Protein AF-0000000085932421 (afdb_homodimer)

Structure (mmCIF, N/CA/C/O backbone):
data_AF-0000000085932421-model_v1
#
loop_
_entity.id
_entity.type
_entity.pdbx_description
1 polymer 'Urocanate reductase'
#
loop_
_atom_site.group_PDB
_atom_site.id
_atom_site.type_symbol
_atom_site.label_atom_id
_atom_site.label_alt_id
_atom_site.label_comp_id
_atom_site.label_asym_id
_atom_site.label_entity_id
_atom_site.label_seq_id
_atom_site.pdbx_PDB_ins_code
_atom_site.Cartn_x
_atom_site.Cartn_y
_atom_site.Cartn_z
_atom_site.occupancy
_atom_site.B_iso_or_equiv
_atom_site.auth_seq_id
_atom_site.auth_comp_id
_atom_site.auth_asym_id
_atom_site.auth_atom_id
_atom_site.pdbx_PDB_model_num
ATOM 1 N N . MET A 1 1 ? -10.914 11.008 -45.312 1 15.03 1 MET A N 1
ATOM 2 C CA . MET A 1 1 ? -10.398 9.641 -45.219 1 15.03 1 MET A CA 1
ATOM 3 C C . MET A 1 1 ? -9.117 9.578 -44.406 1 15.03 1 MET A C 1
ATOM 5 O O . MET A 1 1 ? -8.117 10.203 -44.75 1 15.03 1 MET A O 1
ATOM 9 N N . ARG A 1 2 ? -9.375 9.273 -42.438 1 16.66 2 ARG A N 1
ATOM 10 C CA . ARG A 1 2 ? -9.945 9.078 -41.094 1 16.66 2 ARG A CA 1
ATOM 11 C C . ARG A 1 2 ? -9.453 7.781 -40.469 1 16.66 2 ARG A C 1
ATOM 13 O O . ARG A 1 2 ? -8.938 7.789 -39.344 1 16.66 2 ARG A O 1
ATOM 20 N N . LYS A 1 3 ? -10.477 6.547 -40.406 1 19.14 3 LYS A N 1
ATOM 21 C CA . LYS A 1 3 ? -11.508 5.602 -39.969 1 19.14 3 LYS A CA 1
ATOM 22 C C . LYS A 1 3 ? -11.305 4.238 -40.625 1 19.14 3 LYS A C 1
ATOM 24 O O . LYS A 1 3 ? -10.812 4.152 -41.75 1 19.14 3 LYS A O 1
ATOM 29 N N . THR A 1 4 ? -12.031 3.195 -40.312 1 17.3 4 THR A N 1
ATOM 30 C CA . THR A 1 4 ? -11.422 1.888 -40.531 1 17.3 4 THR A CA 1
ATOM 31 C C . THR A 1 4 ? -10.945 1.743 -41.969 1 17.3 4 THR A C 1
ATOM 33 O O . THR A 1 4 ? -9.797 1.368 -42.219 1 17.3 4 THR A O 1
ATOM 36 N N . TYR A 1 5 ? -11.852 1.299 -42.812 1 16.69 5 TYR A N 1
ATOM 37 C CA . TYR A 1 5 ? -12.148 -0.069 -43.219 1 16.69 5 TYR A CA 1
ATOM 38 C C . TYR A 1 5 ? -11.688 -0.315 -44.656 1 16.69 5 TYR A C 1
ATOM 40 O O . TYR A 1 5 ? -12.18 0.325 -45.594 1 16.69 5 TYR A O 1
ATOM 48 N N . ILE A 1 6 ? -10.68 -0.571 -44.969 1 15.25 6 ILE A N 1
ATOM 49 C CA . ILE A 1 6 ? -10.219 -1.053 -46.281 1 15.25 6 ILE A CA 1
ATOM 50 C C . ILE A 1 6 ? -10.961 -2.332 -46.656 1 15.25 6 ILE A C 1
ATOM 52 O O . ILE A 1 6 ? -10.859 -3.344 -45.938 1 15.25 6 ILE A O 1
ATOM 56 N N . ALA A 1 7 ? -12.266 -2.379 -47.188 1 17.53 7 ALA A N 1
ATOM 57 C CA . ALA A 1 7 ? -12.945 -3.582 -47.656 1 17.53 7 ALA A CA 1
ATOM 58 C C . ALA A 1 7 ? -12.188 -4.211 -48.844 1 17.53 7 ALA A C 1
ATOM 60 O O . ALA A 1 7 ? -12.406 -3.854 -50 1 17.53 7 ALA A O 1
ATOM 61 N N . ARG A 1 8 ? -11.062 -4.555 -48.812 1 14.12 8 ARG A N 1
ATOM 62 C CA . ARG A 1 8 ? -10.352 -5.129 -49.938 1 14.12 8 ARG A CA 1
ATOM 63 C C . ARG A 1 8 ? -10.977 -6.453 -50.375 1 14.12 8 ARG A C 1
ATOM 65 O O . ARG A 1 8 ? -11.633 -7.125 -49.562 1 14.12 8 ARG A O 1
ATOM 72 N N . ARG A 1 9 ? -10.648 -7.234 -51.406 1 16.39 9 ARG A N 1
ATOM 73 C CA . ARG A 1 9 ? -10.75 -8.016 -52.656 1 16.39 9 ARG A CA 1
ATOM 74 C C . ARG A 1 9 ? -10.742 -9.508 -52.344 1 16.39 9 ARG A C 1
ATOM 76 O O . ARG A 1 9 ? -11.578 -10.258 -52.844 1 16.39 9 ARG A O 1
ATOM 83 N N . ASP A 1 10 ? -9.648 -10.281 -52.031 1 14.18 10 ASP A N 1
ATOM 84 C CA . ASP A 1 10 ? -9.164 -11.227 -53.031 1 14.18 10 ASP A CA 1
ATOM 85 C C . ASP A 1 10 ? -9.719 -12.625 -52.781 1 14.18 10 ASP A C 1
ATOM 87 O O . ASP A 1 10 ? -9.984 -13.367 -53.719 1 14.18 10 ASP A O 1
ATOM 91 N N . PHE A 1 11 ? -9.547 -13.219 -51.531 1 14.83 11 PHE A N 1
ATOM 92 C CA . PHE A 1 11 ? -8.938 -14.539 -51.656 1 14.83 11 PHE A CA 1
ATOM 93 C C . PHE A 1 11 ? -9.914 -15.516 -52.312 1 14.83 11 PHE A C 1
ATOM 95 O O . PHE A 1 11 ? -11.086 -15.578 -51.906 1 14.83 11 PHE A O 1
ATOM 102 N N . LEU A 1 12 ? -9.383 -16.719 -53 1 14.55 12 LEU A N 1
ATOM 103 C CA . LEU A 1 12 ? -9.531 -17.594 -54.125 1 14.55 12 LEU A CA 1
ATOM 104 C C . LEU A 1 12 ? -10.453 -18.766 -53.812 1 14.55 12 LEU A C 1
ATOM 106 O O . LEU A 1 12 ? -10.609 -19.125 -52.625 1 14.55 12 LEU A O 1
ATOM 110 N N . ARG A 1 13 ? -11.008 -19.375 -54.875 1 16.42 13 ARG A N 1
ATOM 111 C CA . ARG A 1 13 ? -11.945 -20.25 -55.562 1 16.42 13 ARG A CA 1
ATOM 112 C C . ARG A 1 13 ? -11.609 -21.719 -55.312 1 16.42 13 ARG A C 1
ATOM 114 O O . ARG A 1 13 ? -12.5 -22.578 -55.312 1 16.42 13 ARG A O 1
ATOM 121 N N . GLY A 1 14 ? -10.266 -22.406 -55.188 1 14.51 14 GLY A N 1
ATOM 122 C CA . GLY A 1 14 ? -10.109 -23.5 -56.125 1 14.51 14 GLY A CA 1
ATOM 123 C C . GLY A 1 14 ? -10.797 -24.781 -55.656 1 14.51 14 GLY A C 1
ATOM 124 O O . GLY A 1 14 ? -11.219 -24.875 -54.5 1 14.51 14 GLY A O 1
ATOM 125 N N . ALA A 1 15 ? -10.188 -26.125 -56.156 1 15.27 15 ALA A N 1
ATOM 126 C CA . ALA A 1 15 ? -10.438 -27.266 -57.031 1 15.27 15 ALA A CA 1
ATOM 127 C C . ALA A 1 15 ? -10.797 -28.5 -56.219 1 15.27 15 ALA A C 1
ATOM 129 O O . ALA A 1 15 ? -11.828 -29.125 -56.438 1 15.27 15 ALA A O 1
ATOM 130 N N . ALA A 1 16 ? -9.742 -29.562 -56.062 1 15.18 16 ALA A N 1
ATOM 131 C CA . ALA A 1 16 ? -9.703 -30.828 -56.781 1 15.18 16 ALA A CA 1
ATOM 132 C C . ALA A 1 16 ? -10.367 -31.938 -55.938 1 15.18 16 ALA A C 1
ATOM 134 O O . ALA A 1 16 ? -10.523 -31.812 -54.719 1 15.18 16 ALA A O 1
ATOM 135 N N . VAL A 1 17 ? -9.844 -33.406 -56.219 1 15.81 17 VAL A N 1
ATOM 136 C CA . VAL A 1 17 ? -10.195 -34.625 -56.906 1 15.81 17 VAL A CA 1
ATOM 137 C C . VAL A 1 17 ? -10.391 -35.75 -55.906 1 15.81 17 VAL A C 1
ATOM 139 O O . VAL A 1 17 ? -11.43 -36.406 -55.906 1 15.81 17 VAL A O 1
ATOM 142 N N . GLY A 1 18 ? -9.242 -36.719 -55.719 1 14.66 18 GLY A N 1
ATOM 143 C CA . GLY A 1 18 ? -9.18 -38.062 -56.25 1 14.66 18 GLY A CA 1
ATOM 144 C C . GLY A 1 18 ? -9.602 -39.125 -55.25 1 14.66 18 GLY A C 1
ATOM 145 O O . GLY A 1 18 ? -9.734 -38.844 -54.062 1 14.66 18 GLY A O 1
ATOM 146 N N . ALA A 1 19 ? -8.789 -40.5 -55.188 1 15.5 19 ALA A N 1
ATOM 147 C CA . ALA A 1 19 ? -9.016 -41.906 -55.594 1 15.5 19 ALA A CA 1
ATOM 148 C C . ALA A 1 19 ? -9.258 -42.781 -54.344 1 15.5 19 ALA A C 1
ATOM 150 O O . ALA A 1 19 ? -9 -42.375 -53.219 1 15.5 19 ALA A O 1
ATOM 151 N N . LEU A 1 20 ? -8.359 -44.062 -54.219 1 15.69 20 LEU A N 1
ATOM 152 C CA . LEU A 1 20 ? -8.531 -45.469 -54.5 1 15.69 20 LEU A CA 1
ATOM 153 C C . LEU A 1 20 ? -8.578 -46.281 -53.219 1 15.69 20 LEU A C 1
ATOM 155 O O . LEU A 1 20 ? -8.211 -45.812 -52.156 1 15.69 20 LEU A O 1
ATOM 159 N N . GLY A 1 21 ? -7.656 -47.531 -53.031 1 15.27 21 GLY A N 1
ATOM 160 C CA . GLY A 1 21 ? -7.875 -48.969 -53.094 1 15.27 21 GLY A CA 1
ATOM 161 C C . GLY A 1 21 ? -7.82 -49.625 -51.75 1 15.27 21 GLY A C 1
ATOM 162 O O . GLY A 1 21 ? -8.742 -50.344 -51.375 1 15.27 21 GLY A O 1
ATOM 163 N N . LEU A 1 22 ? -6.547 -50.312 -51.188 1 15.56 22 LEU A N 1
ATOM 164 C CA . LEU A 1 22 ? -6.25 -51.719 -51.219 1 15.56 22 LEU A CA 1
ATOM 165 C C . LEU A 1 22 ? -6.477 -52.344 -49.844 1 15.56 22 LEU A C 1
ATOM 167 O O . LEU A 1 22 ? -6.508 -51.625 -48.844 1 15.56 22 LEU A O 1
ATOM 171 N N . ALA A 1 23 ? -5.477 -53.344 -49.281 1 16.64 23 ALA A N 1
ATOM 172 C CA . ALA A 1 23 ? -5.418 -54.781 -49.062 1 16.64 23 ALA A CA 1
ATOM 173 C C . ALA A 1 23 ? -5.5 -55.125 -47.562 1 16.64 23 ALA A C 1
ATOM 175 O O . ALA A 1 23 ? -5.238 -54.25 -46.719 1 16.64 23 ALA A O 1
ATOM 176 N N . ALA A 1 24 ? -4.84 -56.344 -47 1 17.27 24 ALA A N 1
ATOM 177 C CA . ALA A 1 24 ? -5.199 -57.688 -46.531 1 17.27 24 ALA A CA 1
ATOM 178 C C . ALA A 1 24 ? -4.875 -57.844 -45.062 1 17.27 24 ALA A C 1
ATOM 180 O O . ALA A 1 24 ? -5.73 -58.25 -44.281 1 17.27 24 ALA A O 1
ATOM 181 N N . THR A 1 25 ? -3.535 -58.062 -44.5 1 16.47 25 THR A N 1
ATOM 182 C CA . THR A 1 25 ? -3.107 -59.375 -44 1 16.47 25 THR A CA 1
ATOM 183 C C . THR A 1 25 ? -3.227 -59.469 -42.5 1 16.47 25 THR A C 1
ATOM 185 O O . THR A 1 25 ? -3.225 -58.438 -41.812 1 16.47 25 THR A O 1
ATOM 188 N N . SER A 1 26 ? -2.746 -60.688 -41.594 1 17.16 26 SER A N 1
ATOM 189 C CA . SER A 1 26 ? -3.168 -61.719 -40.656 1 17.16 26 SER A CA 1
ATOM 190 C C . SER A 1 26 ? -2.533 -61.531 -39.312 1 17.16 26 SER A C 1
ATOM 192 O O . SER A 1 26 ? -3.055 -62.031 -38.281 1 17.16 26 SER A O 1
ATOM 194 N N . LEU A 1 27 ? -1.357 -60.844 -38.938 1 16.5 27 LEU A N 1
ATOM 195 C CA . LEU A 1 27 ? -0.379 -61.625 -38.188 1 16.5 27 LEU A CA 1
ATOM 196 C C . LEU A 1 27 ? -0.791 -61.719 -36.719 1 16.5 27 LEU A C 1
ATOM 198 O O . LEU A 1 27 ? -1.463 -60.812 -36.188 1 16.5 27 LEU A O 1
ATOM 202 N N . ALA A 1 28 ? 0.022 -62.531 -35.781 1 19.64 28 ALA A N 1
ATOM 203 C CA . ALA A 1 28 ? 0.036 -63.531 -34.719 1 19.64 28 ALA A CA 1
ATOM 204 C C . ALA A 1 28 ? 0.081 -62.906 -33.344 1 19.64 28 ALA A C 1
ATOM 206 O O . ALA A 1 28 ? 0.581 -61.781 -33.188 1 19.64 28 ALA A O 1
ATOM 207 N N . ALA A 1 29 ? -0.118 -63.656 -32.031 1 19.05 29 ALA A N 1
ATOM 208 C CA . ALA A 1 29 ? -0.802 -63.844 -30.766 1 19.05 29 ALA A CA 1
ATOM 209 C C . ALA A 1 29 ? 0.118 -63.5 -29.594 1 19.05 29 ALA A C 1
ATOM 211 O O . ALA A 1 29 ? -0.326 -63.438 -28.438 1 19.05 29 ALA A O 1
ATOM 212 N N . CYS A 1 30 ? 1.479 -63.188 -29.609 1 18.89 30 CYS A N 1
ATOM 213 C CA . CYS A 1 30 ? 2.281 -63.75 -28.531 1 18.89 30 CYS A CA 1
ATOM 214 C C . CYS A 1 30 ? 2.078 -63 -27.234 1 18.89 30 CYS A C 1
ATOM 216 O O . CYS A 1 30 ? 2.23 -61.781 -27.188 1 18.89 30 CYS A O 1
ATOM 218 N N . GLY A 1 31 ? 1.562 -63.562 -26.031 1 18.77 31 GLY A N 1
ATOM 219 C CA . GLY A 1 31 ? 0.967 -63.312 -24.734 1 18.77 31 GLY A CA 1
ATOM 220 C C . GLY A 1 31 ? 1.983 -62.938 -23.672 1 18.77 31 GLY A C 1
ATOM 221 O O . GLY A 1 31 ? 1.734 -63.094 -22.469 1 18.77 31 GLY A O 1
ATOM 222 N N . SER A 1 32 ? 3.146 -62.219 -23.797 1 19.56 32 SER A N 1
ATOM 223 C CA . SER A 1 32 ? 4.125 -62.375 -22.719 1 19.56 32 SER A CA 1
ATOM 224 C C . SER A 1 32 ? 3.654 -61.688 -21.453 1 19.56 32 SER A C 1
ATOM 226 O O . SER A 1 32 ? 3.152 -60.562 -21.5 1 19.56 32 SER A O 1
ATOM 228 N N . ALA A 1 33 ? 3.484 -62.312 -20.219 1 21.97 33 ALA A N 1
ATOM 229 C CA . ALA A 1 33 ? 2.982 -62.188 -18.859 1 21.97 33 ALA A CA 1
ATOM 230 C C . ALA A 1 33 ? 3.914 -61.344 -18 1 21.97 33 ALA A C 1
ATOM 232 O O . ALA A 1 33 ? 4.992 -61.781 -17.609 1 21.97 33 ALA A O 1
ATOM 233 N N . SER A 1 34 ? 4.324 -60.125 -18.344 1 20.89 34 SER A N 1
ATOM 234 C CA . SER A 1 34 ? 5.309 -59.5 -17.484 1 20.89 34 SER A CA 1
ATOM 235 C C . SER A 1 34 ? 4.77 -59.312 -16.062 1 20.89 34 SER A C 1
ATOM 237 O O . SER A 1 34 ? 3.635 -58.875 -15.883 1 20.89 34 SER A O 1
ATOM 239 N N . SER A 1 35 ? 5.273 -59.969 -15.055 1 21.42 35 SER A N 1
ATOM 240 C CA . SER A 1 35 ? 5.012 -60.125 -13.625 1 21.42 35 SER A CA 1
ATOM 241 C C . SER A 1 35 ? 5.117 -58.781 -12.914 1 21.42 35 SER A C 1
ATOM 243 O O . SER A 1 35 ? 6.125 -58.062 -13.039 1 21.42 35 SER A O 1
ATOM 245 N N . SER A 1 36 ? 4.062 -57.969 -12.727 1 22.06 36 SER A N 1
ATOM 246 C CA . SER A 1 36 ? 3.871 -56.75 -11.961 1 22.06 36 SER A CA 1
ATOM 247 C C . SER A 1 36 ? 4.332 -56.938 -10.516 1 22.06 36 SER A C 1
ATOM 249 O O . SER A 1 36 ? 3.807 -57.75 -9.789 1 22.06 36 SER A O 1
ATOM 251 N N . THR A 1 37 ? 5.645 -56.812 -10.234 1 25.08 37 THR A N 1
ATOM 252 C CA . THR A 1 37 ? 6.109 -56.906 -8.852 1 25.08 37 THR A CA 1
ATOM 253 C C . THR A 1 37 ? 5.301 -55.969 -7.949 1 25.08 37 THR A C 1
ATOM 255 O O . THR A 1 37 ? 5.176 -54.781 -8.227 1 25.08 37 THR A O 1
ATOM 258 N N . ALA A 1 38 ? 4.262 -56.469 -7.25 1 26.19 38 ALA A N 1
ATOM 259 C CA . ALA A 1 38 ? 3.451 -55.906 -6.156 1 26.19 38 ALA A CA 1
ATOM 260 C C . ALA A 1 38 ? 4.324 -55.219 -5.121 1 26.19 38 ALA A C 1
ATOM 262 O O . ALA A 1 38 ? 5.223 -55.844 -4.535 1 26.19 38 ALA A O 1
ATOM 263 N N . ALA A 1 39 ? 4.562 -53.938 -5.289 1 27.47 39 ALA A N 1
ATOM 264 C CA . ALA A 1 39 ? 5.133 -53.125 -4.211 1 27.47 39 ALA A CA 1
ATOM 265 C C . ALA A 1 39 ? 4.508 -53.469 -2.867 1 27.47 39 ALA A C 1
ATOM 267 O O . ALA A 1 39 ? 3.287 -53.406 -2.705 1 27.47 39 ALA A O 1
ATOM 268 N N . SER A 1 40 ? 5.07 -54.594 -2.266 1 26.11 40 SER A N 1
ATOM 269 C CA . SER A 1 40 ? 4.707 -55.031 -0.921 1 26.11 40 SER A CA 1
ATOM 270 C C . SER A 1 40 ? 4.41 -53.812 -0.015 1 26.11 40 SER A C 1
ATOM 272 O O . SER A 1 40 ? 5.086 -52.812 -0.095 1 26.11 40 SER A O 1
ATOM 274 N N . SER A 1 41 ? 3.123 -53.625 0.28 1 29.98 41 SER A N 1
ATOM 275 C CA . SER A 1 41 ? 2.654 -52.781 1.377 1 29.98 41 SER A CA 1
ATOM 276 C C . SER A 1 41 ? 3.621 -52.812 2.557 1 29.98 41 SER A C 1
ATOM 278 O O . SER A 1 41 ? 3.91 -53.875 3.094 1 29.98 41 SER A O 1
ATOM 280 N N . SER A 1 42 ? 4.676 -52.125 2.447 1 30.73 42 SER A N 1
ATOM 281 C CA . SER A 1 42 ? 5.531 -52.062 3.627 1 30.73 42 SER A CA 1
ATOM 282 C C . SER A 1 42 ? 4.707 -52.062 4.91 1 30.73 42 SER A C 1
ATOM 284 O O . SER A 1 42 ? 3.986 -51.094 5.18 1 30.73 42 SER A O 1
ATOM 286 N N . ALA A 1 43 ? 4.133 -53.188 5.277 1 34.44 43 ALA A N 1
ATOM 287 C CA . ALA A 1 43 ? 3.689 -53.344 6.66 1 34.44 43 ALA A CA 1
ATOM 288 C C . ALA A 1 43 ? 4.559 -52.531 7.613 1 34.44 43 ALA A C 1
ATOM 290 O O . ALA A 1 43 ? 5.789 -52.594 7.543 1 34.44 43 ALA A O 1
ATOM 291 N N . ALA A 1 44 ? 4.121 -51.562 8.203 1 40.34 44 ALA A N 1
ATOM 292 C CA . ALA A 1 44 ? 4.816 -51.031 9.375 1 40.34 44 ALA A CA 1
ATOM 293 C C . ALA A 1 44 ? 5.531 -52.156 10.141 1 40.34 44 ALA A C 1
ATOM 295 O O . ALA A 1 44 ? 4.906 -53.125 10.555 1 40.34 44 ALA A O 1
ATOM 296 N N . ALA A 1 45 ? 6.727 -52.531 9.883 1 38.09 45 ALA A N 1
ATOM 297 C CA . ALA A 1 45 ? 7.473 -53.406 10.789 1 38.09 45 ALA A CA 1
ATOM 298 C C . ALA A 1 45 ? 6.961 -53.281 12.219 1 38.09 45 ALA A C 1
ATOM 300 O O . ALA A 1 45 ? 6.68 -52.156 12.688 1 38.09 45 ALA A O 1
ATOM 301 N N . ALA A 1 46 ? 6.285 -54.125 12.781 1 48.38 46 ALA A N 1
ATOM 302 C CA . ALA A 1 46 ? 6.07 -54.281 14.219 1 48.38 46 ALA A CA 1
ATOM 303 C C . ALA A 1 46 ? 7.203 -53.625 15.016 1 48.38 46 ALA A C 1
ATOM 305 O O . ALA A 1 46 ? 8.25 -54.25 15.234 1 48.38 46 ALA A O 1
ATOM 306 N N . GLY A 1 47 ? 7.656 -52.469 14.445 1 56.97 47 GLY A N 1
ATOM 307 C CA . GLY A 1 47 ? 8.797 -51.906 15.156 1 56.97 47 GLY A CA 1
ATOM 308 C C . GLY A 1 47 ? 8.5 -51.594 16.609 1 56.97 47 GLY A C 1
ATOM 309 O O . GLY A 1 47 ? 7.344 -51.625 17.031 1 56.97 47 GLY A O 1
ATOM 310 N N . SER A 1 48 ? 9.469 -51.625 17.328 1 79.88 48 SER A N 1
ATOM 311 C CA . SER A 1 48 ? 9.492 -51.281 18.734 1 79.88 48 SER A CA 1
ATOM 312 C C . SER A 1 48 ? 9.242 -49.781 18.938 1 79.88 48 SER A C 1
ATOM 314 O O . SER A 1 48 ? 9.898 -48.969 18.297 1 79.88 48 SER A O 1
ATOM 316 N N . TYR A 1 49 ? 8.062 -49.438 19.359 1 90.31 49 TYR A N 1
ATOM 317 C CA . TYR A 1 49 ? 7.719 -48.062 19.703 1 90.31 49 TYR A CA 1
ATOM 318 C C . TYR A 1 49 ? 8.047 -47.781 21.156 1 90.31 49 TYR A C 1
ATOM 320 O O . TYR A 1 49 ? 7.996 -48.688 22.016 1 90.31 49 TYR A O 1
ATOM 328 N N . THR A 1 50 ? 8.391 -46.625 21.375 1 92.19 50 THR A N 1
ATOM 329 C CA . THR A 1 50 ? 8.312 -46.125 22.75 1 92.19 50 THR A CA 1
ATOM 330 C C . THR A 1 50 ? 6.871 -45.812 23.125 1 92.19 50 THR A C 1
ATOM 332 O O . THR A 1 50 ? 6.25 -44.906 22.547 1 92.19 50 THR A O 1
ATOM 335 N N . PRO A 1 51 ? 6.367 -46.531 24.047 1 93.75 51 PRO A N 1
ATOM 336 C CA . PRO A 1 51 ? 4.961 -46.312 24.406 1 93.75 51 PRO A CA 1
ATOM 337 C C . PRO A 1 51 ? 4.672 -44.875 24.812 1 93.75 51 PRO A C 1
ATOM 339 O O . PRO A 1 51 ? 5.488 -44.25 25.484 1 93.75 51 PRO A O 1
ATOM 342 N N . GLY A 1 52 ? 3.604 -44.344 24.375 1 94.19 52 GLY A N 1
ATOM 343 C CA . GLY A 1 52 ? 3.199 -42.969 24.672 1 94.19 52 GLY A CA 1
ATOM 344 C C . GLY A 1 52 ? 2.271 -42.375 23.625 1 94.19 52 GLY A C 1
ATOM 345 O O . GLY A 1 52 ? 1.819 -43.094 22.719 1 94.19 52 GLY A O 1
ATOM 346 N N . THR A 1 53 ? 1.897 -41.219 23.922 1 94.88 53 THR A N 1
ATOM 347 C CA . THR A 1 53 ? 1.059 -40.469 23.016 1 94.88 53 THR A CA 1
ATOM 348 C C . THR A 1 53 ? 1.872 -39.375 22.312 1 94.88 53 THR A C 1
ATOM 350 O O . THR A 1 53 ? 2.619 -38.625 22.953 1 94.88 53 THR A O 1
ATOM 353 N N . TYR A 1 54 ? 1.715 -39.375 21.016 1 91.94 54 TYR A N 1
ATOM 354 C CA . TYR A 1 54 ? 2.443 -38.406 20.188 1 91.94 54 TYR A CA 1
ATOM 355 C C . TYR A 1 54 ? 1.486 -37.625 19.312 1 91.94 54 TYR A C 1
ATOM 357 O O . TYR A 1 54 ? 0.409 -38.094 18.953 1 91.94 54 TYR A O 1
ATOM 365 N N . THR A 1 55 ? 1.931 -36.344 19.094 1 89.75 55 THR A N 1
ATOM 366 C CA . THR A 1 55 ? 1.105 -35.469 18.297 1 89.75 55 THR A CA 1
ATOM 367 C C . THR A 1 55 ? 1.92 -34.844 17.156 1 89.75 55 THR A C 1
ATOM 369 O O . THR A 1 55 ? 3.115 -34.594 17.312 1 89.75 55 THR A O 1
ATOM 372 N N . ALA A 1 56 ? 1.257 -34.625 15.984 1 85.88 56 ALA A N 1
ATOM 373 C CA . ALA A 1 56 ? 1.849 -33.938 14.836 1 85.88 56 ALA A CA 1
ATOM 374 C C . ALA A 1 56 ? 0.799 -33.125 14.086 1 85.88 56 ALA A C 1
ATOM 376 O O . ALA A 1 56 ? -0.371 -33.531 14.031 1 85.88 56 ALA A O 1
ATOM 377 N N . THR A 1 57 ? 1.258 -32.031 13.602 1 83.75 57 THR A N 1
ATOM 378 C CA . THR A 1 57 ? 0.368 -31.141 12.859 1 83.75 57 THR A CA 1
ATOM 379 C C . THR A 1 57 ? 0.908 -30.875 11.453 1 83.75 57 THR A C 1
ATOM 381 O O . THR A 1 57 ? 2.08 -30.547 11.289 1 83.75 57 THR A O 1
ATOM 384 N N . VAL A 1 58 ? 0.05 -31.094 10.477 1 81.06 58 VAL A N 1
ATOM 385 C CA . VAL A 1 58 ? 0.396 -30.922 9.07 1 81.06 58 VAL A CA 1
ATOM 386 C C . VAL A 1 58 ? -0.662 -30.047 8.383 1 81.06 58 VAL A C 1
ATOM 388 O O . VAL A 1 58 ? -1.848 -30.141 8.711 1 81.06 58 VAL A O 1
ATOM 391 N N . LYS A 1 59 ? -0.241 -29.25 7.449 1 79.5 59 LYS A N 1
ATOM 392 C CA . LYS A 1 59 ? -1.172 -28.391 6.723 1 79.5 59 LYS A CA 1
ATOM 393 C C . LYS A 1 59 ? -2.041 -29.203 5.77 1 79.5 59 LYS A C 1
ATOM 395 O O . LYS A 1 59 ? -1.526 -29.969 4.949 1 79.5 59 LYS A O 1
ATOM 400 N N . GLY A 1 60 ? -3.344 -29.094 5.945 1 78.44 60 GLY A N 1
ATOM 401 C CA . GLY A 1 60 ? -4.309 -29.641 5 1 78.44 60 GLY A CA 1
ATOM 402 C C . GLY A 1 60 ? -4.711 -28.641 3.928 1 78.44 60 GLY A C 1
ATOM 403 O O . GLY A 1 60 ? -3.885 -27.859 3.465 1 78.44 60 GLY A O 1
ATOM 404 N N . TYR A 1 61 ? -5.906 -28.781 3.455 1 77 61 TYR A N 1
ATOM 405 C CA . TYR A 1 61 ? -6.383 -27.859 2.428 1 77 61 TYR A CA 1
ATOM 406 C C . TYR A 1 61 ? -6.812 -26.531 3.043 1 77 61 TYR A C 1
ATOM 408 O O . TYR A 1 61 ? -6.301 -25.484 2.674 1 77 61 TYR A O 1
ATOM 416 N N . SER A 1 62 ? -7.758 -26.609 3.938 1 75.75 62 SER A N 1
ATOM 417 C CA . SER A 1 62 ? -8.352 -25.375 4.473 1 75.75 62 SER A CA 1
ATOM 418 C C . SER A 1 62 ? -7.84 -25.094 5.883 1 75.75 62 SER A C 1
ATOM 420 O O . SER A 1 62 ? -8.07 -24 6.418 1 75.75 62 SER A O 1
ATOM 422 N N . SER A 1 63 ? -7.172 -26.156 6.516 1 77.12 63 SER A N 1
ATOM 423 C CA . SER A 1 63 ? -6.742 -25.984 7.898 1 77.12 63 SER A CA 1
ATOM 424 C C . SER A 1 63 ? -5.5 -26.812 8.195 1 77.12 63 SER A C 1
ATOM 426 O O . SER A 1 63 ? -5.043 -27.594 7.348 1 77.12 63 SER A O 1
ATOM 428 N N . TYR A 1 64 ? -4.949 -26.562 9.336 1 79.25 64 TYR A N 1
ATOM 429 C CA . TYR A 1 64 ? -3.939 -27.469 9.867 1 79.25 64 TYR A CA 1
ATOM 430 C C . TYR A 1 64 ? -4.59 -28.656 10.57 1 79.25 64 TYR A C 1
ATOM 432 O O . TYR A 1 64 ? -5.543 -28.484 11.336 1 79.25 64 TYR A O 1
ATOM 440 N N . ILE A 1 65 ? -4.109 -29.797 10.227 1 82.75 65 ILE A N 1
ATOM 441 C CA . ILE A 1 65 ? -4.645 -31.047 10.742 1 82.75 65 ILE A CA 1
ATOM 442 C C . ILE A 1 65 ? -3.715 -31.609 11.82 1 82.75 65 ILE A C 1
ATOM 444 O O . ILE A 1 65 ? -2.51 -31.75 11.594 1 82.75 65 ILE A O 1
ATOM 448 N N . THR A 1 66 ? -4.301 -31.891 12.977 1 86.75 66 THR A N 1
ATOM 449 C CA . THR A 1 66 ? -3.52 -32.469 14.062 1 86.75 66 THR A CA 1
ATOM 450 C C . THR A 1 66 ? -3.908 -33.938 14.281 1 86.75 66 THR A C 1
ATOM 452 O O . THR A 1 66 ? -5.09 -34.25 14.406 1 86.75 66 THR A O 1
ATOM 455 N N . VAL A 1 67 ? -2.912 -34.844 14.289 1 89.25 67 VAL A N 1
ATOM 456 C CA . VAL A 1 67 ? -3.102 -36.25 14.578 1 89.25 67 VAL A CA 1
ATOM 457 C C . VAL A 1 67 ? -2.461 -36.594 15.922 1 89.25 67 VAL A C 1
ATOM 459 O O . VAL A 1 67 ? -1.358 -36.125 16.219 1 89.25 67 VAL A O 1
ATOM 462 N N . GLU A 1 68 ? -3.234 -37.219 16.703 1 92.25 68 GLU A N 1
ATOM 463 C CA . GLU A 1 68 ? -2.742 -37.781 17.953 1 92.25 68 GLU A CA 1
ATOM 464 C C . GLU A 1 68 ? -2.812 -39.312 17.938 1 92.25 68 GLU A C 1
ATOM 466 O O . GLU A 1 68 ? -3.871 -39.875 17.688 1 92.25 68 GLU A O 1
ATOM 471 N N . MET A 1 69 ? -1.672 -39.938 18.188 1 93.69 69 MET A N 1
ATOM 472 C CA . MET A 1 69 ? -1.616 -41.406 18.188 1 93.69 69 MET A CA 1
ATOM 473 C C . MET A 1 69 ? -1.014 -41.938 19.484 1 93.69 69 MET A C 1
ATOM 475 O O . MET A 1 69 ? -0.087 -41.344 20.031 1 93.69 69 MET A O 1
ATOM 479 N N . THR A 1 70 ? -1.604 -42.938 19.906 1 95.06 70 THR A N 1
ATOM 480 C CA . THR A 1 70 ? -1.081 -43.656 21.078 1 95.06 70 THR A CA 1
ATOM 481 C C . THR A 1 70 ? -0.504 -45 20.672 1 95.06 70 THR A C 1
ATOM 483 O O . THR A 1 70 ? -1.085 -45.719 19.844 1 95.06 70 THR A O 1
ATOM 486 N N . PHE A 1 71 ? 0.668 -45.281 21.25 1 93.69 71 PHE A N 1
ATOM 487 C CA . PHE A 1 71 ? 1.396 -46.5 20.922 1 93.69 71 PHE A CA 1
ATOM 488 C C . PHE A 1 71 ? 1.667 -47.344 22.172 1 93.69 71 PHE A C 1
ATOM 490 O O . PHE A 1 71 ? 1.899 -46.781 23.25 1 93.69 71 PHE A O 1
ATOM 497 N N . ASP A 1 72 ? 1.584 -48.625 22.094 1 92.75 72 ASP A N 1
ATOM 498 C CA . ASP A 1 72 ? 2.305 -49.5 23 1 92.75 72 ASP A CA 1
ATOM 499 C C . ASP A 1 72 ? 3.613 -49.969 22.375 1 92.75 72 ASP A C 1
ATOM 501 O O . ASP A 1 72 ? 4.109 -49.375 21.422 1 92.75 72 ASP A O 1
ATOM 505 N N . GLU A 1 73 ? 4.207 -50.938 22.906 1 90.31 73 GLU A N 1
ATOM 506 C CA . GLU A 1 73 ? 5.543 -51.344 22.484 1 90.31 73 GLU A CA 1
ATOM 507 C C . GLU A 1 73 ? 5.535 -51.906 21.062 1 90.31 73 GLU A C 1
ATOM 509 O O . GLU A 1 73 ? 6.543 -51.812 20.359 1 90.31 73 GLU A O 1
ATOM 514 N N . SER A 1 74 ? 4.344 -52.344 20.656 1 91.44 74 SER A N 1
ATOM 515 C CA . SER A 1 74 ? 4.398 -53.062 19.391 1 91.44 74 SER A CA 1
ATOM 516 C C . SER A 1 74 ? 3.234 -52.656 18.484 1 91.44 74 SER A C 1
ATOM 518 O O . SER A 1 74 ? 3.119 -53.156 17.359 1 91.44 74 SER A O 1
ATOM 520 N N . SER A 1 75 ? 2.336 -51.781 18.984 1 93.19 75 SER A N 1
ATOM 521 C CA . SER A 1 75 ? 1.16 -51.5 18.172 1 93.19 75 SER A CA 1
ATOM 522 C C . SER A 1 75 ? 0.647 -50.094 18.375 1 93.19 75 SER A C 1
ATOM 524 O O . SER A 1 75 ? 0.967 -49.438 19.391 1 93.19 75 SER A O 1
ATOM 526 N N . ILE A 1 76 ? -0.176 -49.594 17.391 1 93.94 76 ILE A N 1
ATOM 527 C CA . ILE A 1 76 ? -0.961 -48.375 17.5 1 93.94 76 ILE A CA 1
ATOM 528 C C . ILE A 1 76 ? -2.254 -48.656 18.266 1 93.94 76 ILE A C 1
ATOM 530 O O . ILE A 1 76 ? -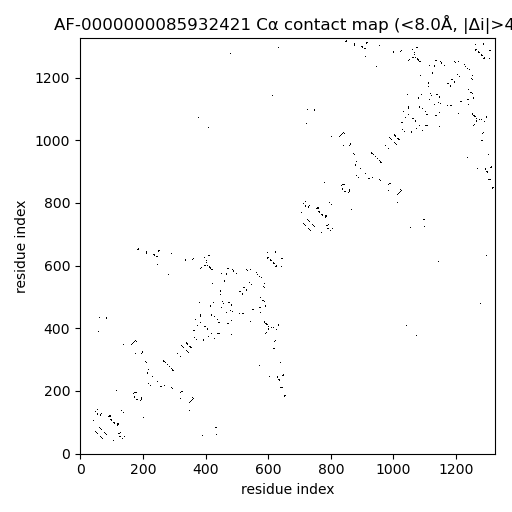3.088 -49.438 17.812 1 93.94 76 ILE A O 1
ATOM 534 N N . THR A 1 77 ? -2.457 -48 19.312 1 93.94 77 THR A N 1
ATOM 535 C CA . THR A 1 77 ? -3.605 -48.312 20.141 1 93.94 77 THR A CA 1
ATOM 536 C C . THR A 1 77 ? -4.73 -47.312 19.953 1 93.94 77 THR A C 1
ATOM 538 O O . THR A 1 77 ? -5.895 -47.594 20.234 1 93.94 77 THR A O 1
ATOM 541 N N . ALA A 1 78 ? -4.305 -46.188 19.547 1 94.75 78 ALA A N 1
ATOM 542 C CA . ALA A 1 78 ? -5.312 -45.156 19.281 1 94.75 78 ALA A CA 1
ATOM 543 C C . ALA A 1 78 ? -4.812 -44.156 18.25 1 94.75 78 ALA A C 1
ATOM 545 O O . ALA A 1 78 ? -3.611 -43.875 18.156 1 94.75 78 ALA A O 1
ATOM 546 N N . CYS A 1 79 ? -5.77 -43.656 17.516 1 93.94 79 CYS A N 1
ATOM 547 C CA . CYS A 1 79 ? -5.512 -42.594 16.547 1 93.94 79 CYS A CA 1
ATOM 548 C C . CYS A 1 79 ? -6.691 -41.625 16.438 1 93.94 79 CYS A C 1
ATOM 550 O O . CYS A 1 79 ? -7.816 -42.062 16.156 1 93.94 79 CYS A O 1
ATOM 552 N N . SER A 1 80 ? -6.438 -40.406 16.75 1 93.25 80 SER A N 1
ATOM 553 C CA . SER A 1 80 ? -7.453 -39.375 16.609 1 93.25 80 SER A CA 1
ATOM 554 C C . SER A 1 80 ? -6.969 -38.25 15.695 1 93.25 80 SER A C 1
ATOM 556 O O . SER A 1 80 ? -5.777 -37.938 15.672 1 93.25 80 SER A O 1
ATOM 558 N N . VAL A 1 81 ? -7.914 -37.75 14.883 1 91.62 81 VAL A N 1
ATOM 559 C CA . VAL A 1 81 ? -7.598 -36.688 13.93 1 91.62 81 VAL A CA 1
ATOM 560 C C . VAL A 1 81 ? -8.492 -35.5 14.195 1 91.62 81 VAL A C 1
ATOM 562 O O . VAL A 1 81 ? -9.711 -35.625 14.32 1 91.62 81 VAL A O 1
ATOM 565 N N . ASN A 1 82 ? -7.863 -34.375 14.43 1 86.62 82 ASN A N 1
ATOM 566 C CA . ASN A 1 82 ? -8.578 -33.094 14.414 1 86.62 82 ASN A CA 1
ATOM 567 C C . ASN A 1 82 ? -8.469 -32.406 13.055 1 86.62 82 ASN A C 1
ATOM 569 O O . ASN A 1 82 ? -7.5 -31.719 12.789 1 86.62 82 ASN A O 1
ATOM 573 N N . ALA A 1 83 ? -9.5 -32.594 12.242 1 82.94 83 ALA A N 1
ATOM 574 C CA . ALA A 1 83 ? -9.602 -32 10.906 1 82.94 83 ALA A CA 1
ATOM 575 C C . ALA A 1 83 ? -10.859 -31.156 10.781 1 82.94 83 ALA A C 1
ATOM 577 O O . ALA A 1 83 ? -11.461 -31.078 9.711 1 82.94 83 ALA A O 1
ATOM 578 N N . ALA A 1 84 ? -11.242 -30.562 11.867 1 76.56 84 ALA A N 1
ATOM 579 C CA . ALA A 1 84 ? -12.516 -29.844 11.922 1 76.56 84 ALA A CA 1
ATOM 580 C C . ALA A 1 84 ? -12.523 -28.656 10.969 1 76.56 84 ALA A C 1
ATOM 582 O O . ALA A 1 84 ? -13.578 -28.219 10.523 1 76.56 84 ALA A O 1
ATOM 583 N N . GLY A 1 85 ? -11.375 -28.156 10.617 1 74.62 85 GLY A N 1
ATOM 584 C CA . GLY A 1 85 ? -11.297 -27 9.734 1 74.62 85 GLY A CA 1
ATOM 585 C C . GLY A 1 85 ? -11.375 -27.359 8.266 1 74.62 85 GLY A C 1
ATOM 586 O O . GLY A 1 85 ? -11.492 -26.484 7.406 1 74.62 85 GLY A O 1
ATOM 587 N N . GLU A 1 86 ? -11.328 -28.609 7.965 1 78.81 86 GLU A N 1
ATOM 588 C CA . GLU A 1 86 ? -11.461 -29.062 6.586 1 78.81 86 GLU A CA 1
ATOM 589 C C . GLU A 1 86 ? -12.914 -29.062 6.141 1 78.81 86 GLU A C 1
ATOM 591 O O . GLU A 1 86 ? -13.82 -28.891 6.957 1 78.81 86 GLU A O 1
ATOM 596 N N . THR A 1 87 ? -13.07 -29.156 4.754 1 74.56 87 THR A N 1
ATOM 597 C CA . THR A 1 87 ? -14.438 -29.281 4.258 1 74.56 87 THR A CA 1
ATOM 598 C C . THR A 1 87 ? -15.141 -30.469 4.895 1 74.56 87 THR A C 1
ATOM 600 O O . THR A 1 87 ? -14.695 -31.609 4.75 1 74.56 87 THR A O 1
ATOM 603 N N . PRO A 1 88 ? -16.172 -30.281 5.633 1 72.19 88 PRO A N 1
ATOM 604 C CA . PRO A 1 88 ? -16.781 -31.328 6.465 1 72.19 88 PRO A CA 1
ATOM 605 C C . PRO A 1 88 ? -17.141 -32.594 5.672 1 72.19 88 PRO A C 1
ATOM 607 O O . PRO A 1 88 ? -16.75 -33.688 6.047 1 72.19 88 PRO A O 1
ATOM 610 N N . GLU A 1 89 ? -17.797 -32.375 4.531 1 72.12 89 GLU A N 1
ATOM 611 C CA . GLU A 1 89 ? -18.344 -33.531 3.807 1 72.12 89 GLU A CA 1
ATOM 612 C C . GLU A 1 89 ? -17.266 -34.25 2.994 1 72.12 89 GLU A C 1
ATOM 614 O O . GLU A 1 89 ? -17.5 -35.312 2.447 1 72.12 89 GLU A O 1
ATOM 619 N N . ILE A 1 90 ? -16.062 -33.656 3.039 1 76.31 90 ILE A N 1
ATOM 620 C CA . ILE A 1 90 ? -14.977 -34.219 2.234 1 76.31 90 ILE A CA 1
ATOM 621 C C . ILE A 1 90 ? -13.766 -34.5 3.121 1 76.31 90 ILE A C 1
ATOM 623 O O . ILE A 1 90 ? -13.508 -35.656 3.477 1 76.31 90 ILE A O 1
ATOM 627 N N . GLY A 1 91 ? -13.273 -33.5 3.596 1 76 91 GLY A N 1
ATOM 628 C CA . GLY A 1 91 ? -12 -33.625 4.297 1 76 91 GLY A CA 1
ATOM 629 C C . GLY A 1 91 ? -12.133 -34.188 5.699 1 76 91 GLY A C 1
ATOM 630 O O . GLY A 1 91 ? -11.414 -35.125 6.074 1 76 91 GLY A O 1
ATOM 631 N N . THR A 1 92 ? -13.062 -33.656 6.422 1 76.44 92 THR A N 1
ATOM 632 C CA . THR A 1 92 ? -13.203 -34.062 7.812 1 76.44 92 THR A CA 1
ATOM 633 C C . THR A 1 92 ? -13.617 -35.531 7.898 1 76.44 92 THR A C 1
ATOM 635 O O . THR A 1 92 ? -13.016 -36.312 8.648 1 76.44 92 THR A O 1
ATOM 638 N N . LYS A 1 93 ? -14.625 -35.875 7.125 1 80.5 93 LYS A N 1
ATOM 639 C CA . LYS A 1 93 ? -15.109 -37.25 7.121 1 80.5 93 LYS A CA 1
ATOM 640 C C . LYS A 1 93 ? -14.016 -38.219 6.684 1 80.5 93 LYS A C 1
ATOM 642 O O . LYS A 1 93 ? -13.836 -39.281 7.289 1 80.5 93 LYS A O 1
ATOM 647 N N . ALA A 1 94 ? -13.32 -37.844 5.633 1 84.62 94 ALA A N 1
ATOM 648 C CA . ALA A 1 94 ? -12.25 -38.688 5.117 1 84.62 94 ALA A CA 1
ATOM 649 C C . ALA A 1 94 ? -11.148 -38.875 6.16 1 84.62 94 ALA A C 1
ATOM 651 O O . ALA A 1 94 ? -10.609 -39.969 6.305 1 84.62 94 ALA A O 1
ATOM 652 N N . ALA A 1 95 ? -10.891 -37.906 6.859 1 86.31 95 ALA A N 1
ATOM 653 C CA . ALA A 1 95 ? -9.844 -37.938 7.875 1 86.31 95 ALA A CA 1
ATOM 654 C C . ALA A 1 95 ? -10.219 -38.875 9.023 1 86.31 95 ALA A C 1
ATOM 656 O O . ALA A 1 95 ? -9.391 -39.656 9.477 1 86.31 95 ALA A O 1
ATOM 657 N N . GLU A 1 96 ? -11.438 -38.75 9.461 1 86.31 96 GLU A N 1
ATOM 658 C CA . GLU A 1 96 ? -11.914 -39.594 10.555 1 86.31 96 GLU A CA 1
ATOM 659 C C . GLU A 1 96 ? -11.922 -41.062 10.156 1 86.31 96 GLU A C 1
ATOM 661 O O . GLU A 1 96 ? -11.547 -41.938 10.953 1 86.31 96 GLU A O 1
ATOM 666 N N . GLU A 1 97 ? -12.344 -41.25 8.961 1 88.12 97 GLU A N 1
ATOM 667 C CA . GLU A 1 97 ? -12.336 -42.625 8.461 1 88.12 97 GLU A CA 1
ATOM 668 C C . GLU A 1 97 ? -10.93 -43.188 8.422 1 88.12 97 GLU A C 1
ATOM 670 O O . GLU A 1 97 ? -10.695 -44.312 8.875 1 88.12 97 GLU A O 1
ATOM 675 N N . LEU A 1 98 ? -10.094 -42.438 7.969 1 89.56 98 LEU A N 1
ATOM 676 C CA . LEU A 1 98 ? -8.711 -42.906 7.863 1 89.56 98 LEU A CA 1
ATOM 677 C C . LEU A 1 98 ? -8.117 -43.156 9.242 1 89.56 98 LEU A C 1
ATOM 679 O O . LEU A 1 98 ? -7.375 -44.125 9.43 1 89.56 98 LEU A O 1
ATOM 683 N N . ALA A 1 99 ? -8.43 -42.344 10.148 1 90.31 99 ALA A N 1
ATOM 684 C CA . ALA A 1 99 ? -7.926 -42.531 11.508 1 90.31 99 ALA A CA 1
ATOM 685 C C . ALA A 1 99 ? -8.328 -43.875 12.07 1 90.31 99 ALA A C 1
ATOM 687 O O . ALA A 1 99 ? -7.512 -44.562 12.703 1 90.31 99 ALA A O 1
ATOM 688 N N . SER A 1 100 ? -9.523 -44.219 11.898 1 89.31 100 SER A N 1
ATOM 689 C CA . SER A 1 100 ? -10.031 -45.5 12.375 1 89.31 100 SER A CA 1
ATOM 690 C C . SER A 1 100 ? -9.344 -46.656 11.656 1 89.31 100 SER A C 1
ATOM 692 O O . SER A 1 100 ? -9.031 -47.688 12.273 1 89.31 100 SER A O 1
ATOM 694 N N . LEU A 1 101 ? -9.102 -46.438 10.406 1 89.81 101 LEU A N 1
ATOM 695 C CA . LEU A 1 101 ? -8.477 -47.5 9.602 1 89.81 101 LEU A CA 1
ATOM 696 C C . LEU A 1 101 ? -7.012 -47.688 10 1 89.81 101 LEU A C 1
ATOM 698 O O . LEU A 1 101 ? -6.496 -48.812 9.969 1 89.81 101 LEU A O 1
ATOM 702 N N . ILE A 1 102 ? -6.383 -46.656 10.328 1 91.44 102 ILE A N 1
ATOM 703 C CA . ILE A 1 102 ? -4.977 -46.719 10.727 1 91.44 102 ILE A CA 1
ATOM 704 C C . ILE A 1 102 ? -4.824 -47.625 11.945 1 91.44 102 ILE A C 1
ATOM 706 O O . ILE A 1 102 ? -3.891 -48.438 12.016 1 91.44 102 ILE A O 1
ATOM 710 N N . VAL A 1 103 ? -5.723 -47.531 12.891 1 90.69 103 VAL A N 1
ATOM 711 C CA . VAL A 1 103 ? -5.656 -48.344 14.102 1 90.69 103 VAL A CA 1
ATOM 712 C C . VAL A 1 103 ? -5.953 -49.781 13.766 1 90.69 103 VAL A C 1
ATOM 714 O O . VAL A 1 103 ? -5.215 -50.688 14.172 1 90.69 103 VAL A O 1
ATOM 717 N N . SER A 1 104 ? -7.035 -49.938 13.023 1 91.12 104 SER A N 1
ATOM 718 C CA . SER A 1 104 ? -7.477 -51.312 12.727 1 91.12 104 SER A CA 1
ATOM 719 C C . SER A 1 104 ? -6.449 -52.031 11.875 1 91.12 104 SER A C 1
ATOM 721 O O . SER A 1 104 ? -6.195 -53.219 12.086 1 91.12 104 SER A O 1
ATOM 723 N N . ASP A 1 105 ? -5.867 -51.312 10.984 1 90.88 105 ASP A N 1
ATOM 724 C CA . ASP A 1 105 ? -4.949 -51.938 10.039 1 90.88 105 ASP A CA 1
ATOM 725 C C . ASP A 1 105 ? -3.506 -51.844 10.523 1 90.88 105 ASP A C 1
ATOM 727 O O . ASP A 1 105 ? -2.604 -52.438 9.938 1 90.88 105 ASP A O 1
ATOM 731 N N . GLN A 1 106 ? -3.33 -51.062 11.586 1 90.44 106 GLN A N 1
ATOM 732 C CA . GLN A 1 106 ? -2.002 -50.844 12.141 1 90.44 106 GLN A CA 1
ATOM 733 C C . GLN A 1 106 ? -1.048 -50.312 11.07 1 90.44 106 GLN A C 1
ATOM 735 O O . GLN A 1 106 ? 0.117 -50.719 11.023 1 90.44 106 GLN A O 1
ATOM 740 N N . SER A 1 107 ? -1.641 -49.5 10.188 1 88.69 107 SER A N 1
ATOM 741 C CA . SER A 1 107 ? -0.871 -48.969 9.078 1 88.69 107 SER A CA 1
ATOM 742 C C . SER A 1 107 ? -1.418 -47.594 8.633 1 88.69 107 SER A C 1
ATOM 744 O O . SER A 1 107 ? -2.633 -47.406 8.578 1 88.69 107 SER A O 1
ATOM 746 N N . VAL A 1 108 ? -0.462 -46.719 8.297 1 89.81 108 VAL A N 1
ATOM 747 C CA . VAL A 1 108 ? -0.866 -45.406 7.793 1 89.81 108 VAL A CA 1
ATOM 748 C C . VAL A 1 108 ? -1.327 -45.531 6.344 1 89.81 108 VAL A C 1
ATOM 750 O O . VAL A 1 108 ? -2.012 -44.656 5.82 1 89.81 108 VAL A O 1
ATOM 753 N N . ASP A 1 109 ? -1.019 -46.625 5.688 1 85.06 109 ASP A N 1
ATOM 754 C CA . ASP A 1 109 ? -1.372 -46.875 4.293 1 85.06 109 ASP A CA 1
ATOM 755 C C . ASP A 1 109 ? -2.705 -47.594 4.18 1 85.06 109 ASP A C 1
ATOM 757 O O . ASP A 1 109 ? -2.971 -48.281 3.174 1 85.06 109 ASP A O 1
ATOM 761 N N . ALA A 1 110 ? -3.414 -47.5 5.25 1 86.06 110 ALA A N 1
ATOM 762 C CA . ALA A 1 110 ? -4.734 -48.125 5.234 1 86.06 110 ALA A CA 1
ATOM 763 C C . ALA A 1 110 ? -5.562 -47.625 4.051 1 86.06 110 ALA A C 1
ATOM 765 O O . ALA A 1 110 ? -5.523 -46.438 3.701 1 86.06 110 ALA A O 1
ATOM 766 N N . THR A 1 111 ? -6.203 -48.5 3.361 1 82.81 111 THR A N 1
ATOM 767 C CA . THR A 1 111 ? -6.953 -48.188 2.146 1 82.81 111 THR A CA 1
ATOM 768 C C . THR A 1 111 ? -8.32 -47.594 2.488 1 82.81 111 THR A C 1
ATOM 770 O O . THR A 1 111 ? -9.016 -48.094 3.377 1 82.81 111 THR A O 1
ATOM 773 N N . THR A 1 112 ? -8.562 -46.5 1.946 1 84.75 112 THR A N 1
ATOM 774 C CA . THR A 1 112 ? -9.875 -45.875 2.074 1 84.75 112 THR A CA 1
ATOM 775 C C . THR A 1 112 ? -10.438 -45.5 0.701 1 84.75 112 THR A C 1
ATOM 777 O O . THR A 1 112 ? -9.688 -45.375 -0.264 1 84.75 112 THR A O 1
ATOM 780 N N . THR A 1 113 ? -11.75 -45.5 0.541 1 80.88 113 THR A N 1
ATOM 781 C CA . THR A 1 113 ? -12.422 -45.125 -0.694 1 80.88 113 THR A CA 1
ATOM 782 C C . THR A 1 113 ? -12.68 -43.594 -0.716 1 80.88 113 THR A C 1
ATOM 784 O O . THR A 1 113 ? -13.133 -43.062 -1.727 1 80.88 113 THR A O 1
ATOM 787 N N . ALA A 1 114 ? -12.398 -43 0.449 1 81.44 114 ALA A N 1
ATOM 788 C CA . ALA A 1 114 ? -12.594 -41.562 0.516 1 81.44 114 ALA A CA 1
ATOM 789 C C . ALA A 1 114 ? -11.641 -40.844 -0.431 1 81.44 114 ALA A C 1
ATOM 791 O O . ALA A 1 114 ? -10.531 -41.312 -0.687 1 81.44 114 ALA A O 1
ATOM 792 N N . THR A 1 115 ? -12.297 -39.75 -1.143 1 79.12 115 THR A N 1
ATOM 793 C CA . THR A 1 115 ? -11.484 -38.938 -2.064 1 79.12 115 THR A CA 1
ATOM 794 C C . THR A 1 115 ? -11.258 -37.562 -1.518 1 79.12 115 THR A C 1
ATOM 796 O O . THR A 1 115 ? -12.195 -36.75 -1.404 1 79.12 115 THR A O 1
ATOM 799 N N . ALA A 1 116 ? -10.141 -37.219 -0.825 1 83.25 116 ALA A N 1
ATOM 800 C CA . ALA A 1 116 ? -9.633 -35.906 -0.38 1 83.25 116 ALA A CA 1
ATOM 801 C C . ALA A 1 116 ? -8.133 -35.812 -0.624 1 83.25 116 ALA A C 1
ATOM 803 O O . ALA A 1 116 ? -7.332 -36.031 0.286 1 83.25 116 ALA A O 1
ATOM 804 N N . ASP A 1 117 ? -7.891 -35.344 -1.872 1 81.94 117 ASP A N 1
ATOM 805 C CA . ASP A 1 117 ? -6.559 -35.5 -2.451 1 81.94 117 ASP A CA 1
ATOM 806 C C . ASP A 1 117 ? -5.52 -34.719 -1.671 1 81.94 117 ASP A C 1
ATOM 808 O O . ASP A 1 117 ? -4.316 -34.938 -1.817 1 81.94 117 ASP A O 1
ATOM 812 N N . ILE A 1 118 ? -5.957 -33.75 -0.852 1 84.81 118 ILE A N 1
ATOM 813 C CA . ILE A 1 118 ? -5.012 -32.969 -0.068 1 84.81 118 ILE A CA 1
ATOM 814 C C . ILE A 1 118 ? -5.102 -33.375 1.402 1 84.81 118 ILE A C 1
ATOM 816 O O . ILE A 1 118 ? -4.078 -33.625 2.049 1 84.81 118 ILE A O 1
ATOM 820 N N . THR A 1 119 ? -6.289 -33.531 1.909 1 85.25 119 THR A N 1
ATOM 821 C CA . THR A 1 119 ? -6.523 -33.781 3.326 1 85.25 119 THR A CA 1
ATOM 822 C C . THR A 1 119 ? -5.996 -35.156 3.725 1 85.25 119 THR A C 1
ATOM 824 O O . THR A 1 119 ? -5.332 -35.312 4.758 1 85.25 119 THR A O 1
ATOM 827 N N . LEU A 1 120 ? -6.211 -36.188 2.898 1 88.12 120 LEU A N 1
ATOM 828 C CA . LEU A 1 120 ? -5.848 -37.562 3.275 1 88.12 120 LEU A CA 1
ATOM 829 C C . LEU A 1 120 ? -4.332 -37.719 3.344 1 88.12 120 LEU A C 1
ATOM 831 O O . LEU A 1 120 ? -3.801 -38.219 4.336 1 88.12 120 LEU A O 1
ATOM 835 N N . PRO A 1 121 ? -3.666 -37.219 2.322 1 85.56 121 PRO A N 1
ATOM 836 C CA . PRO A 1 121 ? -2.209 -37.281 2.451 1 85.56 121 PRO A CA 1
ATOM 837 C C . PRO A 1 121 ? -1.686 -36.5 3.654 1 85.56 121 PRO A C 1
ATOM 839 O O . PRO A 1 121 ? -0.703 -36.906 4.277 1 85.56 121 PRO A O 1
ATOM 842 N N . ALA A 1 122 ? -2.324 -35.438 3.959 1 85.69 122 ALA A N 1
ATOM 843 C CA . ALA A 1 122 ? -1.909 -34.656 5.121 1 85.69 122 ALA A CA 1
ATOM 844 C C . ALA A 1 122 ? -2.086 -35.438 6.41 1 85.69 122 ALA A C 1
ATOM 846 O O . ALA A 1 122 ? -1.226 -35.406 7.293 1 85.69 122 ALA A O 1
ATOM 847 N N . VAL A 1 123 ? -3.162 -36.188 6.543 1 87.62 123 VAL A N 1
ATOM 848 C CA . VAL A 1 123 ? -3.416 -37.031 7.699 1 87.62 123 VAL A CA 1
ATOM 849 C C . VAL A 1 123 ? -2.357 -38.125 7.77 1 87.62 123 VAL A C 1
ATOM 851 O O . VAL A 1 123 ? -1.812 -38.406 8.836 1 87.62 123 VAL A O 1
ATOM 854 N N . ARG A 1 124 ? -2.082 -38.719 6.668 1 88.88 124 ARG A N 1
ATOM 855 C CA . ARG A 1 124 ? -1.087 -39.781 6.625 1 88.88 124 ARG A CA 1
ATOM 856 C C . ARG A 1 124 ? 0.283 -39.281 7.059 1 88.88 124 ARG A C 1
ATOM 858 O O . ARG A 1 124 ? 0.99 -39.938 7.812 1 88.88 124 ARG A O 1
ATOM 865 N N . LYS A 1 125 ? 0.558 -38.156 6.574 1 85.38 125 LYS A N 1
ATOM 866 C CA . LYS A 1 125 ? 1.853 -37.594 6.938 1 85.38 125 LYS A CA 1
ATOM 867 C C . LYS A 1 125 ? 1.917 -37.281 8.43 1 85.38 125 LYS A C 1
ATOM 869 O O . LYS A 1 125 ? 2.924 -37.562 9.086 1 85.38 125 LYS A O 1
ATOM 874 N N . ALA A 1 126 ? 0.887 -36.656 8.945 1 87.69 126 ALA A N 1
ATOM 875 C CA . ALA A 1 126 ? 0.836 -36.375 10.383 1 87.69 126 ALA A CA 1
ATOM 876 C C . ALA A 1 126 ? 0.945 -37.656 11.195 1 87.69 126 ALA A C 1
ATOM 878 O O . ALA A 1 126 ? 1.638 -37.688 12.219 1 87.69 126 ALA A O 1
ATOM 879 N N . ALA A 1 127 ? 0.279 -38.688 10.781 1 89.62 127 ALA A N 1
ATOM 880 C CA . ALA A 1 127 ? 0.341 -39.969 11.438 1 89.62 127 ALA A CA 1
ATOM 881 C C . ALA A 1 127 ? 1.752 -40.562 11.375 1 89.62 127 ALA A C 1
ATOM 883 O O . ALA A 1 127 ? 2.258 -41.094 12.375 1 89.62 127 ALA A O 1
ATOM 884 N N . ASN A 1 128 ? 2.299 -40.469 10.266 1 88.12 128 ASN A N 1
ATOM 885 C CA . ASN A 1 128 ? 3.674 -40.938 10.109 1 88.12 128 ASN A CA 1
ATOM 886 C C . ASN A 1 128 ? 4.629 -40.156 11.023 1 88.12 128 ASN A C 1
ATOM 888 O O . ASN A 1 128 ? 5.57 -40.75 11.57 1 88.12 128 ASN A O 1
ATOM 892 N N . ASN A 1 129 ? 4.402 -38.906 11.117 1 86.25 129 ASN A N 1
ATOM 893 C CA . ASN A 1 129 ? 5.195 -38.094 12.047 1 86.25 129 ASN A CA 1
ATOM 894 C C . ASN A 1 129 ? 5.086 -38.625 13.477 1 86.25 129 ASN A C 1
ATOM 896 O O . ASN A 1 129 ? 6.078 -38.688 14.203 1 86.25 129 ASN A O 1
ATOM 900 N N . CYS A 1 130 ? 3.902 -39.031 13.867 1 88.5 130 CYS A N 1
ATOM 901 C CA . CYS A 1 130 ? 3.697 -39.625 15.172 1 88.5 130 CYS A CA 1
ATOM 902 C C . CYS A 1 130 ? 4.453 -40.969 15.289 1 88.5 130 CYS A C 1
ATOM 904 O O . CYS A 1 130 ? 5.074 -41.25 16.312 1 88.5 130 CYS A O 1
ATOM 906 N N . ILE A 1 131 ? 4.434 -41.719 14.25 1 88.31 131 ILE A N 1
ATOM 907 C CA . ILE A 1 131 ? 5.117 -43 14.227 1 88.31 131 ILE A CA 1
ATOM 908 C C . ILE A 1 131 ? 6.625 -42.781 14.359 1 88.31 131 ILE A C 1
ATOM 910 O O . ILE A 1 131 ? 7.285 -43.469 15.164 1 88.31 131 ILE A O 1
ATOM 914 N N . GLN A 1 132 ? 7.07 -41.875 13.633 1 84.5 132 GLN A N 1
ATOM 915 C CA . GLN A 1 132 ? 8.5 -41.594 13.703 1 84.5 132 GLN A CA 1
ATOM 916 C C . GLN A 1 132 ? 8.898 -41.125 15.102 1 84.5 132 GLN A C 1
ATOM 918 O O . GLN A 1 132 ? 9.938 -41.531 15.617 1 84.5 132 GLN A O 1
ATOM 923 N N . GLN A 1 133 ? 8.078 -40.281 15.648 1 85.75 133 GLN A N 1
ATOM 924 C CA . GLN A 1 133 ? 8.32 -39.875 17.031 1 85.75 133 GLN A CA 1
ATOM 925 C C . GLN A 1 133 ? 8.367 -41.094 17.953 1 85.75 133 GLN A C 1
ATOM 927 O O . GLN A 1 133 ? 9.258 -41.188 18.797 1 85.75 133 GLN A O 1
ATOM 932 N N . ALA A 1 134 ? 7.477 -41.969 17.828 1 89.31 134 ALA A N 1
ATOM 933 C CA . ALA A 1 134 ? 7.367 -43.156 18.688 1 89.31 134 ALA A CA 1
ATOM 934 C C . ALA A 1 134 ? 8.562 -44.094 18.484 1 89.31 134 ALA A C 1
ATOM 936 O O . ALA A 1 134 ? 8.906 -44.875 19.375 1 89.31 134 ALA A O 1
ATOM 937 N N . GLN A 1 135 ? 9.125 -43.938 17.328 1 86.19 135 GLN A N 1
ATOM 938 C CA . GLN A 1 135 ? 10.281 -44.781 17.016 1 86.19 135 GLN A CA 1
ATOM 939 C C . GLN A 1 135 ? 11.578 -44.062 17.406 1 86.19 135 GLN A C 1
ATOM 941 O O . GLN A 1 135 ? 12.672 -44.594 17.156 1 86.19 135 GLN A O 1
ATOM 946 N N . GLY A 1 136 ? 11.492 -42.875 18 1 78.44 136 GLY A N 1
ATOM 947 C CA . GLY A 1 136 ? 12.648 -42.125 18.484 1 78.44 136 GLY A CA 1
ATOM 948 C C . GLY A 1 136 ? 13.398 -41.406 17.391 1 78.44 136 GLY A C 1
ATOM 949 O O . GLY A 1 136 ? 14.586 -41.094 17.547 1 78.44 136 GLY A O 1
ATOM 950 N N . LYS A 1 137 ? 12.773 -41.219 16.328 1 76.12 137 LYS A N 1
ATOM 951 C CA . LYS A 1 137 ? 13.391 -40.531 15.203 1 76.12 137 LYS A CA 1
ATOM 952 C C . LYS A 1 137 ? 13.023 -39.062 15.203 1 76.12 137 LYS A C 1
ATOM 954 O O . LYS A 1 137 ? 11.984 -38.656 15.734 1 76.12 137 LYS A O 1
ATOM 959 N N . ALA A 1 138 ? 13.93 -38.219 14.656 1 71.19 138 ALA A N 1
ATOM 960 C CA . ALA A 1 138 ? 13.672 -36.781 14.547 1 71.19 138 ALA A CA 1
ATOM 961 C C . ALA A 1 138 ? 12.695 -36.5 13.414 1 71.19 138 ALA A C 1
ATOM 963 O O . ALA A 1 138 ? 12.773 -37.094 12.344 1 71.19 138 ALA A O 1
ATOM 964 N N . VAL A 1 139 ? 11.609 -35.844 13.773 1 66 139 VAL A N 1
ATOM 965 C CA . VAL A 1 139 ? 10.625 -35.469 12.766 1 66 139 VAL A CA 1
ATOM 966 C C . VAL A 1 139 ? 10.406 -33.969 12.773 1 66 139 VAL A C 1
ATOM 968 O O . VAL A 1 139 ? 10.672 -33.312 13.773 1 66 139 VAL A O 1
ATOM 971 N N . ALA A 1 140 ? 10.164 -33.469 11.484 1 59.22 140 ALA A N 1
ATOM 972 C CA . ALA A 1 140 ? 9.766 -32.062 11.383 1 59.22 140 ALA A CA 1
ATOM 973 C C . ALA A 1 140 ? 8.375 -31.828 11.977 1 59.22 140 ALA A C 1
ATOM 975 O O . ALA A 1 140 ? 7.387 -32.375 11.484 1 59.22 140 ALA A O 1
ATOM 976 N N . LEU A 1 141 ? 8.281 -31.672 13.227 1 49.88 141 LEU A N 1
ATOM 977 C CA . LEU A 1 141 ? 6.984 -31.672 13.891 1 49.88 141 LEU A CA 1
ATOM 978 C C . LEU A 1 141 ? 6.055 -30.625 13.266 1 49.88 141 LEU A C 1
ATOM 980 O O . LEU A 1 141 ? 4.863 -30.891 13.078 1 49.88 141 LEU A O 1
ATOM 984 N N . ASN A 1 142 ? 6.258 -29.266 13.492 1 51.78 142 ASN A N 1
ATOM 985 C CA . ASN A 1 142 ? 5.215 -28.25 13.375 1 51.78 142 ASN A CA 1
ATOM 986 C C . ASN A 1 142 ? 5.367 -27.438 12.094 1 51.78 142 ASN A C 1
ATOM 988 O O . ASN A 1 142 ? 6.242 -26.578 12.008 1 51.78 142 ASN A O 1
ATOM 992 N N . GLU A 1 143 ? 4.758 -28.266 11.086 1 53.81 143 GLU A N 1
ATOM 993 C CA . GLU A 1 143 ? 4.586 -27.328 9.984 1 53.81 143 GLU A CA 1
ATOM 994 C C . GLU A 1 143 ? 3.818 -26.094 10.438 1 53.81 143 GLU A C 1
ATOM 996 O O . GLU A 1 143 ? 2.637 -26.172 10.773 1 53.81 143 GLU A O 1
ATOM 1001 N N . ASN A 1 144 ? 4.387 -24.984 10.844 1 50.84 144 ASN A N 1
ATOM 1002 C CA . ASN A 1 144 ? 4.062 -23.594 11.148 1 50.84 144 ASN A CA 1
ATOM 1003 C C . ASN A 1 144 ? 3.283 -23.484 12.461 1 50.84 144 ASN A C 1
ATOM 1005 O O . ASN A 1 144 ? 2.695 -22.438 12.75 1 50.84 144 ASN A O 1
ATOM 1009 N N . ALA A 1 145 ? 2.656 -24.641 13.023 1 44.75 145 ALA A N 1
ATOM 1010 C CA . ALA A 1 145 ? 1.665 -24.422 14.07 1 44.75 145 ALA A CA 1
ATOM 1011 C C . ALA A 1 145 ? 2.277 -23.688 15.258 1 44.75 145 ALA A C 1
ATOM 1013 O O . ALA A 1 145 ? 1.558 -23.188 16.125 1 44.75 145 ALA A O 1
ATOM 1014 N N . GLY A 1 146 ? 3.518 -24.047 15.641 1 42.22 146 GLY A N 1
ATOM 1015 C CA . GLY A 1 146 ? 3.941 -23.641 16.969 1 42.22 146 GLY A CA 1
ATOM 1016 C C . GLY A 1 146 ? 3.951 -22.141 17.156 1 42.22 146 GLY A C 1
ATOM 1017 O O . GLY A 1 146 ? 4.414 -21.641 18.188 1 42.22 146 GLY A O 1
ATOM 1018 N N . ASP A 1 147 ? 4.082 -21.453 16.141 1 46.25 147 ASP A N 1
ATOM 1019 C CA . ASP A 1 147 ? 4.562 -20.141 16.562 1 46.25 147 ASP A CA 1
ATOM 1020 C C . ASP A 1 147 ? 3.482 -19.391 17.344 1 46.25 147 ASP A C 1
ATOM 1022 O O . ASP A 1 147 ? 2.408 -19.094 16.812 1 46.25 147 ASP A O 1
ATOM 1026 N N . THR A 1 148 ? 3.562 -19.719 18.594 1 47.97 148 THR A N 1
ATOM 1027 C CA . THR A 1 148 ? 2.828 -18.906 19.547 1 47.97 148 THR A CA 1
ATOM 1028 C C . THR A 1 148 ? 3.002 -17.422 19.25 1 47.97 148 THR A C 1
ATOM 1030 O O . THR A 1 148 ? 4.094 -16.984 18.891 1 47.97 148 THR A O 1
ATOM 1033 N N . GLY A 1 149 ? 1.94 -16.734 19.125 1 56.25 149 GLY A N 1
ATOM 1034 C CA . GLY A 1 149 ? 1.857 -15.281 19.078 1 56.25 149 GLY A CA 1
ATOM 1035 C C . GLY A 1 149 ? 1.837 -14.734 17.672 1 56.25 149 GLY A C 1
ATOM 1036 O O . GLY A 1 149 ? 1.346 -15.391 16.75 1 56.25 149 GLY A O 1
ATOM 1037 N N . ASP A 1 150 ? 2.25 -13.633 17.438 1 65.56 150 ASP A N 1
ATOM 1038 C CA . ASP A 1 150 ? 2.197 -12.812 16.234 1 65.56 150 ASP A CA 1
ATOM 1039 C C . ASP A 1 150 ? 3.457 -13 15.391 1 65.56 150 ASP A C 1
ATOM 1041 O O . ASP A 1 150 ? 3.598 -12.383 14.328 1 65.56 150 ASP A O 1
ATOM 1045 N N . ASP A 1 151 ? 4.254 -14.133 15.711 1 84 151 ASP A N 1
ATOM 1046 C CA . ASP A 1 151 ? 5.496 -14.32 14.969 1 84 151 ASP A CA 1
ATOM 1047 C C . ASP A 1 151 ? 5.293 -15.242 13.766 1 84 151 ASP A C 1
ATOM 1049 O O . ASP A 1 151 ? 5.383 -16.469 13.898 1 84 151 ASP A O 1
ATOM 1053 N N . TRP A 1 152 ? 5.043 -14.859 12.617 1 89.5 152 TRP A N 1
ATOM 1054 C CA . TRP A 1 152 ? 4.742 -15.617 11.414 1 89.5 152 TRP A CA 1
ATOM 1055 C C . TRP A 1 152 ? 6.012 -16.203 10.805 1 89.5 152 TRP A C 1
ATOM 1057 O O . TRP A 1 152 ? 5.965 -17.203 10.086 1 89.5 152 TRP A O 1
ATOM 1067 N N . LEU A 1 153 ? 7.234 -15.664 11.023 1 92.88 153 LEU A N 1
ATOM 1068 C CA . LEU A 1 153 ? 8.477 -16.078 10.391 1 92.88 153 LEU A CA 1
ATOM 1069 C C . LEU A 1 153 ? 9.125 -17.234 11.148 1 92.88 153 LEU A C 1
ATOM 1071 O O . LEU A 1 153 ? 9.586 -18.203 10.539 1 92.88 153 LEU A O 1
ATOM 1075 N N . GLY A 1 154 ? 9.141 -17.141 12.492 1 87.69 154 GLY A N 1
ATOM 1076 C CA . GLY A 1 154 ? 9.844 -18.109 13.297 1 87.69 154 GLY A CA 1
ATOM 1077 C C . GLY A 1 154 ? 11.328 -18.172 12.992 1 87.69 154 GLY A C 1
ATOM 1078 O O . GLY A 1 154 ? 11.883 -17.266 12.375 1 87.69 154 GLY A O 1
ATOM 1079 N N . GLU A 1 155 ? 11.938 -19.219 13.562 1 88 155 GLU A N 1
ATOM 1080 C CA . GLU A 1 155 ? 13.359 -19.453 13.32 1 88 155 GLU A CA 1
ATOM 1081 C C . GLU A 1 155 ? 13.57 -20.656 12.422 1 88 155 GLU A C 1
ATOM 1083 O O . GLU A 1 155 ? 12.75 -21.578 12.406 1 88 155 GLU A O 1
ATOM 1088 N N . ALA A 1 156 ? 14.609 -20.625 11.633 1 90.44 156 ALA A N 1
ATOM 1089 C CA . ALA A 1 156 ? 14.945 -21.781 10.82 1 90.44 156 ALA A CA 1
ATOM 1090 C C . ALA A 1 156 ? 15.164 -23.016 11.695 1 90.44 156 ALA A C 1
ATOM 1092 O O . ALA A 1 156 ? 15.906 -22.969 12.672 1 90.44 156 ALA A O 1
ATOM 1093 N N . PRO A 1 157 ? 14.609 -24.109 11.305 1 86.5 157 PRO A N 1
ATOM 1094 C CA . PRO A 1 157 ? 14.844 -25.328 12.094 1 86.5 157 PRO A CA 1
ATOM 1095 C C . PRO A 1 157 ? 16.297 -25.797 12.023 1 86.5 157 PRO A C 1
ATOM 1097 O O . PRO A 1 157 ? 16.922 -25.734 10.961 1 86.5 157 PRO A O 1
ATOM 1100 N N . GLU A 1 158 ? 16.766 -26.281 13.156 1 88 158 GLU A N 1
ATOM 1101 C CA . GLU A 1 158 ? 18.094 -26.891 13.203 1 88 158 GLU A CA 1
ATOM 1102 C C . GLU A 1 158 ? 18 -28.406 13.031 1 88 158 GLU A C 1
ATOM 1104 O O . GLU A 1 158 ? 17.312 -29.094 13.805 1 88 158 GLU A O 1
ATOM 1109 N N . ILE A 1 159 ? 18.672 -28.859 11.953 1 90 159 ILE A N 1
ATOM 1110 C CA . ILE A 1 159 ? 18.672 -30.281 11.641 1 90 159 ILE A CA 1
ATOM 1111 C C . ILE A 1 159 ? 20.094 -30.797 11.594 1 90 159 ILE A C 1
ATOM 1113 O O . ILE A 1 159 ? 20.891 -30.375 10.75 1 90 159 ILE A O 1
ATOM 1117 N N . ASP A 1 160 ? 20.375 -31.797 12.445 1 88.69 160 ASP A N 1
ATOM 1118 C CA . ASP A 1 160 ? 21.719 -32.406 12.484 1 88.69 160 ASP A CA 1
ATOM 1119 C C . ASP A 1 160 ? 21.906 -33.375 11.32 1 88.69 160 ASP A C 1
ATOM 1121 O O . ASP A 1 160 ? 20.969 -34.031 10.898 1 88.69 160 ASP A O 1
ATOM 1125 N N . ALA A 1 161 ? 23.141 -33.531 10.93 1 89.62 161 ALA A N 1
ATOM 1126 C CA . ALA A 1 161 ? 23.453 -34.438 9.836 1 89.62 161 ALA A CA 1
ATOM 1127 C C . ALA A 1 161 ? 22.984 -35.875 10.164 1 89.62 161 ALA A C 1
ATOM 1129 O O . ALA A 1 161 ? 22.594 -36.594 9.266 1 89.62 161 ALA A O 1
ATOM 1130 N N . SER A 1 162 ? 23.016 -36.188 11.445 1 90.56 162 SER A N 1
ATOM 1131 C CA . SER A 1 162 ? 22.641 -37.531 11.875 1 90.56 162 SER A CA 1
ATOM 1132 C C . SER A 1 162 ? 21.141 -37.781 11.695 1 90.56 162 SER A C 1
ATOM 1134 O O . SER A 1 162 ? 20.688 -38.906 11.711 1 90.56 162 SER A O 1
ATOM 1136 N N . GLN A 1 163 ? 20.406 -36.688 11.523 1 88.81 163 GLN A N 1
ATOM 1137 C CA . GLN A 1 163 ? 18.953 -36.812 11.406 1 88.81 163 GLN A CA 1
ATOM 1138 C C . GLN A 1 163 ? 18.531 -37 9.953 1 88.81 163 GLN A C 1
ATOM 1140 O O . GLN A 1 163 ? 17.375 -37.312 9.672 1 88.81 163 GLN A O 1
ATOM 1145 N N . ILE A 1 164 ? 19.469 -36.844 9.031 1 93.19 164 ILE A N 1
ATOM 1146 C CA . ILE A 1 164 ? 19.188 -36.969 7.609 1 93.19 164 ILE A CA 1
ATOM 1147 C C . ILE A 1 164 ? 19.125 -38.438 7.219 1 93.19 164 ILE A C 1
ATOM 1149 O O . ILE A 1 164 ? 20.109 -39.156 7.379 1 93.19 164 ILE A O 1
ATOM 1153 N N . SER A 1 165 ? 18.016 -38.844 6.633 1 91.69 165 SER A N 1
ATOM 1154 C CA . SER A 1 165 ? 17.797 -40.25 6.312 1 91.69 165 SER A CA 1
ATOM 1155 C C . SER A 1 165 ? 18.312 -40.594 4.914 1 91.69 165 SER A C 1
ATOM 1157 O O . SER A 1 165 ? 18.672 -41.719 4.629 1 91.69 165 SER A O 1
ATOM 1159 N N . ALA A 1 166 ? 18.234 -39.656 4.043 1 95.19 166 ALA A N 1
ATOM 1160 C CA . ALA A 1 166 ? 18.703 -39.844 2.668 1 95.19 166 ALA A CA 1
ATOM 1161 C C . ALA A 1 166 ? 19.234 -38.531 2.074 1 95.19 166 ALA A C 1
ATOM 1163 O O . ALA A 1 166 ? 18.797 -37.438 2.473 1 95.19 166 ALA A O 1
ATOM 1164 N N . THR A 1 167 ? 20.156 -38.688 1.203 1 97.56 167 THR A N 1
ATOM 1165 C CA . THR A 1 167 ? 20.734 -37.531 0.502 1 97.56 167 THR A CA 1
ATOM 1166 C C . THR A 1 167 ? 20.703 -37.75 -1.007 1 97.56 167 THR A C 1
ATOM 1168 O O . THR A 1 167 ? 20.969 -38.844 -1.486 1 97.56 167 THR A O 1
ATOM 1171 N N . GLN A 1 168 ? 20.266 -36.75 -1.714 1 98.38 168 GLN A N 1
ATOM 1172 C CA . GLN A 1 168 ? 20.297 -36.75 -3.172 1 98.38 168 GLN A CA 1
ATOM 1173 C C . GLN A 1 168 ? 21.109 -35.594 -3.705 1 98.38 168 GLN A C 1
ATOM 1175 O O . GLN A 1 168 ? 21.281 -34.562 -3.021 1 98.38 168 GLN A O 1
ATOM 1180 N N . ASP A 1 169 ? 21.688 -35.812 -4.906 1 98.5 169 ASP A N 1
ATOM 1181 C CA . ASP A 1 169 ? 22.469 -34.781 -5.559 1 98.5 169 ASP A CA 1
ATOM 1182 C C . ASP A 1 169 ? 21.922 -34.469 -6.949 1 98.5 169 ASP A C 1
ATOM 1184 O O . ASP A 1 169 ? 21.5 -35.344 -7.676 1 98.5 169 ASP A O 1
ATOM 1188 N N . THR A 1 170 ? 21.922 -33.188 -7.301 1 98.62 170 THR A N 1
ATOM 1189 C CA . THR A 1 170 ? 21.453 -32.75 -8.609 1 98.62 170 THR A CA 1
ATOM 1190 C C . THR A 1 170 ? 22.094 -31.438 -9 1 98.62 170 THR A C 1
ATOM 1192 O O . THR A 1 170 ? 22.75 -30.797 -8.18 1 98.62 170 THR A O 1
ATOM 1195 N N . GLU A 1 171 ? 21.984 -31.062 -10.281 1 98.38 171 GLU A N 1
ATOM 1196 C CA . GLU A 1 171 ? 22.438 -29.75 -10.734 1 98.38 171 GLU A CA 1
ATOM 1197 C C . GLU A 1 171 ? 21.422 -28.656 -10.414 1 98.38 171 GLU A C 1
ATOM 1199 O O . GLU A 1 171 ? 21.797 -27.531 -10.086 1 98.38 171 GLU A O 1
ATOM 1204 N N . LEU A 1 172 ? 20.172 -29.016 -10.539 1 98.81 172 LEU A N 1
ATOM 1205 C CA . LEU A 1 172 ? 19.094 -28.047 -10.352 1 98.81 172 LEU A CA 1
ATOM 1206 C C . LEU A 1 172 ? 17.969 -28.656 -9.516 1 98.81 172 LEU A C 1
ATOM 1208 O O . LEU A 1 172 ? 17.438 -29.719 -9.852 1 98.81 172 LEU A O 1
ATOM 1212 N N . LEU A 1 173 ? 17.625 -28 -8.383 1 98.94 173 LEU A N 1
ATOM 1213 C CA . LEU A 1 173 ? 16.484 -28.359 -7.555 1 98.94 173 LEU A CA 1
ATOM 1214 C C . LEU A 1 173 ? 15.344 -27.375 -7.758 1 98.94 173 LEU A C 1
ATOM 1216 O O . LEU A 1 173 ? 15.531 -26.156 -7.609 1 98.94 173 LEU A O 1
ATOM 1220 N N . ILE A 1 174 ? 14.219 -27.844 -8.219 1 98.94 174 ILE A N 1
ATOM 1221 C CA . ILE A 1 174 ? 12.992 -27.062 -8.352 1 98.94 174 ILE A CA 1
ATOM 1222 C C . ILE A 1 174 ? 12.023 -27.422 -7.23 1 98.94 174 ILE A C 1
ATOM 1224 O O . ILE A 1 174 ? 11.648 -28.594 -7.074 1 98.94 174 ILE A O 1
ATOM 1228 N N . ILE A 1 175 ? 11.625 -26.469 -6.43 1 98.81 175 ILE A N 1
ATOM 1229 C CA . ILE A 1 175 ? 10.742 -26.734 -5.297 1 98.81 175 ILE A CA 1
ATOM 1230 C C . ILE A 1 175 ? 9.352 -26.172 -5.594 1 98.81 175 ILE A C 1
ATOM 1232 O O . ILE A 1 175 ? 9.141 -24.953 -5.531 1 98.81 175 ILE A O 1
ATOM 1236 N N . GLY A 1 176 ? 8.383 -27.031 -5.832 1 97.69 176 GLY A N 1
ATOM 1237 C CA . GLY A 1 176 ? 7.023 -26.703 -6.23 1 97.69 176 GLY A CA 1
ATOM 1238 C C . GLY A 1 176 ? 6.73 -27.047 -7.68 1 97.69 176 GLY A C 1
ATOM 1239 O O . GLY A 1 176 ? 7.461 -26.625 -8.578 1 97.69 176 GLY A O 1
ATOM 1240 N N . ALA A 1 177 ? 5.652 -27.766 -7.898 1 97.56 177 ALA A N 1
ATOM 1241 C CA . ALA A 1 177 ? 5.285 -28.219 -9.242 1 97.56 177 ALA A CA 1
ATOM 1242 C C . ALA A 1 177 ? 4.066 -27.453 -9.758 1 97.56 177 ALA A C 1
ATOM 1244 O O . ALA A 1 177 ? 3.178 -28.047 -10.375 1 97.56 177 ALA A O 1
ATOM 1245 N N . GLY A 1 178 ? 3.99 -26.141 -9.398 1 96.25 178 GLY A N 1
ATOM 1246 C CA . GLY A 1 178 ? 2.951 -25.266 -9.938 1 96.25 178 GLY A CA 1
ATOM 1247 C C . GLY A 1 178 ? 3.283 -24.719 -11.312 1 96.25 178 GLY A C 1
ATOM 1248 O O . GLY A 1 178 ? 4.109 -25.281 -12.031 1 96.25 178 GLY A O 1
ATOM 1249 N N . ASN A 1 179 ? 2.666 -23.625 -11.68 1 96.88 179 ASN A N 1
ATOM 1250 C CA . ASN A 1 179 ? 2.803 -23.047 -13.016 1 96.88 179 ASN A CA 1
ATOM 1251 C C . ASN A 1 179 ? 4.25 -22.672 -13.312 1 96.88 179 ASN A C 1
ATOM 1253 O O . ASN A 1 179 ? 4.758 -22.953 -14.398 1 96.88 179 ASN A O 1
ATOM 1257 N N . GLY A 1 180 ? 4.902 -22.047 -12.383 1 97.75 180 GLY A N 1
ATOM 1258 C CA . GLY A 1 180 ? 6.297 -21.672 -12.57 1 97.75 180 GLY A CA 1
ATOM 1259 C C . GLY A 1 180 ? 7.246 -22.859 -12.516 1 97.75 180 GLY A C 1
ATOM 1260 O O . GLY A 1 180 ? 8.125 -22.984 -13.367 1 97.75 180 GLY A O 1
ATOM 1261 N N . GLY A 1 181 ? 7.031 -23.781 -11.539 1 98.31 181 GLY A N 1
ATOM 1262 C CA . GLY A 1 181 ? 7.879 -24.953 -11.375 1 98.31 181 GLY A CA 1
ATOM 1263 C C . GLY A 1 181 ? 7.832 -25.891 -12.562 1 98.31 181 GLY A C 1
ATOM 1264 O O . GLY A 1 181 ? 8.867 -26.406 -13 1 98.31 181 GLY A O 1
ATOM 1265 N N . MET A 1 182 ? 6.668 -26.094 -13.094 1 98.06 182 MET A N 1
ATOM 1266 C CA . MET A 1 182 ? 6.539 -27.016 -14.227 1 98.06 182 MET A CA 1
ATOM 1267 C C . MET A 1 182 ? 7.176 -26.422 -15.484 1 98.06 182 MET A C 1
ATOM 1269 O O . MET A 1 182 ? 7.734 -27.141 -16.312 1 98.06 182 MET A O 1
ATOM 1273 N N . MET A 1 183 ? 7.066 -25.094 -15.664 1 98.31 183 MET A N 1
ATOM 1274 C CA . MET A 1 183 ? 7.754 -24.453 -16.781 1 98.31 183 MET A CA 1
ATOM 1275 C C . MET A 1 183 ? 9.266 -24.594 -16.641 1 98.31 183 MET A C 1
ATOM 1277 O O . MET A 1 183 ? 9.969 -24.812 -17.641 1 98.31 183 MET A O 1
ATOM 1281 N N . ALA A 1 184 ? 9.758 -24.406 -15.422 1 98.75 184 ALA A N 1
ATOM 1282 C CA . ALA A 1 184 ? 11.18 -24.625 -15.18 1 98.75 184 ALA A CA 1
ATOM 1283 C C . ALA A 1 184 ? 11.57 -26.078 -15.484 1 98.75 184 ALA A C 1
ATOM 1285 O O . ALA A 1 184 ? 12.586 -26.312 -16.141 1 98.75 184 ALA A O 1
ATOM 1286 N N . ALA A 1 185 ? 10.758 -27.047 -15.062 1 98.69 185 ALA A N 1
ATOM 1287 C CA . ALA A 1 185 ? 11.047 -28.484 -15.211 1 98.69 185 ALA A CA 1
ATOM 1288 C C . ALA A 1 185 ? 11.125 -28.875 -16.688 1 98.69 185 ALA A C 1
ATOM 1290 O O . ALA A 1 185 ? 12.062 -29.547 -17.109 1 98.69 185 ALA A O 1
ATOM 1291 N N . VAL A 1 186 ? 10.156 -28.438 -17.484 1 98.69 186 VAL A N 1
ATOM 1292 C CA . VAL A 1 186 ? 10.141 -28.828 -18.891 1 98.69 186 VAL A CA 1
ATOM 1293 C C . VAL A 1 186 ? 11.305 -28.172 -19.625 1 98.69 186 VAL A C 1
ATOM 1295 O O . VAL A 1 186 ? 11.875 -28.766 -20.547 1 98.69 186 VAL A O 1
ATOM 1298 N N . THR A 1 187 ? 11.609 -26.891 -19.25 1 98.44 187 THR A N 1
ATOM 1299 C CA . THR A 1 187 ? 12.758 -26.219 -19.844 1 98.44 187 THR A CA 1
ATOM 1300 C C . THR A 1 187 ? 14.055 -26.953 -19.516 1 98.44 187 THR A C 1
ATOM 1302 O O . THR A 1 187 ? 14.891 -27.156 -20.391 1 98.44 187 THR A O 1
ATOM 1305 N N . ALA A 1 188 ? 14.219 -27.359 -18.297 1 98.69 188 ALA A N 1
ATOM 1306 C CA . ALA A 1 188 ? 15.391 -28.109 -17.859 1 98.69 188 ALA A CA 1
ATOM 1307 C C . ALA A 1 188 ? 15.477 -29.469 -18.562 1 98.69 188 ALA A C 1
ATOM 1309 O O . ALA A 1 188 ? 16.562 -29.891 -18.969 1 98.69 188 ALA A O 1
ATOM 1310 N N . ALA A 1 189 ? 14.359 -30.141 -18.688 1 98.56 189 ALA A N 1
ATOM 1311 C CA . ALA A 1 189 ? 14.305 -31.438 -19.359 1 98.56 189 ALA A CA 1
ATOM 1312 C C . ALA A 1 189 ? 14.766 -31.312 -20.812 1 98.56 189 ALA A C 1
ATOM 1314 O O . ALA A 1 189 ? 15.539 -32.156 -21.297 1 98.56 189 ALA A O 1
ATOM 1315 N N . ASP A 1 190 ? 14.266 -30.328 -21.5 1 97.94 190 ASP A N 1
ATOM 1316 C CA . ASP A 1 190 ? 14.648 -30.109 -22.891 1 97.94 190 ASP A CA 1
ATOM 1317 C C . ASP A 1 190 ? 16.156 -29.859 -23.016 1 97.94 190 ASP A C 1
ATOM 1319 O O . ASP A 1 190 ? 16.766 -30.234 -24.016 1 97.94 190 ASP A O 1
ATOM 1323 N N . ALA A 1 191 ? 16.703 -29.234 -22.016 1 97.44 191 ALA A N 1
ATOM 1324 C CA . ALA A 1 191 ? 18.125 -28.922 -22.031 1 97.44 191 ALA A CA 1
ATOM 1325 C C . ALA A 1 191 ? 18.953 -30.109 -21.594 1 97.44 191 ALA A C 1
ATOM 1327 O O . ALA A 1 191 ? 20.188 -30.078 -21.656 1 97.44 191 ALA A O 1
ATOM 1328 N N . GLY A 1 192 ? 18.328 -31.172 -21.109 1 97.75 192 GLY A N 1
ATOM 1329 C CA . GLY A 1 192 ? 19.031 -32.344 -20.641 1 97.75 192 GLY A CA 1
ATOM 1330 C C . GLY A 1 192 ? 19.734 -32.156 -19.312 1 97.75 192 GLY A C 1
ATOM 1331 O O . GLY A 1 192 ? 20.734 -32.812 -19.031 1 97.75 192 GLY A O 1
ATOM 1332 N N . MET A 1 193 ? 19.266 -31.266 -18.5 1 97.75 193 MET A N 1
ATOM 1333 C CA . MET A 1 193 ? 19.859 -31 -17.203 1 97.75 193 MET A CA 1
ATOM 1334 C C . MET A 1 193 ? 19.547 -32.125 -16.219 1 97.75 193 MET A C 1
ATOM 1336 O O . MET A 1 193 ? 18.516 -32.781 -16.344 1 97.75 193 MET A O 1
ATOM 1340 N N . ASP A 1 194 ? 20.5 -32.344 -15.328 1 98.44 194 ASP A N 1
ATOM 1341 C CA . ASP A 1 194 ? 20.188 -33.156 -14.148 1 98.44 194 ASP A CA 1
ATOM 1342 C C . ASP A 1 194 ? 19.422 -32.344 -13.109 1 98.44 194 ASP A C 1
ATOM 1344 O O . ASP A 1 194 ? 20 -31.484 -12.422 1 98.44 194 ASP A O 1
ATOM 1348 N N . PHE A 1 195 ? 18.078 -32.625 -13.031 1 98.69 195 PHE A N 1
ATOM 1349 C CA . PHE A 1 195 ? 17.297 -31.812 -12.094 1 98.69 195 PHE A CA 1
ATOM 1350 C C . PHE A 1 195 ? 16.328 -32.688 -11.312 1 98.69 195 PHE A C 1
ATOM 1352 O O . PHE A 1 195 ? 16.047 -33.844 -11.703 1 98.69 195 PHE A O 1
ATOM 1359 N N . ILE A 1 196 ? 15.875 -32.188 -10.117 1 98.69 196 ILE A N 1
ATOM 1360 C CA . ILE A 1 196 ? 14.852 -32.812 -9.273 1 98.69 196 ILE A CA 1
ATOM 1361 C C . ILE A 1 196 ? 13.742 -31.781 -9.008 1 98.69 196 ILE A C 1
ATOM 1363 O O . ILE A 1 196 ? 14.016 -30.609 -8.734 1 98.69 196 ILE A O 1
ATOM 1367 N N . VAL A 1 197 ? 12.5 -32.219 -9.18 1 98.5 197 VAL A N 1
ATOM 1368 C CA . VAL A 1 197 ? 11.344 -31.422 -8.781 1 98.5 197 VAL A CA 1
ATOM 1369 C C . VAL A 1 197 ? 10.719 -32.031 -7.52 1 98.5 197 VAL A C 1
ATOM 1371 O O . VAL A 1 197 ? 10.375 -33.188 -7.492 1 98.5 197 VAL A O 1
ATOM 1374 N N . CYS A 1 198 ? 10.609 -31.203 -6.5 1 97.94 198 CYS A N 1
ATOM 1375 C CA . CYS A 1 198 ? 9.961 -31.625 -5.262 1 97.94 198 CYS A CA 1
ATOM 1376 C C . CYS A 1 198 ? 8.625 -30.906 -5.074 1 97.94 198 CYS A C 1
ATOM 1378 O O . CYS A 1 198 ? 8.555 -29.688 -5.184 1 97.94 198 CYS A O 1
ATOM 1380 N N . GLU A 1 199 ? 7.598 -31.625 -4.859 1 96.75 199 GLU A N 1
ATOM 1381 C CA . GLU A 1 199 ? 6.246 -31.125 -4.602 1 96.75 199 GLU A CA 1
ATOM 1382 C C . GLU A 1 199 ? 5.723 -31.641 -3.26 1 96.75 199 GLU A C 1
ATOM 1384 O O . GLU A 1 199 ? 5.75 -32.844 -2.992 1 96.75 199 GLU A O 1
ATOM 1389 N N . GLN A 1 200 ? 5.234 -30.688 -2.43 1 92.75 200 GLN A N 1
ATOM 1390 C CA . GLN A 1 200 ? 4.84 -31.047 -1.069 1 92.75 200 GLN A CA 1
ATOM 1391 C C . GLN A 1 200 ? 3.594 -31.922 -1.07 1 92.75 200 GLN A C 1
ATOM 1393 O O . GLN A 1 200 ? 3.445 -32.812 -0.215 1 92.75 200 GLN A O 1
ATOM 1398 N N . ASN A 1 201 ? 2.723 -31.734 -2.059 1 88.81 201 ASN A N 1
ATOM 1399 C CA . ASN A 1 201 ? 1.47 -32.469 -2.123 1 88.81 201 ASN A CA 1
ATOM 1400 C C . ASN A 1 201 ? 1.636 -33.781 -2.891 1 88.81 201 ASN A C 1
ATOM 1402 O O . ASN A 1 201 ? 2.695 -34.062 -3.461 1 88.81 201 ASN A O 1
ATOM 1406 N N . GLN A 1 202 ? 0.564 -34.594 -2.826 1 88.25 202 GLN A N 1
ATOM 1407 C CA . GLN A 1 202 ? 0.579 -35.844 -3.584 1 88.25 202 GLN A CA 1
ATOM 1408 C C . GLN A 1 202 ? 0.015 -35.625 -4.988 1 88.25 202 GLN A C 1
ATOM 1410 O O . GLN A 1 202 ? -0.014 -36.562 -5.793 1 88.25 202 GLN A O 1
ATOM 1415 N N . THR A 1 203 ? -0.401 -34.406 -5.215 1 86.56 203 THR A N 1
ATOM 1416 C CA . THR A 1 203 ? -0.886 -34 -6.52 1 86.56 203 THR A CA 1
ATOM 1417 C C . THR A 1 203 ? -0.431 -32.562 -6.828 1 86.56 203 THR A C 1
ATOM 1419 O O . THR A 1 203 ? -0.002 -31.828 -5.93 1 86.56 203 THR A O 1
ATOM 1422 N N . MET A 1 204 ? -0.474 -32.312 -8.109 1 87.06 204 MET A N 1
ATOM 1423 C CA . MET A 1 204 ? -0.143 -30.938 -8.508 1 87.06 204 MET A CA 1
ATOM 1424 C C . MET A 1 204 ? -1.321 -30 -8.266 1 87.06 204 MET A C 1
ATOM 1426 O O . MET A 1 204 ? -2.475 -30.438 -8.258 1 87.06 204 MET A O 1
ATOM 1430 N N . GLY A 1 205 ? -0.93 -28.734 -7.973 1 78.62 205 GLY A N 1
ATOM 1431 C CA . GLY A 1 205 ? -1.982 -27.734 -7.902 1 78.62 205 GLY A CA 1
ATOM 1432 C C . GLY A 1 205 ? -2.646 -27.469 -9.242 1 78.62 205 GLY A C 1
ATOM 1433 O O . GLY A 1 205 ? -2.213 -28 -10.266 1 78.62 205 GLY A O 1
ATOM 1434 N N . ASP A 1 206 ? -3.639 -26.641 -9.211 1 77.5 206 ASP A N 1
ATOM 1435 C CA . ASP A 1 206 ? -4.465 -26.375 -10.391 1 77.5 206 ASP A CA 1
ATOM 1436 C C . ASP A 1 206 ? -3.703 -25.531 -11.414 1 77.5 206 ASP A C 1
ATOM 1438 O O . ASP A 1 206 ? -2.936 -24.641 -11.055 1 77.5 206 ASP A O 1
ATOM 1442 N N . THR A 1 207 ? -4 -25.953 -12.625 1 80 207 THR A N 1
ATOM 1443 C CA . THR A 1 207 ? -3.555 -25.125 -13.75 1 80 207 THR A CA 1
ATOM 1444 C C . THR A 1 207 ? -4.363 -23.828 -13.82 1 80 207 THR A C 1
ATOM 1446 O O . THR A 1 207 ? -5.586 -23.844 -13.688 1 80 207 THR A O 1
ATOM 1449 N N . ARG A 1 208 ? -3.646 -22.719 -13.883 1 80.56 208 ARG A N 1
ATOM 1450 C CA . ARG A 1 208 ? -4.348 -21.469 -14.156 1 80.56 208 ARG A CA 1
ATOM 1451 C C . ARG A 1 208 ? -4.508 -21.25 -15.656 1 80.56 208 ARG A C 1
ATOM 1453 O O . ARG A 1 208 ? -3.539 -21.359 -16.406 1 80.56 208 ARG A O 1
ATOM 1460 N N . HIS A 1 209 ? -5.688 -20.922 -16.125 1 82.94 209 HIS A N 1
ATOM 1461 C CA . HIS A 1 209 ? -6.078 -21.047 -17.531 1 82.94 209 HIS A CA 1
ATOM 1462 C C . HIS A 1 209 ? -5.684 -19.812 -18.328 1 82.94 209 HIS A C 1
ATOM 1464 O O . HIS A 1 209 ? -5.266 -19.938 -19.484 1 82.94 209 HIS A O 1
ATOM 1470 N N . TRP A 1 210 ? -5.785 -18.656 -17.844 1 92.69 210 TRP A N 1
ATOM 1471 C CA . TRP A 1 210 ? -5.566 -17.438 -18.609 1 92.69 210 TRP A CA 1
ATOM 1472 C C . TRP A 1 210 ? -4.145 -16.906 -18.422 1 92.69 210 TRP A C 1
ATOM 1474 O O . TRP A 1 210 ? -3.699 -16.719 -17.281 1 92.69 210 TRP A O 1
ATOM 1484 N N . ILE A 1 211 ? -3.506 -16.734 -19.562 1 97 211 ILE A N 1
ATOM 1485 C CA . ILE A 1 211 ? -2.098 -16.344 -19.547 1 97 211 ILE A CA 1
ATOM 1486 C C . ILE A 1 211 ? -1.939 -14.969 -20.188 1 97 211 ILE A C 1
ATOM 1488 O O . ILE A 1 211 ? -2.342 -14.758 -21.328 1 97 211 ILE A O 1
ATOM 1492 N N . GLY A 1 212 ? -1.363 -14 -19.438 1 97.62 212 GLY A N 1
ATOM 1493 C CA . GLY A 1 212 ? -0.999 -12.711 -20.016 1 97.62 212 GLY A CA 1
ATOM 1494 C C . GLY A 1 212 ? 0.35 -12.734 -20.703 1 97.62 212 GLY A C 1
ATOM 1495 O O . GLY A 1 212 ? 1.343 -13.188 -20.125 1 97.62 212 GLY A O 1
ATOM 1496 N N . ALA A 1 213 ? 0.384 -12.273 -21.984 1 98.38 213 ALA A N 1
ATOM 1497 C CA . ALA A 1 213 ? 1.628 -12.227 -22.75 1 98.38 213 ALA A CA 1
ATOM 1498 C C . ALA A 1 213 ? 1.613 -11.078 -23.75 1 98.38 213 ALA A C 1
ATOM 1500 O O . ALA A 1 213 ? 0.554 -10.523 -24.047 1 98.38 213 ALA A O 1
ATOM 1501 N N . VAL A 1 214 ? 2.811 -10.75 -24.188 1 98.06 214 VAL A N 1
ATOM 1502 C CA . VAL A 1 214 ? 2.979 -9.555 -25 1 98.06 214 VAL A CA 1
ATOM 1503 C C . VAL A 1 214 ? 3.664 -9.922 -26.312 1 98.06 214 VAL A C 1
ATOM 1505 O O . VAL A 1 214 ? 4.684 -10.609 -26.328 1 98.06 214 VAL A O 1
ATOM 1508 N N . ASP A 1 215 ? 3.1 -9.516 -27.422 1 97.25 215 ASP A N 1
ATOM 1509 C CA . ASP A 1 215 ? 3.68 -9.602 -28.75 1 97.25 215 ASP A CA 1
ATOM 1510 C C . ASP A 1 215 ? 3.773 -11.055 -29.219 1 97.25 215 ASP A C 1
ATOM 1512 O O . ASP A 1 215 ? 4.766 -11.453 -29.844 1 97.25 215 ASP A O 1
ATOM 1516 N N . THR A 1 216 ? 2.83 -11.836 -28.875 1 97.81 216 THR A N 1
ATOM 1517 C CA . THR A 1 216 ? 2.807 -13.234 -29.281 1 97.81 216 THR A CA 1
ATOM 1518 C C . THR A 1 216 ? 2.412 -13.359 -30.75 1 97.81 216 THR A C 1
ATOM 1520 O O . THR A 1 216 ? 1.893 -12.414 -31.344 1 97.81 216 THR A O 1
ATOM 1523 N N . ASP A 1 217 ? 2.641 -14.516 -31.359 1 96.75 217 ASP A N 1
ATOM 1524 C CA . ASP A 1 217 ? 2.201 -14.781 -32.719 1 96.75 217 ASP A CA 1
ATOM 1525 C C . ASP A 1 217 ? 0.68 -14.719 -32.812 1 96.75 217 ASP A C 1
ATOM 1527 O O . ASP A 1 217 ? 0.142 -14.273 -33.844 1 96.75 217 ASP A O 1
ATOM 1531 N N . ALA A 1 218 ? 0.034 -15.219 -31.797 1 96.12 218 ALA A N 1
ATOM 1532 C CA . ALA A 1 218 ? -1.425 -15.141 -31.781 1 96.12 218 ALA A CA 1
ATOM 1533 C C . ALA A 1 218 ? -1.9 -13.695 -31.828 1 96.12 218 ALA A C 1
ATOM 1535 O O . ALA A 1 218 ? -2.877 -13.383 -32.531 1 96.12 218 ALA A O 1
ATOM 1536 N N . GLN A 1 219 ? -1.263 -12.82 -31.094 1 96.5 219 GLN A N 1
ATOM 1537 C CA . GLN A 1 219 ? -1.604 -11.398 -31.109 1 96.5 219 GLN A CA 1
ATOM 1538 C C . GLN A 1 219 ? -1.353 -10.789 -32.5 1 96.5 219 GLN A C 1
ATOM 1540 O O . GLN A 1 219 ? -2.197 -10.062 -33.031 1 96.5 219 GLN A O 1
ATOM 1545 N N . LYS A 1 220 ? -0.251 -11.117 -33.031 1 96.44 220 LYS A N 1
ATOM 1546 C CA . LYS A 1 220 ? 0.082 -10.617 -34.375 1 96.44 220 LYS A CA 1
ATOM 1547 C C . LYS A 1 220 ? -0.938 -11.086 -35.406 1 96.44 220 LYS A C 1
ATOM 1549 O O . LYS A 1 220 ? -1.396 -10.297 -36.219 1 96.44 220 LYS A O 1
ATOM 1554 N N . ALA A 1 221 ? -1.241 -12.344 -35.344 1 95.75 221 ALA A N 1
ATOM 1555 C CA . ALA A 1 221 ? -2.219 -12.914 -36.281 1 95.75 221 ALA A CA 1
ATOM 1556 C C . ALA A 1 221 ? -3.574 -12.227 -36.125 1 95.75 221 ALA A C 1
ATOM 1558 O O . ALA A 1 221 ? -4.309 -12.078 -37.094 1 95.75 221 ALA A O 1
ATOM 1559 N N . ALA A 1 222 ? -3.879 -11.773 -34.938 1 94.31 222 ALA A N 1
ATOM 1560 C CA . ALA A 1 222 ? -5.16 -11.133 -34.656 1 94.31 222 ALA A CA 1
ATOM 1561 C C . ALA A 1 222 ? -5.098 -9.633 -34.906 1 94.31 222 ALA A C 1
ATOM 1563 O O . ALA A 1 222 ? -6.102 -8.93 -34.781 1 94.31 222 ALA A O 1
ATOM 1564 N N . GLY A 1 223 ? -3.953 -9.078 -35.219 1 93.69 223 GLY A N 1
ATOM 1565 C CA . GLY A 1 223 ? -3.789 -7.664 -35.5 1 93.69 223 GLY A CA 1
ATOM 1566 C C . GLY A 1 223 ? -3.701 -6.812 -34.25 1 93.69 223 GLY A C 1
ATOM 1567 O O . GLY A 1 223 ? -4 -5.617 -34.281 1 93.69 223 GLY A O 1
ATOM 1568 N N . VAL A 1 224 ? -3.373 -7.391 -33.156 1 93 224 VAL A N 1
ATOM 1569 C CA . VAL A 1 224 ? -3.285 -6.691 -31.891 1 93 224 VAL A CA 1
ATOM 1570 C C . VAL A 1 224 ? -1.883 -6.113 -31.719 1 93 224 VAL A C 1
ATOM 1572 O O . VAL A 1 224 ? -0.886 -6.816 -31.906 1 93 224 VAL A O 1
ATOM 1575 N N . THR A 1 225 ? -1.809 -4.836 -31.438 1 91.88 225 THR A N 1
ATOM 1576 C CA . THR A 1 225 ? -0.552 -4.191 -31.078 1 91.88 225 THR A CA 1
ATOM 1577 C C . THR A 1 225 ? -0.6 -3.68 -29.641 1 91.88 225 THR A C 1
ATOM 1579 O O . THR A 1 225 ? -1.55 -2.998 -29.25 1 91.88 225 THR A O 1
ATOM 1582 N N . ILE A 1 226 ? 0.441 -4.02 -28.891 1 93.31 226 ILE A N 1
ATOM 1583 C CA . ILE A 1 226 ? 0.525 -3.584 -27.5 1 93.31 226 ILE A CA 1
ATOM 1584 C C . ILE A 1 226 ? 1.513 -2.426 -27.391 1 93.31 226 ILE A C 1
ATOM 1586 O O . ILE A 1 226 ? 2.635 -2.502 -27.891 1 93.31 226 ILE A O 1
ATOM 1590 N N . GLN A 1 227 ? 1.094 -1.353 -26.75 1 90.62 227 GLN A N 1
ATOM 1591 C CA . GLN A 1 227 ? 2.016 -0.274 -26.406 1 90.62 227 GLN A CA 1
ATOM 1592 C C . GLN A 1 227 ? 2.871 -0.639 -25.203 1 90.62 227 GLN A C 1
ATOM 1594 O O . GLN A 1 227 ? 2.494 -0.362 -24.062 1 90.62 227 GLN A O 1
ATOM 1599 N N . LYS A 1 228 ? 4.039 -1.116 -25.453 1 94.38 228 LYS A N 1
ATOM 1600 C CA . LYS A 1 228 ? 4.863 -1.73 -24.406 1 94.38 228 LYS A CA 1
ATOM 1601 C C . LYS A 1 228 ? 5.293 -0.701 -23.375 1 94.38 228 LYS A C 1
ATOM 1603 O O . LYS A 1 228 ? 5.32 -0.997 -22.172 1 94.38 228 LYS A O 1
ATOM 1608 N N . ASP A 1 229 ? 5.625 0.512 -23.844 1 92.31 229 ASP A N 1
ATOM 1609 C CA . ASP A 1 229 ? 6.043 1.553 -22.906 1 92.31 229 ASP A CA 1
ATOM 1610 C C . ASP A 1 229 ? 4.887 1.971 -22 1 92.31 229 ASP A C 1
ATOM 1612 O O . ASP A 1 229 ? 5.082 2.197 -20.797 1 92.31 229 ASP A O 1
ATOM 1616 N N . ARG A 1 230 ? 3.734 2.09 -22.562 1 91.69 230 ARG A N 1
ATOM 1617 C CA . ARG A 1 230 ? 2.543 2.396 -21.781 1 91.69 230 ARG A CA 1
ATOM 1618 C C . ARG A 1 230 ? 2.232 1.276 -20.797 1 91.69 230 ARG A C 1
ATOM 1620 O O . ARG A 1 230 ? 1.882 1.537 -19.641 1 91.69 230 ARG A O 1
ATOM 1627 N N . LEU A 1 231 ? 2.352 0.044 -21.281 1 94.75 231 LEU A N 1
ATOM 1628 C CA . LEU A 1 231 ? 2.117 -1.117 -20.438 1 94.75 231 LEU A CA 1
ATOM 1629 C C . LEU A 1 231 ? 3.076 -1.123 -19.25 1 94.75 231 LEU A C 1
ATOM 1631 O O . LEU A 1 231 ? 2.656 -1.32 -18.109 1 94.75 231 LEU A O 1
ATOM 1635 N N . LEU A 1 232 ? 4.367 -0.912 -19.5 1 96.38 232 LEU A N 1
ATOM 1636 C CA . LEU A 1 232 ? 5.398 -0.891 -18.469 1 96.38 232 LEU A CA 1
ATOM 1637 C C . LEU A 1 232 ? 5.082 0.154 -17.406 1 96.38 232 LEU A C 1
ATOM 1639 O O . LEU A 1 232 ? 5.098 -0.145 -16.219 1 96.38 232 LEU A O 1
ATOM 1643 N N . ASN A 1 233 ? 4.754 1.337 -17.828 1 94.5 233 ASN A N 1
ATOM 1644 C CA . ASN A 1 233 ? 4.52 2.43 -16.891 1 94.5 233 ASN A CA 1
ATOM 1645 C C . ASN A 1 233 ? 3.182 2.275 -16.172 1 94.5 233 ASN A C 1
ATOM 1647 O O . ASN A 1 233 ? 3.049 2.658 -15.008 1 94.5 233 ASN A O 1
ATOM 1651 N N . GLU A 1 234 ? 2.189 1.738 -16.844 1 93.62 234 GLU A N 1
ATOM 1652 C CA . GLU A 1 234 ? 0.907 1.511 -16.172 1 93.62 234 GLU A CA 1
ATOM 1653 C C . GLU A 1 234 ? 1.023 0.437 -15.102 1 93.62 234 GLU A C 1
ATOM 1655 O O . GLU A 1 234 ? 0.434 0.562 -14.023 1 93.62 234 GLU A O 1
ATOM 1660 N N . LEU A 1 235 ? 1.761 -0.614 -15.414 1 96.19 235 LEU A N 1
ATOM 1661 C CA . LEU A 1 235 ? 2.004 -1.634 -14.398 1 96.19 235 LEU A CA 1
ATOM 1662 C C . LEU A 1 235 ? 2.729 -1.042 -13.195 1 96.19 235 LEU A C 1
ATOM 1664 O O . LEU A 1 235 ? 2.371 -1.323 -12.055 1 96.19 235 LEU A O 1
ATOM 1668 N N . ALA A 1 236 ? 3.707 -0.28 -13.492 1 96.31 236 ALA A N 1
ATOM 1669 C CA . ALA A 1 236 ? 4.445 0.375 -12.422 1 96.31 236 ALA A CA 1
ATOM 1670 C C . ALA A 1 236 ? 3.543 1.323 -11.633 1 96.31 236 ALA A C 1
ATOM 1672 O O . ALA A 1 236 ? 3.674 1.448 -10.414 1 96.31 236 ALA A O 1
ATOM 1673 N N . ARG A 1 237 ? 2.629 1.983 -12.312 1 94 237 ARG A N 1
ATOM 1674 C CA . ARG A 1 237 ? 1.71 2.91 -11.656 1 94 237 ARG A CA 1
ATOM 1675 C C . ARG A 1 237 ? 0.796 2.178 -10.68 1 94 237 ARG A C 1
ATOM 1677 O O . ARG A 1 237 ? 0.55 2.658 -9.57 1 94 237 ARG A O 1
ATOM 1684 N N . TYR A 1 238 ? 0.278 1.016 -11.094 1 94.69 238 TYR A N 1
ATOM 1685 C CA . TYR A 1 238 ? -0.535 0.216 -10.188 1 94.69 238 TYR A CA 1
ATOM 1686 C C . TYR A 1 238 ? 0.202 -0.037 -8.875 1 94.69 238 TYR A C 1
ATOM 1688 O O . TYR A 1 238 ? -0.409 -0.043 -7.805 1 94.69 238 TYR A O 1
ATOM 1696 N N . ALA A 1 239 ? 1.541 -0.13 -8.992 1 97.06 239 ALA A N 1
ATOM 1697 C CA . ALA A 1 239 ? 2.367 -0.449 -7.828 1 97.06 239 ALA A CA 1
ATOM 1698 C C . ALA A 1 239 ? 2.91 0.82 -7.176 1 97.06 239 ALA A C 1
ATOM 1700 O O . ALA A 1 239 ? 3.672 0.751 -6.211 1 97.06 239 ALA A O 1
ATOM 1701 N N . SER A 1 240 ? 2.588 2 -7.637 1 96.38 240 SER A N 1
ATOM 1702 C CA . SER A 1 240 ? 3.209 3.258 -7.238 1 96.38 240 SER A CA 1
ATOM 1703 C C . SER A 1 240 ? 4.727 3.193 -7.375 1 96.38 240 SER A C 1
ATOM 1705 O O . SER A 1 240 ? 5.453 3.723 -6.531 1 96.38 240 SER A O 1
ATOM 1707 N N . TYR A 1 241 ? 5.176 2.375 -8.32 1 96.94 241 TYR A N 1
ATOM 1708 C CA . TYR A 1 241 ? 6.578 2.166 -8.672 1 96.94 241 TYR A CA 1
ATOM 1709 C C . TYR A 1 241 ? 7.316 1.444 -7.555 1 96.94 241 TYR A C 1
ATOM 1711 O O . TYR A 1 241 ? 8.547 1.402 -7.543 1 96.94 241 TYR A O 1
ATOM 1719 N N . LYS A 1 242 ? 6.629 0.888 -6.574 1 98.38 242 LYS A N 1
ATOM 1720 C CA . LYS A 1 242 ? 7.227 -0.038 -5.617 1 98.38 242 LYS A CA 1
ATOM 1721 C C . LYS A 1 242 ? 7.457 -1.408 -6.246 1 98.38 242 LYS A C 1
ATOM 1723 O O . LYS A 1 242 ? 7.035 -2.428 -5.699 1 98.38 242 LYS A O 1
ATOM 1728 N N . CYS A 1 243 ? 8.094 -1.399 -7.305 1 98.31 243 CYS A N 1
ATOM 1729 C CA . CYS A 1 243 ? 8.445 -2.553 -8.125 1 98.31 243 CYS A CA 1
ATOM 1730 C C . CYS A 1 243 ? 9.773 -2.328 -8.844 1 98.31 243 CYS A C 1
ATOM 1732 O O . CYS A 1 243 ? 10.328 -1.227 -8.805 1 98.31 243 CYS A O 1
ATOM 1734 N N . ASP A 1 244 ? 10.352 -3.389 -9.336 1 98.31 244 ASP A N 1
ATOM 1735 C CA . ASP A 1 244 ? 11.516 -3.311 -10.211 1 98.31 244 ASP A CA 1
ATOM 1736 C C . ASP A 1 244 ? 11.102 -3.365 -11.68 1 98.31 244 ASP A C 1
ATOM 1738 O O . ASP A 1 244 ? 10.711 -4.422 -12.18 1 98.31 244 ASP A O 1
ATOM 1742 N N . MET A 1 245 ? 11.258 -2.25 -12.406 1 97.94 245 MET A N 1
ATOM 1743 C CA . MET A 1 245 ? 10.797 -2.17 -13.789 1 97.94 245 MET A CA 1
ATOM 1744 C C . MET A 1 245 ? 11.578 -3.137 -14.672 1 97.94 245 MET A C 1
ATOM 1746 O O . MET A 1 245 ? 11.062 -3.607 -15.688 1 97.94 245 MET A O 1
ATOM 1750 N N . ASP A 1 246 ? 12.789 -3.48 -14.281 1 97.62 246 ASP A N 1
ATOM 1751 C CA . ASP A 1 246 ? 13.555 -4.453 -15.055 1 97.62 246 ASP A CA 1
ATOM 1752 C C . ASP A 1 246 ? 12.914 -5.84 -14.977 1 97.62 246 ASP A C 1
ATOM 1754 O O . ASP A 1 246 ? 12.977 -6.609 -15.938 1 97.62 246 ASP A O 1
ATOM 1758 N N . VAL A 1 247 ? 12.359 -6.168 -13.844 1 98.38 247 VAL A N 1
ATOM 1759 C CA . VAL A 1 247 ? 11.664 -7.445 -13.695 1 98.38 247 VAL A CA 1
ATOM 1760 C C . VAL A 1 247 ? 10.398 -7.445 -14.539 1 98.38 247 VAL A C 1
ATOM 1762 O O . VAL A 1 247 ? 10.062 -8.445 -15.18 1 98.38 247 VAL A O 1
ATOM 1765 N N . ILE A 1 248 ? 9.672 -6.336 -14.602 1 98.56 248 ILE A N 1
ATOM 1766 C CA . ILE A 1 248 ? 8.492 -6.211 -15.453 1 98.56 248 ILE A CA 1
ATOM 1767 C C . ILE A 1 248 ? 8.891 -6.344 -16.922 1 98.56 248 ILE A C 1
ATOM 1769 O O . ILE A 1 248 ? 8.242 -7.059 -17.688 1 98.56 248 ILE A O 1
ATOM 1773 N N . LYS A 1 249 ? 9.969 -5.703 -17.312 1 97.81 249 LYS A N 1
ATOM 1774 C CA . LYS A 1 249 ? 10.453 -5.758 -18.688 1 97.81 249 LYS A CA 1
ATOM 1775 C C . LYS A 1 249 ? 10.82 -7.188 -19.078 1 97.81 249 LYS A C 1
ATOM 1777 O O . LYS A 1 249 ? 10.648 -7.582 -20.234 1 97.81 249 LYS A O 1
ATOM 1782 N N . MET A 1 250 ? 11.375 -7.879 -18.141 1 97.56 250 MET A N 1
ATOM 1783 C CA . MET A 1 250 ? 11.688 -9.273 -18.422 1 97.56 250 MET A CA 1
ATOM 1784 C C . MET A 1 250 ? 10.453 -10.031 -18.891 1 97.56 250 MET A C 1
ATOM 1786 O O . MET A 1 250 ? 10.516 -10.781 -19.875 1 97.56 250 MET A O 1
ATOM 1790 N N . TRP A 1 251 ? 9.312 -9.852 -18.266 1 98.5 251 TRP A N 1
ATOM 1791 C CA . TRP A 1 251 ? 8.07 -10.477 -18.688 1 98.5 251 TRP A CA 1
ATOM 1792 C C . TRP A 1 251 ? 7.629 -9.938 -20.047 1 98.5 251 TRP A C 1
ATOM 1794 O O . TRP A 1 251 ? 7.305 -10.711 -20.953 1 98.5 251 TRP A O 1
ATOM 1804 N N . ILE A 1 252 ? 7.664 -8.594 -20.172 1 98.06 252 ILE A N 1
ATOM 1805 C CA . ILE A 1 252 ? 7.191 -7.957 -21.391 1 98.06 252 ILE A CA 1
ATOM 1806 C C . ILE A 1 252 ? 8 -8.461 -22.578 1 98.06 252 ILE A C 1
ATOM 1808 O O . ILE A 1 252 ? 7.441 -8.727 -23.656 1 98.06 252 ILE A O 1
ATOM 1812 N N . GLN A 1 253 ? 9.227 -8.688 -22.406 1 97.19 253 GLN A N 1
ATOM 1813 C CA . GLN A 1 253 ? 10.148 -8.969 -23.516 1 97.19 253 GLN A CA 1
ATOM 1814 C C . GLN A 1 253 ? 10.234 -10.461 -23.781 1 97.19 253 GLN A C 1
ATOM 1816 O O . GLN A 1 253 ? 10.688 -10.883 -24.859 1 97.19 253 GLN A O 1
ATOM 1821 N N . ASN A 1 254 ? 9.758 -11.289 -22.812 1 97.81 254 ASN A N 1
ATOM 1822 C CA . ASN A 1 254 ? 10.039 -12.711 -22.969 1 97.81 254 ASN A CA 1
ATOM 1823 C C . ASN A 1 254 ? 8.766 -13.547 -22.938 1 97.81 254 ASN A C 1
ATOM 1825 O O . ASN A 1 254 ? 8.797 -14.75 -23.203 1 97.81 254 ASN A O 1
ATOM 1829 N N . SER A 1 255 ? 7.676 -12.953 -22.672 1 98.25 255 SER A N 1
ATOM 1830 C CA . SER A 1 255 ? 6.438 -13.719 -22.547 1 98.25 255 SER A CA 1
ATOM 1831 C C . SER A 1 255 ? 6.02 -14.312 -23.891 1 98.25 255 SER A C 1
ATOM 1833 O O . SER A 1 255 ? 5.418 -15.391 -23.938 1 98.25 255 SER A O 1
ATOM 1835 N N . ALA A 1 256 ? 6.344 -13.633 -24.984 1 98.06 256 ALA A N 1
ATOM 1836 C CA . ALA A 1 256 ? 6.035 -14.18 -26.297 1 98.06 256 ALA A CA 1
ATOM 1837 C C . ALA A 1 256 ? 6.805 -15.477 -26.547 1 98.06 256 ALA A C 1
ATOM 1839 O O . ALA A 1 256 ? 6.262 -16.438 -27.125 1 98.06 256 ALA A O 1
ATOM 1840 N N . GLU A 1 257 ? 8.039 -15.43 -26.203 1 97.75 257 GLU A N 1
ATOM 1841 C CA . GLU A 1 257 ? 8.852 -16.625 -26.359 1 97.75 257 GLU A CA 1
ATOM 1842 C C . GLU A 1 257 ? 8.305 -17.781 -25.516 1 97.75 257 GLU A C 1
ATOM 1844 O O . GLU A 1 257 ? 8.297 -18.938 -25.969 1 97.75 257 GLU A O 1
ATOM 1849 N N . MET A 1 258 ? 7.887 -17.531 -24.328 1 98 258 MET A N 1
ATOM 1850 C CA . MET A 1 258 ? 7.277 -18.531 -23.453 1 98 258 MET A CA 1
ATOM 1851 C C . MET A 1 258 ? 6.047 -19.141 -24.125 1 98 258 MET A C 1
ATOM 1853 O O . MET A 1 258 ? 5.895 -20.375 -24.141 1 98 258 MET A O 1
ATOM 1857 N N . VAL A 1 259 ? 5.195 -18.328 -24.734 1 98.06 259 VAL A N 1
ATOM 1858 C CA . VAL A 1 259 ? 4.004 -18.812 -25.422 1 98.06 259 VAL A CA 1
ATOM 1859 C C . VAL A 1 259 ? 4.41 -19.641 -26.641 1 98.06 259 VAL A C 1
ATOM 1861 O O . VAL A 1 259 ? 3.824 -20.688 -26.922 1 98.06 259 VAL A O 1
ATOM 1864 N N . SER A 1 260 ? 5.379 -19.172 -27.359 1 97.69 260 SER A N 1
ATOM 1865 C CA . SER A 1 260 ? 5.891 -19.891 -28.516 1 97.69 260 SER A CA 1
ATOM 1866 C C . SER A 1 260 ? 6.438 -21.266 -28.109 1 97.69 260 SER A C 1
ATOM 1868 O O . SER A 1 260 ? 6.312 -22.234 -28.859 1 97.69 260 SER A O 1
ATOM 1870 N N . TYR A 1 261 ? 7.078 -21.328 -27.031 1 97.81 261 TYR A N 1
ATOM 1871 C CA . TYR A 1 261 ? 7.57 -22.609 -26.516 1 97.81 261 TYR A CA 1
ATOM 1872 C C . TYR A 1 261 ? 6.422 -23.578 -26.281 1 97.81 261 TYR A C 1
ATOM 1874 O O . TYR A 1 261 ? 6.5 -24.75 -26.672 1 97.81 261 TYR A O 1
ATOM 1882 N N . LEU A 1 262 ? 5.34 -23.094 -25.625 1 97.56 262 LEU A N 1
ATOM 1883 C CA . LEU A 1 262 ? 4.168 -23.953 -25.438 1 97.56 262 LEU A CA 1
ATOM 1884 C C . LEU A 1 262 ? 3.637 -24.438 -26.781 1 97.56 262 LEU A C 1
ATOM 1886 O O . LEU A 1 262 ? 3.23 -25.594 -26.891 1 97.56 262 LEU A O 1
ATOM 1890 N N . GLU A 1 263 ? 3.676 -23.594 -27.734 1 96.75 263 GLU A N 1
ATOM 1891 C CA . GLU A 1 263 ? 3.26 -23.984 -29.094 1 96.75 263 GLU A CA 1
ATOM 1892 C C . GLU A 1 263 ? 4.152 -25.078 -29.656 1 96.75 263 GLU A C 1
ATOM 1894 O O . GLU A 1 263 ? 3.676 -25.984 -30.344 1 96.75 263 GLU A O 1
ATOM 1899 N N . SER A 1 264 ? 5.375 -24.938 -29.391 1 97.38 264 SER A N 1
ATOM 1900 C CA . SER A 1 264 ? 6.324 -25.922 -29.891 1 97.38 264 SER A CA 1
ATOM 1901 C C . SER A 1 264 ? 6.07 -27.297 -29.266 1 97.38 264 SER A C 1
ATOM 1903 O O . SER A 1 264 ? 6.461 -28.328 -29.828 1 97.38 264 SER A O 1
ATOM 1905 N N . LEU A 1 265 ? 5.48 -27.359 -28.125 1 96.88 265 LEU A N 1
ATOM 1906 C CA . LEU A 1 265 ? 5.117 -28.609 -27.469 1 96.88 265 LEU A CA 1
ATOM 1907 C C . LEU A 1 265 ? 3.801 -29.141 -28.031 1 96.88 265 LEU A C 1
ATOM 1909 O O . LEU A 1 265 ? 3.297 -30.172 -27.562 1 96.88 265 LEU A O 1
ATOM 1913 N N . GLY A 1 266 ? 3.193 -28.406 -28.953 1 96.5 266 GLY A N 1
ATOM 1914 C CA . GLY A 1 266 ? 1.976 -28.844 -29.609 1 96.5 266 GLY A CA 1
ATOM 1915 C C . GLY A 1 266 ? 0.735 -28.125 -29.109 1 96.5 266 GLY A C 1
ATOM 1916 O O . GLY A 1 266 ? -0.365 -28.344 -29.625 1 96.5 266 GLY A O 1
ATOM 1917 N N . MET A 1 267 ? 0.864 -27.234 -28.156 1 96.81 267 MET A N 1
ATOM 1918 C CA . MET A 1 267 ? -0.29 -26.516 -27.641 1 96.81 267 MET A CA 1
ATOM 1919 C C . MET A 1 267 ? -0.701 -25.391 -28.578 1 96.81 267 MET A C 1
ATOM 1921 O O . MET A 1 267 ? 0.042 -25.047 -29.5 1 96.81 267 MET A O 1
ATOM 1925 N N . ARG A 1 268 ? -1.923 -24.875 -28.406 1 95.94 268 ARG A N 1
ATOM 1926 C CA . ARG A 1 268 ? -2.486 -23.906 -29.344 1 95.94 268 ARG A CA 1
ATOM 1927 C C . ARG A 1 268 ? -2.959 -22.656 -28.609 1 95.94 268 ARG A C 1
ATOM 1929 O O . ARG A 1 268 ? -4.078 -22.609 -28.094 1 95.94 268 ARG A O 1
ATOM 1936 N N . PRO A 1 269 ? -2.133 -21.594 -28.625 1 95.62 269 PRO A N 1
ATOM 1937 C CA . PRO A 1 269 ? -2.527 -20.328 -28 1 95.62 269 PRO A CA 1
ATOM 1938 C C . PRO A 1 269 ? -3.492 -19.516 -28.859 1 95.62 269 PRO A C 1
ATOM 1940 O O . PRO A 1 269 ? -3.369 -19.5 -30.078 1 95.62 269 PRO A O 1
ATOM 1943 N N . SER A 1 270 ? -4.469 -18.906 -28.234 1 94.94 270 SER A N 1
ATOM 1944 C CA . SER A 1 270 ? -5.359 -17.922 -28.812 1 94.94 270 SER A CA 1
ATOM 1945 C C . SER A 1 270 ? -5.469 -16.688 -27.922 1 94.94 270 SER A C 1
ATOM 1947 O O . SER A 1 270 ? -5.262 -16.766 -26.719 1 94.94 270 SER A O 1
ATOM 1949 N N . VAL A 1 271 ? -5.695 -15.531 -28.547 1 94.69 271 VAL A N 1
ATOM 1950 C CA . VAL A 1 271 ? -5.758 -14.289 -27.781 1 94.69 271 VAL A CA 1
ATOM 1951 C C . VAL A 1 271 ? -7.191 -13.758 -27.781 1 94.69 271 VAL A C 1
ATOM 1953 O O . VAL A 1 271 ? -7.902 -13.852 -28.781 1 94.69 271 VAL A O 1
ATOM 1956 N N . HIS A 1 272 ? -7.609 -13.281 -26.578 1 91.19 272 HIS A N 1
ATOM 1957 C CA . HIS A 1 272 ? -8.883 -12.586 -26.422 1 91.19 272 HIS A CA 1
ATOM 1958 C C . HIS A 1 272 ? -8.711 -11.086 -26.641 1 91.19 272 HIS A C 1
ATOM 1960 O O . HIS A 1 272 ? -7.844 -10.453 -26.047 1 91.19 272 HIS A O 1
ATOM 1966 N N . ILE A 1 273 ? -9.539 -10.57 -27.469 1 86.88 273 ILE A N 1
ATOM 1967 C CA . ILE A 1 273 ? -9.414 -9.164 -27.859 1 86.88 273 ILE A CA 1
ATOM 1968 C C . ILE A 1 273 ? -10.305 -8.305 -26.969 1 86.88 273 ILE A C 1
ATOM 1970 O O . ILE A 1 273 ? -11.508 -8.547 -26.859 1 86.88 273 ILE A O 1
ATOM 1974 N N . ALA A 1 274 ? -9.68 -7.309 -26.281 1 81.5 274 ALA A N 1
ATOM 1975 C CA . ALA A 1 274 ? -10.422 -6.344 -25.469 1 81.5 274 ALA A CA 1
ATOM 1976 C C . ALA A 1 274 ? -11.211 -5.383 -26.359 1 81.5 274 ALA A C 1
ATOM 1978 O O . ALA A 1 274 ? -10.719 -4.938 -27.406 1 81.5 274 ALA A O 1
ATOM 1979 N N . PRO A 1 275 ? -12.477 -5.172 -25.922 1 72.88 275 PRO A N 1
ATOM 1980 C CA . PRO A 1 275 ? -13.219 -4.18 -26.703 1 72.88 275 PRO A CA 1
ATOM 1981 C C . PRO A 1 275 ? -12.633 -2.775 -26.578 1 72.88 275 PRO A C 1
ATOM 1983 O O . PRO A 1 275 ? -12.133 -2.4 -25.516 1 72.88 275 PRO A O 1
ATOM 1986 N N . GLU A 1 276 ? -12.586 -2.1 -27.656 1 61.78 276 GLU A N 1
ATOM 1987 C CA . GLU A 1 276 ? -12.055 -0.742 -27.703 1 61.78 276 GLU A CA 1
ATOM 1988 C C . GLU A 1 276 ? -12.758 0.167 -26.703 1 61.78 276 GLU A C 1
ATOM 1990 O O . GLU A 1 276 ? -12.164 1.124 -26.203 1 61.78 276 GLU A O 1
ATOM 1995 N N . THR A 1 277 ? -14.016 -0.141 -26.469 1 58.66 277 THR A N 1
ATOM 1996 C CA . THR A 1 277 ? -14.828 0.714 -25.609 1 58.66 277 THR A CA 1
ATOM 1997 C C . THR A 1 277 ? -14.375 0.598 -24.156 1 58.66 277 THR A C 1
ATOM 1999 O O . THR A 1 277 ? -14.727 1.441 -23.312 1 58.66 277 THR A O 1
ATOM 2002 N N . HIS A 1 278 ? -13.734 -0.439 -23.844 1 59.38 278 HIS A N 1
ATOM 2003 C CA . HIS A 1 278 ? -13.336 -0.628 -22.453 1 59.38 278 HIS A CA 1
ATOM 2004 C C . HIS A 1 278 ? -12.188 0.305 -22.078 1 59.38 278 HIS A C 1
ATOM 2006 O O . HIS A 1 278 ? -11.883 0.47 -20.891 1 59.38 278 HIS A O 1
ATOM 2012 N N . VAL A 1 279 ? -11.586 0.893 -23.203 1 47.09 279 VAL A N 1
ATOM 2013 C CA . VAL A 1 279 ? -10.469 1.819 -23.062 1 47.09 279 VAL A CA 1
ATOM 2014 C C . VAL A 1 279 ? -10.984 3.207 -22.703 1 47.09 279 VAL A C 1
ATOM 2016 O O . VAL A 1 279 ? -11.867 3.748 -23.375 1 47.09 279 VAL A O 1
ATOM 2019 N N . GLY A 1 280 ? -10.82 3.803 -21.5 1 49.72 280 GLY A N 1
ATOM 2020 C CA . GLY A 1 280 ? -10.852 5.242 -21.281 1 49.72 280 GLY A CA 1
ATOM 2021 C C . GLY A 1 280 ? -12.148 5.715 -20.641 1 49.72 280 GLY A C 1
ATOM 2022 O O . GLY A 1 280 ? -12.258 6.879 -20.25 1 49.72 280 GLY A O 1
ATOM 2023 N N . GLY A 1 281 ? -13.156 4.93 -20.859 1 46.81 281 GLY A N 1
ATOM 2024 C CA . GLY A 1 281 ? -14.438 5.598 -20.672 1 46.81 281 GLY A CA 1
ATOM 2025 C C . GLY A 1 281 ? -14.664 6.051 -19.25 1 46.81 281 GLY A C 1
ATOM 2026 O O . GLY A 1 281 ? -15.586 6.824 -18.969 1 46.81 281 GLY A O 1
ATOM 2027 N N . ASN A 1 282 ? -14.133 5.375 -18.281 1 50.12 282 ASN A N 1
ATOM 2028 C CA . ASN A 1 282 ? -14.828 5.402 -17 1 50.12 282 ASN A CA 1
ATOM 2029 C C . ASN A 1 282 ? -14.203 6.418 -16.047 1 50.12 282 ASN A C 1
ATOM 2031 O O . ASN A 1 282 ? -14.023 6.137 -14.859 1 50.12 282 ASN A O 1
ATOM 2035 N N . ASN A 1 283 ? -14.078 7.773 -16.5 1 57.94 283 ASN A N 1
ATOM 2036 C CA . ASN A 1 283 ? -13.562 8.758 -15.562 1 57.94 283 ASN A CA 1
ATOM 2037 C C . ASN A 1 283 ? -12.297 8.258 -14.867 1 57.94 283 ASN A C 1
ATOM 2039 O O . ASN A 1 283 ? -11.797 8.906 -13.945 1 57.94 283 ASN A O 1
ATOM 2043 N N . MET A 1 284 ? -11.781 7.035 -15.242 1 62.06 284 MET A N 1
ATOM 2044 C CA . MET A 1 284 ? -10.531 6.57 -14.641 1 62.06 284 MET A CA 1
ATOM 2045 C C . MET A 1 284 ? -9.508 6.234 -15.719 1 62.06 284 MET A C 1
ATOM 2047 O O . MET A 1 284 ? -8.32 6.059 -15.414 1 62.06 284 MET A O 1
ATOM 2051 N N . GLU A 1 285 ? -9.461 6.586 -16.766 1 72.38 285 GLU A N 1
ATOM 2052 C CA . GLU A 1 285 ? -8.617 6.336 -17.922 1 72.38 285 GLU A CA 1
ATOM 2053 C C . GLU A 1 285 ? -7.664 5.172 -17.672 1 72.38 285 GLU A C 1
ATOM 2055 O O . GLU A 1 285 ? -6.445 5.344 -17.688 1 72.38 285 GLU A O 1
ATOM 2060 N N . TYR A 1 286 ? -8.125 3.953 -17.391 1 81.25 286 TYR A N 1
ATOM 2061 C CA . TYR A 1 286 ? -7.293 2.76 -17.266 1 81.25 286 TYR A CA 1
ATOM 2062 C C . TYR A 1 286 ? -6.855 2.258 -18.641 1 81.25 286 TYR A C 1
ATOM 2064 O O . TYR A 1 286 ? -7.582 2.416 -19.625 1 81.25 286 TYR A O 1
ATOM 2072 N N . TYR A 1 287 ? -5.613 1.681 -18.75 1 85.81 287 TYR A N 1
ATOM 2073 C CA . TYR A 1 287 ? -5.137 0.98 -19.938 1 85.81 287 TYR A CA 1
ATOM 2074 C C . TYR A 1 287 ? -5.602 -0.471 -19.938 1 85.81 287 TYR A C 1
ATOM 2076 O O . TYR A 1 287 ? -5.328 -1.218 -19 1 85.81 287 TYR A O 1
ATOM 2084 N N . VAL A 1 288 ? -6.414 -0.91 -20.969 1 87.81 288 VAL A N 1
ATOM 2085 C CA . VAL A 1 288 ? -6.938 -2.268 -21.062 1 87.81 288 VAL A CA 1
ATOM 2086 C C . VAL A 1 288 ? -6.414 -2.936 -22.328 1 87.81 288 VAL A C 1
ATOM 2088 O O . VAL A 1 288 ? -7.133 -3.039 -23.328 1 87.81 288 VAL A O 1
ATOM 2091 N N . PRO A 1 289 ? -5.203 -3.523 -22.266 1 90.12 289 PRO A N 1
ATOM 2092 C CA . PRO A 1 289 ? -4.613 -4.152 -23.438 1 90.12 289 PRO A CA 1
ATOM 2093 C C . PRO A 1 289 ? -5.078 -5.594 -23.641 1 90.12 289 PRO A C 1
ATOM 2095 O O . PRO A 1 289 ? -5.422 -6.273 -22.672 1 90.12 289 PRO A O 1
ATOM 2098 N N . SER A 1 290 ? -5.094 -6.07 -24.906 1 92.5 290 SER A N 1
ATOM 2099 C CA . SER A 1 290 ? -5.438 -7.445 -25.25 1 92.5 290 SER A CA 1
ATOM 2100 C C . SER A 1 290 ? -4.273 -8.391 -24.969 1 92.5 290 SER A C 1
ATOM 2102 O O . SER A 1 290 ? -3.643 -8.898 -25.891 1 92.5 290 SER A O 1
ATOM 2104 N N . LEU A 1 291 ? -4.055 -8.68 -23.641 1 94.5 291 LEU A N 1
ATOM 2105 C CA . LEU A 1 291 ? -2.951 -9.523 -23.203 1 94.5 291 LEU A CA 1
ATOM 2106 C C . LEU A 1 291 ? -3.436 -10.945 -22.922 1 94.5 291 LEU A C 1
ATOM 2108 O O . LEU A 1 291 ? -2.625 -11.859 -22.75 1 94.5 291 LEU A O 1
ATOM 2112 N N . TRP A 1 292 ? -4.688 -11.172 -22.953 1 93.81 292 TRP A N 1
ATOM 2113 C CA . TRP A 1 292 ? -5.367 -12.367 -22.453 1 93.81 292 TRP A CA 1
ATOM 2114 C C . TRP A 1 292 ? -5.266 -13.508 -23.453 1 93.81 292 TRP A C 1
ATOM 2116 O O . TRP A 1 292 ? -5.863 -13.453 -24.531 1 93.81 292 TRP A O 1
ATOM 2126 N N . HIS A 1 293 ? -4.543 -14.656 -23.062 1 96 293 HIS A N 1
ATOM 2127 C CA . HIS A 1 293 ? -4.418 -15.828 -23.922 1 96 293 HIS A CA 1
ATOM 2128 C C . HIS A 1 293 ? -5.074 -17.047 -23.281 1 96 293 HIS A C 1
ATOM 2130 O O . HIS A 1 293 ? -5.027 -17.219 -22.047 1 96 293 HIS A O 1
ATOM 2136 N N . THR A 1 294 ? -5.668 -17.812 -24.047 1 94.75 294 THR A N 1
ATOM 2137 C CA . THR A 1 294 ? -5.984 -19.203 -23.719 1 94.75 294 THR A CA 1
ATOM 2138 C C . THR A 1 294 ? -5.082 -20.156 -24.5 1 94.75 294 THR A C 1
ATOM 2140 O O . THR A 1 294 ? -4.773 -19.922 -25.672 1 94.75 294 THR A O 1
ATOM 2143 N N . VAL A 1 295 ? -4.648 -21.219 -23.812 1 95.06 295 VAL A N 1
ATOM 2144 C CA . VAL A 1 295 ? -3.766 -22.172 -24.453 1 95.06 295 VAL A CA 1
ATOM 2145 C C . VAL A 1 295 ? -4.375 -23.578 -24.359 1 95.06 295 VAL A C 1
ATOM 2147 O O . VAL A 1 295 ? -4.344 -24.203 -23.297 1 95.06 295 VAL A O 1
ATOM 2150 N N . ASP A 1 296 ? -4.777 -24.062 -25.516 1 95 296 ASP A N 1
ATOM 2151 C CA . ASP A 1 296 ? -5.371 -25.391 -25.578 1 95 296 ASP A CA 1
ATOM 2152 C C . ASP A 1 296 ? -4.293 -26.469 -25.656 1 95 296 ASP A C 1
ATOM 2154 O O . ASP A 1 296 ? -3.244 -26.266 -26.281 1 95 296 ASP A O 1
ATOM 2158 N N . LEU A 1 297 ? -4.605 -27.609 -25.047 1 95.12 297 LEU A N 1
ATOM 2159 C CA . LEU A 1 297 ? -3.719 -28.766 -25.156 1 95.12 297 LEU A CA 1
ATOM 2160 C C . LEU A 1 297 ? -3.619 -29.25 -26.594 1 95.12 297 LEU A C 1
ATOM 2162 O O . LEU A 1 297 ? -4.453 -28.891 -27.422 1 95.12 297 LEU A O 1
ATOM 2166 N N . PRO A 1 298 ? -2.541 -30 -26.891 1 94.62 298 PRO A N 1
ATOM 2167 C CA . PRO A 1 298 ? -2.443 -30.578 -28.234 1 94.62 298 PRO A CA 1
ATOM 2168 C C . PRO A 1 298 ? -3.656 -31.422 -28.609 1 94.62 298 PRO A C 1
ATOM 2170 O O . PRO A 1 298 ? -4.242 -32.094 -27.75 1 94.62 298 PRO A O 1
ATOM 2173 N N . GLU A 1 299 ? -3.914 -31.391 -29.938 1 92.25 299 GLU A N 1
ATOM 2174 C CA . GLU A 1 299 ? -5.004 -32.25 -30.406 1 92.25 299 GLU A CA 1
ATOM 2175 C C . GLU A 1 299 ? -4.754 -33.719 -30.062 1 92.25 299 GLU A C 1
ATOM 2177 O O . GLU A 1 299 ? -3.652 -34.219 -30.281 1 92.25 299 GLU A O 1
ATOM 2182 N N . GLY A 1 300 ? -5.703 -34.312 -29.5 1 91.19 300 GLY A N 1
ATOM 2183 C CA . GLY A 1 300 ? -5.602 -35.719 -29.203 1 91.19 300 GLY A CA 1
ATOM 2184 C C . GLY A 1 300 ? -5.004 -36 -27.828 1 91.19 300 GLY A C 1
ATOM 2185 O O . GLY A 1 300 ? -4.941 -37.156 -27.391 1 91.19 300 GLY A O 1
ATOM 2186 N N . SER A 1 301 ? -4.621 -34.906 -27.188 1 91.94 301 SER A N 1
ATOM 2187 C CA . SER A 1 301 ? -4.055 -35.094 -25.859 1 91.94 301 SER A CA 1
ATOM 2188 C C . SER A 1 301 ? -5.098 -35.656 -24.891 1 91.94 301 SER A C 1
ATOM 2190 O O . SER A 1 301 ? -6.262 -35.25 -24.922 1 91.94 301 SER A O 1
ATOM 2192 N N . GLU A 1 302 ? -4.711 -36.594 -24.031 1 90.88 302 GLU A N 1
ATOM 2193 C CA . GLU A 1 302 ? -5.59 -37.188 -23.016 1 90.88 302 GLU A CA 1
ATOM 2194 C C . GLU A 1 302 ? -5.344 -36.562 -21.656 1 90.88 302 GLU A C 1
ATOM 2196 O O . GLU A 1 302 ? -6.012 -36.906 -20.672 1 90.88 302 GLU A O 1
ATOM 2201 N N . ALA A 1 303 ? -4.391 -35.656 -21.625 1 90.81 303 ALA A N 1
ATOM 2202 C CA . ALA A 1 303 ? -4.102 -35 -20.359 1 90.81 303 ALA A CA 1
ATOM 2203 C C . ALA A 1 303 ? -5.285 -34.156 -19.906 1 90.81 303 ALA A C 1
ATOM 2205 O O . ALA A 1 303 ? -5.934 -33.5 -20.734 1 90.81 303 ALA A O 1
ATOM 2206 N N . LYS A 1 304 ? -5.555 -34.094 -18.641 1 88.69 304 LYS A N 1
ATOM 2207 C CA . LYS A 1 304 ? -6.719 -33.406 -18.109 1 88.69 304 LYS A CA 1
ATOM 2208 C C . LYS A 1 304 ? -6.5 -31.891 -18.125 1 88.69 304 LYS A C 1
ATOM 2210 O O . LYS A 1 304 ? -7.461 -31.125 -18.172 1 88.69 304 LYS A O 1
ATOM 2215 N N . ASP A 1 305 ? -5.277 -31.438 -17.984 1 92.5 305 ASP A N 1
ATOM 2216 C CA . ASP A 1 305 ? -4.922 -30.016 -18.016 1 92.5 305 ASP A CA 1
ATOM 2217 C C . ASP A 1 305 ? -3.447 -29.828 -18.359 1 92.5 305 ASP A C 1
ATOM 2219 O O . ASP A 1 305 ? -2.756 -30.797 -18.688 1 92.5 305 ASP A O 1
ATOM 2223 N N . ARG A 1 306 ? -3.027 -28.594 -18.391 1 94.19 306 ARG A N 1
ATOM 2224 C CA . ARG A 1 306 ? -1.677 -28.266 -18.828 1 94.19 306 ARG A CA 1
ATOM 2225 C C . ARG A 1 306 ? -0.631 -28.875 -17.906 1 94.19 306 ARG A C 1
ATOM 2227 O O . ARG A 1 306 ? 0.405 -29.359 -18.359 1 94.19 306 ARG A O 1
ATOM 2234 N N . HIS A 1 307 ? -0.842 -28.922 -16.609 1 94.31 307 HIS A N 1
ATOM 2235 C CA . HIS A 1 307 ? 0.114 -29.484 -15.656 1 94.31 307 HIS A CA 1
ATOM 2236 C C . HIS A 1 307 ? 0.311 -30.969 -15.891 1 94.31 307 HIS A C 1
ATOM 2238 O O . HIS A 1 307 ? 1.442 -31.469 -15.883 1 94.31 307 HIS A O 1
ATOM 2244 N N . ALA A 1 308 ? -0.784 -31.641 -16.094 1 93.62 308 ALA A N 1
ATOM 2245 C CA . ALA A 1 308 ? -0.709 -33.062 -16.391 1 93.62 308 ALA A CA 1
ATOM 2246 C C . ALA A 1 308 ? 0.048 -33.344 -17.688 1 93.62 308 ALA A C 1
ATOM 2248 O O . ALA A 1 308 ? 0.851 -34.25 -17.766 1 93.62 308 ALA A O 1
ATOM 2249 N N . PHE A 1 309 ? -0.281 -32.594 -18.734 1 95.94 309 PHE A N 1
ATOM 2250 C CA . PHE A 1 309 ? 0.411 -32.719 -20 1 95.94 309 PHE A CA 1
ATOM 2251 C C . PHE A 1 309 ? 1.909 -32.5 -19.828 1 95.94 309 PHE A C 1
ATOM 2253 O O . PHE A 1 309 ? 2.721 -33.25 -20.359 1 95.94 309 PHE A O 1
ATOM 2260 N N . LEU A 1 310 ? 2.301 -31.422 -19.031 1 97.25 310 LEU A N 1
ATOM 2261 C CA . LEU A 1 310 ? 3.709 -31.094 -18.828 1 97.25 310 LEU A CA 1
ATOM 2262 C C . LEU A 1 310 ? 4.402 -32.156 -18 1 97.25 310 LEU A C 1
ATOM 2264 O O . LEU A 1 310 ? 5.582 -32.469 -18.219 1 97.25 310 LEU A O 1
ATOM 2268 N N . GLU A 1 311 ? 3.701 -32.719 -17.016 1 96.44 311 GLU A N 1
ATOM 2269 C CA . GLU A 1 311 ? 4.266 -33.844 -16.266 1 96.44 311 GLU A CA 1
ATOM 2270 C C . GLU A 1 311 ? 4.547 -35.031 -17.172 1 96.44 311 GLU A C 1
ATOM 2272 O O . GLU A 1 311 ? 5.605 -35.656 -17.078 1 96.44 311 GLU A O 1
ATOM 2277 N N . GLN A 1 312 ? 3.574 -35.375 -18.062 1 96.12 312 GLN A N 1
ATOM 2278 C CA . GLN A 1 312 ? 3.775 -36.469 -19.016 1 96.12 312 GLN A CA 1
ATOM 2279 C C . GLN A 1 312 ? 4.988 -36.188 -19.906 1 96.12 312 GLN A C 1
ATOM 2281 O O . GLN A 1 312 ? 5.77 -37.094 -20.188 1 96.12 312 GLN A O 1
ATOM 2286 N N . TYR A 1 313 ? 5.098 -35 -20.281 1 96.94 313 TYR A N 1
ATOM 2287 C CA . TYR A 1 313 ? 6.195 -34.594 -21.141 1 96.94 313 TYR A CA 1
ATOM 2288 C C . TYR A 1 313 ? 7.543 -34.875 -20.484 1 96.94 313 TYR A C 1
ATOM 2290 O O . TYR A 1 313 ? 8.438 -35.438 -21.109 1 96.94 313 TYR A O 1
ATOM 2298 N N . ILE A 1 314 ? 7.719 -34.438 -19.219 1 97.62 314 ILE A N 1
ATOM 2299 C CA . ILE A 1 314 ? 9.016 -34.656 -18.578 1 97.62 314 ILE A CA 1
ATOM 2300 C C . ILE A 1 314 ? 9.211 -36.125 -18.281 1 97.62 314 ILE A C 1
ATOM 2302 O O . ILE A 1 314 ? 10.344 -36.625 -18.297 1 97.62 314 ILE A O 1
ATOM 2306 N N . ASN A 1 315 ? 8.133 -36.906 -18.031 1 97.38 315 ASN A N 1
ATOM 2307 C CA . ASN A 1 315 ? 8.219 -38.344 -17.844 1 97.38 315 ASN A CA 1
ATOM 2308 C C . ASN A 1 315 ? 8.766 -39.031 -19.078 1 97.38 315 ASN A C 1
ATOM 2310 O O . ASN A 1 315 ? 9.586 -39.938 -18.969 1 97.38 315 ASN A O 1
ATOM 2314 N N . GLU A 1 316 ? 8.273 -38.625 -20.156 1 96.81 316 GLU A N 1
ATOM 2315 C CA . GLU A 1 316 ? 8.719 -39.188 -21.422 1 96.81 316 GLU A CA 1
ATOM 2316 C C . GLU A 1 316 ? 10.211 -38.938 -21.641 1 96.81 316 GLU A C 1
ATOM 2318 O O . GLU A 1 316 ? 10.867 -39.688 -22.359 1 96.81 316 GLU A O 1
ATOM 2323 N N . LYS A 1 317 ? 10.703 -37.969 -21.016 1 97.12 317 LYS A N 1
ATOM 2324 C CA . LYS A 1 317 ? 12.117 -37.656 -21.141 1 97.12 317 LYS A CA 1
ATOM 2325 C C . LYS A 1 317 ? 12.93 -38.25 -20 1 97.12 317 LYS A C 1
ATOM 2327 O O . LYS A 1 317 ? 14.141 -38.031 -19.906 1 97.12 317 LYS A O 1
ATOM 2332 N N . GLY A 1 318 ? 12.297 -38.938 -19.094 1 96.81 318 GLY A N 1
ATOM 2333 C CA . GLY A 1 318 ? 12.992 -39.719 -18.078 1 96.81 318 GLY A CA 1
ATOM 2334 C C . GLY A 1 318 ? 13.031 -39.062 -16.719 1 96.81 318 GLY A C 1
ATOM 2335 O O . GLY A 1 318 ? 13.766 -39.469 -15.828 1 96.81 318 GLY A O 1
ATOM 2336 N N . TYR A 1 319 ? 12.297 -37.969 -16.578 1 97.62 319 TYR A N 1
ATOM 2337 C CA . TYR A 1 319 ? 12.266 -37.281 -15.312 1 97.62 319 TYR A CA 1
ATOM 2338 C C . TYR A 1 319 ? 10.938 -37.5 -14.594 1 97.62 319 TYR A C 1
ATOM 2340 O O . TYR A 1 319 ? 9.945 -37.875 -15.219 1 97.62 319 TYR A O 1
ATOM 2348 N N . GLU A 1 320 ? 10.961 -37.344 -13.242 1 95.06 320 GLU A N 1
ATOM 2349 C CA . GLU A 1 320 ? 9.734 -37.469 -12.461 1 95.06 320 GLU A CA 1
ATOM 2350 C C . GLU A 1 320 ? 9.664 -36.406 -11.367 1 95.06 320 GLU A C 1
ATOM 2352 O O . GLU A 1 320 ? 10.695 -35.875 -10.945 1 95.06 320 GLU A O 1
ATOM 2357 N N . ILE A 1 321 ? 8.438 -36.125 -10.977 1 97.31 321 ILE A N 1
ATOM 2358 C CA . ILE A 1 321 ? 8.195 -35.281 -9.828 1 97.31 321 ILE A CA 1
ATOM 2359 C C . ILE A 1 321 ? 8.273 -36.094 -8.547 1 97.31 321 ILE A C 1
ATOM 2361 O O . ILE A 1 321 ? 7.699 -37.188 -8.461 1 97.31 321 ILE A O 1
ATOM 2365 N N . GLN A 1 322 ? 9.031 -35.656 -7.578 1 97.38 322 GLN A N 1
ATOM 2366 C CA . GLN A 1 322 ? 9 -36.25 -6.25 1 97.38 322 GLN A CA 1
ATOM 2367 C C . GLN A 1 322 ? 7.914 -35.625 -5.387 1 97.38 322 GLN A C 1
ATOM 2369 O O . GLN A 1 322 ? 8.102 -34.531 -4.84 1 97.38 322 GLN A O 1
ATOM 2374 N N . TYR A 1 323 ? 6.84 -36.312 -5.254 1 94.5 323 TYR A N 1
ATOM 2375 C CA . TYR A 1 323 ? 5.699 -35.844 -4.477 1 94.5 323 TYR A CA 1
ATOM 2376 C C . TYR A 1 323 ? 5.918 -36.094 -2.986 1 94.5 323 TYR A C 1
ATOM 2378 O O . TYR A 1 323 ? 6.797 -36.875 -2.602 1 94.5 323 TYR A O 1
ATOM 2386 N N . GLY A 1 324 ? 5.203 -35.375 -2.119 1 90.56 324 GLY A N 1
ATOM 2387 C CA . GLY A 1 324 ? 5.246 -35.562 -0.676 1 90.56 324 GLY A CA 1
ATOM 2388 C C . GLY A 1 324 ? 6.508 -35 -0.043 1 90.56 324 GLY A C 1
ATOM 2389 O O . GLY A 1 324 ? 6.891 -35.406 1.055 1 90.56 324 GLY A O 1
ATOM 2390 N N . MET A 1 325 ? 7.164 -34.156 -0.736 1 93.88 325 MET A N 1
ATOM 2391 C CA . MET A 1 325 ? 8.398 -33.562 -0.254 1 93.88 325 MET A CA 1
ATOM 2392 C C . MET A 1 325 ? 8.141 -32.156 0.273 1 93.88 325 MET A C 1
ATOM 2394 O O . MET A 1 325 ? 8.148 -31.172 -0.493 1 93.88 325 MET A O 1
ATOM 2398 N N . THR A 1 326 ? 7.992 -31.969 1.583 1 92.38 326 THR A N 1
ATOM 2399 C CA . THR A 1 326 ? 7.703 -30.672 2.195 1 92.38 326 THR A CA 1
ATOM 2400 C C . THR A 1 326 ? 8.992 -29.953 2.564 1 92.38 326 THR A C 1
ATOM 2402 O O . THR A 1 326 ? 9.82 -30.484 3.312 1 92.38 326 THR A O 1
ATOM 2405 N N . LEU A 1 327 ? 9.156 -28.734 2.062 1 96.38 327 LEU A N 1
ATOM 2406 C CA . LEU A 1 327 ? 10.352 -27.938 2.34 1 96.38 327 LEU A CA 1
ATOM 2407 C C . LEU A 1 327 ? 10.445 -27.609 3.822 1 96.38 327 LEU A C 1
ATOM 2409 O O . LEU A 1 327 ? 9.469 -27.141 4.422 1 96.38 327 LEU A O 1
ATOM 2413 N N . VAL A 1 328 ? 11.609 -27.859 4.391 1 93.56 328 VAL A N 1
ATOM 2414 C CA . VAL A 1 328 ? 11.859 -27.531 5.789 1 93.56 328 VAL A CA 1
ATOM 2415 C C . VAL A 1 328 ? 12.742 -26.281 5.875 1 93.56 328 VAL A C 1
ATOM 2417 O O . VAL A 1 328 ? 12.43 -25.344 6.609 1 93.56 328 VAL A O 1
ATOM 2420 N N . ARG A 1 329 ? 13.836 -26.297 5.117 1 95.81 329 ARG A N 1
ATOM 2421 C CA . ARG A 1 329 ? 14.727 -25.141 5.039 1 95.81 329 ARG A CA 1
ATOM 2422 C C . ARG A 1 329 ? 15.711 -25.297 3.881 1 95.81 329 ARG A C 1
ATOM 2424 O O . ARG A 1 329 ? 15.883 -26.391 3.344 1 95.81 329 ARG A O 1
ATOM 2431 N N . LEU A 1 330 ? 16.312 -24.172 3.518 1 98.44 330 LEU A N 1
ATOM 2432 C CA . LEU A 1 330 ? 17.406 -24.188 2.561 1 98.44 330 LEU A CA 1
ATOM 2433 C C . LEU A 1 330 ? 18.734 -24.516 3.252 1 98.44 330 LEU A C 1
ATOM 2435 O O . LEU A 1 330 ? 18.859 -24.328 4.465 1 98.44 330 LEU A O 1
ATOM 2439 N N . VAL A 1 331 ? 19.625 -25.062 2.508 1 98.25 331 VAL A N 1
ATOM 2440 C CA . VAL A 1 331 ? 20.984 -25.344 2.977 1 98.25 331 VAL A CA 1
ATOM 2441 C C . VAL A 1 331 ? 21.969 -24.344 2.357 1 98.25 331 VAL A C 1
ATOM 2443 O O . VAL A 1 331 ? 21.906 -24.078 1.157 1 98.25 331 VAL A O 1
ATOM 2446 N N . GLN A 1 332 ? 22.828 -23.797 3.152 1 98.19 332 GLN A N 1
ATOM 2447 C CA . GLN A 1 332 ? 23.812 -22.828 2.697 1 98.19 332 GLN A CA 1
ATOM 2448 C C . GLN A 1 332 ? 25.234 -23.234 3.104 1 98.19 332 GLN A C 1
ATOM 2450 O O . GLN A 1 332 ? 25.422 -23.891 4.133 1 98.19 332 GLN A O 1
ATOM 2455 N N . ASP A 1 333 ? 26.203 -22.922 2.314 1 97.62 333 ASP A N 1
ATOM 2456 C CA . ASP A 1 333 ? 27.594 -23.109 2.723 1 97.62 333 ASP A CA 1
ATOM 2457 C C . ASP A 1 333 ? 28.109 -21.906 3.52 1 97.62 333 ASP A C 1
ATOM 2459 O O . ASP A 1 333 ? 27.328 -21.016 3.877 1 97.62 333 ASP A O 1
ATOM 2463 N N . ALA A 1 334 ? 29.328 -21.891 3.793 1 96 334 ALA A N 1
ATOM 2464 C CA . ALA A 1 334 ? 29.922 -20.891 4.688 1 96 334 ALA A CA 1
ATOM 2465 C C . ALA A 1 334 ? 29.906 -19.5 4.051 1 96 334 ALA A C 1
ATOM 2467 O O . ALA A 1 334 ? 29.922 -18.484 4.754 1 96 334 ALA A O 1
ATOM 2468 N N . SER A 1 335 ? 29.812 -19.422 2.742 1 96.38 335 SER A N 1
ATOM 2469 C CA . SER A 1 335 ? 29.812 -18.141 2.041 1 96.38 335 SER A CA 1
ATOM 2470 C C . SER A 1 335 ? 28.391 -17.578 1.944 1 96.38 335 SER A C 1
ATOM 2472 O O . SER A 1 335 ? 28.219 -16.422 1.576 1 96.38 335 SER A O 1
ATOM 2474 N N . GLY A 1 336 ? 27.406 -18.391 2.268 1 97.5 336 GLY A N 1
ATOM 2475 C CA . GLY A 1 336 ? 26.016 -17.969 2.16 1 97.5 336 GLY A CA 1
ATOM 2476 C C . GLY A 1 336 ? 25.344 -18.453 0.891 1 97.5 336 GLY A C 1
ATOM 2477 O O . GLY A 1 336 ? 24.141 -18.234 0.694 1 97.5 336 GLY A O 1
ATOM 2478 N N . LYS A 1 337 ? 26.141 -19.141 0.099 1 98.5 337 LYS A N 1
ATOM 2479 C CA . LYS A 1 337 ? 25.562 -19.703 -1.119 1 98.5 337 LYS A CA 1
ATOM 2480 C C . LYS A 1 337 ? 24.562 -20.797 -0.795 1 98.5 337 LYS A C 1
ATOM 2482 O O . LYS A 1 337 ? 24.797 -21.625 0.098 1 98.5 337 LYS A O 1
ATOM 2487 N N . VAL A 1 338 ? 23.469 -20.797 -1.439 1 98.88 338 VAL A N 1
ATOM 2488 C CA . VAL A 1 338 ? 22.484 -21.875 -1.297 1 98.88 338 VAL A CA 1
ATOM 2489 C C . VAL A 1 338 ? 22.953 -23.078 -2.102 1 98.88 338 VAL A C 1
ATOM 2491 O O . VAL A 1 338 ? 23.188 -22.984 -3.307 1 98.88 338 VAL A O 1
ATOM 2494 N N . THR A 1 339 ? 23.016 -24.234 -1.415 1 98.75 339 THR A N 1
ATOM 2495 C CA . THR A 1 339 ? 23.562 -25.438 -2.029 1 98.75 339 THR A CA 1
ATOM 2496 C C . THR A 1 339 ? 22.547 -26.578 -1.979 1 98.75 339 THR A C 1
ATOM 2498 O O . THR A 1 339 ? 22.906 -27.75 -2.143 1 98.75 339 THR A O 1
ATOM 2501 N N . GLY A 1 340 ? 21.344 -26.281 -1.688 1 98.75 340 GLY A N 1
ATOM 2502 C CA . GLY A 1 340 ? 20.312 -27.297 -1.647 1 98.75 340 GLY A CA 1
ATOM 2503 C C . GLY A 1 340 ? 19.219 -27 -0.631 1 98.75 340 GLY A C 1
ATOM 2504 O O . GLY A 1 340 ? 18.969 -25.844 -0.305 1 98.75 340 GLY A O 1
ATOM 2505 N N . ALA A 1 341 ? 18.5 -28.078 -0.196 1 98.62 341 ALA A N 1
ATOM 2506 C CA . ALA A 1 341 ? 17.406 -27.953 0.763 1 98.62 341 ALA A CA 1
ATOM 2507 C C . ALA A 1 341 ? 17.188 -29.25 1.521 1 98.62 341 ALA A C 1
ATOM 2509 O O . ALA A 1 341 ? 17.609 -30.328 1.072 1 98.62 341 ALA A O 1
ATOM 2510 N N . ILE A 1 342 ? 16.609 -29.109 2.678 1 97.12 342 ILE A N 1
ATOM 2511 C CA . ILE A 1 342 ? 16.141 -30.25 3.457 1 97.12 342 ILE A CA 1
ATOM 2512 C C . ILE A 1 342 ? 14.617 -30.312 3.396 1 97.12 342 ILE A C 1
ATOM 2514 O O . ILE A 1 342 ? 13.938 -29.297 3.512 1 97.12 342 ILE A O 1
ATOM 2518 N N . PHE A 1 343 ? 14.18 -31.531 3.146 1 96.25 343 PHE A N 1
ATOM 2519 C CA . PHE A 1 343 ? 12.75 -31.812 3.072 1 96.25 343 PHE A CA 1
ATOM 2520 C C . PHE A 1 343 ? 12.336 -32.812 4.148 1 96.25 343 PHE A C 1
ATOM 2522 O O . PHE A 1 343 ? 13.18 -33.5 4.703 1 96.25 343 PHE A O 1
ATOM 2529 N N . SER A 1 344 ? 11.023 -32.781 4.496 1 90.25 344 SER A N 1
ATOM 2530 C CA . SER A 1 344 ? 10.383 -33.938 5.113 1 90.25 344 SER A CA 1
ATOM 2531 C C . SER A 1 344 ? 9.562 -34.719 4.09 1 90.25 344 SER A C 1
ATOM 2533 O O . SER A 1 344 ? 8.734 -34.156 3.381 1 90.25 344 SER A O 1
ATOM 2535 N N . ASP A 1 345 ? 9.766 -35.938 3.969 1 88.56 345 ASP A N 1
ATOM 2536 C CA . ASP A 1 345 ? 9.023 -36.75 2.992 1 88.56 345 ASP A CA 1
ATOM 2537 C C . ASP A 1 345 ? 7.695 -37.219 3.568 1 88.56 345 ASP A C 1
ATOM 2539 O O . ASP A 1 345 ? 7.266 -36.75 4.621 1 88.56 345 ASP A O 1
ATOM 2543 N N . GLU A 1 346 ? 6.988 -38.062 2.838 1 82.25 346 GLU A N 1
ATOM 2544 C CA . GLU A 1 346 ? 5.645 -38.5 3.213 1 82.25 346 GLU A CA 1
ATOM 2545 C C . GLU A 1 346 ? 5.656 -39.25 4.539 1 82.25 346 GLU A C 1
ATOM 2547 O O . GLU A 1 346 ? 4.645 -39.281 5.238 1 82.25 346 GLU A O 1
ATOM 2552 N N . THR A 1 347 ? 6.84 -39.781 4.914 1 78.38 347 THR A N 1
ATOM 2553 C CA . THR A 1 347 ? 6.953 -40.562 6.152 1 78.38 347 THR A CA 1
ATOM 2554 C C . THR A 1 347 ? 7.367 -39.656 7.312 1 78.38 347 THR A C 1
ATOM 2556 O O . THR A 1 347 ? 7.355 -40.062 8.469 1 78.38 347 THR A O 1
ATOM 2559 N N . GLY A 1 348 ? 7.719 -38.438 6.965 1 79.31 348 GLY A N 1
ATOM 2560 C CA . GLY A 1 348 ? 8.188 -37.531 7.988 1 79.31 348 GLY A CA 1
ATOM 2561 C C . GLY A 1 348 ? 9.695 -37.5 8.117 1 79.31 348 GLY A C 1
ATOM 2562 O O . GLY A 1 348 ? 10.242 -36.656 8.844 1 79.31 348 GLY A O 1
ATOM 2563 N N . ALA A 1 349 ? 10.391 -38.344 7.402 1 84.62 349 ALA A N 1
ATOM 2564 C CA . ALA A 1 349 ? 11.852 -38.406 7.457 1 84.62 349 ALA A CA 1
ATOM 2565 C C . ALA A 1 349 ? 12.477 -37.219 6.738 1 84.62 349 ALA A C 1
ATOM 2567 O O . ALA A 1 349 ? 11.945 -36.719 5.734 1 84.62 349 ALA A O 1
ATOM 2568 N N . TYR A 1 350 ? 13.609 -36.812 7.258 1 90.75 350 TYR A N 1
ATOM 2569 C CA . TYR A 1 350 ? 14.336 -35.719 6.617 1 90.75 350 TYR A CA 1
ATOM 2570 C C . TYR A 1 350 ? 15.141 -36.219 5.426 1 90.75 350 TYR A C 1
ATOM 2572 O O . TYR A 1 350 ? 15.859 -37.219 5.535 1 90.75 350 TYR A O 1
ATOM 2580 N N . VAL A 1 351 ? 14.984 -35.625 4.332 1 95.12 351 VAL A N 1
ATOM 2581 C CA . VAL A 1 351 ? 15.734 -35.875 3.111 1 95.12 351 VAL A CA 1
ATOM 2582 C C . VAL A 1 351 ? 16.484 -34.625 2.67 1 95.12 351 VAL A C 1
ATOM 2584 O O . VAL A 1 351 ? 15.891 -33.562 2.576 1 95.12 351 VAL A O 1
ATOM 2587 N N . GLN A 1 352 ? 17.75 -34.75 2.438 1 97.44 352 GLN A N 1
ATOM 2588 C CA . GLN A 1 352 ? 18.531 -33.625 1.935 1 97.44 352 GLN A CA 1
ATOM 2589 C C . GLN A 1 352 ? 18.766 -33.75 0.433 1 97.44 352 GLN A C 1
ATOM 2591 O O . GLN A 1 352 ? 19.109 -34.844 -0.057 1 97.44 352 GLN A O 1
ATOM 2596 N N . VAL A 1 353 ? 18.531 -32.75 -0.297 1 98.75 353 VAL A N 1
ATOM 2597 C CA . VAL A 1 353 ? 18.859 -32.656 -1.715 1 98.75 353 VAL A CA 1
ATOM 2598 C C . VAL A 1 353 ? 19.922 -31.578 -1.934 1 98.75 353 VAL A C 1
ATOM 2600 O O . VAL A 1 353 ? 19.656 -30.391 -1.739 1 98.75 353 VAL A O 1
ATOM 2603 N N . ASN A 1 354 ? 21.094 -31.969 -2.295 1 98.69 354 ASN A N 1
ATOM 2604 C CA . ASN A 1 354 ? 22.156 -31.031 -2.68 1 98.69 354 ASN A CA 1
ATOM 2605 C C . ASN A 1 354 ? 22 -30.594 -4.133 1 98.69 354 ASN A C 1
ATOM 2607 O O . ASN A 1 354 ? 21.688 -31.406 -5.004 1 98.69 354 ASN A O 1
ATOM 2611 N N . ALA A 1 355 ? 22.172 -29.312 -4.379 1 98.81 355 ALA A N 1
ATOM 2612 C CA . ALA A 1 355 ? 22.031 -28.781 -5.734 1 98.81 355 ALA A CA 1
ATOM 2613 C C . ALA A 1 355 ? 22.906 -27.562 -5.949 1 98.81 355 ALA A C 1
ATOM 2615 O O . ALA A 1 355 ? 23.141 -26.781 -5.02 1 98.81 355 ALA A O 1
ATOM 2616 N N . GLU A 1 356 ? 23.375 -27.344 -7.18 1 98.12 356 GLU A N 1
ATOM 2617 C CA . GLU A 1 356 ? 24.141 -26.156 -7.539 1 98.12 356 GLU A CA 1
ATOM 2618 C C . GLU A 1 356 ? 23.25 -24.922 -7.574 1 98.12 356 GLU A C 1
ATOM 2620 O O . GLU A 1 356 ? 23.688 -23.828 -7.215 1 98.12 356 GLU A O 1
ATOM 2625 N N . ASN A 1 357 ? 22.078 -25.078 -8.086 1 98.69 357 ASN A N 1
ATOM 2626 C CA . ASN A 1 357 ? 21.062 -24.031 -8.164 1 98.69 357 ASN A CA 1
ATOM 2627 C C . ASN A 1 357 ? 19.719 -24.516 -7.625 1 98.69 357 ASN A C 1
ATOM 2629 O O . ASN A 1 357 ? 19.359 -25.672 -7.816 1 98.69 357 ASN A O 1
ATOM 2633 N N . VAL A 1 358 ? 19.016 -23.656 -6.902 1 98.94 358 VAL A N 1
ATOM 2634 C CA . VAL A 1 358 ? 17.688 -23.938 -6.352 1 98.94 358 VAL A CA 1
ATOM 2635 C C . VAL A 1 358 ? 16.688 -22.906 -6.863 1 98.94 358 VAL A C 1
ATOM 2637 O O . VAL A 1 358 ? 16.938 -21.688 -6.797 1 98.94 358 VAL A O 1
ATOM 2640 N N . ILE A 1 359 ? 15.578 -23.312 -7.441 1 98.94 359 ILE A N 1
ATOM 2641 C CA . ILE A 1 359 ? 14.461 -22.453 -7.801 1 98.94 359 ILE A CA 1
ATOM 2642 C C . ILE A 1 359 ? 13.312 -22.656 -6.82 1 98.94 359 ILE A C 1
ATOM 2644 O O . ILE A 1 359 ? 12.75 -23.75 -6.727 1 98.94 359 ILE A O 1
ATOM 2648 N N . LEU A 1 360 ? 12.984 -21.656 -6.07 1 98.94 360 LEU A N 1
ATOM 2649 C CA . LEU A 1 360 ? 11.758 -21.656 -5.27 1 98.94 360 LEU A CA 1
ATOM 2650 C C . LEU A 1 360 ? 10.547 -21.328 -6.133 1 98.94 360 LEU A C 1
ATOM 2652 O O . LEU A 1 360 ? 10.477 -20.25 -6.73 1 98.94 360 LEU A O 1
ATOM 2656 N N . ALA A 1 361 ? 9.602 -22.156 -6.266 1 98.5 361 ALA A N 1
ATOM 2657 C CA . ALA A 1 361 ? 8.328 -22.016 -6.977 1 98.5 361 ALA A CA 1
ATOM 2658 C C . ALA A 1 361 ? 7.164 -22.5 -6.117 1 98.5 361 ALA A C 1
ATOM 2660 O O . ALA A 1 361 ? 6.324 -23.266 -6.582 1 98.5 361 ALA A O 1
ATOM 2661 N N . THR A 1 362 ? 7.016 -22 -4.891 1 97.06 362 THR A N 1
ATOM 2662 C CA . THR A 1 362 ? 6.18 -22.609 -3.859 1 97.06 362 THR A CA 1
ATOM 2663 C C . THR A 1 362 ? 4.871 -21.844 -3.699 1 97.06 362 THR A C 1
ATOM 2665 O O . THR A 1 362 ? 4.055 -22.172 -2.836 1 97.06 362 THR A O 1
ATOM 2668 N N . GLY A 1 363 ? 4.652 -20.859 -4.48 1 96.69 363 GLY A N 1
ATOM 2669 C CA . GLY A 1 363 ? 3.432 -20.078 -4.363 1 96.69 363 GLY A CA 1
ATOM 2670 C C . GLY A 1 363 ? 3.469 -19.078 -3.227 1 96.69 363 GLY A C 1
ATOM 2671 O O . GLY A 1 363 ? 4.473 -18.969 -2.52 1 96.69 363 GLY A O 1
ATOM 2672 N N . GLY A 1 364 ? 2.396 -18.328 -3.062 1 96.94 364 GLY A N 1
ATOM 2673 C CA . GLY A 1 364 ? 2.312 -17.297 -2.027 1 96.94 364 GLY A CA 1
ATOM 2674 C C . GLY A 1 364 ? 1.954 -17.859 -0.665 1 96.94 364 GLY A C 1
ATOM 2675 O O . GLY A 1 364 ? 2.445 -18.922 -0.275 1 96.94 364 GLY A O 1
ATOM 2676 N N . TYR A 1 365 ? 1.16 -17.047 0.159 1 96.19 365 TYR A N 1
ATOM 2677 C CA . TYR A 1 365 ? 0.878 -17.469 1.523 1 96.19 365 TYR A CA 1
ATOM 2678 C C . TYR A 1 365 ? -0.598 -17.297 1.857 1 96.19 365 TYR A C 1
ATOM 2680 O O . TYR A 1 365 ? -0.956 -17.078 3.018 1 96.19 365 TYR A O 1
ATOM 2688 N N . PRO A 1 366 ? -1.485 -17.281 0.872 1 95.31 366 PRO A N 1
ATOM 2689 C CA . PRO A 1 366 ? -2.9 -17.047 1.178 1 95.31 366 PRO A CA 1
ATOM 2690 C C . PRO A 1 366 ? -3.465 -18.078 2.154 1 95.31 366 PRO A C 1
ATOM 2692 O O . PRO A 1 366 ? -4.43 -17.797 2.867 1 95.31 366 PRO A O 1
ATOM 2695 N N . GLY A 1 367 ? -2.836 -19.312 2.174 1 92.12 367 GLY A N 1
ATOM 2696 C CA . GLY A 1 367 ? -3.33 -20.375 3.021 1 92.12 367 GLY A CA 1
ATOM 2697 C C . GLY A 1 367 ? -2.766 -20.344 4.43 1 92.12 367 GLY A C 1
ATOM 2698 O O . GLY A 1 367 ? -2.943 -21.281 5.203 1 92.12 367 GLY A O 1
ATOM 2699 N N . ASN A 1 368 ? -2.08 -19.297 4.82 1 91.31 368 ASN A N 1
ATOM 2700 C CA . ASN A 1 368 ? -1.477 -19.094 6.133 1 91.31 368 ASN A CA 1
ATOM 2701 C C . ASN A 1 368 ? -2.039 -17.844 6.824 1 91.31 368 ASN A C 1
ATOM 2703 O O . ASN A 1 368 ? -1.491 -16.75 6.691 1 91.31 368 ASN A O 1
ATOM 2707 N N . PRO A 1 369 ? -3.127 -18.016 7.641 1 90.94 369 PRO A N 1
ATOM 2708 C CA . PRO A 1 369 ? -3.787 -16.859 8.258 1 90.94 369 PRO A CA 1
ATOM 2709 C C . PRO A 1 369 ? -2.832 -16.016 9.102 1 90.94 369 PRO A C 1
ATOM 2711 O O . PRO A 1 369 ? -2.99 -14.797 9.18 1 90.94 369 PRO A O 1
ATOM 2714 N N . LYS A 1 370 ? -1.854 -16.625 9.727 1 89.88 370 LYS A N 1
ATOM 2715 C CA . LYS A 1 370 ? -0.903 -15.867 10.539 1 89.88 370 LYS A CA 1
ATOM 2716 C C . LYS A 1 370 ? -0.075 -14.922 9.68 1 89.88 370 LYS A C 1
ATOM 2718 O O . LYS A 1 370 ? 0.109 -13.75 10.031 1 89.88 370 LYS A O 1
ATOM 2723 N N . MET A 1 371 ? 0.414 -15.469 8.562 1 94.25 371 MET A N 1
ATOM 2724 C CA . MET A 1 371 ? 1.157 -14.625 7.637 1 94.25 371 MET A CA 1
ATOM 2725 C C . MET A 1 371 ? 0.257 -13.547 7.043 1 94.25 371 MET A C 1
ATOM 2727 O O . MET A 1 371 ? 0.662 -12.391 6.922 1 94.25 371 MET A O 1
ATOM 2731 N N . VAL A 1 372 ? -0.981 -13.938 6.699 1 95.81 372 VAL A N 1
ATOM 2732 C CA . VAL A 1 372 ? -1.902 -12.992 6.07 1 95.81 372 VAL A CA 1
ATOM 2733 C C . VAL A 1 372 ? -2.195 -11.844 7.031 1 95.81 372 VAL A C 1
ATOM 2735 O O . VAL A 1 372 ? -2.09 -10.672 6.656 1 95.81 372 VAL A O 1
ATOM 2738 N N . LYS A 1 373 ? -2.455 -12.117 8.281 1 94.25 373 LYS A N 1
ATOM 2739 C CA . LYS A 1 373 ? -2.795 -11.094 9.258 1 94.25 373 LYS A CA 1
ATOM 2740 C C . LYS A 1 373 ? -1.616 -10.156 9.5 1 94.25 373 LYS A C 1
ATOM 2742 O O . LYS A 1 373 ? -1.801 -8.953 9.688 1 94.25 373 LYS A O 1
ATOM 2747 N N . ALA A 1 374 ? -0.451 -10.742 9.461 1 93.88 374 ALA A N 1
ATOM 2748 C CA . ALA A 1 374 ? 0.739 -9.953 9.773 1 93.88 374 ALA A CA 1
ATOM 2749 C C . ALA A 1 374 ? 1.193 -9.148 8.555 1 93.88 374 ALA A C 1
ATOM 2751 O O . ALA A 1 374 ? 1.594 -7.988 8.695 1 93.88 374 ALA A O 1
ATOM 2752 N N . LEU A 1 375 ? 1.138 -9.742 7.371 1 95.94 375 LEU A N 1
ATOM 2753 C CA . LEU A 1 375 ? 1.813 -9.172 6.211 1 95.94 375 LEU A CA 1
ATOM 2754 C C . LEU A 1 375 ? 0.822 -8.445 5.309 1 95.94 375 LEU A C 1
ATOM 2756 O O . LEU A 1 375 ? 1.209 -7.566 4.531 1 95.94 375 LEU A O 1
ATOM 2760 N N . ALA A 1 376 ? -0.434 -8.812 5.367 1 96.94 376 ALA A N 1
ATOM 2761 C CA . ALA A 1 376 ? -1.473 -8.234 4.52 1 96.94 376 ALA A CA 1
ATOM 2762 C C . ALA A 1 376 ? -2.775 -8.055 5.297 1 96.94 376 ALA A C 1
ATOM 2764 O O . ALA A 1 376 ? -3.809 -8.609 4.922 1 96.94 376 ALA A O 1
ATOM 2765 N N . PRO A 1 377 ? -2.752 -7.199 6.273 1 96.25 377 PRO A N 1
ATOM 2766 C CA . PRO A 1 377 ? -3.9 -7.086 7.176 1 96.25 377 PRO A CA 1
ATOM 2767 C C . PRO A 1 377 ? -5.16 -6.598 6.465 1 96.25 377 PRO A C 1
ATOM 2769 O O . PRO A 1 377 ? -6.273 -6.82 6.953 1 96.25 377 PRO A O 1
ATOM 2772 N N . ILE A 1 378 ? -5.074 -5.945 5.332 1 97.62 378 ILE A N 1
ATOM 2773 C CA . ILE A 1 378 ? -6.223 -5.426 4.598 1 97.62 378 ILE A CA 1
ATOM 2774 C C . ILE A 1 378 ? -7.125 -6.578 4.168 1 97.62 378 ILE A C 1
ATOM 2776 O O . ILE A 1 378 ? -8.336 -6.41 4.035 1 97.62 378 ILE A O 1
ATOM 2780 N N . ILE A 1 379 ? -6.508 -7.773 3.939 1 98.19 379 ILE A N 1
ATOM 2781 C CA . ILE A 1 379 ? -7.273 -8.953 3.549 1 98.19 379 ILE A CA 1
ATOM 2782 C C . ILE A 1 379 ? -8.328 -9.258 4.613 1 98.19 379 ILE A C 1
ATOM 2784 O O . ILE A 1 379 ? -9.492 -9.492 4.293 1 98.19 379 ILE A O 1
ATOM 2788 N N . ASN A 1 380 ? -7.926 -9.195 5.844 1 96.88 380 ASN A N 1
ATOM 2789 C CA . ASN A 1 380 ? -8.812 -9.516 6.961 1 96.88 380 ASN A CA 1
ATOM 2790 C C . ASN A 1 380 ? -9.93 -8.484 7.105 1 96.88 380 ASN A C 1
ATOM 2792 O O . ASN A 1 380 ? -10.922 -8.734 7.789 1 96.88 380 ASN A O 1
ATOM 2796 N N . GLU A 1 381 ? -9.844 -7.402 6.406 1 97.81 381 GLU A N 1
ATOM 2797 C CA . GLU A 1 381 ? -10.812 -6.32 6.57 1 97.81 381 GLU A CA 1
ATOM 2798 C C . GLU A 1 381 ? -11.836 -6.32 5.441 1 97.81 381 GLU A C 1
ATOM 2800 O O . GLU A 1 381 ? -12.844 -5.613 5.508 1 97.81 381 GLU A O 1
ATOM 2805 N N . CYS A 1 382 ? -11.625 -7.184 4.398 1 98.44 382 CYS A N 1
ATOM 2806 C CA . CYS A 1 382 ? -12.539 -7.023 3.273 1 98.44 382 CYS A CA 1
ATOM 2807 C C . CYS A 1 382 ? -12.812 -8.359 2.598 1 98.44 382 CYS A C 1
ATOM 2809 O O . CYS A 1 382 ? -13.617 -8.438 1.669 1 98.44 382 CYS A O 1
ATOM 2811 N N . VAL A 1 383 ? -12.203 -9.461 2.988 1 98.62 383 VAL A N 1
ATOM 2812 C CA . VAL A 1 383 ? -12.344 -10.758 2.338 1 98.62 383 VAL A CA 1
ATOM 2813 C C . VAL A 1 383 ? -13.328 -11.625 3.123 1 98.62 383 VAL A C 1
ATOM 2815 O O . VAL A 1 383 ? -13.289 -11.656 4.355 1 98.62 383 VAL A O 1
ATOM 2818 N N . THR A 1 384 ? -14.203 -12.336 2.371 1 98.12 384 THR A N 1
ATOM 2819 C CA . THR A 1 384 ? -15.188 -13.203 3.006 1 98.12 384 THR A CA 1
ATOM 2820 C C . THR A 1 384 ? -15.023 -14.641 2.529 1 98.12 384 THR A C 1
ATOM 2822 O O . THR A 1 384 ? -15.555 -15.57 3.143 1 98.12 384 THR A O 1
ATOM 2825 N N . ALA A 1 385 ? -14.312 -14.797 1.417 1 95.62 385 ALA A N 1
ATOM 2826 C CA . ALA A 1 385 ? -14.234 -16.141 0.829 1 95.62 385 ALA A CA 1
ATOM 2827 C C . ALA A 1 385 ? -12.82 -16.422 0.315 1 95.62 385 ALA A C 1
ATOM 2829 O O . ALA A 1 385 ? -12.016 -15.508 0.159 1 95.62 385 ALA A O 1
ATOM 2830 N N . ASN A 1 386 ? -12.562 -17.688 0.109 1 91.38 386 ASN A N 1
ATOM 2831 C CA . ASN A 1 386 ? -11.266 -18.109 -0.421 1 91.38 386 ASN A CA 1
ATOM 2832 C C . ASN A 1 386 ? -11.406 -18.797 -1.772 1 91.38 386 ASN A C 1
ATOM 2834 O O . ASN A 1 386 ? -12.375 -19.531 -2 1 91.38 386 ASN A O 1
ATOM 2838 N N . SER A 1 387 ? -10.523 -18.469 -2.648 1 89.69 387 SER A N 1
ATOM 2839 C CA . SER A 1 387 ? -10.367 -19.141 -3.932 1 89.69 387 SER A CA 1
ATOM 2840 C C . SER A 1 387 ? -8.906 -19.484 -4.199 1 89.69 387 SER A C 1
ATOM 2842 O O . SER A 1 387 ? -8.477 -19.547 -5.355 1 89.69 387 SER A O 1
ATOM 2844 N N . TYR A 1 388 ? -8.18 -19.656 -3.158 1 88.12 388 TYR A N 1
ATOM 2845 C CA . TYR A 1 388 ? -6.766 -19.984 -3.289 1 88.12 388 TYR A CA 1
ATOM 2846 C C . TYR A 1 388 ? -6.531 -21.469 -3.105 1 88.12 388 TYR A C 1
ATOM 2848 O O . TYR A 1 388 ? -7.449 -22.219 -2.742 1 88.12 388 TYR A O 1
ATOM 2856 N N . PHE A 1 389 ? -5.289 -21.891 -3.5 1 88.62 389 PHE A N 1
ATOM 2857 C CA . PHE A 1 389 ? -4.828 -23.234 -3.203 1 88.62 389 PHE A CA 1
ATOM 2858 C C . PHE A 1 389 ? -4.363 -23.344 -1.757 1 88.62 389 PHE A C 1
ATOM 2860 O O . PHE A 1 389 ? -3.385 -22.703 -1.363 1 88.62 389 PHE A O 1
ATOM 2867 N N . GLY A 1 390 ? -5.047 -24.094 -0.925 1 85.75 390 GLY A N 1
ATOM 2868 C CA . GLY A 1 390 ? -4.891 -24.141 0.52 1 85.75 390 GLY A CA 1
ATOM 2869 C C . GLY A 1 390 ? -3.457 -24.391 0.955 1 85.75 390 GLY A C 1
ATOM 2870 O O . GLY A 1 390 ? -2.963 -23.719 1.873 1 85.75 390 GLY A O 1
ATOM 2871 N N . PRO A 1 391 ? -2.785 -25.219 0.301 1 87.19 391 PRO A N 1
ATOM 2872 C CA . PRO A 1 391 ? -1.425 -25.578 0.71 1 87.19 391 PRO A CA 1
ATOM 2873 C C . PRO A 1 391 ? -0.416 -24.469 0.443 1 87.19 391 PRO A C 1
ATOM 2875 O O . PRO A 1 391 ? 0.729 -24.547 0.894 1 87.19 391 PRO A O 1
ATOM 2878 N N . ASP A 1 392 ? -0.756 -23.406 -0.281 1 92.56 392 ASP A N 1
ATOM 2879 C CA . ASP A 1 392 ? 0.119 -22.25 -0.438 1 92.56 392 ASP A CA 1
ATOM 2880 C C . ASP A 1 392 ? 0.25 -21.484 0.873 1 92.56 392 ASP A C 1
ATOM 2882 O O . ASP A 1 392 ? -0.462 -20.5 1.095 1 92.56 392 ASP A O 1
ATOM 2886 N N . ALA A 1 393 ? 1.23 -21.891 1.662 1 91.75 393 ALA A N 1
ATOM 2887 C CA . ALA A 1 393 ? 1.281 -21.391 3.035 1 91.75 393 ALA A CA 1
ATOM 2888 C C . ALA A 1 393 ? 2.557 -20.578 3.281 1 91.75 393 ALA A C 1
ATOM 2890 O O . ALA A 1 393 ? 2.906 -20.297 4.43 1 91.75 393 ALA A O 1
ATOM 2891 N N . GLY A 1 394 ? 3.287 -20.234 2.25 1 95.75 394 GLY A N 1
ATOM 2892 C CA . GLY A 1 394 ? 4.352 -19.25 2.359 1 95.75 394 GLY A CA 1
ATOM 2893 C C . GLY A 1 394 ? 5.688 -19.844 2.752 1 95.75 394 GLY A C 1
ATOM 2894 O O . GLY A 1 394 ? 6.625 -19.125 3.098 1 95.75 394 GLY A O 1
ATOM 2895 N N . MET A 1 395 ? 5.844 -21.156 2.613 1 94.19 395 MET A N 1
ATOM 2896 C CA . MET A 1 395 ? 7.043 -21.812 3.127 1 94.19 395 MET A CA 1
ATOM 2897 C C . MET A 1 395 ? 8.281 -21.375 2.348 1 94.19 395 MET A C 1
ATOM 2899 O O . MET A 1 395 ? 9.359 -21.234 2.92 1 94.19 395 MET A O 1
ATOM 2903 N N . GLY A 1 396 ? 8.141 -21.297 1.036 1 97.88 396 GLY A N 1
ATOM 2904 C CA . GLY A 1 396 ? 9.273 -20.828 0.261 1 97.88 396 GLY A CA 1
ATOM 2905 C C . GLY A 1 396 ? 9.734 -19.438 0.663 1 97.88 396 GLY A C 1
ATOM 2906 O O . GLY A 1 396 ? 10.93 -19.156 0.676 1 97.88 396 GLY A O 1
ATOM 2907 N N . ILE A 1 397 ? 8.852 -18.562 1.002 1 98.44 397 ILE A N 1
ATOM 2908 C CA . ILE A 1 397 ? 9.156 -17.203 1.446 1 98.44 397 ILE A CA 1
ATOM 2909 C C . ILE A 1 397 ? 9.891 -17.266 2.785 1 98.44 397 ILE A C 1
ATOM 2911 O O . ILE A 1 397 ? 10.938 -16.625 2.951 1 98.44 397 ILE A O 1
ATOM 2915 N N . ARG A 1 398 ? 9.422 -18.062 3.727 1 96.75 398 ARG A N 1
ATOM 2916 C CA . ARG A 1 398 ? 10.062 -18.188 5.031 1 96.75 398 ARG A CA 1
ATOM 2917 C C . ARG A 1 398 ? 11.469 -18.75 4.895 1 96.75 398 ARG A C 1
ATOM 2919 O O . ARG A 1 398 ? 12.422 -18.203 5.457 1 96.75 398 ARG A O 1
ATOM 2926 N N . ALA A 1 399 ? 11.562 -19.828 4.145 1 97.81 399 ALA A N 1
ATOM 2927 C CA . ALA A 1 399 ? 12.867 -20.453 3.932 1 97.81 399 ALA A CA 1
ATOM 2928 C C . ALA A 1 399 ? 13.852 -19.469 3.301 1 97.81 399 ALA A C 1
ATOM 2930 O O . ALA A 1 399 ? 15.031 -19.438 3.664 1 97.81 399 ALA A O 1
ATOM 2931 N N . GLY A 1 400 ? 13.375 -18.688 2.326 1 98.75 400 GLY A N 1
ATOM 2932 C CA . GLY A 1 400 ? 14.219 -17.672 1.706 1 98.75 400 GLY A CA 1
ATOM 2933 C C . GLY A 1 400 ? 14.688 -16.609 2.68 1 98.75 400 GLY A C 1
ATOM 2934 O O . GLY A 1 400 ? 15.867 -16.234 2.678 1 98.75 400 GLY A O 1
ATOM 2935 N N . ILE A 1 401 ? 13.773 -16.125 3.518 1 98.31 401 ILE A N 1
ATOM 2936 C CA . ILE A 1 401 ? 14.133 -15.109 4.5 1 98.31 401 ILE A CA 1
ATOM 2937 C C . ILE A 1 401 ? 15.156 -15.672 5.48 1 98.31 401 ILE A C 1
ATOM 2939 O O . ILE A 1 401 ? 16.141 -15.008 5.82 1 98.31 401 ILE A O 1
ATOM 2943 N N . TRP A 1 402 ? 14.969 -16.938 5.941 1 97.25 402 TRP A N 1
ATOM 2944 C CA . TRP A 1 402 ? 15.922 -17.578 6.828 1 97.25 402 TRP A CA 1
ATOM 2945 C C . TRP A 1 402 ? 17.297 -17.656 6.18 1 97.25 402 TRP A C 1
ATOM 2947 O O . TRP A 1 402 ? 18.328 -17.609 6.871 1 97.25 402 TRP A O 1
ATOM 2957 N N . ALA A 1 403 ? 17.297 -17.734 4.883 1 98.44 403 ALA A N 1
ATOM 2958 C CA . ALA A 1 403 ? 18.547 -17.844 4.145 1 98.44 403 ALA A CA 1
ATOM 2959 C C . ALA A 1 403 ? 19.125 -16.453 3.863 1 98.44 403 ALA A C 1
ATOM 2961 O O . ALA A 1 403 ? 20.141 -16.328 3.174 1 98.44 403 ALA A O 1
ATOM 2962 N N . GLY A 1 404 ? 18.469 -15.422 4.277 1 98.38 404 GLY A N 1
ATOM 2963 C CA . GLY A 1 404 ? 19 -14.07 4.191 1 98.38 404 GLY A CA 1
ATOM 2964 C C . GLY A 1 404 ? 18.328 -13.219 3.145 1 98.38 404 GLY A C 1
ATOM 2965 O O . GLY A 1 404 ? 18.719 -12.07 2.92 1 98.38 404 GLY A O 1
ATOM 2966 N N . ALA A 1 405 ? 17.266 -13.672 2.551 1 98.81 405 ALA A N 1
ATOM 2967 C CA . ALA A 1 405 ? 16.609 -12.969 1.45 1 98.81 405 ALA A CA 1
ATOM 2968 C C . ALA A 1 405 ? 15.797 -11.781 1.96 1 98.81 405 ALA A C 1
ATOM 2970 O O . ALA A 1 405 ? 15.297 -11.805 3.086 1 98.81 405 ALA A O 1
ATOM 2971 N N . LYS A 1 406 ? 15.695 -10.758 1.154 1 98.31 406 LYS A N 1
ATOM 2972 C CA . LYS A 1 406 ? 14.805 -9.625 1.384 1 98.31 406 LYS A CA 1
ATOM 2973 C C . LYS A 1 406 ? 13.438 -9.867 0.756 1 98.31 406 LYS A C 1
ATOM 2975 O O . LYS A 1 406 ? 13.344 -10.328 -0.385 1 98.31 406 LYS A O 1
ATOM 2980 N N . ARG A 1 407 ? 12.391 -9.656 1.477 1 98.25 407 ARG A N 1
ATOM 2981 C CA . ARG A 1 407 ? 11.031 -9.711 0.957 1 98.25 407 ARG A CA 1
ATOM 2982 C C . ARG A 1 407 ? 10.531 -8.328 0.563 1 98.25 407 ARG A C 1
ATOM 2984 O O . ARG A 1 407 ? 11.047 -7.316 1.049 1 98.25 407 ARG A O 1
ATOM 2991 N N . ASP A 1 408 ? 9.523 -8.281 -0.291 1 98.38 408 ASP A N 1
ATOM 2992 C CA . ASP A 1 408 ? 8.828 -7.027 -0.586 1 98.38 408 ASP A CA 1
ATOM 2993 C C . ASP A 1 408 ? 8.336 -6.363 0.693 1 98.38 408 ASP A C 1
ATOM 2995 O O . ASP A 1 408 ? 7.863 -7.039 1.61 1 98.38 408 ASP A O 1
ATOM 2999 N N . THR A 1 409 ? 8.422 -5.062 0.719 1 96.56 409 THR A N 1
ATOM 3000 C CA . THR A 1 409 ? 7.996 -4.316 1.897 1 96.56 409 THR A CA 1
ATOM 3001 C C . THR A 1 409 ? 6.477 -4.246 1.976 1 96.56 409 THR A C 1
ATOM 3003 O O . THR A 1 409 ? 5.898 -4.359 3.059 1 96.56 409 THR A O 1
ATOM 3006 N N . GLU A 1 410 ? 5.844 -4.082 0.854 1 96.31 410 GLU A N 1
ATOM 3007 C CA . GLU A 1 410 ? 4.391 -3.979 0.779 1 96.31 410 GLU A CA 1
ATOM 3008 C C . GLU A 1 410 ? 3.77 -5.285 0.292 1 96.31 410 GLU A C 1
ATOM 3010 O O . GLU A 1 410 ? 4.371 -6.004 -0.508 1 96.31 410 GLU A O 1
ATOM 3015 N N . CYS A 1 411 ? 2.551 -5.59 0.774 1 97.69 411 CYS A N 1
ATOM 3016 C CA . CYS A 1 411 ? 1.826 -6.77 0.311 1 97.69 411 CYS A CA 1
ATOM 3017 C C . CYS A 1 411 ? 1.19 -6.516 -1.051 1 97.69 411 CYS A C 1
ATOM 3019 O O . CYS A 1 411 ? 1.083 -5.367 -1.488 1 97.69 411 CYS A O 1
ATOM 3021 N N . ALA A 1 412 ? 0.847 -7.57 -1.729 1 98.25 412 ALA A N 1
ATOM 3022 C CA . ALA A 1 412 ? 0.131 -7.523 -3 1 98.25 412 ALA A CA 1
ATOM 3023 C C . ALA A 1 412 ? -0.896 -8.648 -3.094 1 98.25 412 ALA A C 1
ATOM 3025 O O . ALA A 1 412 ? -0.689 -9.625 -3.814 1 98.25 412 ALA A O 1
ATOM 3026 N N . PRO A 1 413 ? -2.037 -8.484 -2.438 1 98 413 PRO A N 1
ATOM 3027 C CA . PRO A 1 413 ? -3.072 -9.516 -2.518 1 98 413 PRO A CA 1
ATOM 3028 C C . PRO A 1 413 ? -3.869 -9.453 -3.818 1 98 413 PRO A C 1
ATOM 3030 O O . PRO A 1 413 ? -4.074 -8.367 -4.371 1 98 413 PRO A O 1
ATOM 3033 N N . MET A 1 414 ? -4.238 -10.547 -4.277 1 97.5 414 MET A N 1
ATOM 3034 C CA . MET A 1 414 ? -5.203 -10.648 -5.371 1 97.5 414 MET A CA 1
ATOM 3035 C C . MET A 1 414 ? -6.59 -10.992 -4.844 1 97.5 414 MET A C 1
ATOM 3037 O O . MET A 1 414 ? -6.828 -12.117 -4.406 1 97.5 414 MET A O 1
ATOM 3041 N N . ILE A 1 415 ? -7.484 -10.039 -4.859 1 98.06 415 ILE A N 1
ATOM 3042 C CA . ILE A 1 415 ? -8.828 -10.188 -4.297 1 98.06 415 ILE A CA 1
ATOM 3043 C C . ILE A 1 415 ? -9.867 -9.867 -5.367 1 98.06 415 ILE A C 1
ATOM 3045 O O . ILE A 1 415 ? -9.812 -8.812 -6.004 1 98.06 415 ILE A O 1
ATOM 3049 N N . PHE A 1 416 ? -10.805 -10.773 -5.602 1 97.06 416 PHE A N 1
ATOM 3050 C CA . PHE A 1 416 ? -11.922 -10.508 -6.5 1 97.06 416 PHE A CA 1
ATOM 3051 C C . PHE A 1 416 ? -13.188 -10.18 -5.707 1 97.06 416 PHE A C 1
ATOM 3053 O O . PHE A 1 416 ? -13.406 -10.734 -4.625 1 97.06 416 PHE A O 1
ATOM 3060 N N . ASP A 1 417 ? -13.977 -9.289 -6.18 1 97.12 417 ASP A N 1
ATOM 3061 C CA . ASP A 1 417 ? -15.234 -8.891 -5.551 1 97.12 417 ASP A CA 1
ATOM 3062 C C . ASP A 1 417 ? -16.312 -9.945 -5.773 1 97.12 417 ASP A C 1
ATOM 3064 O O . ASP A 1 417 ? -17.391 -9.641 -6.297 1 97.12 417 ASP A O 1
ATOM 3068 N N . ARG A 1 418 ? -16.109 -11.203 -5.156 1 97.56 418 ARG A N 1
ATOM 3069 C CA . ARG A 1 418 ? -16.938 -12.344 -5.508 1 97.56 418 ARG A CA 1
ATOM 3070 C C . ARG A 1 418 ? -17.234 -13.203 -4.281 1 97.56 418 ARG A C 1
ATOM 3072 O O . ARG A 1 418 ? -17.672 -14.352 -4.41 1 97.56 418 ARG A O 1
ATOM 3079 N N . GLY A 1 419 ? -16.969 -12.719 -3.074 1 98.19 419 GLY A N 1
ATOM 3080 C CA . GLY A 1 419 ? -17.203 -13.5 -1.866 1 98.19 419 GLY A CA 1
ATOM 3081 C C . GLY A 1 419 ? -18.594 -13.32 -1.299 1 98.19 419 GLY A C 1
ATOM 3082 O O . GLY A 1 419 ? -18.781 -12.594 -0.321 1 98.19 419 GLY A O 1
ATOM 3083 N N . ILE A 1 420 ? -19.594 -14.102 -1.79 1 98.25 420 ILE A N 1
ATOM 3084 C CA . ILE A 1 420 ? -20.984 -13.969 -1.374 1 98.25 420 ILE A CA 1
ATOM 3085 C C . ILE A 1 420 ? -21.156 -14.547 0.028 1 98.25 420 ILE A C 1
ATOM 3087 O O . ILE A 1 420 ? -20.562 -15.578 0.359 1 98.25 420 ILE A O 1
ATOM 3091 N N . VAL A 1 421 ? -21.875 -13.875 0.867 1 97.94 421 VAL A N 1
ATOM 3092 C CA . VAL A 1 421 ? -22.156 -14.344 2.221 1 97.94 421 VAL A CA 1
ATOM 3093 C C . VAL A 1 421 ? -23.594 -13.977 2.604 1 97.94 421 VAL A C 1
ATOM 3095 O O . VAL A 1 421 ? -24.219 -13.156 1.942 1 97.94 421 VAL A O 1
ATOM 3098 N N . ALA A 1 422 ? -24.078 -14.594 3.641 1 97.69 422 ALA A N 1
ATOM 3099 C CA . ALA A 1 422 ? -25.406 -14.281 4.172 1 97.69 422 ALA A CA 1
ATOM 3100 C C . ALA A 1 422 ? -25.422 -12.914 4.848 1 97.69 422 ALA A C 1
ATOM 3102 O O . ALA A 1 422 ? -24.375 -12.406 5.262 1 97.69 422 ALA A O 1
ATOM 3103 N N . PRO A 1 423 ? -26.656 -12.305 4.934 1 97.69 423 PRO A N 1
ATOM 3104 C CA . PRO A 1 423 ? -26.75 -11.07 5.707 1 97.69 423 PRO A CA 1
ATOM 3105 C C . PRO A 1 423 ? -26.25 -11.227 7.141 1 97.69 423 PRO A C 1
ATOM 3107 O O . PRO A 1 423 ? -26.484 -12.258 7.77 1 97.69 423 PRO A O 1
ATOM 3110 N N . GLY A 1 424 ? -25.562 -10.273 7.652 1 96.5 424 GLY A N 1
ATOM 3111 C CA . GLY A 1 424 ? -25.062 -10.289 9.023 1 96.5 424 GLY A CA 1
ATOM 3112 C C . GLY A 1 424 ? -23.641 -10.773 9.133 1 96.5 424 GLY A C 1
ATOM 3113 O O . GLY A 1 424 ? -22.984 -10.547 10.148 1 96.5 424 GLY A O 1
ATOM 3114 N N . VAL A 1 425 ? -23.156 -11.469 8.094 1 97.19 425 VAL A N 1
ATOM 3115 C CA . VAL A 1 425 ? -21.781 -11.953 8.109 1 97.19 425 VAL A CA 1
ATOM 3116 C C . VAL A 1 425 ? -20.828 -10.797 7.855 1 97.19 425 VAL A C 1
ATOM 3118 O O . VAL A 1 425 ? -21.109 -9.914 7.039 1 97.19 425 VAL A O 1
ATOM 3121 N N . LYS A 1 426 ? -19.719 -10.742 8.602 1 97.56 426 LYS A N 1
ATOM 3122 C CA . LYS A 1 426 ? -18.688 -9.727 8.453 1 97.56 426 LYS A CA 1
ATOM 3123 C C . LYS A 1 426 ? -17.484 -10.281 7.695 1 97.56 426 LYS A C 1
ATOM 3125 O O . LYS A 1 426 ? -17.266 -11.492 7.641 1 97.56 426 LYS A O 1
ATOM 3130 N N . ALA A 1 427 ? -16.719 -9.406 7.062 1 98.25 427 ALA A N 1
ATOM 3131 C CA . ALA A 1 427 ? -15.453 -9.82 6.469 1 98.25 427 ALA A CA 1
ATOM 3132 C C . ALA A 1 427 ? -14.445 -10.195 7.543 1 98.25 427 ALA A C 1
ATOM 3134 O O . ALA A 1 427 ? -14.57 -9.789 8.703 1 98.25 427 ALA A O 1
ATOM 3135 N N . GLY A 1 428 ? -13.461 -10.984 7.102 1 97.25 428 GLY A N 1
ATOM 3136 C CA . GLY A 1 428 ? -12.367 -11.367 7.98 1 97.25 428 GLY A CA 1
ATOM 3137 C C . GLY A 1 428 ? -12.453 -12.805 8.453 1 97.25 428 GLY A C 1
ATOM 3138 O O . GLY A 1 428 ? -13.484 -13.453 8.281 1 97.25 428 GLY A O 1
ATOM 3139 N N . TYR A 1 429 ? -11.406 -13.258 9.102 1 93.94 429 TYR A N 1
ATOM 3140 C CA . TYR A 1 429 ? -11.297 -14.633 9.602 1 93.94 429 TYR A CA 1
ATOM 3141 C C . TYR A 1 429 ? -12.273 -14.875 10.742 1 93.94 429 TYR A C 1
ATOM 3143 O O . TYR A 1 429 ? -12.492 -14 11.586 1 93.94 429 TYR A O 1
ATOM 3151 N N . VAL A 1 430 ? -12.836 -16.016 10.727 1 91.62 430 VAL A N 1
ATOM 3152 C CA . VAL A 1 430 ? -13.578 -16.531 11.867 1 91.62 430 VAL A CA 1
ATOM 3153 C C . VAL A 1 430 ? -12.828 -17.719 12.469 1 91.62 430 VAL A C 1
ATOM 3155 O O . VAL A 1 430 ? -12.211 -18.516 11.742 1 91.62 430 VAL A O 1
ATOM 3158 N N . GLU A 1 431 ? -12.844 -17.75 13.781 1 84.94 431 GLU A N 1
ATOM 3159 C CA . GLU A 1 431 ? -12.156 -18.812 14.508 1 84.94 431 GLU A CA 1
ATOM 3160 C C . GLU A 1 431 ? -13.133 -19.891 14.961 1 84.94 431 GLU A C 1
ATOM 3162 O O . GLU A 1 431 ? -14.203 -19.578 15.492 1 84.94 431 GLU A O 1
ATOM 3167 N N . ASP A 1 432 ? -12.773 -21.062 14.672 1 76.94 432 ASP A N 1
ATOM 3168 C CA . ASP A 1 432 ? -13.625 -22.141 15.156 1 76.94 432 ASP A CA 1
ATOM 3169 C C . ASP A 1 432 ? -13.227 -22.578 16.562 1 76.94 432 ASP A C 1
ATOM 3171 O O . ASP A 1 432 ? -12.375 -21.938 17.203 1 76.94 432 ASP A O 1
ATOM 3175 N N . GLU A 1 433 ? -13.898 -23.484 17.125 1 68.25 433 GLU A N 1
ATOM 3176 C CA . GLU A 1 433 ? -13.727 -23.922 18.516 1 68.25 433 GLU A CA 1
ATOM 3177 C C . GLU A 1 433 ? -12.32 -24.453 18.75 1 68.25 433 GLU A C 1
ATOM 3179 O O . GLU A 1 433 ? -11.836 -24.453 19.891 1 68.25 433 GLU A O 1
ATOM 3184 N N . ASN A 1 434 ? -11.602 -24.781 17.641 1 63.62 434 ASN A N 1
ATOM 3185 C CA . ASN A 1 434 ? -10.266 -25.344 17.766 1 63.62 434 ASN A CA 1
ATOM 3186 C C . ASN A 1 434 ? -9.188 -24.312 17.438 1 63.62 434 ASN A C 1
ATOM 3188 O O . ASN A 1 434 ? -8.008 -24.656 17.344 1 63.62 434 ASN A O 1
ATOM 3192 N N . GLY A 1 435 ? -9.594 -23.109 17.188 1 72.44 435 GLY A N 1
ATOM 3193 C CA . GLY A 1 435 ? -8.633 -22.031 16.938 1 72.44 435 GLY A CA 1
ATOM 3194 C C . GLY A 1 435 ? -8.266 -21.891 15.469 1 72.44 435 GLY A C 1
ATOM 3195 O O . GLY A 1 435 ? -7.391 -21.094 15.125 1 72.44 435 GLY A O 1
ATOM 3196 N N . ASN A 1 436 ? -8.961 -22.688 14.594 1 74.12 436 ASN A N 1
ATOM 3197 C CA . ASN A 1 436 ? -8.711 -22.562 13.164 1 74.12 436 ASN A CA 1
ATOM 3198 C C . ASN A 1 436 ? -9.344 -21.297 12.594 1 74.12 436 ASN A C 1
ATOM 3200 O O . ASN A 1 436 ? -10.469 -20.938 12.945 1 74.12 436 ASN A O 1
ATOM 3204 N N . LEU A 1 437 ? -8.547 -20.656 11.797 1 84 437 LEU A N 1
ATOM 3205 C CA . LEU A 1 437 ? -9.023 -19.438 11.156 1 84 437 LEU A CA 1
ATOM 3206 C C . LEU A 1 437 ? -9.406 -19.703 9.711 1 84 437 LEU A C 1
ATOM 3208 O O . LEU A 1 437 ? -8.641 -20.297 8.953 1 84 437 LEU A O 1
ATOM 3212 N N . ALA A 1 438 ? -10.609 -19.359 9.297 1 86.19 438 ALA A N 1
ATOM 3213 C CA . ALA A 1 438 ? -11.086 -19.438 7.918 1 86.19 438 ALA A CA 1
ATOM 3214 C C . ALA A 1 438 ? -12.023 -18.281 7.582 1 86.19 438 ALA A C 1
ATOM 3216 O O . ALA A 1 438 ? -12.625 -17.688 8.477 1 86.19 438 ALA A O 1
ATOM 3217 N N . PHE A 1 439 ? -12.117 -17.938 6.387 1 92.56 439 PHE A N 1
ATOM 3218 C CA . PHE A 1 439 ? -13.117 -16.969 5.977 1 92.56 439 PHE A CA 1
ATOM 3219 C C . PHE A 1 439 ? -14.516 -17.562 6.035 1 92.56 439 PHE A C 1
ATOM 3221 O O . PHE A 1 439 ? -14.688 -18.781 5.848 1 92.56 439 PHE A O 1
ATOM 3228 N N . PRO A 1 440 ? -15.508 -16.797 6.219 1 93.44 440 PRO A N 1
ATOM 3229 C CA . PRO A 1 440 ? -16.844 -17.312 6.516 1 93.44 440 PRO A CA 1
ATOM 3230 C C . PRO A 1 440 ? -17.594 -17.766 5.27 1 93.44 4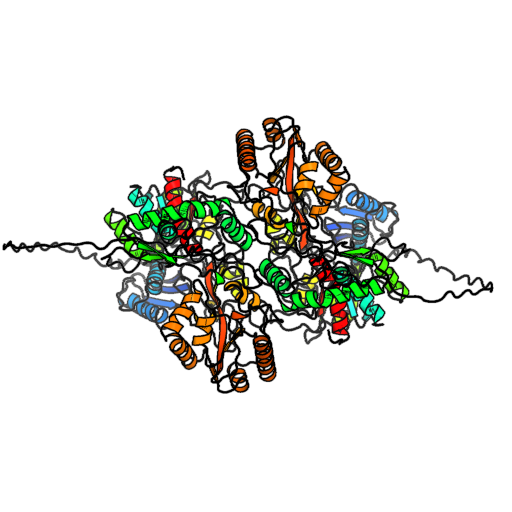40 PRO A C 1
ATOM 3232 O O . PRO A 1 440 ? -18.562 -18.531 5.367 1 93.44 440 PRO A O 1
ATOM 3235 N N . GLY A 1 441 ? -17.188 -17.344 4.102 1 93.06 441 GLY A N 1
ATOM 3236 C CA . GLY A 1 441 ? -17.906 -17.688 2.887 1 93.06 441 GLY A CA 1
ATOM 3237 C C . GLY A 1 441 ? -17.828 -19.156 2.527 1 93.06 441 GLY A C 1
ATOM 3238 O O . GLY A 1 441 ? -16.797 -19.797 2.748 1 93.06 441 GLY A O 1
ATOM 3239 N N . THR A 1 442 ? -18.891 -19.688 1.899 1 88.94 442 THR A N 1
ATOM 3240 C CA . THR A 1 442 ? -18.938 -21.094 1.523 1 88.94 442 THR A CA 1
ATOM 3241 C C . THR A 1 442 ? -18.844 -21.25 0.009 1 88.94 442 THR A C 1
ATOM 3243 O O . THR A 1 442 ? -18.703 -22.359 -0.495 1 88.94 442 THR A O 1
ATOM 3246 N N . VAL A 1 443 ? -19.031 -20.156 -0.643 1 90.94 443 VAL A N 1
ATOM 3247 C CA . VAL A 1 443 ? -18.891 -20.109 -2.096 1 90.94 443 VAL A CA 1
ATOM 3248 C C . VAL A 1 443 ? -17.562 -19.453 -2.475 1 90.94 443 VAL A C 1
ATOM 3250 O O . VAL A 1 443 ? -17.297 -18.312 -2.076 1 90.94 443 VAL A O 1
ATOM 3253 N N . GLY A 1 444 ? -16.703 -20.141 -3.215 1 90.12 444 GLY A N 1
ATOM 3254 C CA . GLY A 1 444 ? -15.398 -19.625 -3.592 1 90.12 444 GLY A CA 1
ATOM 3255 C C . GLY A 1 444 ? -15.469 -18.328 -4.375 1 90.12 444 GLY A C 1
ATOM 3256 O O . GLY A 1 444 ? -14.891 -17.312 -3.973 1 90.12 444 GLY A O 1
ATOM 3257 N N . GLN A 1 445 ? -16.188 -18.359 -5.531 1 93.81 445 GLN A N 1
ATOM 3258 C CA . GLN A 1 445 ? -16.375 -17.188 -6.371 1 93.81 445 GLN A CA 1
ATOM 3259 C C . GLN A 1 445 ? -17.797 -17.109 -6.91 1 93.81 445 GLN A C 1
ATOM 3261 O O . GLN A 1 445 ? -18.266 -18.047 -7.574 1 93.81 445 GLN A O 1
ATOM 3266 N N . PHE A 1 446 ? -18.5 -16.156 -6.562 1 96.25 446 PHE A N 1
ATOM 3267 C CA . PHE A 1 446 ? -19.781 -15.844 -7.172 1 96.25 446 PHE A CA 1
ATOM 3268 C C . PHE A 1 446 ? -19.625 -14.805 -8.273 1 96.25 446 PHE A C 1
ATOM 3270 O O . PHE A 1 446 ? -19.641 -13.602 -8.008 1 96.25 446 PHE A O 1
ATOM 3277 N N . ASN A 1 447 ? -19.562 -15.164 -9.508 1 94 447 ASN A N 1
ATOM 3278 C CA . ASN A 1 447 ? -19.109 -14.383 -10.648 1 94 447 ASN A CA 1
ATOM 3279 C C . ASN A 1 447 ? -20 -13.172 -10.898 1 94 447 ASN A C 1
ATOM 3281 O O . ASN A 1 447 ? -19.531 -12.133 -11.367 1 94 447 ASN A O 1
ATOM 3285 N N . LEU A 1 448 ? -21.281 -13.273 -10.625 1 95.62 448 LEU A N 1
ATOM 3286 C CA . LEU A 1 448 ? -22.203 -12.156 -10.82 1 95.62 448 LEU A CA 1
ATOM 3287 C C . LEU A 1 448 ? -21.781 -10.953 -9.977 1 95.62 448 LEU A C 1
ATOM 3289 O O . LEU A 1 448 ? -22.062 -9.812 -10.328 1 95.62 448 LEU A O 1
ATOM 3293 N N . GLY A 1 449 ? -21.016 -11.227 -8.93 1 94.5 449 GLY A N 1
ATOM 3294 C CA . GLY A 1 449 ? -20.625 -10.203 -7.965 1 94.5 449 GLY A CA 1
ATOM 3295 C C . GLY A 1 449 ? -19.797 -9.094 -8.578 1 94.5 449 GLY A C 1
ATOM 3296 O O . GLY A 1 449 ? -19.859 -7.945 -8.141 1 94.5 449 GLY A O 1
ATOM 3297 N N . THR A 1 450 ? -19.016 -9.375 -9.555 1 94.5 450 THR A N 1
ATOM 3298 C CA . THR A 1 450 ? -18.078 -8.43 -10.148 1 94.5 450 THR A CA 1
ATOM 3299 C C . THR A 1 450 ? -18.797 -7.434 -11.047 1 94.5 450 THR A C 1
ATOM 3301 O O . THR A 1 450 ? -18.219 -6.406 -11.422 1 94.5 450 THR A O 1
ATOM 3304 N N . GLN A 1 451 ? -20.016 -7.688 -11.406 1 95.25 451 GLN A N 1
ATOM 3305 C CA . GLN A 1 451 ? -20.734 -6.805 -12.32 1 95.25 451 GLN A CA 1
ATOM 3306 C C . GLN A 1 451 ? -21.109 -5.5 -11.633 1 95.25 451 GLN A C 1
ATOM 3308 O O . GLN A 1 451 ? -21.484 -5.496 -10.453 1 95.25 451 GLN A O 1
ATOM 3313 N N . PRO A 1 452 ? -21.047 -4.367 -12.312 1 94.62 452 PRO A N 1
ATOM 3314 C CA . PRO A 1 452 ? -21.188 -3.055 -11.672 1 94.62 452 PRO A CA 1
ATOM 3315 C C . PRO A 1 452 ? -22.656 -2.688 -11.414 1 94.62 452 PRO A C 1
ATOM 3317 O O . PRO A 1 452 ? -23.062 -1.559 -11.688 1 94.62 452 PRO A O 1
ATOM 3320 N N . HIS A 1 453 ? -23.438 -3.572 -10.836 1 96.56 453 HIS A N 1
ATOM 3321 C CA . HIS A 1 453 ? -24.766 -3.258 -10.32 1 96.56 453 HIS A CA 1
ATOM 3322 C C . HIS A 1 453 ? -24.703 -2.201 -9.227 1 96.56 453 HIS A C 1
ATOM 3324 O O . HIS A 1 453 ? -23.609 -1.835 -8.781 1 96.56 453 HIS A O 1
ATOM 3330 N N . LEU A 1 454 ? -25.922 -1.641 -8.922 1 98.44 454 LEU A N 1
ATOM 3331 C CA . LEU A 1 454 ? -25.953 -0.796 -7.73 1 98.44 454 LEU A CA 1
ATOM 3332 C C . LEU A 1 454 ? -25.438 -1.555 -6.508 1 98.44 454 LEU A C 1
ATOM 3334 O O . LEU A 1 454 ? -25.859 -2.691 -6.266 1 98.44 454 LEU A O 1
ATOM 3338 N N . LYS A 1 455 ? -24.531 -0.954 -5.766 1 98.5 455 LYS A N 1
ATOM 3339 C CA . LYS A 1 455 ? -24 -1.551 -4.543 1 98.5 455 LYS A CA 1
ATOM 3340 C C . LYS A 1 455 ? -24.094 -0.58 -3.369 1 98.5 455 LYS A C 1
ATOM 3342 O O . LYS A 1 455 ? -23.875 0.622 -3.531 1 98.5 455 LYS A O 1
ATOM 3347 N N . VAL A 1 456 ? -24.484 -1.127 -2.211 1 98.81 456 VAL A N 1
ATOM 3348 C CA . VAL A 1 456 ? -24.688 -0.292 -1.031 1 98.81 456 VAL A CA 1
ATOM 3349 C C . VAL A 1 456 ? -24 -0.936 0.178 1 98.81 456 VAL A C 1
ATOM 3351 O O . VAL A 1 456 ? -23.859 -2.158 0.237 1 98.81 456 VAL A O 1
ATOM 3354 N N . ASN A 1 457 ? -23.516 -0.136 1.132 1 98.5 457 ASN A N 1
ATOM 3355 C CA . ASN A 1 457 ? -23 -0.631 2.404 1 98.5 457 ASN A CA 1
ATOM 3356 C C . ASN A 1 457 ? -24.141 -1.053 3.338 1 98.5 457 ASN A C 1
ATOM 3358 O O . ASN A 1 457 ? -25.297 -1.064 2.943 1 98.5 457 ASN A O 1
ATOM 3362 N N . LYS A 1 458 ? -23.891 -1.414 4.555 1 98.31 458 LYS A N 1
ATOM 3363 C CA . LYS A 1 458 ? -24.875 -1.933 5.504 1 98.31 458 LYS A CA 1
ATOM 3364 C C . LYS A 1 458 ? -25.812 -0.833 5.969 1 98.31 458 LYS A C 1
ATOM 3366 O O . LYS A 1 458 ? -26.875 -1.118 6.535 1 98.31 458 LYS A O 1
ATOM 3371 N N . GLU A 1 459 ? -25.469 0.415 5.742 1 97.94 459 GLU A N 1
ATOM 3372 C CA . GLU A 1 459 ? -26.344 1.547 6.059 1 97.94 459 GLU A CA 1
ATOM 3373 C C . GLU A 1 459 ? -27.281 1.854 4.906 1 97.94 459 GLU A C 1
ATOM 3375 O O . GLU A 1 459 ? -28.109 2.77 4.996 1 97.94 459 GLU A O 1
ATOM 3380 N N . GLY A 1 460 ? -27.188 1.136 3.818 1 98.56 460 GLY A N 1
ATOM 3381 C CA . GLY A 1 460 ? -28.062 1.305 2.666 1 98.56 460 GLY A CA 1
ATOM 3382 C C . GLY A 1 460 ? -27.625 2.424 1.742 1 98.56 460 GLY A C 1
ATOM 3383 O O . GLY A 1 460 ? -28.422 2.936 0.954 1 98.56 460 GLY A O 1
ATOM 3384 N N . LEU A 1 461 ? -26.344 2.797 1.832 1 98.56 461 LEU A N 1
ATOM 3385 C CA . LEU A 1 461 ? -25.812 3.924 1.069 1 98.56 461 LEU A CA 1
ATOM 3386 C C . LEU A 1 461 ? -24.75 3.461 0.088 1 98.56 461 LEU A C 1
ATOM 3388 O O . LEU A 1 461 ? -23.953 2.562 0.397 1 98.56 461 LEU A O 1
ATOM 3392 N N . ARG A 1 462 ? -24.734 4.102 -1.132 1 98.38 462 ARG A N 1
ATOM 3393 C CA . ARG A 1 462 ? -23.594 3.912 -2.016 1 98.38 462 ARG A CA 1
ATOM 3394 C C . ARG A 1 462 ? -22.312 4.445 -1.379 1 98.38 462 ARG A C 1
ATOM 3396 O O . ARG A 1 462 ? -22.359 5.375 -0.57 1 98.38 462 ARG A O 1
ATOM 3403 N N . PHE A 1 463 ? -21.141 3.871 -1.742 1 97.94 463 PHE A N 1
ATOM 3404 C CA . PHE A 1 463 ? -19.922 4.273 -1.043 1 97.94 463 PHE A CA 1
ATOM 3405 C C . PHE A 1 463 ? -18.75 4.344 -2.004 1 97.94 463 PHE A C 1
ATOM 3407 O O . PHE A 1 463 ? -17.656 4.793 -1.632 1 97.94 463 PHE A O 1
ATOM 3414 N N . ALA A 1 464 ? -18.938 3.922 -3.277 1 97 464 ALA A N 1
ATOM 3415 C CA . ALA A 1 464 ? -17.891 3.949 -4.293 1 97 464 ALA A CA 1
ATOM 3416 C C . ALA A 1 464 ? -18.484 3.854 -5.695 1 97 464 ALA A C 1
ATOM 3418 O O . ALA A 1 464 ? -19.688 3.631 -5.855 1 97 464 ALA A O 1
ATOM 3419 N N . ASN A 1 465 ? -17.641 4.184 -6.68 1 95.69 465 ASN A N 1
ATOM 3420 C CA . ASN A 1 465 ? -17.984 3.875 -8.07 1 95.69 465 ASN A CA 1
ATOM 3421 C C . ASN A 1 465 ? -17.984 2.371 -8.32 1 95.69 465 ASN A C 1
ATOM 3423 O O . ASN A 1 465 ? -16.922 1.733 -8.32 1 95.69 465 ASN A O 1
ATOM 3427 N N . GLU A 1 466 ? -19.094 1.803 -8.586 1 95.12 466 GLU A N 1
ATOM 3428 C CA . GLU A 1 466 ? -19.266 0.355 -8.672 1 95.12 466 GLU A CA 1
ATOM 3429 C C . GLU A 1 466 ? -18.516 -0.212 -9.883 1 95.12 466 GLU A C 1
ATOM 3431 O O . GLU A 1 466 ? -18.375 -1.43 -10.008 1 95.12 466 GLU A O 1
ATOM 3436 N N . SER A 1 467 ? -18.016 0.618 -10.742 1 91.19 467 SER A N 1
ATOM 3437 C CA . SER A 1 467 ? -17.328 0.177 -11.945 1 91.19 467 SER A CA 1
ATOM 3438 C C . SER A 1 467 ? -15.812 0.101 -11.727 1 91.19 467 SER A C 1
ATOM 3440 O O . SER A 1 467 ? -15.062 -0.255 -12.633 1 91.19 467 SER A O 1
ATOM 3442 N N . CYS A 1 468 ? -15.336 0.407 -10.547 1 91.44 468 CYS A N 1
ATOM 3443 C CA . CYS A 1 468 ? -13.906 0.352 -10.266 1 91.44 468 CYS A CA 1
ATOM 3444 C C . CYS A 1 468 ? -13.383 -1.079 -10.352 1 91.44 468 CYS A C 1
ATOM 3446 O O . CYS A 1 468 ? -14.172 -2.025 -10.414 1 91.44 468 CYS A O 1
ATOM 3448 N N . PRO A 1 469 ? -12.055 -1.296 -10.359 1 90.38 469 PRO A N 1
ATOM 3449 C CA . PRO A 1 469 ? -11.477 -2.637 -10.453 1 90.38 469 PRO A CA 1
ATOM 3450 C C . PRO A 1 469 ? -11.883 -3.541 -9.289 1 90.38 469 PRO A C 1
ATOM 3452 O O . PRO A 1 469 ? -12.266 -3.049 -8.227 1 90.38 469 PRO A O 1
ATOM 3455 N N . TYR A 1 470 ? -11.664 -4.848 -9.461 1 91.81 470 TYR A N 1
ATOM 3456 C CA . TYR A 1 470 ? -12.18 -5.883 -8.57 1 91.81 470 TYR A CA 1
ATOM 3457 C C . TYR A 1 470 ? -11.734 -5.637 -7.129 1 91.81 470 TYR A C 1
ATOM 3459 O O . TYR A 1 470 ? -12.562 -5.5 -6.23 1 91.81 470 TYR A O 1
ATOM 3467 N N . ASP A 1 471 ? -10.453 -5.59 -6.941 1 95.06 471 ASP A N 1
ATOM 3468 C CA . ASP A 1 471 ? -9.945 -5.492 -5.574 1 95.06 471 ASP A CA 1
ATOM 3469 C C . ASP A 1 471 ? -10.219 -4.109 -4.984 1 95.06 471 ASP A C 1
ATOM 3471 O O . ASP A 1 471 ? -10.367 -3.967 -3.771 1 95.06 471 ASP A O 1
ATOM 3475 N N . PHE A 1 472 ? -10.383 -3.109 -5.855 1 96.06 472 PHE A N 1
ATOM 3476 C CA . PHE A 1 472 ? -10.57 -1.741 -5.387 1 96.06 472 PHE A CA 1
ATOM 3477 C C . PHE A 1 472 ? -11.898 -1.595 -4.656 1 96.06 472 PHE A C 1
ATOM 3479 O O . PHE A 1 472 ? -11.977 -0.909 -3.633 1 96.06 472 PHE A O 1
ATOM 3486 N N . LEU A 1 473 ? -12.961 -2.234 -5.16 1 96.94 473 LEU A N 1
ATOM 3487 C CA . LEU A 1 473 ? -14.242 -2.162 -4.477 1 96.94 473 LEU A CA 1
ATOM 3488 C C . LEU A 1 473 ? -14.164 -2.797 -3.092 1 96.94 473 LEU A C 1
ATOM 3490 O O . LEU A 1 473 ? -14.766 -2.303 -2.139 1 96.94 473 LEU A O 1
ATOM 3494 N N . ASN A 1 474 ? -13.484 -3.891 -3.035 1 98.31 474 ASN A N 1
ATOM 3495 C CA . ASN A 1 474 ? -13.289 -4.535 -1.741 1 98.31 474 ASN A CA 1
ATOM 3496 C C . ASN A 1 474 ? -12.492 -3.646 -0.789 1 98.31 474 ASN A C 1
ATOM 3498 O O . ASN A 1 474 ? -12.789 -3.582 0.404 1 98.31 474 ASN A O 1
ATOM 3502 N N . TYR A 1 475 ? -11.492 -2.994 -1.289 1 98.5 475 TYR A N 1
ATOM 3503 C CA . TYR A 1 475 ? -10.719 -2.072 -0.467 1 98.5 475 TYR A CA 1
ATOM 3504 C C . TYR A 1 475 ? -11.586 -0.922 0.029 1 98.5 475 TYR A C 1
ATOM 3506 O O . TYR A 1 475 ? -11.484 -0.521 1.191 1 98.5 475 TYR A O 1
ATOM 3514 N N . ALA A 1 476 ? -12.398 -0.395 -0.847 1 98.31 476 ALA A N 1
ATOM 3515 C CA . ALA A 1 476 ? -13.336 0.636 -0.418 1 98.31 476 ALA A CA 1
ATOM 3516 C C . ALA A 1 476 ? -14.25 0.117 0.686 1 98.31 476 ALA A C 1
ATOM 3518 O O . ALA A 1 476 ? -14.539 0.831 1.65 1 98.31 476 ALA A O 1
ATOM 3519 N N . ALA A 1 477 ? -14.68 -1.132 0.565 1 98.44 477 ALA A N 1
ATOM 3520 C CA . ALA A 1 477 ? -15.578 -1.742 1.539 1 98.44 477 ALA A CA 1
ATOM 3521 C C . ALA A 1 477 ? -14.891 -1.916 2.891 1 98.44 477 ALA A C 1
ATOM 3523 O O . ALA A 1 477 ? -15.547 -1.907 3.934 1 98.44 477 ALA A O 1
ATOM 3524 N N . SER A 1 478 ? -13.578 -2.059 2.891 1 98.25 478 SER A N 1
ATOM 3525 C CA . SER A 1 478 ? -12.836 -2.211 4.137 1 98.25 478 SER A CA 1
ATOM 3526 C C . SER A 1 478 ? -13.031 -1.002 5.047 1 98.25 478 SER A C 1
ATOM 3528 O O . SER A 1 478 ? -12.82 -1.09 6.258 1 98.25 478 SER A O 1
ATOM 3530 N N . LEU A 1 479 ? -13.438 0.128 4.488 1 97.81 479 LEU A N 1
ATOM 3531 C CA . LEU A 1 479 ? -13.672 1.343 5.266 1 97.81 479 LEU A CA 1
ATOM 3532 C C . LEU A 1 479 ? -15.156 1.524 5.566 1 97.81 479 LEU A C 1
ATOM 3534 O O . LEU A 1 479 ? -15.586 2.623 5.918 1 97.81 479 LEU A O 1
ATOM 3538 N N . GLN A 1 480 ? -15.945 0.492 5.336 1 97.75 480 GLN A N 1
ATOM 3539 C CA . GLN A 1 480 ? -17.359 0.474 5.652 1 97.75 480 GLN A CA 1
ATOM 3540 C C . GLN A 1 480 ? -17.672 -0.529 6.758 1 97.75 480 GLN A C 1
ATOM 3542 O O . GLN A 1 480 ? -16.828 -1.349 7.113 1 97.75 480 GLN A O 1
ATOM 3547 N N . THR A 1 481 ? -18.922 -0.449 7.281 1 98.06 481 THR A N 1
ATOM 3548 C CA . THR A 1 481 ? -19.344 -1.329 8.367 1 98.06 481 THR A CA 1
ATOM 3549 C C . THR A 1 481 ? -19.172 -2.793 7.973 1 98.06 481 THR A C 1
ATOM 3551 O O . THR A 1 481 ? -19.688 -3.236 6.949 1 98.06 481 THR A O 1
ATOM 3554 N N . ASP A 1 482 ? -18.344 -3.527 8.695 1 98 482 ASP A N 1
ATOM 3555 C CA . ASP A 1 482 ? -18.172 -4.977 8.648 1 98 482 ASP A CA 1
ATOM 3556 C C . ASP A 1 482 ? -17.422 -5.398 7.383 1 98 482 ASP A C 1
ATOM 3558 O O . ASP A 1 482 ? -17.266 -6.59 7.125 1 98 482 ASP A O 1
ATOM 3562 N N . GLY A 1 483 ? -16.969 -4.496 6.504 1 98.25 483 GLY A N 1
ATOM 3563 C CA . GLY A 1 483 ? -16.125 -4.789 5.359 1 98.25 483 GLY A CA 1
ATOM 3564 C C . GLY A 1 483 ? -16.859 -5.527 4.25 1 98.25 483 GLY A C 1
ATOM 3565 O O . GLY A 1 483 ? -16.234 -6.219 3.443 1 98.25 483 GLY A O 1
ATOM 3566 N N . VAL A 1 484 ? -18.234 -5.473 4.215 1 98.69 484 VAL A N 1
ATOM 3567 C CA . VAL A 1 484 ? -19.062 -6.117 3.209 1 98.69 484 VAL A CA 1
ATOM 3568 C C . VAL A 1 484 ? -20.016 -5.094 2.582 1 98.69 484 VAL A C 1
ATOM 3570 O O . VAL A 1 484 ? -20.125 -3.967 3.066 1 98.69 484 VAL A O 1
ATOM 3573 N N . TYR A 1 485 ? -20.703 -5.465 1.489 1 98.69 485 TYR A N 1
ATOM 3574 C CA . TYR A 1 485 ? -21.672 -4.629 0.786 1 98.69 485 TYR A CA 1
ATOM 3575 C C . TYR A 1 485 ? -22.703 -5.477 0.058 1 98.69 485 TYR A C 1
ATOM 3577 O O . TYR A 1 485 ? -22.516 -6.684 -0.113 1 98.69 485 TYR A O 1
ATOM 3585 N N . ALA A 1 486 ? -23.781 -4.891 -0.32 1 98.81 486 ALA A N 1
ATOM 3586 C CA . ALA A 1 486 ? -24.844 -5.605 -1.015 1 98.81 486 ALA A CA 1
ATOM 3587 C C . ALA A 1 486 ? -25 -5.094 -2.443 1 98.81 486 ALA A C 1
ATOM 3589 O O . ALA A 1 486 ? -24.922 -3.891 -2.693 1 98.81 486 ALA A O 1
ATOM 3590 N N . ALA A 1 487 ? -25.172 -5.984 -3.346 1 98.69 487 ALA A N 1
ATOM 3591 C CA . ALA A 1 487 ? -25.609 -5.641 -4.695 1 98.69 487 ALA A CA 1
ATOM 3592 C C . ALA A 1 487 ? -27.125 -5.664 -4.805 1 98.69 487 ALA A C 1
ATOM 3594 O O . ALA A 1 487 ? -27.781 -6.543 -4.246 1 98.69 487 ALA A O 1
ATOM 3595 N N . ILE A 1 488 ? -27.703 -4.676 -5.5 1 98.81 488 ILE A N 1
ATOM 3596 C CA . ILE A 1 488 ? -29.141 -4.547 -5.715 1 98.81 488 ILE A CA 1
ATOM 3597 C C . ILE A 1 488 ? -29.438 -4.535 -7.211 1 98.81 488 ILE A C 1
ATOM 3599 O O . ILE A 1 488 ? -28.844 -3.766 -7.965 1 98.81 488 ILE A O 1
ATOM 3603 N N . MET A 1 489 ? -30.344 -5.344 -7.605 1 98.19 489 MET A N 1
ATOM 3604 C CA . MET A 1 489 ? -30.688 -5.5 -9.016 1 98.19 489 MET A CA 1
ATOM 3605 C C . MET A 1 489 ? -32.188 -5.684 -9.203 1 98.19 489 MET A C 1
ATOM 3607 O O . MET A 1 489 ? -32.906 -5.949 -8.234 1 98.19 489 MET A O 1
ATOM 3611 N N . ASP A 1 490 ? -32.656 -5.508 -10.422 1 97.94 490 ASP A N 1
ATOM 3612 C CA . ASP A 1 490 ? -34.062 -5.859 -10.75 1 97.94 490 ASP A CA 1
ATOM 3613 C C . ASP A 1 490 ? -34.094 -7.074 -11.672 1 97.94 490 ASP A C 1
ATOM 3615 O O . ASP A 1 490 ? -33.125 -7.816 -11.781 1 97.94 490 ASP A O 1
ATOM 3619 N N . CYS A 1 491 ? -35.25 -7.359 -12.234 1 97 491 CYS A N 1
ATOM 3620 C CA . CYS A 1 491 ? -35.5 -8.609 -12.961 1 97 491 CYS A CA 1
ATOM 3621 C C . CYS A 1 491 ? -34.719 -8.625 -14.273 1 97 491 CYS A C 1
ATOM 3623 O O . CYS A 1 491 ? -34.594 -9.664 -14.922 1 97 491 CYS A O 1
ATOM 3625 N N . LYS A 1 492 ? -34.031 -7.523 -14.641 1 97 492 LYS A N 1
ATOM 3626 C CA . LYS A 1 492 ? -33.344 -7.426 -15.922 1 97 492 LYS A CA 1
ATOM 3627 C C . LYS A 1 492 ? -31.844 -7.723 -15.75 1 97 492 LYS A C 1
ATOM 3629 O O . LYS A 1 492 ? -31.016 -7.164 -16.469 1 97 492 LYS A O 1
ATOM 3634 N N . VAL A 1 493 ? -31.469 -8.555 -14.875 1 96 493 VAL A N 1
ATOM 3635 C CA . VAL A 1 493 ? -30.094 -8.859 -14.508 1 96 493 VAL A CA 1
ATOM 3636 C C . VAL A 1 493 ? -29.312 -9.305 -15.742 1 96 493 VAL A C 1
ATOM 3638 O O . VAL A 1 493 ? -28.234 -8.789 -16.016 1 96 493 VAL A O 1
ATOM 3641 N N . GLU A 1 494 ? -29.797 -10.227 -16.469 1 96.12 494 GLU A N 1
ATOM 3642 C CA . GLU A 1 494 ? -29.094 -10.781 -17.609 1 96.12 494 GLU A CA 1
ATOM 3643 C C . GLU A 1 494 ? -28.875 -9.719 -18.688 1 96.12 494 GLU A C 1
ATOM 3645 O O . GLU A 1 494 ? -27.781 -9.602 -19.234 1 96.12 494 GLU A O 1
ATOM 3650 N N . GLU A 1 495 ? -29.891 -8.969 -19 1 95.94 495 GLU A N 1
ATOM 3651 C CA . GLU A 1 495 ? -29.781 -7.883 -19.969 1 95.94 495 GLU A CA 1
ATOM 3652 C C . GLU A 1 495 ? -28.734 -6.859 -19.531 1 95.94 495 GLU A C 1
ATOM 3654 O O . GLU A 1 495 ? -27.938 -6.395 -20.344 1 95.94 495 GLU A O 1
ATOM 3659 N N . ASN A 1 496 ? -28.812 -6.562 -18.297 1 96.31 496 ASN A N 1
ATOM 3660 C CA . ASN A 1 496 ? -27.891 -5.566 -17.766 1 96.31 496 ASN A CA 1
ATOM 3661 C C . ASN A 1 496 ? -26.438 -6.055 -17.812 1 96.31 496 ASN A C 1
ATOM 3663 O O . ASN A 1 496 ? -25.531 -5.297 -18.172 1 96.31 496 ASN A O 1
ATOM 3667 N N . VAL A 1 497 ? -26.172 -7.262 -17.438 1 96.19 497 VAL A N 1
ATOM 3668 C CA . VAL A 1 497 ? -24.844 -7.84 -17.453 1 96.19 497 VAL A CA 1
ATOM 3669 C C . VAL A 1 497 ? -24.266 -7.82 -18.859 1 96.19 497 VAL A C 1
ATOM 3671 O O . VAL A 1 497 ? -23.094 -7.508 -19.062 1 96.19 497 VAL A O 1
ATOM 3674 N N . ILE A 1 498 ? -25.078 -8.148 -19.844 1 93.81 498 ILE A N 1
ATOM 3675 C CA . ILE A 1 498 ? -24.656 -8.109 -21.234 1 93.81 498 ILE A CA 1
ATOM 3676 C C . ILE A 1 498 ? -24.328 -6.672 -21.641 1 93.81 498 ILE A C 1
ATOM 3678 O O . ILE A 1 498 ? -23.312 -6.422 -22.312 1 93.81 498 ILE A O 1
ATOM 3682 N N . ALA A 1 499 ? -25.094 -5.719 -21.141 1 91.56 499 ALA A N 1
ATOM 3683 C CA . ALA A 1 499 ? -24.922 -4.309 -21.484 1 91.56 499 ALA A CA 1
ATOM 3684 C C . ALA A 1 499 ? -23.656 -3.74 -20.844 1 91.56 499 ALA A C 1
ATOM 3686 O O . ALA A 1 499 ? -23 -2.873 -21.406 1 91.56 499 ALA A O 1
ATOM 3687 N N . TYR A 1 500 ? -23.359 -4.164 -19.609 1 89.94 500 TYR A N 1
ATOM 3688 C CA . TYR A 1 500 ? -22.172 -3.68 -18.906 1 89.94 500 TYR A CA 1
ATOM 3689 C C . TYR A 1 500 ? -20.906 -3.975 -19.703 1 89.94 500 TYR A C 1
ATOM 3691 O O . TYR A 1 500 ? -19.922 -3.23 -19.609 1 89.94 500 TYR A O 1
ATOM 3699 N N . ASP A 1 501 ? -20.859 -5.113 -20.406 1 82.81 501 ASP A N 1
ATOM 3700 C CA . ASP A 1 501 ? -19.797 -5.512 -21.328 1 82.81 501 ASP A CA 1
ATOM 3701 C C . ASP A 1 501 ? -18.453 -5.531 -20.625 1 82.81 501 ASP A C 1
ATOM 3703 O O . ASP A 1 501 ? -17.5 -4.902 -21.094 1 82.81 501 ASP A O 1
ATOM 3707 N N . GLN A 1 502 ? -18.422 -6.227 -19.516 1 86.38 502 GLN A N 1
ATOM 3708 C CA . GLN A 1 502 ? -17.172 -6.301 -18.75 1 86.38 502 GLN A CA 1
ATOM 3709 C C . GLN A 1 502 ? -16.156 -7.191 -19.453 1 86.38 502 GLN A C 1
ATOM 3711 O O . GLN A 1 502 ? -16.531 -8.062 -20.234 1 86.38 502 GLN A O 1
ATOM 3716 N N . TYR A 1 503 ? -14.867 -6.949 -19.172 1 82.56 503 TYR A N 1
ATOM 3717 C CA . TYR A 1 503 ? -13.742 -7.652 -19.781 1 82.56 503 TYR A CA 1
ATOM 3718 C C . TYR A 1 503 ? -12.953 -8.422 -18.734 1 82.56 503 TYR A C 1
ATOM 3720 O O . TYR A 1 503 ? -13.109 -8.188 -17.531 1 82.56 503 TYR A O 1
ATOM 3728 N N . GLY A 1 504 ? -12.211 -9.414 -19.219 1 85.88 504 GLY A N 1
ATOM 3729 C CA . GLY A 1 504 ? -11.398 -10.227 -18.328 1 85.88 504 GLY A CA 1
ATOM 3730 C C . GLY A 1 504 ? -12.203 -11.281 -17.578 1 85.88 504 GLY A C 1
ATOM 3731 O O . GLY A 1 504 ? -13.117 -11.883 -18.156 1 85.88 504 GLY A O 1
ATOM 3732 N N . CYS A 1 505 ? -11.898 -11.469 -16.344 1 84.69 505 CYS A N 1
ATOM 3733 C CA . CYS A 1 505 ? -12.555 -12.516 -15.57 1 84.69 505 CYS A CA 1
ATOM 3734 C C . CYS A 1 505 ? -14.031 -12.203 -15.383 1 84.69 505 CYS A C 1
ATOM 3736 O O . CYS A 1 505 ? -14.852 -13.109 -15.234 1 84.69 505 CYS A O 1
ATOM 3738 N N . ALA A 1 506 ? -14.359 -10.977 -15.5 1 88.19 506 ALA A N 1
ATOM 3739 C CA . ALA A 1 506 ? -15.75 -10.562 -15.352 1 88.19 506 ALA A CA 1
ATOM 3740 C C . ALA A 1 506 ? -16.578 -10.984 -16.562 1 88.19 506 ALA A C 1
ATOM 3742 O O . ALA A 1 506 ? -17.812 -11.008 -16.5 1 88.19 506 ALA A O 1
ATOM 3743 N N . GLN A 1 507 ? -15.953 -11.344 -17.625 1 87.5 507 GLN A N 1
ATOM 3744 C CA . GLN A 1 507 ? -16.625 -11.781 -18.844 1 87.5 507 GLN A CA 1
ATOM 3745 C C . GLN A 1 507 ? -17.359 -13.102 -18.625 1 87.5 507 GLN A C 1
ATOM 3747 O O . GLN A 1 507 ? -18.297 -13.438 -19.344 1 87.5 507 GLN A O 1
ATOM 3752 N N . ILE A 1 508 ? -16.922 -13.805 -17.641 1 89.62 508 ILE A N 1
ATOM 3753 C CA . ILE A 1 508 ? -17.562 -15.078 -17.344 1 89.62 508 ILE A CA 1
ATOM 3754 C C . ILE A 1 508 ? -19.047 -14.875 -17.109 1 89.62 508 ILE A C 1
ATOM 3756 O O . ILE A 1 508 ? -19.875 -15.633 -17.625 1 89.62 508 ILE A O 1
ATOM 3760 N N . ALA A 1 509 ? -19.406 -13.859 -16.375 1 93.31 509 ALA A N 1
ATOM 3761 C CA . ALA A 1 509 ? -20.812 -13.562 -16.125 1 93.31 509 ALA A CA 1
ATOM 3762 C C . ALA A 1 509 ? -21.531 -13.18 -17.422 1 93.31 509 ALA A C 1
ATOM 3764 O O . ALA A 1 509 ? -22.703 -13.508 -17.594 1 93.31 509 ALA A O 1
ATOM 3765 N N . VAL A 1 510 ? -20.875 -12.5 -18.281 1 91.69 510 VAL A N 1
ATOM 3766 C CA . VAL A 1 510 ? -21.453 -12.117 -19.562 1 91.69 510 VAL A CA 1
ATOM 3767 C C . VAL A 1 510 ? -21.734 -13.367 -20.391 1 91.69 510 VAL A C 1
ATOM 3769 O O . VAL A 1 510 ? -22.828 -13.5 -20.969 1 91.69 510 VAL A O 1
ATOM 3772 N N . ASP A 1 511 ? -20.812 -14.25 -20.406 1 91.94 511 ASP A N 1
ATOM 3773 C CA . ASP A 1 511 ? -20.984 -15.5 -21.125 1 91.94 511 ASP A CA 1
ATOM 3774 C C . ASP A 1 511 ? -22.125 -16.328 -20.516 1 91.94 511 ASP A C 1
ATOM 3776 O O . ASP A 1 511 ? -22.906 -16.938 -21.25 1 91.94 511 ASP A O 1
ATOM 3780 N N . MET A 1 512 ? -22.188 -16.375 -19.219 1 94.56 512 MET A N 1
ATOM 3781 C CA . MET A 1 512 ? -23.266 -17.078 -18.531 1 94.56 512 MET A CA 1
ATOM 3782 C C . MET A 1 512 ? -24.625 -16.484 -18.891 1 94.56 512 MET A C 1
ATOM 3784 O O . MET A 1 512 ? -25.594 -17.219 -19.094 1 94.56 512 MET A O 1
ATOM 3788 N N . ALA A 1 513 ? -24.625 -15.164 -18.922 1 95.44 513 ALA A N 1
ATOM 3789 C CA . ALA A 1 513 ? -25.875 -14.484 -19.281 1 95.44 513 ALA A CA 1
ATOM 3790 C C . ALA A 1 513 ? -26.297 -14.836 -20.703 1 95.44 513 ALA A C 1
ATOM 3792 O O . ALA A 1 513 ? -27.469 -15.148 -20.953 1 95.44 513 ALA A O 1
ATOM 3793 N N . LYS A 1 514 ? -25.406 -14.781 -21.625 1 94.31 514 LYS A N 1
ATOM 3794 C CA . LYS A 1 514 ? -25.688 -15.102 -23.031 1 94.31 514 LYS A CA 1
ATOM 3795 C C . LYS A 1 514 ? -26.125 -16.547 -23.188 1 94.31 514 LYS A C 1
ATOM 3797 O O . LYS A 1 514 ? -26.938 -16.859 -24.062 1 94.31 514 LYS A O 1
ATOM 3802 N N . GLY A 1 515 ? -25.594 -17.391 -22.344 1 95.31 515 GLY A N 1
ATOM 3803 C CA . GLY A 1 515 ? -25.922 -18.812 -22.406 1 95.31 515 GLY A CA 1
ATOM 3804 C C . GLY A 1 515 ? -27.125 -19.188 -21.547 1 95.31 515 GLY A C 1
ATOM 3805 O O . GLY A 1 515 ? -27.547 -20.344 -21.531 1 95.31 515 GLY A O 1
ATOM 3806 N N . GLY A 1 516 ? -27.688 -18.281 -20.844 1 93.44 516 GLY A N 1
ATOM 3807 C CA . GLY A 1 516 ? -28.875 -18.516 -20.031 1 93.44 516 GLY A CA 1
ATOM 3808 C C . GLY A 1 516 ? -28.578 -19.172 -18.703 1 93.44 516 GLY A C 1
ATOM 3809 O O . GLY A 1 516 ? -29.469 -19.734 -18.062 1 93.44 516 GLY A O 1
ATOM 3810 N N . ALA A 1 517 ? -27.344 -19.172 -18.281 1 94.56 517 ALA A N 1
ATOM 3811 C CA . ALA A 1 517 ? -26.922 -19.875 -17.062 1 94.56 517 ALA A CA 1
ATOM 3812 C C . ALA A 1 517 ? -26.875 -18.938 -15.867 1 94.56 517 ALA A C 1
ATOM 3814 O O . ALA A 1 517 ? -26.781 -19.375 -14.727 1 94.56 517 ALA A O 1
ATOM 3815 N N . LEU A 1 518 ? -26.953 -17.641 -16.078 1 96.25 518 LEU A N 1
ATOM 3816 C CA . LEU A 1 518 ? -26.734 -16.656 -15.016 1 96.25 518 LEU A CA 1
ATOM 3817 C C . LEU A 1 518 ? -27.891 -16.672 -14.016 1 96.25 518 LEU A C 1
ATOM 3819 O O . LEU A 1 518 ? -27.672 -16.688 -12.805 1 96.25 518 LEU A O 1
ATOM 3823 N N . MET A 1 519 ? -29.125 -16.641 -14.5 1 96.06 519 MET A N 1
ATOM 3824 C CA . MET A 1 519 ? -30.281 -16.594 -13.609 1 96.06 519 MET A CA 1
ATOM 3825 C C . MET A 1 519 ? -30.406 -17.875 -12.797 1 96.06 519 MET A C 1
ATOM 3827 O O . MET A 1 519 ? -30.672 -17.828 -11.594 1 96.06 519 MET A O 1
ATOM 3831 N N . PRO A 1 520 ? -30.203 -19.031 -13.453 1 96.19 520 PRO A N 1
ATOM 3832 C CA . PRO A 1 520 ? -30.188 -20.25 -12.641 1 96.19 520 PRO A CA 1
ATOM 3833 C C . PRO A 1 520 ? -29.141 -20.203 -11.523 1 96.19 520 PRO A C 1
ATOM 3835 O O . PRO A 1 520 ? -29.406 -20.672 -10.414 1 96.19 520 PRO A O 1
ATOM 3838 N N . ALA A 1 521 ? -27.984 -19.719 -11.805 1 95.69 521 ALA A N 1
ATOM 3839 C CA . ALA A 1 521 ? -26.953 -19.594 -10.781 1 95.69 521 ALA A CA 1
ATOM 3840 C C . ALA A 1 521 ? -27.406 -18.672 -9.656 1 95.69 521 ALA A C 1
ATOM 3842 O O . ALA A 1 521 ? -27.125 -18.938 -8.484 1 95.69 521 ALA A O 1
ATOM 3843 N N . LEU A 1 522 ? -28.031 -17.578 -9.992 1 97.5 522 LEU A N 1
ATOM 3844 C CA . LEU A 1 522 ? -28.547 -16.641 -9 1 97.5 522 LEU A CA 1
ATOM 3845 C C . LEU A 1 522 ? -29.641 -17.297 -8.164 1 97.5 522 LEU A C 1
ATOM 3847 O O . LEU A 1 522 ? -29.656 -17.156 -6.938 1 97.5 522 LEU A O 1
ATOM 3851 N N . GLU A 1 523 ? -30.562 -18 -8.797 1 96.81 523 GLU A N 1
ATOM 3852 C CA . GLU A 1 523 ? -31.672 -18.656 -8.109 1 96.81 523 GLU A CA 1
ATOM 3853 C C . GLU A 1 523 ? -31.156 -19.734 -7.16 1 96.81 523 GLU A C 1
ATOM 3855 O O . GLU A 1 523 ? -31.75 -19.969 -6.102 1 96.81 523 GLU A O 1
ATOM 3860 N N . GLN A 1 524 ? -30.125 -20.406 -7.578 1 96.75 524 GLN A N 1
ATOM 3861 C CA . GLN A 1 524 ? -29.5 -21.375 -6.688 1 96.75 524 GLN A CA 1
ATOM 3862 C C . GLN A 1 524 ? -29.062 -20.719 -5.379 1 96.75 524 GLN A C 1
ATOM 3864 O O . GLN A 1 524 ? -29.172 -21.328 -4.309 1 96.75 524 GLN A O 1
ATOM 3869 N N . GLN A 1 525 ? -28.516 -19.5 -5.434 1 97.44 525 GLN A N 1
ATOM 3870 C CA . GLN A 1 525 ? -28.094 -18.797 -4.227 1 97.44 525 GLN A CA 1
ATOM 3871 C C . GLN A 1 525 ? -29.281 -18.328 -3.412 1 97.44 525 GLN A C 1
ATOM 3873 O O . GLN A 1 525 ? -29.203 -18.219 -2.188 1 97.44 525 GLN A O 1
ATOM 3878 N N . VAL A 1 526 ? -30.406 -18.016 -4.082 1 97.94 526 VAL A N 1
ATOM 3879 C CA . VAL A 1 526 ? -31.641 -17.703 -3.375 1 97.94 526 VAL A CA 1
ATOM 3880 C C . VAL A 1 526 ? -32.094 -18.906 -2.553 1 97.94 526 VAL A C 1
ATOM 3882 O O . VAL A 1 526 ? -32.438 -18.766 -1.376 1 97.94 526 VAL A O 1
ATOM 3885 N N . GLU A 1 527 ? -32.031 -20.047 -3.15 1 97.25 527 GLU A N 1
ATOM 3886 C CA . GLU A 1 527 ? -32.406 -21.281 -2.469 1 97.25 527 GLU A CA 1
ATOM 3887 C C . GLU A 1 527 ? -31.484 -21.578 -1.295 1 97.25 527 GLU A C 1
ATOM 3889 O O . GLU A 1 527 ? -31.922 -22.078 -0.259 1 97.25 527 GLU A O 1
ATOM 3894 N N . ALA A 1 528 ? -30.25 -21.203 -1.481 1 96.25 528 ALA A N 1
ATOM 3895 C CA . ALA A 1 528 ? -29.234 -21.469 -0.467 1 96.25 528 ALA A CA 1
ATOM 3896 C C . ALA A 1 528 ? -29.297 -20.453 0.659 1 96.25 528 ALA A C 1
ATOM 3898 O O . ALA A 1 528 ? -28.625 -20.594 1.681 1 96.25 528 ALA A O 1
ATOM 3899 N N . GLY A 1 529 ? -30.047 -19.391 0.527 1 96.88 529 GLY A N 1
ATOM 3900 C CA . GLY A 1 529 ? -30.188 -18.359 1.544 1 96.88 529 GLY A CA 1
ATOM 3901 C C . GLY A 1 529 ? -29.062 -17.328 1.506 1 96.88 529 GLY A C 1
ATOM 3902 O O . GLY A 1 529 ? -28.812 -16.641 2.5 1 96.88 529 GLY A O 1
ATOM 3903 N N . LEU A 1 530 ? -28.359 -17.234 0.389 1 98.19 530 LEU A N 1
ATOM 3904 C CA . LEU A 1 530 ? -27.266 -16.297 0.227 1 98.19 530 LEU A CA 1
ATOM 3905 C C . LEU A 1 530 ? -27.688 -15.102 -0.626 1 98.19 530 LEU A C 1
ATOM 3907 O O . LEU A 1 530 ? -27.047 -14.047 -0.59 1 98.19 530 LEU A O 1
ATOM 3911 N N . ALA A 1 531 ? -28.688 -15.281 -1.448 1 98.56 531 ALA A N 1
ATOM 3912 C CA . ALA A 1 531 ? -29.328 -14.211 -2.205 1 98.56 531 ALA A CA 1
ATOM 3913 C C . ALA A 1 531 ? -30.812 -14.125 -1.889 1 98.56 531 ALA A C 1
ATOM 3915 O O . ALA A 1 531 ? -31.406 -15.07 -1.356 1 98.56 531 ALA A O 1
ATOM 3916 N N . PHE A 1 532 ? -31.406 -13 -2.234 1 98.81 532 PHE A N 1
ATOM 3917 C CA . PHE A 1 532 ? -32.812 -12.789 -1.85 1 98.81 532 PHE A CA 1
ATOM 3918 C C . PHE A 1 532 ? -33.594 -12.172 -3 1 98.81 532 PHE A C 1
ATOM 3920 O O . PHE A 1 532 ? -33.062 -11.367 -3.764 1 98.81 532 PHE A O 1
ATOM 3927 N N . LYS A 1 533 ? -34.781 -12.602 -3.084 1 98.5 533 LYS A N 1
ATOM 3928 C CA . LYS A 1 533 ? -35.75 -12.164 -4.086 1 98.5 533 LYS A CA 1
ATOM 3929 C C . LYS A 1 533 ? -36.969 -11.523 -3.426 1 98.5 533 LYS A C 1
ATOM 3931 O O . LYS A 1 533 ? -37.438 -12 -2.398 1 98.5 533 LYS A O 1
ATOM 3936 N N . ALA A 1 534 ? -37.438 -10.359 -4.02 1 98.75 534 ALA A N 1
ATOM 3937 C CA . ALA A 1 534 ? -38.625 -9.68 -3.463 1 98.75 534 ALA A CA 1
ATOM 3938 C C . ALA A 1 534 ? -39.375 -8.922 -4.547 1 98.75 534 ALA A C 1
ATOM 3940 O O . ALA A 1 534 ? -38.812 -8.625 -5.609 1 98.75 534 ALA A O 1
ATOM 3941 N N . ASP A 1 535 ? -40.625 -8.539 -4.25 1 98.5 535 ASP A N 1
ATOM 3942 C CA . ASP A 1 535 ? -41.469 -7.844 -5.223 1 98.5 535 ASP A CA 1
ATOM 3943 C C . ASP A 1 535 ? -41.406 -6.332 -5.012 1 98.5 535 ASP A C 1
ATOM 3945 O O . ASP A 1 535 ? -41.844 -5.562 -5.867 1 98.5 535 ASP A O 1
ATOM 3949 N N . THR A 1 536 ? -40.844 -5.918 -3.854 1 98.69 536 THR A N 1
ATOM 3950 C CA . THR A 1 536 ? -40.656 -4.5 -3.582 1 98.69 536 THR A CA 1
ATOM 3951 C C . THR A 1 536 ? -39.25 -4.258 -2.98 1 98.69 536 THR A C 1
ATOM 3953 O O . THR A 1 536 ? -38.656 -5.176 -2.43 1 98.69 536 THR A O 1
ATOM 3956 N N . ILE A 1 537 ? -38.781 -3.023 -3.16 1 98.81 537 ILE A N 1
ATOM 3957 C CA . ILE A 1 537 ? -37.469 -2.662 -2.59 1 98.81 537 ILE A CA 1
ATOM 3958 C C . ILE A 1 537 ? -37.531 -2.723 -1.065 1 98.81 537 ILE A C 1
ATOM 3960 O O . ILE A 1 537 ? -36.594 -3.115 -0.407 1 98.81 537 ILE A O 1
ATOM 3964 N N . GLU A 1 538 ? -38.719 -2.363 -0.467 1 98.81 538 GLU A N 1
ATOM 3965 C CA . GLU A 1 538 ? -38.906 -2.43 0.977 1 98.81 538 GLU A CA 1
ATOM 3966 C C . GLU A 1 538 ? -38.719 -3.854 1.495 1 98.81 538 GLU A C 1
ATOM 3968 O O . GLU A 1 538 ? -38 -4.078 2.467 1 98.81 538 GLU A O 1
ATOM 3973 N N . GLU A 1 539 ? -39.406 -4.762 0.832 1 98.81 539 GLU A N 1
ATOM 3974 C CA . GLU A 1 539 ? -39.312 -6.164 1.23 1 98.81 539 GLU A CA 1
ATOM 3975 C C . GLU A 1 539 ? -37.875 -6.676 1.079 1 98.81 539 GLU A C 1
ATOM 3977 O O . GLU A 1 539 ? -37.406 -7.434 1.922 1 98.81 539 GLU A O 1
ATOM 3982 N N . LEU A 1 540 ? -37.219 -6.297 -0.01 1 98.81 540 LEU A N 1
ATOM 3983 C CA . LEU A 1 540 ? -35.812 -6.707 -0.224 1 98.81 540 LEU A CA 1
ATOM 3984 C C . LEU A 1 540 ? -34.938 -6.191 0.893 1 98.81 540 LEU A C 1
ATOM 3986 O O . LEU A 1 540 ? -34.062 -6.914 1.38 1 98.81 540 LEU A O 1
ATOM 3990 N N . ALA A 1 541 ? -35.125 -4.934 1.283 1 98.88 541 ALA A N 1
ATOM 3991 C CA . ALA A 1 541 ? -34.344 -4.332 2.369 1 98.88 541 ALA A CA 1
ATOM 3992 C C . ALA A 1 541 ? -34.5 -5.133 3.66 1 98.88 541 ALA A C 1
ATOM 3994 O O . ALA A 1 541 ? -33.5 -5.395 4.359 1 98.88 541 ALA A O 1
ATOM 3995 N N . GLU A 1 542 ? -35.719 -5.512 3.971 1 98.75 542 GLU A N 1
ATOM 3996 C CA . GLU A 1 542 ? -35.969 -6.297 5.172 1 98.75 542 GLU A CA 1
ATOM 3997 C C . GLU A 1 542 ? -35.25 -7.637 5.133 1 98.75 542 GLU A C 1
ATOM 3999 O O . GLU A 1 542 ? -34.625 -8.039 6.113 1 98.75 542 GLU A O 1
ATOM 4004 N N . LYS A 1 543 ? -35.312 -8.273 3.994 1 98.62 543 LYS A N 1
ATOM 4005 C CA . LYS A 1 543 ? -34.688 -9.586 3.85 1 98.62 543 LYS A CA 1
ATOM 4006 C C . LYS A 1 543 ? -33.156 -9.477 3.973 1 98.62 543 LYS A C 1
ATOM 4008 O O . LYS A 1 543 ? -32.531 -10.383 4.492 1 98.62 543 LYS A O 1
ATOM 4013 N N . LEU A 1 544 ? -32.594 -8.383 3.539 1 98.75 544 LEU A N 1
ATOM 4014 C CA . LEU A 1 544 ? -31.141 -8.18 3.555 1 98.75 544 LEU A CA 1
ATOM 4015 C C . LEU A 1 544 ? -30.688 -7.602 4.895 1 98.75 544 LEU A C 1
ATOM 4017 O O . LEU A 1 544 ? -29.484 -7.539 5.176 1 98.75 544 LEU A O 1
ATOM 4021 N N . GLY A 1 545 ? -31.625 -7.191 5.695 1 98.5 545 GLY A N 1
ATOM 4022 C CA . GLY A 1 545 ? -31.281 -6.559 6.961 1 98.5 545 GLY A CA 1
ATOM 4023 C C . GLY A 1 545 ? -30.781 -5.137 6.797 1 98.5 545 GLY A C 1
ATOM 4024 O O . GLY A 1 545 ? -29.922 -4.684 7.566 1 98.5 545 GLY A O 1
ATOM 4025 N N . LEU A 1 546 ? -31.219 -4.426 5.781 1 98.69 546 LEU A N 1
ATOM 4026 C CA . LEU A 1 546 ? -30.828 -3.041 5.523 1 98.69 546 LEU A CA 1
ATOM 4027 C C . LEU A 1 546 ? -31.906 -2.078 6.023 1 98.69 546 LEU A C 1
ATOM 4029 O O . LEU A 1 546 ? -33.094 -2.441 6.102 1 98.69 546 LEU A O 1
ATOM 4033 N N . PRO A 1 547 ? -31.5 -0.847 6.332 1 98.69 547 PRO A N 1
ATOM 4034 C CA . PRO A 1 547 ? -32.531 0.144 6.656 1 98.69 547 PRO A CA 1
ATOM 4035 C C . PRO A 1 547 ? -33.469 0.426 5.484 1 98.69 547 PRO A C 1
ATOM 4037 O O . PRO A 1 547 ? -33.031 0.933 4.449 1 98.69 547 PRO A O 1
ATOM 4040 N N . VAL A 1 548 ? -34.75 0.171 5.68 1 98.81 548 VAL A N 1
ATOM 4041 C CA . VAL A 1 548 ? -35.75 0.171 4.602 1 98.81 548 VAL A CA 1
ATOM 4042 C C . VAL A 1 548 ? -35.812 1.558 3.967 1 98.81 548 VAL A C 1
ATOM 4044 O O . VAL A 1 548 ? -35.656 1.699 2.752 1 98.81 548 VAL A O 1
ATOM 4047 N N . ASP A 1 549 ? -35.969 2.619 4.758 1 98.75 549 ASP A N 1
ATOM 4048 C CA . ASP A 1 549 ? -36.125 3.973 4.238 1 98.75 549 ASP A CA 1
ATOM 4049 C C . ASP A 1 549 ? -34.906 4.434 3.479 1 98.75 549 ASP A C 1
ATOM 4051 O O . ASP A 1 549 ? -35 5.07 2.428 1 98.75 549 ASP A O 1
ATOM 4055 N N . THR A 1 550 ? -33.75 4.074 4.008 1 98.75 550 THR A N 1
ATOM 4056 C CA . THR A 1 550 ? -32.5 4.496 3.387 1 98.75 550 THR A CA 1
ATOM 4057 C C . THR A 1 550 ? -32.281 3.799 2.045 1 98.75 550 THR A C 1
ATOM 4059 O O . THR A 1 550 ? -31.906 4.434 1.062 1 98.75 550 THR A O 1
ATOM 4062 N N . LEU A 1 551 ? -32.469 2.488 1.996 1 98.88 551 LEU A N 1
ATOM 4063 C CA . LEU A 1 551 ? -32.281 1.778 0.737 1 98.88 551 LEU A CA 1
ATOM 4064 C C . LEU A 1 551 ? -33.25 2.279 -0.326 1 98.88 551 LEU A C 1
ATOM 4066 O O . LEU A 1 551 ? -32.875 2.449 -1.487 1 98.88 551 LEU A O 1
ATOM 4070 N N . VAL A 1 552 ? -34.531 2.461 0.045 1 98.81 552 VAL A N 1
ATOM 4071 C CA . VAL A 1 552 ? -35.531 2.975 -0.897 1 98.81 552 VAL A CA 1
ATOM 4072 C C . VAL A 1 552 ? -35.062 4.32 -1.447 1 98.81 552 VAL A C 1
ATOM 4074 O O . VAL A 1 552 ? -35.094 4.547 -2.66 1 98.81 552 VAL A O 1
ATOM 4077 N N . ALA A 1 553 ? -34.625 5.207 -0.569 1 98.81 553 ALA A N 1
ATOM 4078 C CA . ALA A 1 553 ? -34.156 6.523 -0.99 1 98.81 553 ALA A CA 1
ATOM 4079 C C . ALA A 1 553 ? -32.938 6.398 -1.918 1 98.81 553 ALA A C 1
ATOM 4081 O O . ALA A 1 553 ? -32.812 7.152 -2.885 1 98.81 553 ALA A O 1
ATOM 4082 N N . THR A 1 554 ? -32.031 5.488 -1.589 1 98.81 554 THR A N 1
ATOM 4083 C CA . THR A 1 554 ? -30.844 5.262 -2.404 1 98.81 554 THR A CA 1
ATOM 4084 C C . THR A 1 554 ? -31.234 4.766 -3.795 1 98.81 554 THR A C 1
ATOM 4086 O O . THR A 1 554 ? -30.688 5.242 -4.801 1 98.81 554 THR A O 1
ATOM 4089 N N . VAL A 1 555 ? -32.094 3.822 -3.875 1 98.88 555 VAL A N 1
ATOM 4090 C CA . VAL A 1 555 ? -32.562 3.287 -5.156 1 98.88 555 VAL A CA 1
ATOM 4091 C C . VAL A 1 555 ? -33.25 4.387 -5.961 1 98.88 555 VAL A C 1
ATOM 4093 O O . VAL A 1 555 ? -33.031 4.516 -7.168 1 98.88 555 VAL A O 1
ATOM 4096 N N . ASP A 1 556 ? -34.094 5.191 -5.316 1 98.69 556 ASP A N 1
ATOM 4097 C CA . ASP A 1 556 ? -34.781 6.301 -5.988 1 98.69 556 ASP A CA 1
ATOM 4098 C C . ASP A 1 556 ? -33.75 7.293 -6.555 1 98.69 556 ASP A C 1
ATOM 4100 O O . ASP A 1 556 ? -33.875 7.719 -7.703 1 98.69 556 ASP A O 1
ATOM 4104 N N . ARG A 1 557 ? -32.781 7.59 -5.75 1 98.69 557 ARG A N 1
ATOM 4105 C CA . ARG A 1 557 ? -31.75 8.508 -6.199 1 98.69 557 ARG A CA 1
ATOM 4106 C C . ARG A 1 557 ? -30.969 7.918 -7.379 1 98.69 557 ARG A C 1
ATOM 4108 O O . ARG A 1 557 ? -30.688 8.617 -8.352 1 98.69 557 ARG A O 1
ATOM 4115 N N . TYR A 1 558 ? -30.625 6.688 -7.25 1 98.56 558 TYR A N 1
ATOM 4116 C CA . TYR A 1 558 ? -29.891 6.031 -8.328 1 98.56 558 TYR A CA 1
ATOM 4117 C C . TYR A 1 558 ? -30.703 6.035 -9.617 1 98.56 558 TYR A C 1
ATOM 4119 O O . TYR A 1 558 ? -30.156 6.281 -10.695 1 98.56 558 TYR A O 1
ATOM 4127 N N . ASN A 1 559 ? -31.953 5.758 -9.562 1 98.62 559 ASN A N 1
ATOM 4128 C CA . ASN A 1 559 ? -32.844 5.793 -10.727 1 98.62 559 ASN A CA 1
ATOM 4129 C C . ASN A 1 559 ? -32.906 7.191 -11.328 1 98.62 559 ASN A C 1
ATOM 4131 O O . ASN A 1 559 ? -32.969 7.344 -12.555 1 98.62 559 ASN A O 1
ATOM 4135 N N . GLU A 1 560 ? -32.938 8.195 -10.508 1 98.5 560 GLU A N 1
ATOM 4136 C CA . GLU A 1 560 ? -32.906 9.57 -10.992 1 98.5 560 GLU A CA 1
ATOM 4137 C C . GLU A 1 560 ? -31.625 9.844 -11.781 1 98.5 560 GLU A C 1
ATOM 4139 O O . GLU A 1 560 ? -31.656 10.477 -12.836 1 98.5 560 GLU A O 1
ATOM 4144 N N . LEU A 1 561 ? -30.484 9.406 -11.242 1 98 561 LEU A N 1
ATOM 4145 C CA . LEU A 1 561 ? -29.203 9.586 -11.914 1 98 561 LEU A CA 1
ATOM 4146 C C . LEU A 1 561 ? -29.172 8.836 -13.242 1 98 561 LEU A C 1
ATOM 4148 O O . LEU A 1 561 ? -28.641 9.336 -14.234 1 98 561 LEU A O 1
ATOM 4152 N N . CYS A 1 562 ? -29.703 7.645 -13.234 1 97.69 562 CYS A N 1
ATOM 4153 C CA . CYS A 1 562 ? -29.797 6.879 -14.477 1 97.69 562 CYS A CA 1
ATOM 4154 C C . CYS A 1 562 ? -30.594 7.645 -15.523 1 97.69 562 CYS A C 1
ATOM 4156 O O . CYS A 1 562 ? -30.203 7.695 -16.688 1 97.69 562 CYS A O 1
ATOM 4158 N N . ALA A 1 563 ? -31.688 8.18 -15.156 1 97.88 563 ALA A N 1
ATOM 4159 C CA . ALA A 1 563 ? -32.531 8.945 -16.062 1 97.88 563 ALA A CA 1
ATOM 4160 C C . ALA A 1 563 ? -31.781 10.164 -16.609 1 97.88 563 ALA A C 1
ATOM 4162 O O . ALA A 1 563 ? -31.938 10.539 -17.766 1 97.88 563 ALA A O 1
ATOM 4163 N N . LYS A 1 564 ? -30.953 10.75 -15.766 1 96.69 564 LYS A N 1
ATOM 4164 C CA . LYS A 1 564 ? -30.156 11.906 -16.156 1 96.69 564 LYS A CA 1
ATOM 4165 C C . LYS A 1 564 ? -29 11.492 -17.062 1 96.69 564 LYS A C 1
ATOM 4167 O O . LYS A 1 564 ? -28.469 12.32 -17.812 1 96.69 564 LYS A O 1
ATOM 4172 N N . GLY A 1 565 ? -28.547 10.344 -16.922 1 94.88 565 GLY A N 1
ATOM 4173 C CA . GLY A 1 565 ? -27.438 9.836 -17.703 1 94.88 565 GLY A CA 1
ATOM 4174 C C . GLY A 1 565 ? -26.078 10.242 -17.156 1 94.88 565 GLY A C 1
ATOM 4175 O O . GLY A 1 565 ? -25.078 10.203 -17.859 1 94.88 565 GLY A O 1
ATOM 4176 N N . VAL A 1 566 ? -26 10.734 -15.961 1 94.69 566 VAL A N 1
ATOM 4177 C CA . VAL A 1 566 ? -24.75 11.141 -15.312 1 94.69 566 VAL A CA 1
ATOM 4178 C C . VAL A 1 566 ? -24.781 10.75 -13.836 1 94.69 566 VAL A C 1
ATOM 4180 O O . VAL A 1 566 ? -25.766 11.016 -13.133 1 94.69 566 VAL A O 1
ATOM 4183 N N . ASP A 1 567 ? -23.766 10.039 -13.414 1 95.69 567 ASP A N 1
ATOM 4184 C CA . ASP A 1 567 ? -23.625 9.719 -11.992 1 95.69 567 ASP A CA 1
ATOM 4185 C C . ASP A 1 567 ? -22.938 10.852 -11.234 1 95.69 567 ASP A C 1
ATOM 4187 O O . ASP A 1 567 ? -21.719 10.82 -11.023 1 95.69 567 ASP A O 1
ATOM 4191 N N . GLU A 1 568 ? -23.672 11.711 -10.68 1 94.69 568 GLU A N 1
ATOM 4192 C CA . GLU A 1 568 ? -23.172 12.891 -9.984 1 94.69 568 GLU A CA 1
ATOM 4193 C C . GLU A 1 568 ? -22.594 12.531 -8.625 1 94.69 568 GLU A C 1
ATOM 4195 O O . GLU A 1 568 ? -21.891 13.336 -8 1 94.69 568 GLU A O 1
ATOM 4200 N N . ASP A 1 569 ? -22.859 11.328 -8.227 1 96.19 569 ASP A N 1
ATOM 4201 C CA . ASP A 1 569 ? -22.469 10.945 -6.875 1 96.19 569 ASP A CA 1
ATOM 4202 C C . ASP A 1 569 ? -21.078 10.328 -6.867 1 96.19 569 ASP A C 1
ATOM 4204 O O . ASP A 1 569 ? -20.25 10.656 -6.016 1 96.19 569 ASP A O 1
ATOM 4208 N N . PHE A 1 570 ? -20.766 9.43 -7.859 1 96 570 PHE A N 1
ATOM 4209 C CA . PHE A 1 570 ? -19.5 8.695 -7.75 1 96 570 PHE A CA 1
ATOM 4210 C C . PHE A 1 570 ? -18.812 8.617 -9.102 1 96 570 PHE A C 1
ATOM 4212 O O . PHE A 1 570 ? -17.703 8.094 -9.203 1 96 570 PHE A O 1
ATOM 4219 N N . GLY A 1 571 ? -19.391 9.062 -10.141 1 93.69 571 GLY A N 1
ATOM 4220 C CA . GLY A 1 571 ? -18.75 9.227 -11.438 1 93.69 571 GLY A CA 1
ATOM 4221 C C . GLY A 1 571 ? -18.75 7.953 -12.266 1 93.69 571 GLY A C 1
ATOM 4222 O O . GLY A 1 571 ? -17.875 7.758 -13.109 1 93.69 571 GLY A O 1
ATOM 4223 N N . LYS A 1 572 ? -19.734 7.078 -12.031 1 93.12 572 LYS A N 1
ATOM 4224 C CA . LYS A 1 572 ? -19.875 5.879 -12.852 1 93.12 572 LYS A CA 1
ATOM 4225 C C . LYS A 1 572 ? -20.219 6.242 -14.297 1 93.12 572 LYS A C 1
ATOM 4227 O O . LYS A 1 572 ? -21 7.16 -14.547 1 93.12 572 LYS A O 1
ATOM 4232 N N . GLU A 1 573 ? -19.625 5.5 -15.273 1 89.38 573 GLU A N 1
ATOM 4233 C CA . GLU A 1 573 ? -19.906 5.812 -16.672 1 89.38 573 GLU A CA 1
ATOM 4234 C C . GLU A 1 573 ? -21.359 5.555 -17.016 1 89.38 573 GLU A C 1
ATOM 4236 O O . GLU A 1 573 ? -21.953 4.586 -16.531 1 89.38 573 GLU A O 1
ATOM 4241 N N . ALA A 1 574 ? -21.859 6.336 -17.875 1 90.25 574 ALA A N 1
ATOM 4242 C CA . ALA A 1 574 ? -23.281 6.367 -18.188 1 90.25 574 ALA A CA 1
ATOM 4243 C C . ALA A 1 574 ? -23.75 5.023 -18.734 1 90.25 574 ALA A C 1
ATOM 4245 O O . ALA A 1 574 ? -24.844 4.555 -18.406 1 90.25 574 ALA A O 1
ATOM 4246 N N . TYR A 1 575 ? -23.016 4.395 -19.547 1 87.69 575 TYR A N 1
ATOM 4247 C CA . TYR A 1 575 ? -23.453 3.184 -20.234 1 87.69 575 TYR A CA 1
ATOM 4248 C C . TYR A 1 575 ? -23.547 2.012 -19.266 1 87.69 575 TYR A C 1
ATOM 4250 O O . TYR A 1 575 ? -24.172 0.997 -19.562 1 87.69 575 TYR A O 1
ATOM 4258 N N . ARG A 1 576 ? -23.016 2.162 -18.016 1 91.62 576 ARG A N 1
ATOM 4259 C CA . ARG A 1 576 ? -23.078 1.099 -17.016 1 91.62 576 ARG A CA 1
ATOM 4260 C C . ARG A 1 576 ? -24.109 1.418 -15.945 1 91.62 576 ARG A C 1
ATOM 4262 O O . ARG A 1 576 ? -24.219 0.7 -14.945 1 91.62 576 ARG A O 1
ATOM 4269 N N . MET A 1 577 ? -24.75 2.51 -16.125 1 94.44 577 MET A N 1
ATOM 4270 C CA . MET A 1 577 ? -25.859 2.846 -15.234 1 94.44 577 MET A CA 1
ATOM 4271 C C . MET A 1 577 ? -27.172 2.229 -15.727 1 94.44 577 MET A C 1
ATOM 4273 O O . MET A 1 577 ? -27.625 2.539 -16.828 1 94.44 577 MET A O 1
ATOM 4277 N N . ARG A 1 578 ? -27.703 1.326 -14.891 1 96.81 578 ARG A N 1
ATOM 4278 C CA . ARG A 1 578 ? -28.953 0.643 -15.211 1 96.81 578 ARG A CA 1
ATOM 4279 C C . ARG A 1 578 ? -29.984 0.837 -14.102 1 96.81 578 ARG A C 1
ATOM 4281 O O . ARG A 1 578 ? -29.734 0.505 -12.945 1 96.81 578 ARG A O 1
ATOM 4288 N N . PRO A 1 579 ? -31.156 1.331 -14.5 1 97.88 579 PRO A N 1
ATOM 4289 C CA . PRO A 1 579 ? -32.156 1.596 -13.461 1 97.88 579 PRO A CA 1
ATOM 4290 C C . PRO A 1 579 ? -32.688 0.319 -12.812 1 97.88 579 PRO A C 1
ATOM 4292 O O . PRO A 1 579 ? -32.688 -0.744 -13.438 1 97.88 579 PRO A O 1
ATOM 4295 N N . ILE A 1 580 ? -33.125 0.417 -11.633 1 98.56 580 ILE A N 1
ATOM 4296 C CA . ILE A 1 580 ? -33.75 -0.642 -10.844 1 98.56 580 ILE A CA 1
ATOM 4297 C C . ILE A 1 580 ? -35.219 -0.305 -10.602 1 98.56 580 ILE A C 1
ATOM 4299 O O . ILE A 1 580 ? -35.562 0.346 -9.617 1 98.56 580 ILE A O 1
ATOM 4303 N N . THR A 1 581 ? -36.125 -0.864 -11.453 1 97.81 581 THR A N 1
ATOM 4304 C CA . THR A 1 581 ? -37.5 -0.354 -11.406 1 97.81 581 THR A CA 1
ATOM 4305 C C . THR A 1 581 ? -38.5 -1.495 -11.523 1 97.81 581 THR A C 1
ATOM 4307 O O . THR A 1 581 ? -39.688 -1.329 -11.195 1 97.81 581 THR A O 1
ATOM 4310 N N . GLU A 1 582 ? -38.062 -2.617 -11.977 1 98.12 582 GLU A N 1
ATOM 4311 C CA . GLU A 1 582 ? -39.031 -3.68 -12.289 1 98.12 582 GLU A CA 1
ATOM 4312 C C . GLU A 1 582 ? -38.812 -4.891 -11.383 1 98.12 582 GLU A C 1
ATOM 4314 O O . GLU A 1 582 ? -37.719 -5.449 -11.336 1 98.12 582 GLU A O 1
ATOM 4319 N N . PRO A 1 583 ? -39.812 -5.352 -10.719 1 98 583 PRO A N 1
ATOM 4320 C CA . PRO A 1 583 ? -39.688 -6.562 -9.906 1 98 583 PRO A CA 1
ATOM 4321 C C . PRO A 1 583 ? -39.625 -7.84 -10.742 1 98 583 PRO A C 1
ATOM 4323 O O . PRO A 1 583 ? -40.062 -7.828 -11.906 1 98 583 PRO A O 1
ATOM 4326 N N . PRO A 1 584 ? -39.406 -9.031 -10.203 1 98.25 584 PRO A N 1
ATOM 4327 C CA . PRO A 1 584 ? -38.812 -9.133 -8.867 1 98.25 584 PRO A CA 1
ATOM 4328 C C . PRO A 1 584 ? -37.469 -8.445 -8.758 1 98.25 584 PRO A C 1
ATOM 4330 O O . PRO A 1 584 ? -36.75 -8.312 -9.758 1 98.25 584 PRO A O 1
ATOM 4333 N N . PHE A 1 585 ? -37.188 -7.996 -7.59 1 98.75 585 PHE A N 1
ATOM 4334 C CA . PHE A 1 585 ? -35.875 -7.434 -7.242 1 98.75 585 PHE A CA 1
ATOM 4335 C C . PHE A 1 585 ? -35 -8.477 -6.566 1 98.75 585 PHE A C 1
ATOM 4337 O O . PHE A 1 585 ? -35.5 -9.391 -5.902 1 98.75 585 PHE A O 1
ATOM 4344 N N . TYR A 1 586 ? -33.656 -8.367 -6.75 1 98.75 586 TYR A N 1
ATOM 4345 C CA . TYR A 1 586 ? -32.688 -9.297 -6.168 1 98.75 586 TYR A CA 1
ATOM 4346 C C . TYR A 1 586 ? -31.625 -8.547 -5.398 1 98.75 586 TYR A C 1
ATOM 4348 O O . TYR A 1 586 ? -31.312 -7.387 -5.707 1 98.75 586 TYR A O 1
ATOM 4356 N N . GLY A 1 587 ? -31.094 -9.188 -4.402 1 98.75 587 GLY A N 1
ATOM 4357 C CA . GLY A 1 587 ? -29.953 -8.648 -3.672 1 98.75 587 GLY A CA 1
ATOM 4358 C C . GLY A 1 587 ? -29.156 -9.711 -2.945 1 98.75 587 GLY A C 1
ATOM 4359 O O . GLY A 1 587 ? -29.656 -10.797 -2.668 1 98.75 587 GLY A O 1
ATOM 4360 N N . TYR A 1 588 ? -27.922 -9.453 -2.668 1 98.69 588 TYR A N 1
ATOM 4361 C CA . TYR A 1 588 ? -27.031 -10.32 -1.91 1 98.69 588 TYR A CA 1
ATOM 4362 C C . TYR A 1 588 ? -25.859 -9.531 -1.336 1 98.69 588 TYR A C 1
ATOM 4364 O O . TYR A 1 588 ? -25.5 -8.477 -1.866 1 98.69 588 TYR A O 1
ATOM 4372 N N . PHE A 1 589 ? -25.281 -10.023 -0.189 1 98.56 589 PHE A N 1
ATOM 4373 C CA . PHE A 1 589 ? -24.078 -9.445 0.405 1 98.56 589 PHE A CA 1
ATOM 4374 C C . PHE A 1 589 ? -22.828 -10.117 -0.139 1 98.56 589 PHE A C 1
ATOM 4376 O O . PHE A 1 589 ? -22.844 -11.305 -0.47 1 98.56 589 PHE A O 1
ATOM 4383 N N . MET A 1 590 ? -21.766 -9.242 -0.218 1 97 590 MET A N 1
ATOM 4384 C CA . MET A 1 590 ? -20.5 -9.758 -0.712 1 97 590 MET A CA 1
ATOM 4385 C C . MET A 1 590 ? -19.328 -9.086 0.001 1 97 590 MET A C 1
ATOM 4387 O O . MET A 1 590 ? -19.438 -7.941 0.45 1 97 590 MET A O 1
ATOM 4391 N N . GLY A 1 591 ? -18.219 -9.836 0.173 1 98.19 591 GLY A N 1
ATOM 4392 C CA . GLY A 1 591 ? -16.859 -9.336 0.339 1 98.19 591 GLY A CA 1
ATOM 4393 C C . GLY A 1 591 ? -15.906 -9.852 -0.722 1 98.19 591 GLY A C 1
ATOM 4394 O O . GLY A 1 591 ? -16.328 -10.164 -1.839 1 98.19 591 GLY A O 1
ATOM 4395 N N . GLY A 1 592 ? -14.703 -9.789 -0.401 1 98.44 592 GLY A N 1
ATOM 4396 C CA . GLY A 1 592 ? -13.703 -10.234 -1.356 1 98.44 592 GLY A CA 1
ATOM 4397 C C . GLY A 1 592 ? -13.469 -11.734 -1.319 1 98.44 592 GLY A C 1
ATOM 4398 O O . GLY A 1 592 ? -13.703 -12.375 -0.293 1 98.44 592 GLY A O 1
ATOM 4399 N N . SER A 1 593 ? -13.109 -12.312 -2.461 1 97.94 593 SER A N 1
ATOM 4400 C CA . SER A 1 593 ? -12.562 -13.656 -2.58 1 97.94 593 SER A CA 1
ATOM 4401 C C . SER A 1 593 ? -11.055 -13.617 -2.824 1 97.94 593 SER A C 1
ATOM 4403 O O . SER A 1 593 ? -10.594 -13.055 -3.822 1 97.94 593 SER A O 1
ATOM 4405 N N . LEU A 1 594 ? -10.289 -14.133 -1.856 1 97.69 594 LEU A N 1
ATOM 4406 C CA . LEU A 1 594 ? -8.836 -14.125 -1.963 1 97.69 594 LEU A CA 1
ATOM 4407 C C . LEU A 1 594 ? -8.352 -15.234 -2.893 1 97.69 594 LEU A C 1
ATOM 4409 O O . LEU A 1 594 ? -8.68 -16.406 -2.693 1 97.69 594 LEU A O 1
ATOM 4413 N N . LEU A 1 595 ? -7.617 -14.836 -3.906 1 96.62 595 LEU A N 1
ATOM 4414 C CA . LEU A 1 595 ? -7.102 -15.812 -4.855 1 96.62 595 LEU A CA 1
ATOM 4415 C C . LEU A 1 595 ? -5.668 -16.203 -4.508 1 96.62 595 LEU A C 1
ATOM 4417 O O . LEU A 1 595 ? -5.281 -17.375 -4.664 1 96.62 595 LEU A O 1
ATOM 4421 N N . THR A 1 596 ? -4.879 -15.281 -4.18 1 96.81 596 THR A N 1
ATOM 4422 C CA . THR A 1 596 ? -3.486 -15.523 -3.822 1 96.81 596 THR A CA 1
ATOM 4423 C C . THR A 1 596 ? -2.834 -14.25 -3.291 1 96.81 596 THR A C 1
ATOM 4425 O O . THR A 1 596 ? -3.502 -13.227 -3.129 1 96.81 596 THR A O 1
ATOM 4428 N N . THR A 1 597 ? -1.629 -14.32 -2.822 1 97.94 597 THR A N 1
ATOM 4429 C CA . THR A 1 597 ? -0.716 -13.219 -2.539 1 97.94 597 THR A CA 1
ATOM 4430 C C . THR A 1 597 ? 0.463 -13.227 -3.508 1 97.94 597 THR A C 1
ATOM 4432 O O . THR A 1 597 ? 1.045 -14.281 -3.773 1 97.94 597 THR A O 1
ATOM 4435 N N . CYS A 1 598 ? 0.759 -12.062 -4.094 1 97.94 598 CYS A N 1
ATOM 4436 C CA . CYS A 1 598 ? 1.752 -12.023 -5.164 1 97.94 598 CYS A CA 1
ATOM 4437 C C . CYS A 1 598 ? 2.975 -11.219 -4.742 1 97.94 598 CYS A C 1
ATOM 4439 O O . CYS A 1 598 ? 3.686 -10.672 -5.59 1 97.94 598 CYS A O 1
ATOM 4441 N N . ASP A 1 599 ? 3.184 -11.008 -3.463 1 98.31 599 ASP A N 1
ATOM 4442 C CA . ASP A 1 599 ? 4.398 -10.43 -2.898 1 98.31 599 ASP A CA 1
ATOM 4443 C C . ASP A 1 599 ? 5.277 -11.508 -2.266 1 98.31 599 ASP A C 1
ATOM 4445 O O . ASP A 1 599 ? 4.77 -12.5 -1.738 1 98.31 599 ASP A O 1
ATOM 4449 N N . GLY A 1 600 ? 6.578 -11.344 -2.377 1 98.62 600 GLY A N 1
ATOM 4450 C CA . GLY A 1 600 ? 7.512 -12.344 -1.884 1 98.62 600 GLY A CA 1
ATOM 4451 C C . GLY A 1 600 ? 8.953 -11.867 -1.872 1 98.62 600 GLY A C 1
ATOM 4452 O O . GLY A 1 600 ? 9.227 -10.719 -1.53 1 98.62 600 GLY A O 1
ATOM 4453 N N . LEU A 1 601 ? 9.867 -12.82 -2.156 1 98.88 601 LEU A N 1
ATOM 4454 C CA . LEU A 1 601 ? 11.289 -12.516 -2.129 1 98.88 601 LEU A CA 1
ATOM 4455 C C . LEU A 1 601 ? 11.672 -11.609 -3.295 1 98.88 601 LEU A C 1
ATOM 4457 O O . LEU A 1 601 ? 11.289 -11.867 -4.438 1 98.88 601 LEU A O 1
ATOM 4461 N N . ARG A 1 602 ? 12.414 -10.586 -3.039 1 98.81 602 ARG A N 1
ATOM 4462 C CA . ARG A 1 602 ? 12.859 -9.688 -4.102 1 98.81 602 ARG A CA 1
ATOM 4463 C C . ARG A 1 602 ? 13.82 -10.391 -5.051 1 98.81 602 ARG A C 1
ATOM 4465 O O . ARG A 1 602 ? 14.727 -11.102 -4.609 1 98.81 602 ARG A O 1
ATOM 4472 N N . ILE A 1 603 ? 13.578 -10.227 -6.316 1 98.81 603 ILE A N 1
ATOM 4473 C CA . ILE A 1 603 ? 14.398 -10.859 -7.344 1 98.81 603 ILE A CA 1
ATOM 4474 C C . ILE A 1 603 ? 14.875 -9.812 -8.344 1 98.81 603 ILE A C 1
ATOM 4476 O O . ILE A 1 603 ? 14.305 -8.719 -8.43 1 98.81 603 ILE A O 1
ATOM 4480 N N . ASN A 1 604 ? 15.953 -10.133 -9.07 1 98.06 604 ASN A N 1
ATOM 4481 C CA . ASN A 1 604 ? 16.328 -9.352 -10.242 1 98.06 604 ASN A CA 1
ATOM 4482 C C . ASN A 1 604 ? 15.711 -9.906 -11.516 1 98.06 604 ASN A C 1
ATOM 4484 O O . ASN A 1 604 ? 14.898 -10.836 -11.461 1 98.06 604 ASN A O 1
ATOM 4488 N N . ARG A 1 605 ? 16.016 -9.398 -12.633 1 96.5 605 ARG A N 1
ATOM 4489 C CA . ARG A 1 605 ? 15.422 -9.758 -13.914 1 96.5 605 ARG A CA 1
ATOM 4490 C C . ARG A 1 605 ? 15.758 -11.203 -14.289 1 96.5 605 ARG A C 1
ATOM 4492 O O . ARG A 1 605 ? 15.086 -11.805 -15.125 1 96.5 605 ARG A O 1
ATOM 4499 N N . LYS A 1 606 ? 16.828 -11.766 -13.711 1 97.56 606 LYS A N 1
ATOM 4500 C CA . LYS A 1 606 ? 17.188 -13.156 -13.969 1 97.56 606 LYS A CA 1
ATOM 4501 C C . LYS A 1 606 ? 16.516 -14.094 -12.969 1 97.56 606 LYS A C 1
ATOM 4503 O O . LYS A 1 606 ? 16.844 -15.289 -12.922 1 97.56 606 LYS A O 1
ATOM 4508 N N . CYS A 1 607 ? 15.719 -13.562 -12.086 1 98.56 607 CYS A N 1
ATOM 4509 C CA . CYS A 1 607 ? 14.961 -14.273 -11.062 1 98.56 607 CYS A CA 1
ATOM 4510 C C . CYS A 1 607 ? 15.859 -14.703 -9.914 1 98.56 607 CYS A C 1
ATOM 4512 O O . CYS A 1 607 ? 15.516 -15.609 -9.156 1 98.56 607 CYS A O 1
ATOM 4514 N N . GLN A 1 608 ? 17.078 -14.148 -9.836 1 98.81 608 GLN A N 1
ATOM 4515 C CA . GLN A 1 608 ? 17.938 -14.383 -8.688 1 98.81 608 GLN A CA 1
ATOM 4516 C C . GLN A 1 608 ? 17.469 -13.594 -7.469 1 98.81 608 GLN A C 1
ATOM 4518 O O . GLN A 1 608 ? 17.016 -12.453 -7.598 1 98.81 608 GLN A O 1
ATOM 4523 N N . VAL A 1 609 ? 17.578 -14.18 -6.293 1 98.88 609 VAL A N 1
ATOM 4524 C CA . VAL A 1 609 ? 17.016 -13.609 -5.074 1 98.88 609 VAL A CA 1
ATOM 4525 C C . VAL A 1 609 ? 18.031 -12.648 -4.445 1 98.88 609 VAL A C 1
ATOM 4527 O O . VAL A 1 609 ? 19.219 -12.945 -4.375 1 98.88 609 VAL A O 1
ATOM 4530 N N . TYR A 1 610 ? 17.547 -11.492 -3.994 1 98.75 610 TYR A N 1
ATOM 4531 C CA . TYR A 1 610 ? 18.375 -10.508 -3.311 1 98.75 610 TYR A CA 1
ATOM 4532 C C . TYR A 1 610 ? 18.391 -10.75 -1.805 1 98.75 610 TYR A C 1
ATOM 4534 O O . TYR A 1 610 ? 17.375 -11.164 -1.234 1 98.75 610 TYR A O 1
ATOM 4542 N N . ASP A 1 611 ? 19.516 -10.461 -1.194 1 98.38 611 ASP A N 1
ATOM 4543 C CA . ASP A 1 611 ? 19.578 -10.438 0.264 1 98.38 611 ASP A CA 1
ATOM 4544 C C . ASP A 1 611 ? 19.219 -9.062 0.81 1 98.38 611 ASP A C 1
ATOM 4546 O O . ASP A 1 611 ? 18.719 -8.203 0.073 1 98.38 611 ASP A O 1
ATOM 4550 N N . GLN A 1 612 ? 19.391 -8.789 2.057 1 96 612 GLN A N 1
ATOM 4551 C CA . GLN A 1 612 ? 18.984 -7.566 2.744 1 96 612 GLN A CA 1
ATOM 4552 C C . GLN A 1 612 ? 19.781 -6.367 2.24 1 96 612 GLN A C 1
ATOM 4554 O O . GLN A 1 612 ? 19.391 -5.219 2.438 1 96 612 GLN A O 1
ATOM 4559 N N . ASN A 1 613 ? 20.906 -6.621 1.553 1 95 613 ASN A N 1
ATOM 4560 C CA . ASN A 1 613 ? 21.781 -5.559 1.075 1 95 613 ASN A CA 1
ATOM 4561 C C . ASN A 1 613 ? 21.719 -5.414 -0.442 1 95 613 ASN A C 1
ATOM 4563 O O . ASN A 1 613 ? 22.609 -4.82 -1.054 1 95 613 ASN A O 1
ATOM 4567 N N . HIS A 1 614 ? 20.703 -6.066 -1.03 1 96.56 614 HIS A N 1
ATOM 4568 C CA . HIS A 1 614 ? 20.484 -6.008 -2.469 1 96.56 614 HIS A CA 1
ATOM 4569 C C . HIS A 1 614 ? 21.609 -6.695 -3.234 1 96.56 614 HIS A C 1
ATOM 4571 O O . HIS A 1 614 ? 21.969 -6.266 -4.328 1 96.56 614 HIS A O 1
ATOM 4577 N N . LYS A 1 615 ? 22.188 -7.633 -2.592 1 97.5 615 LYS A N 1
ATOM 4578 C CA . LYS A 1 615 ? 23.141 -8.523 -3.254 1 97.5 615 LYS A CA 1
ATOM 4579 C C . LYS A 1 615 ? 22.5 -9.875 -3.562 1 97.5 615 LYS A C 1
ATOM 4581 O O . LYS A 1 615 ? 21.703 -10.383 -2.777 1 97.5 615 LYS A O 1
ATOM 4586 N N . VAL A 1 616 ? 22.938 -10.477 -4.625 1 98.19 616 VAL A N 1
ATOM 4587 C CA . VAL A 1 616 ? 22.406 -11.766 -5.047 1 98.19 616 VAL A CA 1
ATOM 4588 C C . VAL A 1 616 ? 22.875 -12.859 -4.086 1 98.19 616 VAL A C 1
ATOM 4590 O O . VAL A 1 616 ? 24.047 -12.922 -3.727 1 98.19 616 VAL A O 1
ATOM 4593 N N . ILE A 1 617 ? 21.906 -13.664 -3.646 1 98.75 617 ILE A N 1
ATOM 4594 C CA . ILE A 1 617 ? 22.266 -14.898 -2.959 1 98.75 617 ILE A CA 1
ATOM 4595 C C . ILE A 1 617 ? 22.594 -15.984 -3.982 1 98.75 617 ILE A C 1
ATOM 4597 O O . ILE A 1 617 ? 21.719 -16.5 -4.66 1 98.75 617 ILE A O 1
ATOM 4601 N N . GLU A 1 618 ? 23.859 -16.297 -4.082 1 98.62 618 GLU A N 1
ATOM 4602 C CA . GLU A 1 618 ? 24.312 -17.25 -5.098 1 98.62 618 GLU A CA 1
ATOM 4603 C C . GLU A 1 618 ? 23.578 -18.594 -4.965 1 98.62 618 GLU A C 1
ATOM 4605 O O . GLU A 1 618 ? 23.391 -19.078 -3.854 1 98.62 618 GLU A O 1
ATOM 4610 N N . GLY A 1 619 ? 23.078 -19.078 -6.09 1 98.81 619 GLY A N 1
ATOM 4611 C CA . GLY A 1 619 ? 22.469 -20.391 -6.137 1 98.81 619 GLY A CA 1
ATOM 4612 C C . GLY A 1 619 ? 20.969 -20.359 -5.887 1 98.81 619 GLY A C 1
ATOM 4613 O O . GLY A 1 619 ? 20.297 -21.391 -5.984 1 98.81 619 GLY A O 1
ATOM 4614 N N . LEU A 1 620 ? 20.391 -19.203 -5.539 1 98.94 620 LEU A N 1
ATOM 4615 C CA . LEU A 1 620 ? 18.984 -19.141 -5.176 1 98.94 620 LEU A CA 1
ATOM 4616 C C . LEU A 1 620 ? 18.188 -18.328 -6.195 1 98.94 620 LEU A C 1
ATOM 4618 O O . LEU A 1 620 ? 18.531 -17.172 -6.469 1 98.94 620 LEU A O 1
ATOM 4622 N N . TYR A 1 621 ? 17.219 -18.922 -6.805 1 98.88 621 TYR A N 1
ATOM 4623 C CA . TYR A 1 621 ? 16.25 -18.328 -7.711 1 98.88 621 TYR A CA 1
ATOM 4624 C C . TYR A 1 621 ? 14.836 -18.438 -7.156 1 98.88 621 TYR A C 1
ATOM 4626 O O . TYR A 1 621 ? 14.562 -19.312 -6.32 1 98.88 621 TYR A O 1
ATOM 4634 N N . CYS A 1 622 ? 13.992 -17.562 -7.508 1 98.94 622 CYS A N 1
ATOM 4635 C CA . CYS A 1 622 ? 12.602 -17.578 -7.066 1 98.94 622 CYS A CA 1
ATOM 4636 C C . CYS A 1 622 ? 11.664 -17.125 -8.18 1 98.94 622 CYS A C 1
ATOM 4638 O O . CYS A 1 622 ? 11.961 -16.156 -8.883 1 98.94 622 CYS A O 1
ATOM 4640 N N . VAL A 1 623 ? 10.531 -17.844 -8.406 1 98.75 623 VAL A N 1
ATOM 4641 C CA . VAL A 1 623 ? 9.609 -17.531 -9.492 1 98.75 623 VAL A CA 1
ATOM 4642 C C . VAL A 1 623 ? 8.172 -17.641 -8.992 1 98.75 623 VAL A C 1
ATOM 4644 O O . VAL A 1 623 ? 7.891 -18.359 -8.023 1 98.75 623 VAL A O 1
ATOM 4647 N N . GLY A 1 624 ? 7.297 -16.859 -9.602 1 98.25 624 GLY A N 1
ATOM 4648 C CA . GLY A 1 624 ? 5.883 -16.938 -9.281 1 98.25 624 GLY A CA 1
ATOM 4649 C C . GLY A 1 624 ? 5.516 -16.172 -8.023 1 98.25 624 GLY A C 1
ATOM 4650 O O . GLY A 1 624 ? 6.117 -15.141 -7.723 1 98.25 624 GLY A O 1
ATOM 4651 N N . ASP A 1 625 ? 4.504 -16.656 -7.305 1 97.81 625 ASP A N 1
ATOM 4652 C CA . ASP A 1 625 ? 3.842 -15.844 -6.289 1 97.81 625 ASP A CA 1
ATOM 4653 C C . ASP A 1 625 ? 4.645 -15.828 -4.992 1 97.81 625 ASP A C 1
ATOM 4655 O O . ASP A 1 625 ? 4.34 -15.055 -4.078 1 97.81 625 ASP A O 1
ATOM 4659 N N . CYS A 1 626 ? 5.703 -16.641 -4.914 1 98.31 626 CYS A N 1
ATOM 4660 C CA . CYS A 1 626 ? 6.605 -16.484 -3.781 1 98.31 626 CYS A CA 1
ATOM 4661 C C . CYS A 1 626 ? 7.711 -15.484 -4.094 1 98.31 626 CYS A C 1
ATOM 4663 O O . CYS A 1 626 ? 8.523 -15.164 -3.225 1 98.31 626 CYS A O 1
ATOM 4665 N N . SER A 1 627 ? 7.77 -15.031 -5.305 1 98.62 627 SER A N 1
ATOM 4666 C CA . SER A 1 627 ? 8.695 -13.961 -5.672 1 98.62 627 SER A CA 1
ATOM 4667 C C . SER A 1 627 ? 8.023 -12.594 -5.59 1 98.62 627 SER A C 1
ATOM 4669 O O . SER A 1 627 ? 6.797 -12.5 -5.578 1 98.62 627 SER A O 1
ATOM 4671 N N . GLY A 1 628 ? 8.867 -11.586 -5.449 1 98.44 628 GLY A N 1
ATOM 4672 C CA . GLY A 1 628 ? 8.422 -10.203 -5.391 1 98.44 628 GLY A CA 1
ATOM 4673 C C . GLY A 1 628 ? 8.914 -9.367 -6.555 1 98.44 628 GLY A C 1
ATOM 4674 O O . GLY A 1 628 ? 9.008 -9.852 -7.68 1 98.44 628 GLY A O 1
ATOM 4675 N N . SER A 1 629 ? 9.039 -8.078 -6.363 1 98.56 629 SER A N 1
ATOM 4676 C CA . SER A 1 629 ? 9.664 -7.09 -7.238 1 98.56 629 SER A CA 1
ATOM 4677 C C . SER A 1 629 ? 8.766 -6.75 -8.422 1 98.56 629 SER A C 1
ATOM 4679 O O . SER A 1 629 ? 9.195 -6.07 -9.359 1 98.56 629 SER A O 1
ATOM 4681 N N . PHE A 1 630 ? 7.469 -7.191 -8.453 1 98.56 630 PHE A N 1
ATOM 4682 C CA . PHE A 1 630 ? 6.617 -7.016 -9.625 1 98.56 630 PHE A CA 1
ATOM 4683 C C . PHE A 1 630 ? 5.324 -6.305 -9.258 1 98.56 630 PHE A C 1
ATOM 4685 O O . PHE A 1 630 ? 4.957 -5.309 -9.883 1 98.56 630 PHE A O 1
ATOM 4692 N N . PHE A 1 631 ? 4.578 -6.781 -8.289 1 98.56 631 PHE A N 1
ATOM 4693 C CA . PHE A 1 631 ? 3.314 -6.234 -7.805 1 98.56 631 PHE A CA 1
ATOM 4694 C C . PHE A 1 631 ? 3.5 -5.547 -6.457 1 98.56 631 PHE A C 1
ATOM 4696 O O . PHE A 1 631 ? 4.406 -5.891 -5.699 1 98.56 631 PHE A O 1
ATOM 4703 N N . SER A 1 632 ? 2.615 -4.586 -6.145 1 98.25 632 SER A N 1
ATOM 4704 C CA . SER A 1 632 ? 2.615 -3.955 -4.828 1 98.25 632 SER A CA 1
ATOM 4705 C C . SER A 1 632 ? 1.271 -3.301 -4.527 1 98.25 632 SER A C 1
ATOM 4707 O O . SER A 1 632 ? 0.719 -2.59 -5.371 1 98.25 632 SER A O 1
ATOM 4709 N N . GLY A 1 633 ? 0.705 -3.646 -3.432 1 97.25 633 GLY A N 1
ATOM 4710 C CA . GLY A 1 633 ? -0.435 -2.939 -2.871 1 97.25 633 GLY A CA 1
ATOM 4711 C C . GLY A 1 633 ? -1.765 -3.41 -3.428 1 97.25 633 GLY A C 1
ATOM 4712 O O . GLY A 1 633 ? -2.809 -3.225 -2.799 1 97.25 633 GLY A O 1
ATOM 4713 N N . ASN A 1 634 ? -1.804 -3.922 -4.59 1 97.31 634 ASN A N 1
ATOM 4714 C CA . ASN A 1 634 ? -2.988 -4.344 -5.328 1 97.31 634 ASN A CA 1
ATOM 4715 C C . ASN A 1 634 ? -2.625 -5.266 -6.488 1 97.31 634 ASN A C 1
ATOM 4717 O O . ASN A 1 634 ? -1.477 -5.695 -6.613 1 97.31 634 ASN A O 1
ATOM 4721 N N . TYR A 1 635 ? -3.648 -5.672 -7.227 1 96.5 635 TYR A N 1
ATOM 4722 C CA . TYR A 1 635 ? -3.48 -6.477 -8.43 1 96.5 635 TYR A CA 1
ATOM 4723 C C . TYR A 1 635 ? -4.105 -5.781 -9.641 1 96.5 635 TYR A C 1
ATOM 4725 O O . TYR A 1 635 ? -5.254 -5.336 -9.578 1 96.5 635 TYR A O 1
ATOM 4733 N N . PRO A 1 636 ? -3.352 -5.633 -10.742 1 94.88 636 PRO A N 1
ATOM 4734 C CA . PRO A 1 636 ? -3.873 -4.988 -11.945 1 94.88 636 PRO A CA 1
ATOM 4735 C C . PRO A 1 636 ? -4.785 -5.906 -12.758 1 94.88 636 PRO A C 1
ATOM 4737 O O . PRO A 1 636 ? -4.367 -6.434 -13.797 1 94.88 636 PRO A O 1
ATOM 4740 N N . GLU A 1 637 ? -6.016 -5.953 -12.477 1 90.38 637 GLU A N 1
ATOM 4741 C CA . GLU A 1 637 ? -6.949 -6.957 -12.969 1 90.38 637 GLU A CA 1
ATOM 4742 C C . GLU A 1 637 ? -7.195 -6.793 -14.469 1 90.38 637 GLU A C 1
ATOM 4744 O O . GLU A 1 637 ? -7.586 -7.746 -15.148 1 90.38 637 GLU A O 1
ATOM 4749 N N . TYR A 1 638 ? -6.926 -5.59 -15.031 1 89.12 638 TYR A N 1
ATOM 4750 C CA . TYR A 1 638 ? -7.188 -5.359 -16.438 1 89.12 638 TYR A CA 1
ATOM 4751 C C . TYR A 1 638 ? -6.055 -5.906 -17.297 1 89.12 638 TYR A C 1
ATOM 4753 O O . TYR A 1 638 ? -6.195 -6.031 -18.516 1 89.12 638 TYR A O 1
ATOM 4761 N N . PHE A 1 639 ? -4.996 -6.188 -16.688 1 93.69 639 PHE A N 1
ATOM 4762 C CA . PHE A 1 639 ? -3.953 -6.941 -17.375 1 93.69 639 PHE A CA 1
ATOM 4763 C C . PHE A 1 639 ? -4.152 -8.438 -17.172 1 93.69 639 PHE A C 1
ATOM 4765 O O . PHE A 1 639 ? -3.393 -9.086 -16.453 1 93.69 639 PHE A O 1
ATOM 4772 N N . VAL A 1 640 ? -5.148 -8.93 -17.922 1 94.56 640 VAL A N 1
ATOM 4773 C CA . VAL A 1 640 ? -5.715 -10.25 -17.703 1 94.56 640 VAL A CA 1
ATOM 4774 C C . VAL A 1 640 ? -4.625 -11.312 -17.859 1 94.56 640 VAL A C 1
ATOM 4776 O O . VAL A 1 640 ? -3.955 -11.383 -18.891 1 94.56 640 VAL A O 1
ATOM 4779 N N . GLY A 1 641 ? -4.449 -12.102 -16.766 1 96.12 641 GLY A N 1
ATOM 4780 C CA . GLY A 1 641 ? -3.537 -13.234 -16.781 1 96.12 641 GLY A CA 1
ATOM 4781 C C . GLY A 1 641 ? -2.096 -12.844 -16.531 1 96.12 641 GLY A C 1
ATOM 4782 O O . GLY A 1 641 ? -1.19 -13.672 -16.641 1 96.12 641 GLY A O 1
ATOM 4783 N N . VAL A 1 642 ? -1.853 -11.602 -16.109 1 97.56 642 VAL A N 1
ATOM 4784 C CA . VAL A 1 642 ? -0.484 -11.117 -15.977 1 97.56 642 VAL A CA 1
ATOM 4785 C C . VAL A 1 642 ? 0.25 -11.906 -14.898 1 97.56 642 VAL A C 1
ATOM 4787 O O . VAL A 1 642 ? 1.444 -12.188 -15.023 1 97.56 642 VAL A O 1
ATOM 4790 N N . ALA A 1 643 ? -0.412 -12.32 -13.828 1 97.12 643 ALA A N 1
ATOM 4791 C CA . ALA A 1 643 ? 0.249 -13.086 -12.766 1 97.12 643 ALA A CA 1
ATOM 4792 C C . ALA A 1 643 ? 0.727 -14.438 -13.281 1 97.12 643 ALA A C 1
ATOM 4794 O O . ALA A 1 643 ? 1.875 -14.828 -13.055 1 97.12 643 ALA A O 1
ATOM 4795 N N . VAL A 1 644 ? -0.141 -15.141 -14.016 1 97.19 644 VAL A N 1
ATOM 4796 C CA . VAL A 1 644 ? 0.219 -16.453 -14.539 1 97.19 644 VAL A CA 1
ATOM 4797 C C . VAL A 1 644 ? 1.254 -16.297 -15.656 1 97.19 644 VAL A C 1
ATOM 4799 O O . VAL A 1 644 ? 2.223 -17.062 -15.719 1 97.19 644 VAL A O 1
ATOM 4802 N N . GLY A 1 645 ? 0.986 -15.336 -16.562 1 98.12 645 GLY A N 1
ATOM 4803 C CA . GLY A 1 645 ? 1.954 -15.07 -17.625 1 98.12 645 GLY A CA 1
ATOM 4804 C C . GLY A 1 645 ? 3.35 -14.789 -17.094 1 98.12 645 GLY A C 1
ATOM 4805 O O . GLY A 1 645 ? 4.328 -15.359 -17.578 1 98.12 645 GLY A O 1
ATOM 4806 N N . ARG A 1 646 ? 3.412 -13.898 -16.094 1 98.19 646 ARG A N 1
ATOM 4807 C CA . ARG A 1 646 ? 4.684 -13.578 -15.461 1 98.19 646 ARG A CA 1
ATOM 4808 C C . ARG A 1 646 ? 5.293 -14.812 -14.805 1 98.19 646 ARG A C 1
ATOM 4810 O O . ARG A 1 646 ? 6.492 -15.062 -14.922 1 98.19 646 ARG A O 1
ATOM 4817 N N . THR A 1 647 ? 4.52 -15.672 -14.117 1 98.38 647 THR A N 1
ATOM 4818 C CA . THR A 1 647 ? 4.98 -16.859 -13.414 1 98.38 647 THR A CA 1
ATOM 4819 C C . THR A 1 647 ? 5.586 -17.859 -14.383 1 98.38 647 THR A C 1
ATOM 4821 O O . THR A 1 647 ? 6.688 -18.375 -14.164 1 98.38 647 THR A O 1
ATOM 4824 N N . MET A 1 648 ? 4.891 -18.125 -15.438 1 98.31 648 MET A N 1
ATOM 4825 C CA . MET A 1 648 ? 5.344 -19.109 -16.422 1 98.31 648 MET A CA 1
ATOM 4826 C C . MET A 1 648 ? 6.582 -18.594 -17.156 1 98.31 648 MET A C 1
ATOM 4828 O O . MET A 1 648 ? 7.516 -19.359 -17.406 1 98.31 648 MET A O 1
ATOM 4832 N N . THR A 1 649 ? 6.59 -17.328 -17.484 1 98.69 649 THR A N 1
ATOM 4833 C CA . THR A 1 649 ? 7.758 -16.719 -18.109 1 98.69 649 THR A CA 1
ATOM 4834 C C . THR A 1 649 ? 8.977 -16.812 -17.203 1 98.69 649 THR A C 1
ATOM 4836 O O . THR A 1 649 ? 10.07 -17.156 -17.641 1 98.69 649 THR A O 1
ATOM 4839 N N . GLN A 1 650 ? 8.805 -16.516 -15.938 1 98.75 650 GLN A N 1
ATOM 4840 C CA . GLN A 1 650 ? 9.883 -16.594 -14.961 1 98.75 650 GLN A CA 1
ATOM 4841 C C . GLN A 1 650 ? 10.438 -18.016 -14.852 1 98.75 650 GLN A C 1
ATOM 4843 O O . GLN A 1 650 ? 11.648 -18.203 -14.805 1 98.75 650 GLN A O 1
ATOM 4848 N N . GLY A 1 651 ? 9.555 -18.984 -14.797 1 98.69 651 GLY A N 1
ATOM 4849 C CA . GLY A 1 651 ? 9.992 -20.359 -14.703 1 98.69 651 GLY A CA 1
ATOM 4850 C C . GLY A 1 651 ? 10.93 -20.766 -15.828 1 98.69 651 GLY A C 1
ATOM 4851 O O . GLY A 1 651 ? 11.992 -21.344 -15.578 1 98.69 651 GLY A O 1
ATOM 4852 N N . ARG A 1 652 ? 10.547 -20.438 -17.031 1 98.31 652 ARG A N 1
ATOM 4853 C CA . ARG A 1 652 ? 11.367 -20.75 -18.188 1 98.31 652 ARG A CA 1
ATOM 4854 C C . ARG A 1 652 ? 12.641 -19.906 -18.203 1 98.31 652 ARG A C 1
ATOM 4856 O O . ARG A 1 652 ? 13.734 -20.438 -18.406 1 98.31 652 ARG A O 1
ATOM 4863 N N . TYR A 1 653 ? 12.477 -18.672 -17.922 1 97.88 653 TYR A N 1
ATOM 4864 C CA . TYR A 1 653 ? 13.578 -17.703 -18.031 1 97.88 653 TYR A CA 1
ATOM 4865 C C . TYR A 1 653 ? 14.656 -18 -16.984 1 97.88 653 TYR A C 1
ATOM 4867 O O . TYR A 1 653 ? 15.844 -17.844 -17.266 1 97.88 653 TYR A O 1
ATOM 4875 N N . ALA A 1 654 ? 14.289 -18.375 -15.789 1 98.44 654 ALA A N 1
ATOM 4876 C CA . ALA A 1 654 ? 15.25 -18.703 -14.734 1 98.44 654 ALA A CA 1
ATOM 4877 C C . ALA A 1 654 ? 16.188 -19.828 -15.156 1 98.44 654 ALA A C 1
ATOM 4879 O O . ALA A 1 654 ? 17.406 -19.734 -14.945 1 98.44 654 ALA A O 1
ATOM 4880 N N . VAL A 1 655 ? 15.656 -20.859 -15.773 1 98.62 655 VAL A N 1
ATOM 4881 C CA . VAL A 1 655 ? 16.469 -21.984 -16.219 1 98.62 655 VAL A CA 1
ATOM 4882 C C . VAL A 1 655 ? 17.391 -21.547 -17.359 1 98.62 655 VAL A C 1
ATOM 4884 O O . VAL A 1 655 ? 18.578 -21.906 -17.391 1 98.62 655 VAL A O 1
ATOM 4887 N N . LYS A 1 656 ? 16.875 -20.781 -18.281 1 97.94 656 LYS A N 1
ATOM 4888 C CA . LYS A 1 656 ? 17.703 -20.25 -19.359 1 97.94 656 LYS A CA 1
ATOM 4889 C C . LYS A 1 656 ? 18.859 -19.422 -18.797 1 97.94 656 LYS A C 1
ATOM 4891 O O . LYS A 1 656 ? 19.984 -19.5 -19.312 1 97.94 656 LYS A O 1
ATOM 4896 N N . ALA A 1 657 ? 18.531 -18.641 -17.797 1 97.12 657 ALA A N 1
ATOM 4897 C CA . ALA A 1 657 ? 19.578 -17.844 -17.141 1 97.12 657 ALA A CA 1
ATOM 4898 C C . ALA A 1 657 ? 20.641 -18.734 -16.516 1 97.12 657 ALA A C 1
ATOM 4900 O O . ALA A 1 657 ? 21.828 -18.453 -16.609 1 97.12 657 ALA A O 1
ATOM 4901 N N . ILE A 1 658 ? 20.234 -19.781 -15.844 1 97.88 658 ILE A N 1
ATOM 4902 C CA . ILE A 1 658 ? 21.141 -20.734 -15.195 1 97.88 658 ILE A CA 1
ATOM 4903 C C . ILE A 1 658 ? 22.031 -21.391 -16.25 1 97.88 658 ILE A C 1
ATOM 4905 O O . ILE A 1 658 ? 23.219 -21.625 -16 1 97.88 658 ILE A O 1
ATOM 4909 N N . LEU A 1 659 ? 21.453 -21.641 -17.422 1 96.69 659 LEU A N 1
ATOM 4910 C CA . LEU A 1 659 ? 22.172 -22.281 -18.516 1 96.69 659 LEU A CA 1
ATOM 4911 C C . LEU A 1 659 ? 23.094 -21.297 -19.219 1 96.69 659 LEU A C 1
ATOM 4913 O O . LEU A 1 659 ? 23.891 -21.672 -20.078 1 96.69 659 LEU A O 1
ATOM 4917 N N . GLY A 1 660 ? 23.016 -19.969 -18.859 1 91.94 660 GLY A N 1
ATOM 4918 C CA . GLY A 1 660 ? 23.875 -18.953 -19.453 1 91.94 660 GLY A CA 1
ATOM 4919 C C . GLY A 1 660 ? 23.391 -18.469 -20.812 1 91.94 660 GLY A C 1
ATOM 4920 O O . GLY A 1 660 ? 24.172 -17.906 -21.594 1 91.94 660 GLY A O 1
ATOM 4921 N N . GLU A 1 661 ? 22.234 -18.703 -21.078 1 84.38 661 GLU A N 1
ATOM 4922 C CA . GLU A 1 661 ? 21.672 -18.219 -22.328 1 84.38 661 GLU A CA 1
ATOM 4923 C C . GLU A 1 661 ? 21.438 -16.719 -22.297 1 84.38 661 GLU A C 1
ATOM 4925 O O . GLU A 1 661 ? 21.156 -16.156 -21.234 1 84.38 661 GLU A O 1
ATOM 4930 N N . THR A 1 662 ? 21.938 -16.078 -23.375 1 68.88 662 THR A N 1
ATOM 4931 C CA . THR A 1 662 ? 21.703 -14.641 -23.453 1 68.88 662 THR A CA 1
ATOM 4932 C C . THR A 1 662 ? 20.219 -14.336 -23.562 1 68.88 662 THR A C 1
ATOM 4934 O O . THR A 1 662 ? 19.547 -14.781 -24.5 1 68.88 662 THR A O 1
ATOM 4937 N N . VAL A 1 663 ? 19.688 -14.008 -22.5 1 58.53 663 VAL A N 1
ATOM 4938 C CA . VAL A 1 663 ? 18.281 -13.633 -22.438 1 58.53 663 VAL A CA 1
ATOM 4939 C C . VAL A 1 663 ? 18.125 -12.133 -22.641 1 58.53 663 VAL A C 1
ATOM 4941 O O . VAL A 1 663 ? 18.984 -11.352 -22.234 1 58.53 663 VAL A O 1
ATOM 4944 N N . MET B 1 1 ? -1.684 27.859 -41.438 1 17.27 1 MET B N 1
ATOM 4945 C CA . MET B 1 1 ? -1.934 28.984 -40.562 1 17.27 1 MET B CA 1
ATOM 4946 C C . MET B 1 1 ? -3.016 28.641 -39.531 1 17.27 1 MET B C 1
ATOM 4948 O O . MET B 1 1 ? -4.109 28.219 -39.906 1 17.27 1 MET B O 1
ATOM 4952 N N . ARG B 1 2 ? -2.363 28.312 -38.094 1 21.58 2 ARG B N 1
ATOM 4953 C CA . ARG B 1 2 ? -1.518 27.75 -37.031 1 21.58 2 ARG B CA 1
ATOM 4954 C C . ARG B 1 2 ? -2.094 28.062 -35.656 1 21.58 2 ARG B C 1
ATOM 4956 O O . ARG B 1 2 ? -2.588 29.156 -35.438 1 21.58 2 ARG B O 1
ATOM 4963 N N . LYS B 1 3 ? -2.523 27.078 -34.812 1 22.09 3 LYS B N 1
ATOM 4964 C CA . LYS B 1 3 ? -3.326 26.406 -33.812 1 22.09 3 LYS B CA 1
ATOM 4965 C C . LYS B 1 3 ? -3.291 27.172 -32.469 1 22.09 3 LYS B C 1
ATOM 4967 O O . LYS B 1 3 ? -2.631 26.75 -31.531 1 22.09 3 LYS B O 1
ATOM 4972 N N . THR B 1 4 ? -3.518 28.453 -32.656 1 17.7 4 THR B N 1
ATOM 4973 C CA . THR B 1 4 ? -3.58 29.625 -31.781 1 17.7 4 THR B CA 1
ATOM 4974 C C . THR B 1 4 ? -4.938 29.703 -31.094 1 17.7 4 THR B C 1
ATOM 4976 O O . THR B 1 4 ? -5.141 30.547 -30.219 1 17.7 4 THR B O 1
ATOM 4979 N N . TYR B 1 5 ? -5.762 28.625 -31.172 1 19.58 5 TYR B N 1
ATOM 4980 C CA . TYR B 1 5 ? -7.109 29.172 -31.094 1 19.58 5 TYR B CA 1
ATOM 4981 C C . TYR B 1 5 ? -7.469 29.516 -29.656 1 19.58 5 TYR B C 1
ATOM 4983 O O . TYR B 1 5 ? -7.156 28.766 -28.719 1 19.58 5 TYR B O 1
ATOM 4991 N N . ILE B 1 6 ? -7.574 30.734 -29.609 1 20.09 6 ILE B N 1
ATOM 4992 C CA . ILE B 1 6 ? -7.914 31.734 -28.594 1 20.09 6 ILE B CA 1
ATOM 4993 C C . ILE B 1 6 ? -9.258 31.391 -27.953 1 20.09 6 ILE B C 1
ATOM 4995 O O . ILE B 1 6 ? -10.195 31 -28.656 1 20.09 6 ILE B O 1
ATOM 4999 N N . ALA B 1 7 ? -9.164 31.234 -26.656 1 17.94 7 ALA B N 1
ATOM 5000 C CA . ALA B 1 7 ? -9.539 31.078 -25.25 1 17.94 7 ALA B CA 1
ATOM 5001 C C . ALA B 1 7 ? -10.602 32.094 -24.859 1 17.94 7 ALA B C 1
ATOM 5003 O O . ALA B 1 7 ? -10.344 33.312 -24.828 1 17.94 7 ALA B O 1
ATOM 5004 N N . ARG B 1 8 ? -11.867 31.969 -25.172 1 17.31 8 ARG B N 1
ATOM 5005 C CA . ARG B 1 8 ? -13.008 32.875 -25.281 1 17.31 8 ARG B CA 1
ATOM 5006 C C . ARG B 1 8 ? -13.586 33.188 -23.922 1 17.31 8 ARG B C 1
ATOM 5008 O O . ARG B 1 8 ? -14.742 33.594 -23.812 1 17.31 8 ARG B O 1
ATOM 5015 N N . ARG B 1 9 ? -13.055 32.719 -22.891 1 16.88 9 ARG B N 1
ATOM 5016 C CA . ARG B 1 9 ? -13.75 32.906 -21.609 1 16.88 9 ARG B CA 1
ATOM 5017 C C . ARG B 1 9 ? -13.922 34.406 -21.297 1 16.88 9 ARG B C 1
ATOM 5019 O O . ARG B 1 9 ? -12.938 35.125 -21.109 1 16.88 9 ARG B O 1
ATOM 5026 N N . ASP B 1 10 ? -14.875 35.031 -21.656 1 16.47 10 ASP B N 1
ATOM 5027 C CA . ASP B 1 10 ? -15.438 36.375 -21.75 1 16.47 10 ASP B CA 1
ATOM 5028 C C . ASP B 1 10 ? -15.773 36.938 -20.375 1 16.47 10 ASP B C 1
ATOM 5030 O O . ASP B 1 10 ? -16.703 36.438 -19.703 1 16.47 10 ASP B O 1
ATOM 5034 N N . PHE B 1 11 ? -14.734 37.031 -19.469 1 17.27 11 PHE B N 1
ATOM 5035 C CA . PHE B 1 11 ? -14.711 37.5 -18.094 1 17.27 11 PHE B CA 1
ATOM 5036 C C . PHE B 1 11 ? -15.461 38.812 -17.953 1 17.27 11 PHE B C 1
ATOM 5038 O O . PHE B 1 11 ? -15.164 39.781 -18.641 1 17.27 11 PHE B O 1
ATOM 5045 N N . LEU B 1 12 ? -16.625 38.75 -17.375 1 15.99 12 LEU B N 1
ATOM 5046 C CA . LEU B 1 12 ? -17.562 39.844 -17.188 1 15.99 12 LEU B CA 1
ATOM 5047 C C . LEU B 1 12 ? -17.031 40.844 -16.141 1 15.99 12 LEU B C 1
ATOM 5049 O O . LEU B 1 12 ? -16.891 40.5 -14.969 1 15.99 12 LEU B O 1
ATOM 5053 N N . ARG B 1 13 ? -15.867 41.469 -16.391 1 16.39 13 ARG B N 1
ATOM 5054 C CA . ARG B 1 13 ? -15.086 42.469 -15.664 1 16.39 13 ARG B CA 1
ATOM 5055 C C . ARG B 1 13 ? -15.992 43.531 -15.031 1 16.39 13 ARG B C 1
ATOM 5057 O O . ARG B 1 13 ? -15.859 43.812 -13.844 1 16.39 13 ARG B O 1
ATOM 5064 N N . GLY B 1 14 ? -16.234 44.719 -15.406 1 15.66 14 GLY B N 1
ATOM 5065 C CA . GLY B 1 14 ? -15.688 45.969 -14.906 1 15.66 14 GLY B CA 1
ATOM 5066 C C . GLY B 1 14 ? -16.656 46.75 -14.008 1 15.66 14 GLY B C 1
ATOM 5067 O O . GLY B 1 14 ? -16.359 47.844 -13.578 1 15.66 14 GLY B O 1
ATOM 5068 N N . ALA B 1 15 ? -17.844 46.281 -13.516 1 15.67 15 ALA B N 1
ATOM 5069 C CA . ALA B 1 15 ? -18.656 47.5 -13.602 1 15.67 15 ALA B CA 1
ATOM 5070 C C . ALA B 1 15 ? -18.266 48.469 -12.492 1 15.67 15 ALA B C 1
ATOM 5072 O O . ALA B 1 15 ? -17.953 49.656 -12.773 1 15.67 15 ALA B O 1
ATOM 5073 N N . ALA B 1 16 ? -19.109 48.75 -11.414 1 15.89 16 ALA B N 1
ATOM 5074 C CA . ALA B 1 16 ? -19.828 50 -11.258 1 15.89 16 ALA B CA 1
ATOM 5075 C C . ALA B 1 16 ? -19.094 50.938 -10.297 1 15.89 16 ALA B C 1
ATOM 5077 O O . ALA B 1 16 ? -18.234 50.5 -9.523 1 15.89 16 ALA B O 1
ATOM 5078 N N . VAL B 1 17 ? -19.812 51.938 -9.547 1 15.83 17 VAL B N 1
ATOM 5079 C CA . VAL B 1 17 ? -19.922 53.406 -9.461 1 15.83 17 VAL B CA 1
ATOM 5080 C C . VAL B 1 17 ? -19.344 53.875 -8.133 1 15.83 17 VAL B C 1
ATOM 5082 O O . VAL B 1 17 ? -18.594 54.875 -8.094 1 15.83 17 VAL B O 1
ATOM 5085 N N . GLY B 1 18 ? -19.578 53.219 -6.883 1 15.06 18 GLY B N 1
ATOM 5086 C CA . GLY B 1 18 ? -20.25 54.25 -6.102 1 15.06 18 GLY B CA 1
ATOM 5087 C C . GLY B 1 18 ? -19.281 55.219 -5.461 1 15.06 18 GLY B C 1
ATOM 5088 O O . GLY B 1 18 ? -18.094 54.938 -5.355 1 15.06 18 GLY B O 1
ATOM 5089 N N . ALA B 1 19 ? -19.859 56.188 -4.406 1 15.27 19 ALA B N 1
ATOM 5090 C CA . ALA B 1 19 ? -19.781 57.594 -4.008 1 15.27 19 ALA B CA 1
ATOM 5091 C C . ALA B 1 19 ? -18.641 57.812 -3.02 1 15.27 19 ALA B C 1
ATOM 5093 O O . ALA B 1 19 ? -18.266 56.906 -2.281 1 15.27 19 ALA B O 1
ATOM 5094 N N . LEU B 1 20 ? -18.203 59 -2.844 1 15.57 20 LEU B N 1
ATOM 5095 C CA . LEU B 1 20 ? -17.188 60 -2.551 1 15.57 20 LEU B CA 1
ATOM 5096 C C . LEU B 1 20 ? -17.031 60.188 -1.047 1 15.57 20 LEU B C 1
ATOM 5098 O O . LEU B 1 20 ? -15.969 60.594 -0.567 1 15.57 20 LEU B O 1
ATOM 5102 N N . GLY B 1 21 ? -17.938 59.844 0.031 1 14.98 21 GLY B N 1
ATOM 5103 C CA . GLY B 1 21 ? -18.078 61.062 0.82 1 14.98 21 GLY B CA 1
ATOM 5104 C C . GLY B 1 21 ? -16.906 61.312 1.756 1 14.98 21 GLY B C 1
ATOM 5105 O O . GLY B 1 21 ? -16.203 60.344 2.139 1 14.98 21 GLY B O 1
ATOM 5106 N N . LEU B 1 22 ? -16.641 62.531 2.301 1 15.75 22 LEU B N 1
ATOM 5107 C CA . LEU B 1 22 ? -15.703 63.562 2.744 1 15.75 22 LEU B CA 1
ATOM 5108 C C . LEU B 1 22 ? -15.32 63.344 4.203 1 15.75 22 LEU B C 1
ATOM 5110 O O . LEU B 1 22 ? -14.141 63.469 4.562 1 15.75 22 LEU B O 1
ATOM 5114 N N . ALA B 1 23 ? -16.203 63.219 5.328 1 15.9 23 ALA B N 1
ATOM 5115 C CA . ALA B 1 23 ? -16.078 64.375 6.246 1 15.9 23 ALA B CA 1
ATOM 5116 C C . ALA B 1 23 ? -14.945 64.125 7.238 1 15.9 23 ALA B C 1
ATOM 5118 O O . ALA B 1 23 ? -14.547 63 7.484 1 15.9 23 ALA B O 1
ATOM 5119 N N . ALA B 1 24 ? -14.883 64.938 8.398 1 16.47 24 ALA B N 1
ATOM 5120 C CA . ALA B 1 24 ? -14.094 65.938 9.078 1 16.47 24 ALA B CA 1
ATOM 5121 C C . ALA B 1 24 ? -13.352 65.375 10.273 1 16.47 24 ALA B C 1
ATOM 5123 O O . ALA B 1 24 ? -12.125 65.5 10.383 1 16.47 24 ALA B O 1
ATOM 5124 N N . THR B 1 25 ? -13.789 65.688 11.555 1 16.3 25 THR B N 1
ATOM 5125 C CA . THR B 1 25 ? -13.156 66.625 12.461 1 16.3 25 THR B CA 1
ATOM 5126 C C . THR B 1 25 ? -12.367 65.938 13.547 1 16.3 25 THR B C 1
ATOM 5128 O O . THR B 1 25 ? -12.305 64.688 13.555 1 16.3 25 THR B O 1
ATOM 5131 N N . SER B 1 26 ? -12.734 66.062 14.977 1 16.33 26 SER B N 1
ATOM 5132 C CA . SER B 1 26 ? -12.055 66.812 15.984 1 16.33 26 SER B CA 1
ATOM 5133 C C . SER B 1 26 ? -11.312 65.938 16.984 1 16.33 26 SER B C 1
ATOM 5135 O O . SER B 1 26 ? -10.125 66.188 17.266 1 16.33 26 SER B O 1
ATOM 5137 N N . LEU B 1 27 ? -11.984 65.25 18.156 1 16.94 27 LEU B N 1
ATOM 5138 C CA . LEU B 1 27 ? -11.828 65.75 19.516 1 16.94 27 LEU B CA 1
ATOM 5139 C C . LEU B 1 27 ? -10.734 64.938 20.25 1 16.94 27 LEU B C 1
ATOM 5141 O O . LEU B 1 27 ? -10.398 63.844 19.859 1 16.94 27 LEU B O 1
ATOM 5145 N N . ALA B 1 28 ? -10.781 64.75 21.672 1 18.98 28 ALA B N 1
ATOM 5146 C CA . ALA B 1 28 ? -10 65.125 22.844 1 18.98 28 ALA B CA 1
ATOM 5147 C C . ALA B 1 28 ? -9.18 63.969 23.359 1 18.98 28 ALA B C 1
ATOM 5149 O O . ALA B 1 28 ? -9.492 62.812 23.047 1 18.98 28 ALA B O 1
ATOM 5150 N N . ALA B 1 29 ? -8.609 63.938 24.688 1 18.89 29 ALA B N 1
ATOM 5151 C CA . ALA B 1 29 ? -7.383 64 25.469 1 18.89 29 ALA B CA 1
ATOM 5152 C C . ALA B 1 29 ? -7.121 62.688 26.219 1 18.89 29 ALA B C 1
ATOM 5154 O O . ALA B 1 29 ? -5.969 62.344 26.484 1 18.89 29 ALA B O 1
ATOM 5155 N N . CYS B 1 30 ? -8.125 61.844 26.797 1 19.73 30 CYS B N 1
ATOM 5156 C CA . CYS B 1 30 ? -7.93 61.5 28.203 1 19.73 30 CYS B CA 1
ATOM 5157 C C . CYS B 1 30 ? -7.004 60.312 28.344 1 19.73 30 CYS B C 1
ATOM 5159 O O . CYS B 1 30 ? -7.223 59.281 27.719 1 19.73 30 CYS B O 1
ATOM 5161 N N . GLY B 1 31 ? -5.793 60.375 28.969 1 19.05 31 GLY B N 1
ATOM 5162 C CA . GLY B 1 31 ? -4.551 59.625 29.156 1 19.05 31 GLY B CA 1
ATOM 5163 C C . GLY B 1 31 ? -4.703 58.438 30.062 1 19.05 31 GLY B C 1
ATOM 5164 O O . GLY B 1 31 ? -4.844 58.562 31.281 1 19.05 31 GLY B O 1
ATOM 5165 N N . SER B 1 32 ? -5.543 57.344 29.797 1 18.17 32 SER B N 1
ATOM 5166 C CA . SER B 1 32 ? -5.723 56.344 30.844 1 18.17 32 SER B CA 1
ATOM 5167 C C . SER B 1 32 ? -4.461 55.5 31.031 1 18.17 32 SER B C 1
ATOM 5169 O O . SER B 1 32 ? -3.947 54.906 30.078 1 18.17 32 SER B O 1
ATOM 5171 N N . ALA B 1 33 ? -3.633 55.562 32.094 1 21.53 33 ALA B N 1
ATOM 5172 C CA . ALA B 1 33 ? -2.377 55 32.531 1 21.53 33 ALA B CA 1
ATOM 5173 C C . ALA B 1 33 ? -2.572 53.531 32.969 1 21.53 33 ALA B C 1
ATOM 5175 O O . ALA B 1 33 ? -3.088 53.25 34.031 1 21.53 33 ALA B O 1
ATOM 5176 N N . SER B 1 34 ? -3.109 52.625 32.156 1 20.84 34 SER B N 1
ATOM 5177 C CA . SER B 1 34 ? -3.318 51.281 32.719 1 20.84 34 SER B CA 1
ATOM 5178 C C . SER B 1 34 ? -1.995 50.625 33.094 1 20.84 34 SER B C 1
ATOM 5180 O O . SER B 1 34 ? -1.055 50.625 32.312 1 20.84 34 SER B O 1
ATOM 5182 N N . SER B 1 35 ? -1.686 50.375 34.375 1 21.33 35 SER B N 1
ATOM 5183 C CA . SER B 1 35 ? -0.566 49.812 35.125 1 21.33 35 SER B CA 1
ATOM 5184 C C . SER B 1 35 ? -0.287 48.375 34.719 1 21.33 35 SER B C 1
ATOM 5186 O O . SER B 1 35 ? -1.199 47.562 34.688 1 21.33 35 SER B O 1
ATOM 5188 N N . SER B 1 36 ? 0.699 48.094 33.875 1 22.23 36 SER B N 1
ATOM 5189 C CA . SER B 1 36 ? 1.265 46.812 33.406 1 22.23 36 SER B CA 1
ATOM 5190 C C . SER B 1 36 ? 1.727 45.969 34.562 1 22.23 36 SER B C 1
ATOM 5192 O O . SER B 1 36 ? 2.639 46.344 35.312 1 22.23 36 SER B O 1
ATOM 5194 N N . THR B 1 37 ? 0.823 45.219 35.25 1 24.73 37 THR B N 1
ATOM 5195 C CA . THR B 1 37 ? 1.266 44.312 36.281 1 24.73 37 THR B CA 1
ATOM 5196 C C . THR B 1 37 ? 2.336 43.375 35.75 1 24.73 37 THR B C 1
ATOM 5198 O O . THR B 1 37 ? 2.131 42.688 34.75 1 24.73 37 THR B O 1
ATOM 5201 N N . ALA B 1 38 ? 3.621 43.562 35.938 1 23.36 38 ALA B N 1
ATOM 5202 C CA . ALA B 1 38 ? 4.832 42.781 35.781 1 23.36 38 ALA B CA 1
ATOM 5203 C C . ALA B 1 38 ? 4.613 41.344 36.25 1 23.36 38 ALA B C 1
ATOM 5205 O O . ALA B 1 38 ? 4.219 41.125 37.406 1 23.36 38 ALA B O 1
ATOM 5206 N N . ALA B 1 39 ? 4.383 40.469 35.344 1 29.22 39 ALA B N 1
ATOM 5207 C CA . ALA B 1 39 ? 4.398 39.031 35.594 1 29.22 39 ALA B CA 1
ATOM 5208 C C . ALA B 1 39 ? 5.613 38.625 36.406 1 29.22 39 ALA B C 1
ATOM 5210 O O . ALA B 1 39 ? 6.754 38.875 36.031 1 29.22 39 ALA B O 1
ATOM 5211 N N . SER B 1 40 ? 5.516 38.875 37.812 1 25.09 40 SER B N 1
ATOM 5212 C CA . SER B 1 40 ? 6.539 38.438 38.75 1 25.09 40 SER B CA 1
ATOM 5213 C C . SER B 1 40 ? 7.148 37.094 38.312 1 25.09 40 SER B C 1
ATOM 5215 O O . SER B 1 40 ? 6.426 36.188 37.875 1 25.09 40 SER B O 1
ATOM 5217 N N . SER B 1 41 ? 8.359 37.125 37.75 1 30.36 41 SER B N 1
ATOM 5218 C CA . SER B 1 41 ? 9.219 35.969 37.562 1 30.36 41 SER B CA 1
ATOM 5219 C C . SER B 1 41 ? 9.078 35 38.719 1 30.36 41 SER B C 1
ATOM 5221 O O . SER B 1 41 ? 9.32 35.344 39.875 1 30.36 41 SER B O 1
ATOM 5223 N N . SER B 1 42 ? 8.023 34.281 38.719 1 31.05 42 SER B N 1
ATOM 5224 C CA . SER B 1 42 ? 7.902 33.25 39.781 1 31.05 42 SER B CA 1
ATOM 5225 C C . SER B 1 42 ? 9.242 32.594 40.062 1 31.05 42 SER B C 1
ATOM 5227 O O . SER B 1 42 ? 9.789 31.891 39.188 1 31.05 42 SER B O 1
ATOM 5229 N N . ALA B 1 43 ? 10.18 33.281 40.719 1 33.75 43 ALA B N 1
ATOM 5230 C CA . ALA B 1 43 ? 11.266 32.562 41.375 1 33.75 43 ALA B CA 1
ATOM 5231 C C . ALA B 1 43 ? 10.828 31.156 41.812 1 33.75 43 ALA B C 1
ATOM 5233 O O . ALA B 1 43 ? 9.742 30.984 42.375 1 33.75 43 ALA B O 1
ATOM 5234 N N . ALA B 1 44 ? 11.297 30.141 41.25 1 39.75 44 ALA B N 1
ATOM 5235 C CA . ALA B 1 44 ? 11.156 28.828 41.875 1 39.75 44 ALA B CA 1
ATOM 5236 C C . ALA B 1 44 ? 11.141 28.938 43.406 1 39.75 44 ALA B C 1
ATOM 5238 O O . ALA B 1 44 ? 12.062 29.5 44 1 39.75 44 ALA B O 1
ATOM 5239 N N . ALA B 1 45 ? 10.109 29.078 44.094 1 38.22 45 ALA B N 1
ATOM 5240 C CA . ALA B 1 45 ? 10.094 28.906 45.562 1 38.22 45 ALA B CA 1
ATOM 5241 C C . ALA B 1 45 ? 11.18 27.938 46 1 38.22 45 ALA B C 1
ATOM 5243 O O . ALA B 1 45 ? 11.391 26.891 45.375 1 38.22 45 ALA B O 1
ATOM 5244 N N . ALA B 1 46 ? 12.234 28.266 46.594 1 48.28 46 ALA B N 1
ATOM 5245 C CA . ALA B 1 46 ? 13.148 27.438 47.375 1 48.28 46 ALA B CA 1
ATOM 5246 C C . ALA B 1 46 ? 12.438 26.203 47.938 1 48.28 46 ALA B C 1
ATOM 5248 O O . ALA B 1 46 ? 11.805 26.281 49 1 48.28 46 ALA B O 1
ATOM 5249 N N . GLY B 1 47 ? 11.531 25.641 47.062 1 57.38 47 GLY B N 1
ATOM 5250 C CA . GLY B 1 47 ? 10.773 24.531 47.625 1 57.38 47 GLY B CA 1
ATOM 5251 C C . GLY B 1 47 ? 11.656 23.391 48.094 1 57.38 47 GLY B C 1
ATOM 5252 O O . GLY B 1 47 ? 12.859 23.375 47.812 1 57.38 47 GLY B O 1
ATOM 5253 N N . SER B 1 48 ? 11.195 22.703 49 1 80.38 48 SER B N 1
ATOM 5254 C CA . SER B 1 48 ? 11.773 21.484 49.594 1 80.38 48 SER B CA 1
ATOM 5255 C C . SER B 1 48 ? 11.773 20.359 48.562 1 80.38 48 SER B C 1
ATOM 5257 O O . SER B 1 48 ? 10.734 20.047 47.969 1 80.38 48 SER B O 1
ATOM 5259 N N . TYR B 1 49 ? 12.93 20.047 48 1 90.44 49 TYR B N 1
ATOM 5260 C CA . TYR B 1 49 ? 13.109 18.922 47.125 1 90.44 49 TYR B CA 1
ATOM 5261 C C . TYR B 1 49 ? 13.461 17.656 47.875 1 90.44 49 TYR B C 1
ATOM 5263 O O . TYR B 1 49 ? 14.086 17.734 48.938 1 90.44 49 TYR B O 1
ATOM 5271 N N . THR B 1 50 ? 13.031 16.594 47.375 1 92.19 50 THR B N 1
ATOM 5272 C CA . THR B 1 50 ? 13.656 15.344 47.781 1 92.19 50 THR B CA 1
ATOM 5273 C C . THR B 1 50 ? 15.008 15.164 47.094 1 92.19 50 THR B C 1
ATOM 5275 O O . THR B 1 50 ? 15.078 15.047 45.875 1 92.19 50 THR B O 1
ATOM 5278 N N . PRO B 1 51 ? 16.016 15.156 47.844 1 93.94 51 PRO B N 1
ATOM 5279 C CA . PRO B 1 51 ? 17.344 15.062 47.25 1 93.94 51 PRO B CA 1
ATOM 5280 C C . PRO B 1 51 ? 17.484 13.828 46.344 1 93.94 51 PRO B C 1
ATOM 5282 O O . PRO B 1 51 ? 16.984 12.75 46.688 1 93.94 51 PRO B O 1
ATOM 5285 N N . GLY B 1 52 ? 18.078 13.953 45.25 1 94.19 52 GLY B N 1
ATOM 5286 C CA . GLY B 1 52 ? 18.297 12.875 44.281 1 94.19 52 GLY B CA 1
ATOM 5287 C C . GLY B 1 52 ? 18.469 13.352 42.875 1 94.19 52 GLY B C 1
ATOM 5288 O O . GLY B 1 52 ? 18.562 14.562 42.625 1 94.19 52 GLY B O 1
ATOM 5289 N N . THR B 1 53 ? 18.688 12.414 42.062 1 94.88 53 THR B N 1
ATOM 5290 C CA . THR B 1 53 ? 18.812 12.672 40.625 1 94.88 53 THR B CA 1
ATOM 5291 C C . THR B 1 53 ? 17.562 12.211 39.875 1 94.88 53 THR B C 1
ATOM 5293 O O . THR B 1 53 ? 17.078 11.094 40.094 1 94.88 53 THR B O 1
ATOM 5296 N N . TYR B 1 54 ? 17.078 13.109 39.094 1 91.94 54 TYR B N 1
ATOM 5297 C CA . TYR B 1 54 ? 15.859 12.852 38.312 1 91.94 54 TYR B CA 1
ATOM 5298 C C . TYR B 1 54 ? 16.094 13.078 36.844 1 91.94 54 TYR B C 1
ATOM 5300 O O . TYR B 1 54 ? 16.953 13.883 36.438 1 91.94 54 TYR B O 1
ATOM 5308 N N . THR B 1 55 ? 15.359 12.242 36.062 1 89.75 55 THR B N 1
ATOM 5309 C CA . THR B 1 55 ? 15.492 12.328 34.625 1 89.75 55 THR B CA 1
ATOM 5310 C C . THR B 1 55 ? 14.125 12.5 33.969 1 89.75 55 THR B C 1
ATOM 5312 O O . THR B 1 55 ? 13.125 11.961 34.438 1 89.75 55 THR B O 1
ATOM 5315 N N . ALA B 1 56 ? 14.094 13.297 32.844 1 85.88 56 ALA B N 1
ATOM 5316 C CA . ALA B 1 56 ? 12.898 13.461 32.031 1 85.88 56 ALA B CA 1
ATOM 5317 C C . ALA B 1 56 ? 13.273 13.625 30.562 1 85.88 56 ALA B C 1
ATOM 5319 O O . ALA B 1 56 ? 14.328 14.172 30.234 1 85.88 56 ALA B O 1
ATOM 5320 N N . THR B 1 57 ? 12.414 13.07 29.75 1 83.81 57 THR B N 1
ATOM 5321 C CA . THR B 1 57 ? 12.641 13.141 28.297 1 83.81 57 THR B CA 1
ATOM 5322 C C . THR B 1 57 ? 11.461 13.797 27.594 1 83.81 57 THR B C 1
ATOM 5324 O O . THR B 1 57 ? 10.312 13.414 27.828 1 83.81 57 THR B O 1
ATOM 5327 N N . VAL B 1 58 ? 11.766 14.797 26.797 1 81.25 58 VAL B N 1
ATOM 5328 C CA . VAL B 1 58 ? 10.766 15.547 26.047 1 81.25 58 VAL B CA 1
ATOM 5329 C C . VAL B 1 58 ? 11.172 15.617 24.578 1 81.25 58 VAL B C 1
ATOM 5331 O O . VAL B 1 58 ? 12.359 15.703 24.25 1 81.25 58 VAL B O 1
ATOM 5334 N N . LYS B 1 59 ? 10.203 15.609 23.703 1 79.69 59 LYS B N 1
ATOM 5335 C CA . LYS B 1 59 ? 10.469 15.688 22.281 1 79.69 59 LYS B CA 1
ATOM 5336 C C . LYS B 1 59 ? 10.938 17.094 21.875 1 79.69 59 LYS B C 1
ATOM 5338 O O . LYS B 1 59 ? 10.266 18.078 22.188 1 79.69 59 LYS B O 1
ATOM 5343 N N . GLY B 1 60 ? 12.109 17.156 21.281 1 78.5 60 GLY B N 1
ATOM 5344 C CA . GLY B 1 60 ? 12.602 18.375 20.656 1 78.5 60 GLY B CA 1
ATOM 5345 C C . GLY B 1 60 ? 12.227 18.484 19.188 1 78.5 60 GLY B C 1
ATOM 5346 O O . GLY B 1 60 ? 11.133 18.078 18.797 1 78.5 60 GLY B O 1
ATOM 5347 N N . TYR B 1 61 ? 13.062 19.172 18.469 1 77 61 TYR B N 1
ATOM 5348 C CA . TYR B 1 61 ? 12.797 19.312 17.031 1 77 61 TYR B CA 1
ATOM 5349 C C . TYR B 1 61 ? 13.188 18.047 16.281 1 77 61 TYR B C 1
ATOM 5351 O O . TYR B 1 61 ? 12.352 17.453 15.594 1 77 61 TYR B O 1
ATOM 5359 N N . SER B 1 62 ? 14.43 17.688 16.375 1 75.81 62 SER B N 1
ATOM 5360 C CA . SER B 1 62 ? 14.945 16.594 15.562 1 75.81 62 SER B CA 1
ATOM 5361 C C . SER B 1 62 ? 15.125 15.328 16.391 1 75.81 62 SER B C 1
ATOM 5363 O O . SER B 1 62 ? 15.367 14.25 15.852 1 75.81 62 SER B O 1
ATOM 5365 N N . SER B 1 63 ? 15.055 15.492 17.797 1 77 63 SER B N 1
ATOM 5366 C CA . SER B 1 63 ? 15.312 14.352 18.656 1 77 63 SER B CA 1
ATOM 5367 C C . SER B 1 63 ? 14.555 14.477 19.984 1 77 63 SER B C 1
ATOM 5369 O O . SER B 1 63 ? 13.914 15.492 20.234 1 77 63 SER B O 1
ATOM 5371 N N . TYR B 1 64 ? 14.586 13.398 20.703 1 79 64 TYR B N 1
ATOM 5372 C CA . TYR B 1 64 ? 14.156 13.469 22.094 1 79 64 TYR B CA 1
ATOM 5373 C C . TYR B 1 64 ? 15.289 13.961 23 1 79 64 TYR B C 1
ATOM 5375 O O . TYR B 1 64 ? 16.422 13.516 22.875 1 79 64 TYR B O 1
ATOM 5383 N N . ILE B 1 65 ? 14.953 14.914 23.797 1 82.94 65 ILE B N 1
ATOM 5384 C CA . ILE B 1 65 ? 15.914 15.562 24.688 1 82.94 65 ILE B CA 1
ATOM 5385 C C . ILE B 1 65 ? 15.742 15.031 26.109 1 82.94 65 ILE B C 1
ATOM 5387 O O . ILE B 1 65 ? 14.633 15.039 26.656 1 82.94 65 ILE B O 1
ATOM 5391 N N . THR B 1 66 ? 16.844 14.555 26.672 1 86.81 66 THR B N 1
ATOM 5392 C CA . THR B 1 66 ? 16.812 14.062 28.047 1 86.81 66 THR B CA 1
ATOM 5393 C C . THR B 1 66 ? 17.547 15.023 28.969 1 86.81 66 THR B C 1
ATOM 5395 O O . THR B 1 66 ? 18.688 15.406 28.703 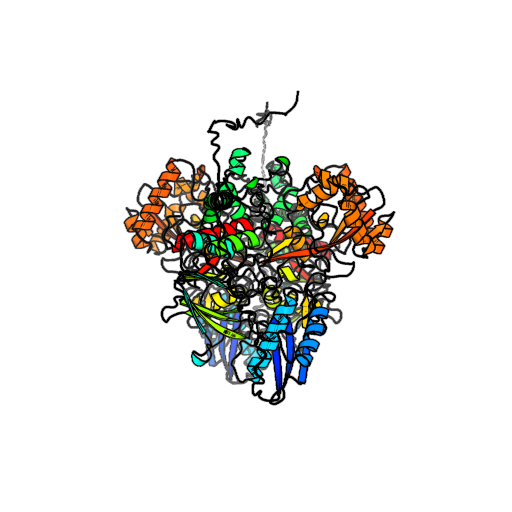1 86.81 66 THR B O 1
ATOM 5398 N N . VAL B 1 67 ? 16.891 15.453 30.047 1 89.31 67 VAL B N 1
ATOM 5399 C CA . VAL B 1 67 ? 17.484 16.297 31.094 1 89.31 67 VAL B CA 1
ATOM 5400 C C . VAL B 1 67 ? 17.641 15.492 32.375 1 89.31 67 VAL B C 1
ATOM 5402 O O . VAL B 1 67 ? 16.75 14.734 32.75 1 89.31 67 VAL B O 1
ATOM 5405 N N . GLU B 1 68 ? 18.797 15.555 32.875 1 92.25 68 GLU B N 1
ATOM 5406 C CA . GLU B 1 68 ? 19.094 15 34.188 1 92.25 68 GLU B CA 1
ATOM 5407 C C . GLU B 1 68 ? 19.453 16.094 35.188 1 92.25 68 GLU B C 1
ATOM 5409 O O . GLU B 1 68 ? 20.359 16.891 34.938 1 92.25 68 GLU B O 1
ATOM 5414 N N . MET B 1 69 ? 18.75 16.156 36.281 1 93.81 69 MET B N 1
ATOM 5415 C CA . MET B 1 69 ? 19 17.172 37.312 1 93.81 69 MET B CA 1
ATOM 5416 C C . MET B 1 69 ? 19.203 16.547 38.688 1 93.81 69 MET B C 1
ATOM 5418 O O . MET B 1 69 ? 18.562 15.555 39 1 93.81 69 MET B O 1
ATOM 5422 N N . THR B 1 70 ? 20.125 17.078 39.312 1 95.12 70 THR B N 1
ATOM 5423 C CA . THR B 1 70 ? 20.375 16.688 40.688 1 95.12 70 THR B CA 1
ATOM 5424 C C . THR B 1 70 ? 19.969 17.781 41.656 1 95.12 70 THR B C 1
ATOM 5426 O O . THR B 1 70 ? 20.219 18.969 41.406 1 95.12 70 THR B O 1
ATOM 5429 N N . PHE B 1 71 ? 19.312 17.344 42.75 1 93.69 71 PHE B N 1
ATOM 5430 C CA . PHE B 1 71 ? 18.781 18.281 43.75 1 93.69 71 PHE B CA 1
ATOM 5431 C C . PHE B 1 71 ? 19.312 17.969 45.125 1 93.69 71 PHE B C 1
ATOM 5433 O O . PHE B 1 71 ? 19.516 16.797 45.469 1 93.69 71 PHE B O 1
ATOM 5440 N N . ASP B 1 72 ? 19.609 18.953 45.906 1 92.88 72 ASP B N 1
ATOM 5441 C CA . ASP B 1 72 ? 19.609 18.797 47.375 1 92.88 72 ASP B CA 1
ATOM 5442 C C . ASP B 1 72 ? 18.281 19.297 47.969 1 92.88 72 ASP B C 1
ATOM 5444 O O . ASP B 1 72 ? 17.281 19.422 47.25 1 92.88 72 ASP B O 1
ATOM 5448 N N . GLU B 1 73 ? 18.234 19.484 49.188 1 90.5 73 GLU B N 1
ATOM 5449 C CA . GLU B 1 73 ? 16.969 19.781 49.875 1 90.5 73 GLU B CA 1
ATOM 5450 C C . GLU B 1 73 ? 16.422 21.125 49.438 1 90.5 73 GLU B C 1
ATOM 5452 O O . GLU B 1 73 ? 15.203 21.344 49.438 1 90.5 73 GLU B O 1
ATOM 5457 N N . SER B 1 74 ? 17.328 21.969 48.969 1 91.44 74 SER B N 1
ATOM 5458 C CA . SER B 1 74 ? 16.828 23.328 48.75 1 91.44 74 SER B CA 1
ATOM 5459 C C . SER B 1 74 ? 17.312 23.906 47.438 1 91.44 74 SER B C 1
ATOM 5461 O O . SER B 1 74 ? 16.984 25.047 47.094 1 91.44 74 SER B O 1
ATOM 5463 N N . SER B 1 75 ? 18.141 23.125 46.688 1 93.19 75 SER B N 1
ATOM 5464 C CA . SER B 1 75 ? 18.703 23.734 45.5 1 93.19 75 SER B CA 1
ATOM 5465 C C . SER B 1 75 ? 18.953 22.688 44.406 1 93.19 75 SER B C 1
ATOM 5467 O O . SER B 1 75 ? 19.031 21.5 44.688 1 93.19 75 SER B O 1
ATOM 5469 N N . ILE B 1 76 ? 19.078 23.203 43.125 1 93.94 76 ILE B N 1
ATOM 5470 C CA . ILE B 1 76 ? 19.547 22.422 41.969 1 93.94 76 ILE B CA 1
ATOM 5471 C C . ILE B 1 76 ? 21.078 22.375 41.969 1 93.94 76 ILE B C 1
ATOM 5473 O O . ILE B 1 76 ? 21.734 23.406 41.875 1 93.94 76 ILE B O 1
ATOM 5477 N N . THR B 1 77 ? 21.609 21.219 42 1 94.06 77 THR B N 1
ATOM 5478 C CA . THR B 1 77 ? 23.062 21.141 42.156 1 94.06 77 THR B CA 1
ATOM 5479 C C . THR B 1 77 ? 23.719 20.797 40.812 1 94.06 77 THR B C 1
ATOM 5481 O O . THR B 1 77 ? 24.906 21.047 40.625 1 94.06 77 THR B O 1
ATOM 5484 N N . ALA B 1 78 ? 22.922 20.172 40.031 1 94.69 78 ALA B N 1
ATOM 5485 C CA . ALA B 1 78 ? 23.453 19.828 38.719 1 94.69 78 ALA B CA 1
ATOM 5486 C C . ALA B 1 78 ? 22.328 19.719 37.688 1 94.69 78 ALA B C 1
ATOM 5488 O O . ALA B 1 78 ? 21.203 19.359 38.031 1 94.69 78 ALA B O 1
ATOM 5489 N N . CYS B 1 79 ? 22.688 20.062 36.469 1 93.94 79 CYS B N 1
ATOM 5490 C CA . CYS B 1 79 ? 21.781 19.938 35.344 1 93.94 79 CYS B CA 1
ATOM 5491 C C . CYS B 1 79 ? 22.547 19.562 34.062 1 93.94 79 CYS B C 1
ATOM 5493 O O . CYS B 1 79 ? 23.469 20.297 33.656 1 93.94 79 CYS B O 1
ATOM 5495 N N . SER B 1 80 ? 22.219 18.438 33.531 1 93.31 80 SER B N 1
ATOM 5496 C CA . SER B 1 80 ? 22.812 18.016 32.25 1 93.31 80 SER B CA 1
ATOM 5497 C C . SER B 1 80 ? 21.734 17.734 31.219 1 93.31 80 SER B C 1
ATOM 5499 O O . SER B 1 80 ? 20.641 17.281 31.562 1 93.31 80 SER B O 1
ATOM 5501 N N . VAL B 1 81 ? 22.047 18.141 29.984 1 91.69 81 VAL B N 1
ATOM 5502 C CA . VAL B 1 81 ? 21.109 17.969 28.891 1 91.69 81 VAL B CA 1
ATOM 5503 C C . VAL B 1 81 ? 21.734 17.141 27.781 1 91.69 81 VAL B C 1
ATOM 5505 O O . VAL B 1 81 ? 22.875 17.406 27.359 1 91.69 81 VAL B O 1
ATOM 5508 N N . ASN B 1 82 ? 21.094 16.047 27.469 1 86.62 82 ASN B N 1
ATOM 5509 C CA . ASN B 1 82 ? 21.438 15.312 26.266 1 86.62 82 ASN B CA 1
ATOM 5510 C C . ASN B 1 82 ? 20.547 15.734 25.094 1 86.62 82 ASN B C 1
ATOM 5512 O O . ASN B 1 82 ? 19.453 15.219 24.922 1 86.62 82 ASN B O 1
ATOM 5516 N N . ALA B 1 83 ? 21.078 16.625 24.266 1 83.19 83 ALA B N 1
ATOM 5517 C CA . ALA B 1 83 ? 20.422 17.141 23.078 1 83.19 83 ALA B CA 1
ATOM 5518 C C . ALA B 1 83 ? 21.25 16.891 21.828 1 83.19 83 ALA B C 1
ATOM 5520 O O . ALA B 1 83 ? 21.25 17.688 20.891 1 83.19 83 ALA B O 1
ATOM 5521 N N . ALA B 1 84 ? 21.984 15.812 21.844 1 76.81 84 ALA B N 1
ATOM 5522 C CA . ALA B 1 84 ? 22.953 15.539 20.781 1 76.81 84 ALA B CA 1
ATOM 5523 C C . ALA B 1 84 ? 22.25 15.344 19.438 1 76.81 84 ALA B C 1
ATOM 5525 O O . ALA B 1 84 ? 22.859 15.562 18.391 1 76.81 84 ALA B O 1
ATOM 5526 N N . GLY B 1 85 ? 21.016 14.984 19.453 1 74.81 85 GLY B N 1
ATOM 5527 C CA . GLY B 1 85 ? 20.281 14.758 18.203 1 74.81 85 GLY B CA 1
ATOM 5528 C C . GLY B 1 85 ? 19.719 16.031 17.594 1 74.81 85 GLY B C 1
ATOM 5529 O O . GLY B 1 85 ? 19.219 16.016 16.469 1 74.81 85 GLY B O 1
ATOM 5530 N N . GLU B 1 86 ? 19.812 17.109 18.297 1 79.12 86 GLU B N 1
ATOM 5531 C CA . GLU B 1 86 ? 19.344 18.391 17.781 1 79.12 86 GLU B CA 1
ATOM 5532 C C . GLU B 1 86 ? 20.391 19 16.828 1 79.12 86 GLU B C 1
ATOM 5534 O O . GLU B 1 86 ? 21.516 18.531 16.75 1 79.12 86 GLU B O 1
ATOM 5539 N N . THR B 1 87 ? 19.875 20.031 16.047 1 74.44 87 THR B N 1
ATOM 5540 C CA . THR B 1 87 ? 20.844 20.75 15.195 1 74.44 87 THR B CA 1
ATOM 5541 C C . THR B 1 87 ? 21.984 21.297 16.031 1 74.44 87 THR B C 1
ATOM 5543 O O . THR B 1 87 ? 21.781 22.109 16.938 1 74.44 87 THR B O 1
ATOM 5546 N N . PRO B 1 88 ? 23.172 20.875 15.805 1 72.56 88 PRO B N 1
ATOM 5547 C CA . PRO B 1 88 ? 24.312 21.172 16.688 1 72.56 88 PRO B CA 1
ATOM 5548 C C . PRO B 1 88 ? 24.5 22.672 16.922 1 72.56 88 PRO B C 1
ATOM 5550 O O . PRO B 1 88 ? 24.562 23.109 18.078 1 72.56 88 PRO B O 1
ATOM 5553 N N . GLU B 1 89 ? 24.469 23.438 15.852 1 72.25 89 GLU B N 1
ATOM 5554 C CA . GLU B 1 89 ? 24.828 24.844 15.961 1 72.25 89 GLU B CA 1
ATOM 5555 C C . GLU B 1 89 ? 23.672 25.672 16.5 1 72.25 89 GLU B C 1
ATOM 5557 O O . GLU B 1 89 ? 23.844 26.844 16.828 1 72.25 89 GLU B O 1
ATOM 5562 N N . ILE B 1 90 ? 22.547 24.984 16.719 1 76.44 90 ILE B N 1
ATOM 5563 C CA . ILE B 1 90 ? 21.359 25.719 17.156 1 76.44 90 ILE B CA 1
ATOM 5564 C C . ILE B 1 90 ? 20.797 25.062 18.422 1 76.44 90 ILE B C 1
ATOM 5566 O O . ILE B 1 90 ? 20.984 25.562 19.531 1 76.44 90 ILE B O 1
ATOM 5570 N N . GLY B 1 91 ? 20.391 23.922 18.234 1 76.06 91 GLY B N 1
ATOM 5571 C CA . GLY B 1 91 ? 19.656 23.266 19.297 1 76.06 91 GLY B CA 1
ATOM 5572 C C . GLY B 1 91 ? 20.562 22.734 20.406 1 76.06 91 GLY B C 1
ATOM 5573 O O . GLY B 1 91 ? 20.312 23 21.578 1 76.06 91 GLY B O 1
ATOM 5574 N N . THR B 1 92 ? 21.578 22.062 20.031 1 76.5 92 THR B N 1
ATOM 5575 C CA . THR B 1 92 ? 22.453 21.438 21.016 1 76.5 92 THR B CA 1
ATOM 5576 C C . THR B 1 92 ? 23.156 22.5 21.859 1 76.5 92 THR B C 1
ATOM 5578 O O . THR B 1 92 ? 23.156 22.422 23.094 1 76.5 92 THR B O 1
ATOM 5581 N N . LYS B 1 93 ? 23.703 23.484 21.188 1 80.62 93 LYS B N 1
ATOM 5582 C CA . LYS B 1 93 ? 24.406 24.562 21.891 1 80.62 93 LYS B CA 1
ATOM 5583 C C . LYS B 1 93 ? 23.453 25.312 22.812 1 80.62 93 LYS B C 1
ATOM 5585 O O . LYS B 1 93 ? 23.812 25.625 23.953 1 80.62 93 LYS B O 1
ATOM 5590 N N . ALA B 1 94 ? 22.266 25.609 22.297 1 84.75 94 ALA B N 1
ATOM 5591 C CA . ALA B 1 94 ? 21.281 26.328 23.094 1 84.75 94 ALA B CA 1
ATOM 5592 C C . ALA B 1 94 ? 20.891 25.531 24.328 1 84.75 94 ALA B C 1
ATOM 5594 O O . ALA B 1 94 ? 20.719 26.094 25.422 1 84.75 94 ALA B O 1
ATOM 5595 N N . ALA B 1 95 ? 20.797 24.312 24.172 1 86.25 95 ALA B N 1
ATOM 5596 C CA . ALA B 1 95 ? 20.406 23.422 25.266 1 86.25 95 ALA B CA 1
ATOM 5597 C C . ALA B 1 95 ? 21.453 23.391 26.359 1 86.25 95 ALA B C 1
ATOM 5599 O O . ALA B 1 95 ? 21.141 23.453 27.547 1 86.25 95 ALA B O 1
ATOM 5600 N N . GLU B 1 96 ? 22.688 23.266 25.953 1 86.44 96 GLU B N 1
ATOM 5601 C CA . GLU B 1 96 ? 23.797 23.219 26.906 1 86.44 96 GLU B CA 1
ATOM 5602 C C . GLU B 1 96 ? 23.922 24.531 27.688 1 86.44 96 GLU B C 1
ATOM 5604 O O . GLU B 1 96 ? 24.156 24.531 28.891 1 86.44 96 GLU B O 1
ATOM 5609 N N . GLU B 1 97 ? 23.75 25.562 26.938 1 88.31 97 GLU B N 1
ATOM 5610 C CA . GLU B 1 97 ? 23.781 26.875 27.594 1 88.31 97 GLU B CA 1
ATOM 5611 C C . GLU B 1 97 ? 22.672 27 28.641 1 88.31 97 GLU B C 1
ATOM 5613 O O . GLU B 1 97 ? 22.922 27.438 29.766 1 88.31 97 GLU B O 1
ATOM 5618 N N . LEU B 1 98 ? 21.594 26.594 28.266 1 89.75 98 LEU B N 1
ATOM 5619 C CA . LEU B 1 98 ? 20.453 26.703 29.172 1 89.75 98 LEU B CA 1
ATOM 5620 C C . LEU B 1 98 ? 20.656 25.828 30.406 1 89.75 98 LEU B C 1
ATOM 5622 O O . LEU B 1 98 ? 20.312 26.219 31.516 1 89.75 98 LEU B O 1
ATOM 5626 N N . ALA B 1 99 ? 21.203 24.703 30.219 1 90.38 99 ALA B N 1
ATOM 5627 C CA . ALA B 1 99 ? 21.453 23.797 31.328 1 90.38 99 ALA B CA 1
ATOM 5628 C C . ALA B 1 99 ? 22.344 24.469 32.375 1 90.38 99 ALA B C 1
ATOM 5630 O O . ALA B 1 99 ? 22.078 24.344 33.594 1 90.38 99 ALA B O 1
ATOM 5631 N N . SER B 1 100 ? 23.344 25.062 31.938 1 89.38 100 SER B N 1
ATOM 5632 C CA . SER B 1 100 ? 24.266 25.75 32.844 1 89.38 100 SER B CA 1
ATOM 5633 C C . SER B 1 100 ? 23.578 26.922 33.562 1 89.38 100 SER B C 1
ATOM 5635 O O . SER B 1 100 ? 23.812 27.156 34.719 1 89.38 100 SER B O 1
ATOM 5637 N N . LEU B 1 101 ? 22.734 27.562 32.812 1 90 101 LEU B N 1
ATOM 5638 C CA . LEU B 1 101 ? 22.031 28.719 33.375 1 90 101 LEU B CA 1
ATOM 5639 C C . LEU B 1 101 ? 21 28.281 34.406 1 90 101 LEU B C 1
ATOM 5641 O O . LEU B 1 101 ? 20.781 28.984 35.406 1 90 101 LEU B O 1
ATOM 5645 N N . ILE B 1 102 ? 20.422 27.203 34.219 1 91.5 102 ILE B N 1
ATOM 5646 C CA . ILE B 1 102 ? 19.422 26.688 35.156 1 91.5 102 ILE B CA 1
ATOM 5647 C C . ILE B 1 102 ? 20.047 26.469 36.5 1 91.5 102 ILE B C 1
ATOM 5649 O O . ILE B 1 102 ? 19.453 26.781 37.531 1 91.5 102 ILE B O 1
ATOM 5653 N N . VAL B 1 103 ? 21.25 25.938 36.562 1 90.75 103 VAL B N 1
ATOM 5654 C CA . VAL B 1 103 ? 21.922 25.688 37.812 1 90.75 103 VAL B CA 1
ATOM 5655 C C . VAL B 1 103 ? 22.328 27 38.469 1 90.75 103 VAL B C 1
ATOM 5657 O O . VAL B 1 103 ? 22.062 27.203 39.656 1 90.75 103 VAL B O 1
ATOM 5660 N N . SER B 1 104 ? 22.922 27.844 37.656 1 91.19 104 SER B N 1
ATOM 5661 C CA . SER B 1 104 ? 23.438 29.094 38.188 1 91.19 104 SER B CA 1
ATOM 5662 C C . SER B 1 104 ? 22.312 29.969 38.719 1 91.19 104 SER B C 1
ATOM 5664 O O . SER B 1 104 ? 22.438 30.609 39.75 1 91.19 104 SER B O 1
ATOM 5666 N N . ASP B 1 105 ? 21.234 29.922 37.969 1 91.06 105 ASP B N 1
ATOM 5667 C CA . ASP B 1 105 ? 20.125 30.828 38.312 1 91.06 105 ASP B CA 1
ATOM 5668 C C . ASP B 1 105 ? 19.094 30.125 39.219 1 91.06 105 ASP B C 1
ATOM 5670 O O . ASP B 1 105 ? 18.172 30.75 39.719 1 91.06 105 ASP B O 1
ATOM 5674 N N . GLN B 1 106 ? 19.297 28.828 39.375 1 90.56 106 GLN B N 1
ATOM 5675 C CA . GLN B 1 106 ? 18.375 28 40.156 1 90.56 106 GLN B CA 1
ATOM 5676 C C . GLN B 1 106 ? 16.938 28.156 39.625 1 90.56 106 GLN B C 1
ATOM 5678 O O . GLN B 1 106 ? 16 28.234 40.438 1 90.56 106 GLN B O 1
ATOM 5683 N N . SER B 1 107 ? 16.875 28.312 38.312 1 88.69 107 SER B N 1
ATOM 5684 C CA . SER B 1 107 ? 15.57 28.531 37.688 1 88.69 107 SER B CA 1
ATOM 5685 C C . SER B 1 107 ? 15.547 27.984 36.281 1 88.69 107 SER B C 1
ATOM 5687 O O . SER B 1 107 ? 16.531 28.141 35.531 1 88.69 107 SER B O 1
ATOM 5689 N N . VAL B 1 108 ? 14.398 27.391 35.938 1 89.88 108 VAL B N 1
ATOM 5690 C CA . VAL B 1 108 ? 14.234 26.891 34.562 1 89.88 108 VAL B CA 1
ATOM 5691 C C . VAL B 1 108 ? 13.969 28.062 33.625 1 89.88 108 VAL B C 1
ATOM 5693 O O . VAL B 1 108 ? 14.133 27.953 32.406 1 89.88 108 VAL B O 1
ATOM 5696 N N . ASP B 1 109 ? 13.617 29.219 34.156 1 85.25 109 ASP B N 1
ATOM 5697 C CA . ASP B 1 109 ? 13.305 30.406 33.375 1 85.25 109 ASP B CA 1
ATOM 5698 C C . ASP B 1 109 ? 14.539 31.281 33.156 1 85.25 109 ASP B C 1
ATOM 5700 O O . ASP B 1 109 ? 14.43 32.5 32.906 1 85.25 109 ASP B O 1
ATOM 5704 N N . ALA B 1 110 ? 15.633 30.625 33.344 1 86.25 110 ALA B N 1
ATOM 5705 C CA . ALA B 1 110 ? 16.891 31.344 33.156 1 86.25 110 ALA B CA 1
ATOM 5706 C C . ALA B 1 110 ? 16.938 31.969 31.766 1 86.25 110 ALA B C 1
ATOM 5708 O O . ALA B 1 110 ? 16.484 31.359 30.781 1 86.25 110 ALA B O 1
ATOM 5709 N N . THR B 1 111 ? 17.328 33.188 31.641 1 83.25 111 THR B N 1
ATOM 5710 C CA . THR B 1 111 ? 17.328 33.938 30.406 1 83.25 111 THR B CA 1
ATOM 5711 C C . THR B 1 111 ? 18.531 33.594 29.547 1 83.25 111 THR B C 1
ATOM 5713 O O . THR B 1 111 ? 19.656 33.469 30.047 1 83.25 111 THR B O 1
ATOM 5716 N N . THR B 1 112 ? 18.266 33.219 28.375 1 85.12 112 THR B N 1
ATOM 5717 C CA . THR B 1 112 ? 19.312 32.969 27.406 1 85.12 112 THR B CA 1
ATOM 5718 C C . THR B 1 112 ? 19.062 33.75 26.125 1 85.12 112 THR B C 1
ATOM 5720 O O . THR B 1 112 ? 17.938 34.156 25.844 1 85.12 112 THR B O 1
ATOM 5723 N N . THR B 1 113 ? 20.109 34.125 25.391 1 81.06 113 THR B N 1
ATOM 5724 C CA . THR B 1 113 ? 20.016 34.844 24.125 1 81.06 113 THR B CA 1
ATOM 5725 C C . THR B 1 113 ? 19.906 33.844 22.969 1 81.06 113 THR B C 1
ATOM 5727 O O . THR B 1 113 ? 19.703 34.25 21.812 1 81.06 113 THR B O 1
ATOM 5730 N N . ALA B 1 114 ? 20.094 32.562 23.328 1 81.62 114 ALA B N 1
ATOM 5731 C CA . ALA B 1 114 ? 20 31.547 22.297 1 81.62 114 ALA B CA 1
ATOM 5732 C C . ALA B 1 114 ? 18.594 31.484 21.719 1 81.62 114 ALA B C 1
ATOM 5734 O O . ALA B 1 114 ? 17.609 31.766 22.422 1 81.62 114 ALA B O 1
ATOM 5735 N N . THR B 1 115 ? 18.594 31.328 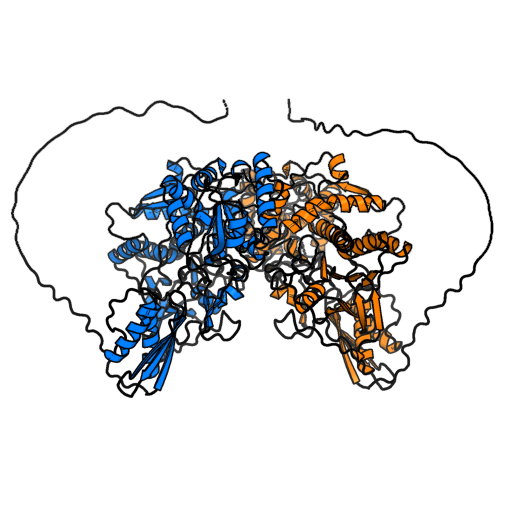20.266 1 79.12 115 THR B N 1
ATOM 5736 C CA . THR B 1 115 ? 17.297 31.234 19.594 1 79.12 115 THR B CA 1
ATOM 5737 C C . THR B 1 115 ? 17.062 29.828 19.062 1 79.12 115 THR B C 1
ATOM 5739 O O . THR B 1 115 ? 17.766 29.375 18.156 1 79.12 115 THR B O 1
ATOM 5742 N N . ALA B 1 116 ? 16.375 28.875 19.75 1 83.38 116 ALA B N 1
ATOM 5743 C CA . ALA B 1 116 ? 15.883 27.562 19.359 1 83.38 116 ALA B CA 1
ATOM 5744 C C . ALA B 1 116 ? 14.461 27.328 19.859 1 83.38 116 ALA B C 1
ATOM 5746 O O . ALA B 1 116 ? 14.25 26.719 20.906 1 83.38 116 ALA B O 1
ATOM 5747 N N . ASP B 1 117 ? 13.562 27.797 18.969 1 82.25 117 ASP B N 1
ATOM 5748 C CA . ASP B 1 117 ? 12.188 28.031 19.391 1 82.25 117 ASP B CA 1
ATOM 5749 C C . ASP B 1 117 ? 11.508 26.719 19.781 1 82.25 117 ASP B C 1
ATOM 5751 O O . ASP B 1 117 ? 10.453 26.734 20.422 1 82.25 117 ASP B O 1
ATOM 5755 N N . ILE B 1 118 ? 12.07 25.594 19.391 1 85.06 118 ILE B N 1
ATOM 5756 C CA . ILE B 1 118 ? 11.477 24.312 19.75 1 85.06 118 ILE B CA 1
ATOM 5757 C C . ILE B 1 118 ? 12.336 23.609 20.797 1 85.06 118 ILE B C 1
ATOM 5759 O O . ILE B 1 118 ? 11.82 23.141 21.812 1 85.06 118 ILE B O 1
ATOM 5763 N N . THR B 1 119 ? 13.633 23.641 20.641 1 85.5 119 THR B N 1
ATOM 5764 C CA . THR B 1 119 ? 14.562 22.906 21.484 1 85.5 119 THR B CA 1
ATOM 5765 C C . THR B 1 119 ? 14.578 23.5 22.906 1 85.5 119 THR B C 1
ATOM 5767 O O . THR B 1 119 ? 14.539 22.766 23.891 1 85.5 119 THR B O 1
ATOM 5770 N N . LEU B 1 120 ? 14.578 24.828 23.031 1 88.38 120 LEU B N 1
ATOM 5771 C CA . LEU B 1 120 ? 14.727 25.469 24.344 1 88.38 120 LEU B CA 1
ATOM 5772 C C . LEU B 1 120 ? 13.5 25.219 25.203 1 88.38 120 LEU B C 1
ATOM 5774 O O . LEU B 1 120 ? 13.617 24.781 26.359 1 88.38 120 LEU B O 1
ATOM 5778 N N . PRO B 1 121 ? 12.328 25.406 24.609 1 85.81 121 PRO B N 1
ATOM 5779 C CA . PRO B 1 121 ? 11.164 25.062 25.438 1 85.81 121 PRO B CA 1
ATOM 5780 C C . PRO B 1 121 ? 11.125 23.594 25.812 1 85.81 121 PRO B C 1
ATOM 5782 O O . PRO B 1 121 ? 10.664 23.25 26.906 1 85.81 121 PRO B O 1
ATOM 5785 N N . ALA B 1 122 ? 11.594 22.75 24.953 1 85.81 122 ALA B N 1
ATOM 5786 C CA . ALA B 1 122 ? 11.633 21.328 25.281 1 85.81 122 ALA B CA 1
ATOM 5787 C C . ALA B 1 122 ? 12.562 21.062 26.453 1 85.81 122 ALA B C 1
ATOM 5789 O O . ALA B 1 122 ? 12.25 20.25 27.328 1 85.81 122 ALA B O 1
ATOM 5790 N N . VAL B 1 123 ? 13.703 21.703 26.516 1 87.81 123 VAL B N 1
ATOM 5791 C CA . VAL B 1 123 ? 14.641 21.578 27.625 1 87.81 123 VAL B CA 1
ATOM 5792 C C . VAL B 1 123 ? 14 22.094 28.906 1 87.81 123 VAL B C 1
ATOM 5794 O O . VAL B 1 123 ? 14.102 21.438 29.953 1 87.81 123 VAL B O 1
ATOM 5797 N N . ARG B 1 124 ? 13.359 23.188 28.812 1 89.06 124 ARG B N 1
ATOM 5798 C CA . ARG B 1 124 ? 12.703 23.766 29.984 1 89.06 124 ARG B CA 1
ATOM 5799 C C . ARG B 1 124 ? 11.633 22.828 30.531 1 89.06 124 ARG B C 1
ATOM 5801 O O . ARG B 1 124 ? 11.531 22.641 31.75 1 89.06 124 ARG B O 1
ATOM 5808 N N . LYS B 1 125 ? 10.938 22.312 29.641 1 85.38 125 LYS B N 1
ATOM 5809 C CA . LYS B 1 125 ? 9.883 21.406 30.078 1 85.38 125 LYS B CA 1
ATOM 5810 C C . LYS B 1 125 ? 10.477 20.156 30.734 1 85.38 125 LYS B C 1
ATOM 5812 O O . LYS B 1 125 ? 9.977 19.703 31.766 1 85.38 125 LYS B O 1
ATOM 5817 N N . ALA B 1 126 ? 11.477 19.578 30.109 1 87.69 126 ALA B N 1
ATOM 5818 C CA . ALA B 1 126 ? 12.148 18.406 30.688 1 87.69 126 ALA B CA 1
ATOM 5819 C C . ALA B 1 126 ? 12.703 18.734 32.062 1 87.69 126 ALA B C 1
ATOM 5821 O O . ALA B 1 126 ? 12.609 17.938 33 1 87.69 126 ALA B O 1
ATOM 5822 N N . ALA B 1 127 ? 13.289 19.875 32.219 1 89.75 127 ALA B N 1
ATOM 5823 C CA . ALA B 1 127 ? 13.82 20.344 33.5 1 89.75 127 ALA B CA 1
ATOM 5824 C C . ALA B 1 127 ? 12.703 20.5 34.531 1 89.75 127 ALA B C 1
ATOM 5826 O O . ALA B 1 127 ? 12.852 20.078 35.688 1 89.75 127 ALA B O 1
ATOM 5827 N N . ASN B 1 128 ? 11.68 21.062 34.094 1 88.31 128 ASN B N 1
ATOM 5828 C CA . ASN B 1 128 ? 10.523 21.219 34.969 1 88.31 128 ASN B CA 1
ATOM 5829 C C . ASN B 1 128 ? 9.984 19.859 35.406 1 88.31 128 ASN B C 1
ATOM 5831 O O . ASN B 1 128 ? 9.555 19.703 36.562 1 88.31 128 ASN B O 1
ATOM 5835 N N . ASN B 1 129 ? 9.961 18.953 34.5 1 86.38 129 ASN B N 1
ATOM 5836 C CA . ASN B 1 129 ? 9.562 17.594 34.875 1 86.38 129 ASN B CA 1
ATOM 5837 C C . ASN B 1 129 ? 10.445 17.031 35.969 1 86.38 129 ASN B C 1
ATOM 5839 O O . ASN B 1 129 ? 9.953 16.359 36.875 1 86.38 129 ASN B O 1
ATOM 5843 N N . CYS B 1 130 ? 11.727 17.281 35.906 1 88.5 130 CYS B N 1
ATOM 5844 C CA . CYS B 1 130 ? 12.648 16.875 36.938 1 88.5 130 CYS B CA 1
ATOM 5845 C C . CYS B 1 130 ? 12.328 17.562 38.25 1 88.5 130 CYS B C 1
ATOM 5847 O O . CYS B 1 130 ? 12.352 16.938 39.312 1 88.5 130 CYS B O 1
ATOM 5849 N N . ILE B 1 131 ? 12 18.797 38.188 1 88.38 131 ILE B N 1
ATOM 5850 C CA . ILE B 1 131 ? 11.672 19.578 39.375 1 88.38 131 ILE B CA 1
ATOM 5851 C C . ILE B 1 131 ? 10.398 19.031 40.031 1 88.38 131 ILE B C 1
ATOM 5853 O O . ILE B 1 131 ? 10.352 18.828 41.25 1 88.38 131 ILE B O 1
ATOM 5857 N N . GLN B 1 132 ? 9.484 18.797 39.219 1 84.62 132 GLN B N 1
ATOM 5858 C CA . GLN B 1 132 ? 8.242 18.234 39.719 1 84.62 132 GLN B CA 1
ATOM 5859 C C . GLN B 1 132 ? 8.477 16.891 40.406 1 84.62 132 GLN B C 1
ATOM 5861 O O . GLN B 1 132 ? 7.914 16.609 41.469 1 84.62 132 GLN B O 1
ATOM 5866 N N . GLN B 1 133 ? 9.266 16.094 39.75 1 85.69 133 GLN B N 1
ATOM 5867 C CA . GLN B 1 133 ? 9.633 14.828 40.344 1 85.69 133 GLN B CA 1
ATOM 5868 C C . GLN B 1 133 ? 10.289 15.039 41.719 1 85.69 133 GLN B C 1
ATOM 5870 O O . GLN B 1 133 ? 9.945 14.359 42.688 1 85.69 133 GLN B O 1
ATOM 5875 N N . ALA B 1 134 ? 11.172 15.93 41.812 1 89.38 134 ALA B N 1
ATOM 5876 C CA . ALA B 1 134 ? 11.906 16.219 43.031 1 89.38 134 ALA B CA 1
ATOM 5877 C C . ALA B 1 134 ? 10.984 16.766 44.125 1 89.38 134 ALA B C 1
ATOM 5879 O O . ALA B 1 134 ? 11.273 16.641 45.312 1 89.38 134 ALA B O 1
ATOM 5880 N N . GLN B 1 135 ? 9.922 17.328 43.656 1 86.25 135 GLN B N 1
ATOM 5881 C CA . GLN B 1 135 ? 8.953 17.875 44.594 1 86.25 135 GLN B CA 1
ATOM 5882 C C . GLN B 1 135 ? 7.891 16.844 44.969 1 86.25 135 GLN B C 1
ATOM 5884 O O . GLN B 1 135 ? 6.945 17.156 45.688 1 86.25 135 GLN B O 1
ATOM 5889 N N . GLY B 1 136 ? 7.992 15.617 44.406 1 78.38 136 GLY B N 1
ATOM 5890 C CA . GLY B 1 136 ? 7.09 14.523 44.75 1 78.38 136 GLY B CA 1
ATOM 5891 C C . GLY B 1 136 ? 5.773 14.594 44 1 78.38 136 GLY B C 1
ATOM 5892 O O . GLY B 1 136 ? 4.77 14.031 44.438 1 78.38 136 GLY B O 1
ATOM 5893 N N . LYS B 1 137 ? 5.77 15.328 43 1 76.31 137 LYS B N 1
ATOM 5894 C CA . LYS B 1 137 ? 4.559 15.469 42.188 1 76.31 137 LYS B CA 1
ATOM 5895 C C . LYS B 1 137 ? 4.562 14.5 41.031 1 76.31 137 LYS B C 1
ATOM 5897 O O . LYS B 1 137 ? 5.625 14.062 40.562 1 76.31 137 LYS B O 1
ATOM 5902 N N . ALA B 1 138 ? 3.354 14.109 40.562 1 71.19 138 ALA B N 1
ATOM 5903 C CA . ALA B 1 138 ? 3.221 13.227 39.406 1 71.19 138 ALA B CA 1
ATOM 5904 C C . ALA B 1 138 ? 3.469 13.984 38.125 1 71.19 138 ALA B C 1
ATOM 5906 O O . ALA B 1 138 ? 3.027 15.125 37.969 1 71.19 138 ALA B O 1
ATOM 5907 N N . VAL B 1 139 ? 4.426 13.492 37.344 1 65.56 139 VAL B N 1
ATOM 5908 C CA . VAL B 1 139 ? 4.723 14.125 36.062 1 65.56 139 VAL B CA 1
ATOM 5909 C C . VAL B 1 139 ? 4.586 13.102 34.938 1 65.56 139 VAL B C 1
ATOM 5911 O O . VAL B 1 139 ? 4.684 11.898 35.188 1 65.56 139 VAL B O 1
ATOM 5914 N N . ALA B 1 140 ? 4.062 13.664 33.781 1 58.59 140 ALA B N 1
ATOM 5915 C CA . ALA B 1 140 ? 4.047 12.836 32.594 1 58.59 140 ALA B CA 1
ATOM 5916 C C . ALA B 1 140 ? 5.465 12.555 32.094 1 58.59 140 ALA B C 1
ATOM 5918 O O . ALA B 1 140 ? 6.195 13.484 31.75 1 58.59 140 ALA B O 1
ATOM 5919 N N . LEU B 1 141 ? 6.094 11.602 32.656 1 49.62 141 LEU B N 1
ATOM 5920 C CA . LEU B 1 141 ? 7.516 11.422 32.375 1 49.62 141 LEU B CA 1
ATOM 5921 C C . LEU B 1 141 ? 7.77 11.344 30.875 1 49.62 141 LEU B C 1
ATOM 5923 O O . LEU B 1 141 ? 8.727 11.93 30.375 1 49.62 141 LEU B O 1
ATOM 5927 N N . ASN B 1 142 ? 7.492 10.156 30.203 1 51.75 142 ASN B N 1
ATOM 5928 C CA . ASN B 1 142 ? 8.133 9.742 28.953 1 51.75 142 ASN B CA 1
ATOM 5929 C C . ASN B 1 142 ? 7.23 10.016 27.75 1 51.75 142 ASN B C 1
ATOM 5931 O O . ASN B 1 142 ? 6.246 9.305 27.531 1 51.75 142 ASN B O 1
ATOM 5935 N N . GLU B 1 143 ? 7.418 11.398 27.469 1 53.28 143 GLU B N 1
ATOM 5936 C CA . GLU B 1 143 ? 6.863 11.531 26.125 1 53.28 143 GLU B CA 1
ATOM 5937 C C . GLU B 1 143 ? 7.484 10.516 25.172 1 53.28 143 GLU B C 1
ATOM 5939 O O . GLU B 1 143 ? 8.672 10.594 24.859 1 53.28 143 GLU B O 1
ATOM 5944 N N . ASN B 1 144 ? 6.953 9.383 24.906 1 51 144 ASN B N 1
ATOM 5945 C CA . ASN B 1 144 ? 7.082 8.266 23.969 1 51 144 ASN B CA 1
ATOM 5946 C C . ASN B 1 144 ? 8.328 7.438 24.266 1 51 144 ASN B C 1
ATOM 5948 O O . ASN B 1 144 ? 8.734 6.609 23.438 1 51 144 ASN B O 1
ATOM 5952 N N . ALA B 1 145 ? 9.367 7.988 25.062 1 44.44 145 ALA B N 1
ATOM 5953 C 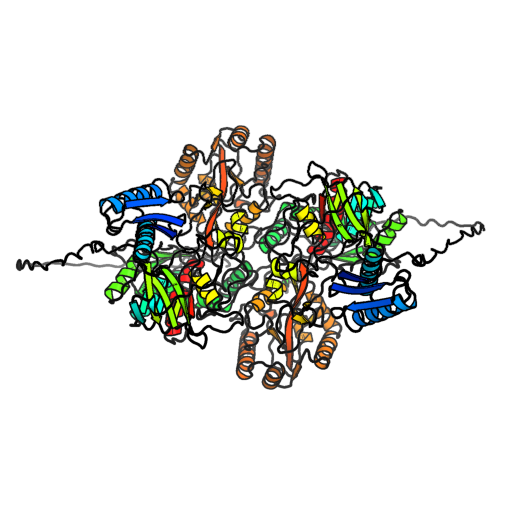CA . ALA B 1 145 ? 10.664 7.312 25.031 1 44.44 145 ALA B CA 1
ATOM 5954 C C . ALA B 1 145 ? 10.531 5.863 25.484 1 44.44 145 ALA B C 1
ATOM 5956 O O . ALA B 1 145 ? 11.469 5.07 25.312 1 44.44 145 ALA B O 1
ATOM 5957 N N . GLY B 1 146 ? 9.711 5.609 26.516 1 41.84 146 GLY B N 1
ATOM 5958 C CA . GLY B 1 146 ? 9.891 4.336 27.203 1 41.84 146 GLY B CA 1
ATOM 5959 C C . GLY B 1 146 ? 9.734 3.143 26.281 1 41.84 146 GLY B C 1
ATOM 5960 O O . GLY B 1 146 ? 9.758 1.995 26.734 1 41.84 146 GLY B O 1
ATOM 5961 N N . ASP B 1 147 ? 8.93 3.236 25.312 1 46.06 147 ASP B N 1
ATOM 5962 C CA . ASP B 1 147 ? 8.5 1.888 24.969 1 46.06 147 ASP B CA 1
ATOM 5963 C C . ASP B 1 147 ? 9.641 1.08 24.359 1 46.06 147 ASP B C 1
ATOM 5965 O O . ASP B 1 147 ? 10.203 1.463 23.328 1 46.06 147 ASP B O 1
ATOM 5969 N N . THR B 1 148 ? 10.273 0.504 25.312 1 47.75 148 THR B N 1
ATOM 5970 C CA . THR B 1 148 ? 11.195 -0.565 24.953 1 47.75 148 THR B CA 1
ATOM 5971 C C . THR B 1 148 ? 10.586 -1.454 23.859 1 47.75 148 THR B C 1
ATOM 5973 O O . THR B 1 148 ? 9.391 -1.76 23.906 1 47.75 148 THR B O 1
ATOM 5976 N N . GLY B 1 149 ? 11.281 -1.631 22.812 1 56.19 149 GLY B N 1
ATOM 5977 C CA . GLY B 1 149 ? 11.031 -2.604 21.766 1 56.19 149 GLY B CA 1
ATOM 5978 C C . GLY B 1 149 ? 10.258 -2.027 20.594 1 56.19 149 GLY B C 1
ATOM 5979 O O . GLY B 1 149 ? 10.375 -0.84 20.281 1 56.19 149 GLY B O 1
ATOM 5980 N N . ASP B 1 150 ? 9.562 -2.729 19.922 1 65.56 150 ASP B N 1
ATOM 5981 C CA . ASP B 1 150 ? 8.867 -2.477 18.672 1 65.56 150 ASP B CA 1
ATOM 5982 C C . ASP B 1 150 ? 7.426 -2.031 18.922 1 65.56 150 ASP B C 1
ATOM 5984 O O . ASP B 1 150 ? 6.668 -1.787 17.984 1 65.56 150 ASP B O 1
ATOM 5988 N N . ASP B 1 151 ? 7.141 -1.604 20.266 1 83.94 151 ASP B N 1
ATOM 5989 C CA . ASP B 1 151 ? 5.762 -1.226 20.562 1 83.94 151 ASP B CA 1
ATOM 5990 C C . ASP B 1 151 ? 5.562 0.281 20.422 1 83.94 151 ASP B C 1
ATOM 5992 O O . ASP B 1 151 ? 5.816 1.037 21.375 1 83.94 151 ASP B O 1
ATOM 5996 N N . TRP B 1 152 ? 5.152 0.839 19.406 1 89.5 152 TRP B N 1
ATOM 5997 C CA . TRP B 1 152 ? 4.996 2.258 19.109 1 89.5 152 TRP B CA 1
ATOM 5998 C C . TRP B 1 152 ? 3.738 2.818 19.766 1 89.5 152 TRP B C 1
ATOM 6000 O O . TRP B 1 152 ? 3.65 4.02 20.016 1 89.5 152 TRP B O 1
ATOM 6010 N N . LEU B 1 153 ? 2.691 2.047 20.094 1 92.88 153 LEU B N 1
ATOM 6011 C CA . LEU B 1 153 ? 1.409 2.518 20.609 1 92.88 153 LEU B CA 1
ATOM 6012 C C . LEU B 1 153 ? 1.456 2.682 22.125 1 92.88 153 LEU B C 1
ATOM 6014 O O . LEU B 1 153 ? 0.971 3.682 22.656 1 92.88 153 LEU B O 1
ATOM 6018 N N . GLY B 1 154 ? 2.057 1.693 22.828 1 87.69 154 GLY B N 1
ATOM 6019 C CA . GLY B 1 154 ? 2.031 1.696 24.281 1 87.69 154 GLY B CA 1
ATOM 6020 C C . GLY B 1 154 ? 0.626 1.639 24.859 1 87.69 154 GLY B C 1
ATOM 6021 O O . GLY B 1 154 ? -0.324 1.299 24.156 1 87.69 154 GLY B O 1
ATOM 6022 N N . GLU B 1 155 ? 0.583 1.877 26.172 1 87.81 155 GLU B N 1
ATOM 6023 C CA . GLU B 1 155 ? -0.698 1.918 26.859 1 87.81 155 GLU B CA 1
ATOM 6024 C C . GLU B 1 155 ? -1.052 3.342 27.281 1 87.81 155 GLU B C 1
ATOM 6026 O O . GLU B 1 155 ? -0.164 4.164 27.516 1 87.81 155 GLU B O 1
ATOM 6031 N N . ALA B 1 156 ? -2.32 3.639 27.297 1 90.06 156 ALA B N 1
ATOM 6032 C CA . ALA B 1 156 ? -2.752 4.945 27.797 1 90.06 156 ALA B CA 1
ATOM 6033 C C . ALA B 1 156 ? -2.27 5.176 29.219 1 90.06 156 ALA B C 1
ATOM 6035 O O . ALA B 1 156 ? -2.455 4.32 30.094 1 90.06 156 ALA B O 1
ATOM 6036 N N . PRO B 1 157 ? -1.755 6.316 29.5 1 86.31 157 PRO B N 1
ATOM 6037 C CA . PRO B 1 157 ? -1.335 6.59 30.875 1 86.31 157 PRO B CA 1
ATOM 6038 C C . PRO B 1 157 ? -2.512 6.676 31.844 1 86.31 157 PRO B C 1
ATOM 6040 O O . PRO B 1 157 ? -3.564 7.215 31.484 1 86.31 157 PRO B O 1
ATOM 6043 N N . GLU B 1 158 ? -2.285 6.145 33.031 1 87.81 158 GLU B N 1
ATOM 6044 C CA . GLU B 1 158 ? -3.27 6.273 34.094 1 87.81 158 GLU B CA 1
ATOM 6045 C C . GLU B 1 158 ? -2.965 7.473 34.969 1 87.81 158 GLU B C 1
ATOM 6047 O O . GLU B 1 158 ? -1.875 7.57 35.562 1 87.81 158 GLU B O 1
ATOM 6052 N N . ILE B 1 159 ? -3.957 8.383 35 1 89.75 159 ILE B N 1
ATOM 6053 C CA . ILE B 1 159 ? -3.807 9.602 35.781 1 89.75 159 ILE B CA 1
ATOM 6054 C C . ILE B 1 159 ? -4.949 9.703 36.812 1 89.75 159 ILE B C 1
ATOM 6056 O O . ILE B 1 159 ? -6.117 9.82 36.406 1 89.75 159 ILE B O 1
ATOM 6060 N N . ASP B 1 160 ? -4.582 9.766 38.062 1 88.69 160 ASP B N 1
ATOM 6061 C CA . ASP B 1 160 ? -5.578 9.898 39.125 1 88.69 160 ASP B CA 1
ATOM 6062 C C . ASP B 1 160 ? -6.094 11.328 39.219 1 88.69 160 ASP B C 1
ATOM 6064 O O . ASP B 1 160 ? -5.344 12.281 39 1 88.69 160 ASP B O 1
ATOM 6068 N N . ALA B 1 161 ? -7.305 11.461 39.688 1 89.5 161 ALA B N 1
ATOM 6069 C CA . ALA B 1 161 ? -7.906 12.781 39.875 1 89.5 161 ALA B CA 1
ATOM 6070 C C . ALA B 1 161 ? -7.062 13.664 40.781 1 89.5 161 ALA B C 1
ATOM 6072 O O . ALA B 1 161 ? -6.98 14.875 40.594 1 89.5 161 ALA B O 1
ATOM 6073 N N . SER B 1 162 ? -6.391 13.023 41.75 1 90.44 162 SER B N 1
ATOM 6074 C CA . SER B 1 162 ? -5.59 13.758 42.719 1 90.44 162 SER B CA 1
ATOM 6075 C C . SER B 1 162 ? -4.348 14.352 42.062 1 90.44 162 SER B C 1
ATOM 6077 O O . SER B 1 162 ? -3.715 15.25 42.625 1 90.44 162 SER B O 1
ATOM 6079 N N . GLN B 1 163 ? -4.023 13.867 40.875 1 88.56 163 GLN B N 1
ATOM 6080 C CA . GLN B 1 163 ? -2.818 14.312 40.188 1 88.56 163 GLN B CA 1
ATOM 6081 C C . GLN B 1 163 ? -3.107 15.516 39.312 1 88.56 163 GLN B C 1
ATOM 6083 O O . GLN B 1 163 ? -2.186 16.172 38.812 1 88.56 163 GLN B O 1
ATOM 6088 N N . ILE B 1 164 ? -4.371 15.836 39.125 1 93.12 164 ILE B N 1
ATOM 6089 C CA . ILE B 1 164 ? -4.77 16.938 38.281 1 93.12 164 ILE B CA 1
ATOM 6090 C C . ILE B 1 164 ? -4.605 18.266 39.031 1 93.12 164 ILE B C 1
ATOM 6092 O O . ILE B 1 164 ? -5.223 18.469 40.062 1 93.12 164 ILE B O 1
ATOM 6096 N N . SER B 1 165 ? -3.836 19.188 38.438 1 91.62 165 SER B N 1
ATOM 6097 C CA . SER B 1 165 ? -3.518 20.438 39.125 1 91.62 165 SER B CA 1
ATOM 6098 C C . SER B 1 165 ? -4.551 21.516 38.812 1 91.62 165 SER B C 1
ATOM 6100 O O . SER B 1 165 ? -4.75 22.453 39.594 1 91.62 165 SER B O 1
ATOM 6102 N N . ALA B 1 166 ? -5.098 21.453 37.656 1 95.19 166 ALA B N 1
ATOM 6103 C CA . ALA B 1 166 ? -6.102 22.422 37.219 1 95.19 166 ALA B CA 1
ATOM 6104 C C . ALA B 1 166 ? -7.105 21.797 36.25 1 95.19 166 ALA B C 1
ATOM 6106 O O . ALA B 1 166 ? -6.777 20.844 35.531 1 95.19 166 ALA B O 1
ATOM 6107 N N . THR B 1 167 ? -8.289 22.312 36.281 1 97.56 167 THR B N 1
ATOM 6108 C CA . THR B 1 167 ? -9.344 21.859 35.406 1 97.56 167 THR B CA 1
ATOM 6109 C C . THR B 1 167 ? -9.992 23.047 34.688 1 97.56 167 THR B C 1
ATOM 6111 O O . THR B 1 167 ? -10.219 24.094 35.281 1 97.56 167 THR B O 1
ATOM 6114 N N . GLN B 1 168 ? -10.164 22.906 33.438 1 98.38 168 GLN B N 1
ATOM 6115 C CA . GLN B 1 168 ? -10.875 23.875 32.594 1 98.38 168 GLN B CA 1
ATOM 6116 C C . GLN B 1 168 ? -12.07 23.25 31.906 1 98.38 168 GLN B C 1
ATOM 6118 O O . GLN B 1 168 ? -12.094 22.031 31.688 1 98.38 168 GLN B O 1
ATOM 6123 N N . ASP B 1 169 ? -13.078 24.094 31.656 1 98.5 169 ASP B N 1
ATOM 6124 C CA . ASP B 1 169 ? -14.281 23.641 30.953 1 98.5 169 ASP B CA 1
ATOM 6125 C C . ASP B 1 169 ? -14.531 24.484 29.703 1 98.5 169 ASP B C 1
ATOM 6127 O O . ASP B 1 169 ? -14.328 25.688 29.703 1 98.5 169 ASP B O 1
ATOM 6131 N N . THR B 1 170 ? -14.953 23.844 28.641 1 98.62 170 THR B N 1
ATOM 6132 C CA . THR B 1 170 ? -15.273 24.516 27.391 1 98.62 170 THR B CA 1
ATOM 6133 C C . THR B 1 170 ? -16.281 23.703 26.578 1 98.62 170 THR B C 1
ATOM 6135 O O . THR B 1 170 ? -16.578 22.562 26.922 1 98.62 170 THR B O 1
ATOM 6138 N N . GLU B 1 171 ? -16.875 24.328 25.562 1 98.38 171 GLU B N 1
ATOM 6139 C CA . GLU B 1 171 ? -17.75 23.609 24.641 1 98.38 171 GLU B CA 1
ATOM 6140 C C . GLU B 1 171 ? -16.938 22.828 23.594 1 98.38 171 GLU B C 1
ATOM 6142 O O . GLU B 1 171 ? -17.328 21.734 23.188 1 98.38 171 GLU B O 1
ATOM 6147 N N . LEU B 1 172 ? -15.859 23.438 23.156 1 98.88 172 LEU B N 1
ATOM 6148 C CA . LEU B 1 172 ? -15.047 22.844 22.109 1 98.88 172 LEU B CA 1
ATOM 6149 C C . LEU B 1 172 ? -13.562 22.938 22.438 1 98.88 172 LEU B C 1
ATOM 6151 O O . LEU B 1 172 ? -13.055 24.031 22.734 1 98.88 172 LEU B O 1
ATOM 6155 N N . LEU B 1 173 ? -12.883 21.781 22.484 1 98.94 173 LEU B N 1
ATOM 6156 C CA . LEU B 1 173 ? -11.43 21.703 22.641 1 98.94 173 LEU B CA 1
ATOM 6157 C C . LEU B 1 173 ? -10.75 21.375 21.328 1 98.94 173 LEU B C 1
ATOM 6159 O O . LEU B 1 173 ? -11.094 20.391 20.672 1 98.94 173 LEU B O 1
ATOM 6163 N N . ILE B 1 174 ? -9.906 22.25 20.859 1 98.94 174 ILE B N 1
ATOM 6164 C CA . ILE B 1 174 ? -9.086 22.047 19.672 1 98.94 174 ILE B CA 1
ATOM 6165 C C . ILE B 1 174 ? -7.648 21.734 20.078 1 98.94 174 ILE B C 1
ATOM 6167 O O . ILE B 1 174 ? -7.012 22.531 20.781 1 98.94 174 ILE B O 1
ATOM 6171 N N . ILE B 1 175 ? -7.125 20.609 19.688 1 98.81 175 ILE B N 1
ATOM 6172 C CA . ILE B 1 175 ? -5.781 20.203 20.078 1 98.81 175 ILE B CA 1
ATOM 6173 C C . ILE B 1 175 ? -4.844 20.297 18.875 1 98.81 175 ILE B C 1
ATOM 6175 O O . ILE B 1 175 ? -4.879 19.438 18 1 98.81 175 ILE B O 1
ATOM 6179 N N . GLY B 1 176 ? -3.953 21.266 18.875 1 97.69 176 GLY B N 1
ATOM 6180 C CA . GLY B 1 176 ? -3.045 21.594 17.781 1 97.69 176 GLY B CA 1
ATOM 6181 C C . GLY B 1 176 ? -3.416 22.875 17.062 1 97.69 176 GLY B C 1
ATOM 6182 O O . GLY B 1 176 ? -4.555 23.031 16.609 1 97.69 176 GLY B O 1
ATOM 6183 N N . ALA B 1 177 ? -2.451 23.75 16.906 1 97.62 177 ALA B N 1
ATOM 6184 C CA . ALA B 1 177 ? -2.688 25.047 16.281 1 97.62 177 ALA B CA 1
ATOM 6185 C C . ALA B 1 177 ? -2.043 25.125 14.906 1 97.62 177 ALA B C 1
ATOM 6187 O O . ALA B 1 177 ? -1.461 26.141 14.539 1 97.62 177 ALA B O 1
ATOM 6188 N N . GLY B 1 178 ? -2.092 23.953 14.172 1 96.38 178 GLY B N 1
ATOM 6189 C CA . GLY B 1 178 ? -1.631 23.922 12.789 1 96.38 178 GLY B CA 1
ATOM 6190 C C . GLY B 1 178 ? -2.678 24.406 11.805 1 96.38 178 GLY B C 1
ATOM 6191 O O . GLY B 1 178 ? -3.611 25.125 12.172 1 96.38 178 GLY B O 1
ATOM 6192 N N . ASN B 1 179 ? -2.541 24.016 10.57 1 97 179 ASN B N 1
ATOM 6193 C CA . ASN B 1 179 ? -3.408 24.484 9.492 1 97 179 ASN B CA 1
ATOM 6194 C C . ASN B 1 179 ? -4.867 24.109 9.75 1 97 179 ASN B C 1
ATOM 6196 O O . ASN B 1 179 ? -5.758 24.953 9.562 1 97 179 ASN B O 1
ATOM 6200 N N . GLY B 1 180 ? -5.113 22.906 10.164 1 97.81 180 GLY B N 1
ATOM 6201 C CA . GLY B 1 180 ? -6.473 22.484 10.461 1 97.81 180 GLY B CA 1
ATOM 6202 C C . GLY B 1 180 ? -7.016 23.094 11.742 1 97.81 180 GLY B C 1
ATOM 6203 O O . GLY B 1 180 ? -8.148 23.578 11.773 1 97.81 180 GLY B O 1
ATOM 6204 N N . GLY B 1 181 ? -6.18 23.125 12.82 1 98.38 181 GLY B N 1
ATOM 6205 C CA . GLY B 1 181 ? -6.59 23.656 14.102 1 98.38 181 GLY B CA 1
ATOM 6206 C C . GLY B 1 181 ? -6.918 25.141 14.055 1 98.38 181 GLY B C 1
ATOM 6207 O O . GLY B 1 181 ? -7.906 25.578 14.641 1 98.38 181 GLY B O 1
ATOM 6208 N N . MET B 1 182 ? -6.129 25.891 13.336 1 98.12 182 MET B N 1
ATOM 6209 C CA . MET B 1 182 ? -6.371 27.328 13.258 1 98.12 182 MET B CA 1
ATOM 6210 C C . MET B 1 182 ? -7.629 27.625 12.453 1 98.12 182 MET B C 1
ATOM 6212 O O . MET B 1 182 ? -8.344 28.578 12.75 1 98.12 182 MET B O 1
ATOM 6216 N N . MET B 1 183 ? -7.898 26.828 11.398 1 98.31 183 MET B N 1
ATOM 6217 C CA . MET B 1 183 ? -9.148 27 10.664 1 98.31 183 MET B CA 1
ATOM 6218 C C . MET B 1 183 ? -10.352 26.703 11.562 1 98.31 183 MET B C 1
ATOM 6220 O O . MET B 1 183 ? -11.375 27.375 11.484 1 98.31 183 MET B O 1
ATOM 6224 N N . ALA B 1 184 ? -10.227 25.641 12.352 1 98.75 184 ALA B N 1
ATOM 6225 C CA . ALA B 1 184 ? -11.273 25.328 13.312 1 98.75 184 ALA B CA 1
ATOM 6226 C C . ALA B 1 184 ? -11.461 26.484 14.305 1 98.75 184 ALA B C 1
ATOM 6228 O O . ALA B 1 184 ? -12.586 26.891 14.586 1 98.75 184 ALA B O 1
ATOM 6229 N N . ALA B 1 185 ? -10.359 27.062 14.82 1 98.69 185 ALA B N 1
ATOM 6230 C CA . ALA B 1 185 ? -10.383 28.109 15.844 1 98.69 185 ALA B CA 1
ATOM 6231 C C . ALA B 1 185 ? -11.07 29.359 15.32 1 98.69 185 ALA B C 1
ATOM 6233 O O . ALA B 1 185 ? -11.922 29.938 15.992 1 98.69 185 ALA B O 1
ATOM 6234 N N . VAL B 1 186 ? -10.711 29.797 14.117 1 98.69 186 VAL B N 1
ATOM 6235 C CA . VAL B 1 186 ? -11.281 31.031 13.594 1 98.69 186 VAL B CA 1
ATOM 6236 C C . VAL B 1 186 ? -12.766 30.828 13.289 1 98.69 186 VAL B C 1
ATOM 6238 O O . VAL B 1 186 ? -13.57 31.75 13.414 1 98.69 186 VAL B O 1
ATOM 6241 N N . THR B 1 187 ? -13.109 29.594 12.766 1 98.44 187 THR B N 1
ATOM 6242 C CA . THR B 1 187 ? -14.516 29.281 12.516 1 98.44 187 THR B CA 1
ATOM 6243 C C . THR B 1 187 ? -15.32 29.312 13.812 1 98.44 187 THR B C 1
ATOM 6245 O O . THR B 1 187 ? -16.406 29.891 13.859 1 98.44 187 THR B O 1
ATOM 6248 N N . ALA B 1 188 ? -14.797 28.75 14.859 1 98.69 188 ALA B N 1
ATOM 6249 C CA . ALA B 1 188 ? -15.438 28.75 16.172 1 98.69 188 ALA B CA 1
ATOM 6250 C C . ALA B 1 188 ? -15.562 30.172 16.734 1 98.69 188 ALA B C 1
ATOM 6252 O O . ALA B 1 188 ? -16.594 30.516 17.312 1 98.69 188 ALA B O 1
ATOM 6253 N N . ALA B 1 189 ? -14.531 30.953 16.594 1 98.62 189 ALA B N 1
ATOM 6254 C CA . ALA B 1 189 ? -14.539 32.344 17.062 1 98.62 189 ALA B CA 1
ATOM 6255 C C . ALA B 1 189 ? -15.641 33.156 16.391 1 98.62 189 ALA B C 1
ATOM 6257 O O . ALA B 1 189 ? -16.359 33.906 17.047 1 98.62 189 ALA B O 1
ATOM 6258 N N . ASP B 1 190 ? -15.742 33 15.094 1 97.94 190 ASP B N 1
ATOM 6259 C CA . ASP B 1 190 ? -16.781 33.719 14.344 1 97.94 190 ASP B CA 1
ATOM 6260 C C . ASP B 1 190 ? -18.172 33.312 14.828 1 97.94 190 ASP B C 1
ATOM 6262 O O . ASP B 1 190 ? -19.094 34.125 14.812 1 97.94 190 ASP B O 1
ATOM 6266 N N . ALA B 1 191 ? -18.297 32.094 15.219 1 97.44 191 ALA B N 1
ATOM 6267 C CA . ALA B 1 191 ? -19.594 31.578 15.672 1 97.44 191 ALA B CA 1
ATOM 6268 C C . ALA B 1 191 ? -19.859 31.953 17.141 1 97.44 191 ALA B C 1
ATOM 6270 O O . ALA B 1 191 ? -20.938 31.703 17.656 1 97.44 191 ALA B O 1
ATOM 6271 N N . GLY B 1 192 ? -18.859 32.5 17.828 1 97.75 192 GLY B N 1
ATOM 6272 C CA . GLY B 1 192 ? -19 32.875 19.219 1 97.75 192 GLY B CA 1
ATOM 6273 C C . GLY B 1 192 ? -19 31.688 20.156 1 97.75 192 GLY B C 1
ATOM 6274 O O . GLY B 1 192 ? -19.594 31.75 21.25 1 97.75 192 GLY B O 1
ATOM 6275 N N . MET B 1 193 ? -18.406 30.609 19.781 1 97.75 193 MET B N 1
ATOM 6276 C CA . MET B 1 193 ? -18.359 29.422 20.625 1 97.75 193 MET B CA 1
ATOM 6277 C C . MET B 1 193 ? -17.391 29.609 21.781 1 97.75 193 MET B C 1
ATOM 6279 O O . MET B 1 193 ? -16.422 30.375 21.672 1 97.75 193 MET B O 1
ATOM 6283 N N . ASP B 1 194 ? -17.734 28.969 22.891 1 98.44 194 ASP B N 1
ATOM 6284 C CA . ASP B 1 194 ? -16.734 28.797 23.953 1 98.44 194 ASP B CA 1
ATOM 6285 C C . ASP B 1 194 ? -15.758 27.688 23.625 1 98.44 194 ASP B C 1
ATOM 6287 O O . ASP B 1 194 ? -16.094 26.5 23.703 1 98.44 194 ASP B O 1
ATOM 6291 N N . PHE B 1 195 ? -14.508 28.109 23.203 1 98.69 195 PHE B N 1
ATOM 6292 C CA . PHE B 1 195 ? -13.562 27.062 22.828 1 98.69 195 PHE B CA 1
ATOM 6293 C C . PHE B 1 195 ? -12.18 27.359 23.406 1 98.69 195 PHE B C 1
ATOM 6295 O O . PHE B 1 195 ? -11.898 28.484 23.812 1 98.69 195 PHE B O 1
ATOM 6302 N N . ILE B 1 196 ? -11.336 26.281 23.516 1 98.69 196 ILE B N 1
ATOM 6303 C CA . ILE B 1 196 ? -9.93 26.344 23.906 1 98.69 196 ILE B CA 1
ATOM 6304 C C . ILE B 1 196 ? -9.062 25.672 22.844 1 98.69 196 ILE B C 1
ATOM 6306 O O . ILE B 1 196 ? -9.414 24.609 22.344 1 98.69 196 ILE B O 1
ATOM 6310 N N . VAL B 1 197 ? -8 26.344 22.453 1 98.5 197 VAL B N 1
ATOM 6311 C CA . VAL B 1 197 ? -6.98 25.75 21.594 1 98.5 197 VAL B CA 1
ATOM 6312 C C . VAL B 1 197 ? -5.73 25.453 22.406 1 98.5 197 VAL B C 1
ATOM 6314 O O . VAL B 1 197 ? -5.18 26.328 23.062 1 98.5 197 VAL B O 1
ATOM 6317 N N . CYS B 1 198 ? -5.309 24.219 22.375 1 97.94 198 CYS B N 1
ATOM 6318 C CA . CYS B 1 198 ? -4.078 23.797 23.047 1 97.94 198 CYS B CA 1
ATOM 6319 C C . CYS B 1 198 ? -2.998 23.438 22.031 1 97.94 198 CYS B C 1
ATOM 6321 O O . CYS B 1 198 ? -3.242 22.672 21.109 1 97.94 198 CYS B O 1
ATOM 6323 N N . GLU B 1 199 ? -1.867 24.016 22.156 1 96.69 199 GLU B N 1
ATOM 6324 C CA . GLU B 1 199 ? -0.692 23.766 21.328 1 96.69 199 GLU B CA 1
ATOM 6325 C C . GLU B 1 199 ? 0.498 23.312 22.172 1 96.69 199 GLU B C 1
ATOM 6327 O O . GLU B 1 199 ? 0.851 23.984 23.156 1 96.69 199 GLU B O 1
ATOM 6332 N N . GLN B 1 200 ? 1.115 22.188 21.766 1 92.75 200 GLN B N 1
ATOM 6333 C CA . GLN B 1 200 ? 2.172 21.609 22.594 1 92.75 200 GLN B CA 1
ATOM 6334 C C . GLN B 1 200 ? 3.418 22.484 22.594 1 92.75 200 GLN B C 1
ATOM 6336 O O . GLN B 1 200 ? 4.133 22.562 23.594 1 92.75 200 GLN B O 1
ATOM 6341 N N . ASN B 1 201 ? 3.652 23.203 21.5 1 88.75 201 ASN B N 1
ATOM 6342 C CA . ASN B 1 201 ? 4.848 24.031 21.359 1 88.75 201 ASN B CA 1
ATOM 6343 C C . ASN B 1 201 ? 4.609 25.438 21.891 1 88.75 201 ASN B C 1
ATOM 6345 O O . ASN B 1 201 ? 3.488 25.781 22.266 1 88.75 201 ASN B O 1
ATOM 6349 N N . GLN B 1 202 ? 5.727 26.188 21.969 1 88.31 202 GLN B N 1
ATOM 6350 C CA . GLN B 1 202 ? 5.609 27.578 22.391 1 88.31 202 GLN B CA 1
ATOM 6351 C C . GLN B 1 202 ? 5.379 28.5 21.203 1 88.31 202 GLN B C 1
ATOM 6353 O O . GLN B 1 202 ? 5.211 29.703 21.359 1 88.31 202 GLN B O 1
ATOM 6358 N N . THR B 1 203 ? 5.375 27.875 20.047 1 86.75 203 THR B N 1
ATOM 6359 C CA . THR B 1 203 ? 5.074 28.562 18.797 1 86.75 203 THR B CA 1
ATOM 6360 C C . THR B 1 203 ? 4.246 27.672 17.875 1 86.75 203 THR B C 1
ATOM 6362 O O . THR B 1 203 ? 4.16 26.453 18.078 1 86.75 203 THR B O 1
ATOM 6365 N N . MET B 1 204 ? 3.617 28.359 16.953 1 87.25 204 MET B N 1
ATOM 6366 C CA . MET B 1 204 ? 2.859 27.594 15.953 1 87.25 204 MET B CA 1
ATOM 6367 C C . MET B 1 204 ? 3.785 27 14.898 1 87.25 204 MET B C 1
ATOM 6369 O O . MET B 1 204 ? 4.863 27.547 14.641 1 87.25 204 MET B O 1
ATOM 6373 N N . GLY B 1 205 ? 3.33 25.828 14.398 1 79.06 205 GLY B N 1
ATOM 6374 C CA . GLY B 1 205 ? 4.051 25.297 13.258 1 79.06 205 GLY B CA 1
ATOM 6375 C C . GLY B 1 205 ? 3.936 26.156 12.016 1 79.06 205 GLY B C 1
ATOM 6376 O O . GLY B 1 205 ? 3.193 27.141 12 1 79.06 205 GLY B O 1
ATOM 6377 N N . ASP B 1 206 ? 4.625 25.75 10.992 1 77.88 206 ASP B N 1
ATOM 6378 C CA . ASP B 1 206 ? 4.723 26.531 9.766 1 77.88 206 ASP B CA 1
ATOM 6379 C C . ASP B 1 206 ? 3.41 26.484 8.984 1 77.88 206 ASP B C 1
ATOM 6381 O O . ASP B 1 206 ? 2.734 25.453 8.945 1 77.88 206 ASP B O 1
ATOM 6385 N N . THR B 1 207 ? 3.18 27.672 8.445 1 80.38 207 THR B N 1
ATOM 6386 C CA . THR B 1 207 ? 2.102 27.766 7.469 1 80.38 207 THR B CA 1
ATOM 6387 C C . THR B 1 207 ? 2.488 27.078 6.164 1 80.38 207 THR B C 1
ATOM 6389 O O . THR B 1 207 ? 3.602 27.25 5.668 1 80.38 207 THR B O 1
ATOM 6392 N N . ARG B 1 208 ? 1.616 26.188 5.715 1 81.44 208 ARG B N 1
ATOM 6393 C CA . ARG B 1 208 ? 1.826 25.641 4.383 1 81.44 208 ARG B CA 1
ATOM 6394 C C . ARG B 1 208 ? 1.208 26.531 3.312 1 81.44 208 ARG B C 1
ATOM 6396 O O . ARG B 1 208 ? 0.04 26.906 3.414 1 81.44 208 ARG B O 1
ATOM 6403 N N . HIS B 1 209 ? 1.93 26.859 2.271 1 83.25 209 HIS B N 1
ATOM 6404 C CA . HIS B 1 209 ? 1.63 27.984 1.391 1 83.25 209 HIS B CA 1
ATOM 6405 C C . HIS B 1 209 ? 0.656 27.578 0.29 1 83.25 209 HIS B C 1
ATOM 6407 O O . HIS B 1 209 ? -0.227 28.344 -0.082 1 83.25 209 HIS B O 1
ATOM 6413 N N . TRP B 1 210 ? 0.731 26.438 -0.273 1 92.81 210 TRP B N 1
ATOM 6414 C CA . TRP B 1 210 ? -0.069 26.047 -1.431 1 92.81 210 TRP B CA 1
ATOM 6415 C C . TRP B 1 210 ? -1.294 25.25 -1.003 1 92.81 210 TRP B C 1
ATOM 6417 O O . TRP B 1 210 ? -1.174 24.25 -0.281 1 92.81 210 TRP B O 1
ATOM 6427 N N . ILE B 1 211 ? -2.43 25.781 -1.466 1 97.06 211 ILE B N 1
ATOM 6428 C CA . ILE B 1 211 ? -3.709 25.203 -1.062 1 97.06 211 ILE B CA 1
ATOM 6429 C C . ILE B 1 211 ? -4.426 24.625 -2.281 1 97.06 211 ILE B C 1
ATOM 6431 O O . ILE B 1 211 ? -4.652 25.328 -3.266 1 97.06 211 ILE B O 1
ATOM 6435 N N . GLY B 1 212 ? -4.766 23.297 -2.238 1 97.69 212 GLY B N 1
ATOM 6436 C CA . GLY B 1 212 ? -5.617 22.719 -3.262 1 97.69 212 GLY B CA 1
ATOM 6437 C C . GLY B 1 212 ? -7.094 22.922 -2.998 1 97.69 212 GLY B C 1
ATOM 6438 O O . GLY B 1 212 ? -7.578 22.641 -1.896 1 97.69 212 GLY B O 1
ATOM 6439 N N . ALA B 1 213 ? -7.824 23.453 -3.998 1 98.38 213 ALA B N 1
ATOM 6440 C CA . ALA B 1 213 ? -9.258 23.672 -3.867 1 98.38 213 ALA B CA 1
ATOM 6441 C C . ALA B 1 213 ? -9.961 23.547 -5.215 1 98.38 213 ALA B C 1
ATOM 6443 O O . ALA B 1 213 ? -9.312 23.594 -6.266 1 98.38 213 ALA B O 1
ATOM 6444 N N . VAL B 1 214 ? -11.266 23.375 -5.121 1 98.06 214 VAL B N 1
ATOM 6445 C CA . VAL B 1 214 ? -12.047 23.047 -6.312 1 98.06 214 VAL B CA 1
ATOM 6446 C C . VAL B 1 214 ? -13.18 24.047 -6.48 1 98.06 214 VAL B C 1
ATOM 6448 O O . VAL B 1 214 ? -13.914 24.328 -5.527 1 98.06 214 VAL B O 1
ATOM 6451 N N . ASP B 1 215 ? -13.305 24.609 -7.637 1 97.25 215 ASP B N 1
ATOM 6452 C CA . ASP B 1 215 ? -14.414 25.453 -8.055 1 97.25 215 ASP B CA 1
ATOM 6453 C C . ASP B 1 215 ? -14.422 26.781 -7.293 1 97.25 215 ASP B C 1
ATOM 6455 O O . ASP B 1 215 ? -15.477 27.266 -6.895 1 97.25 215 ASP B O 1
ATOM 6459 N N . THR B 1 216 ? -13.289 27.312 -7.012 1 97.81 216 THR B N 1
ATOM 6460 C CA . THR B 1 216 ? -13.172 28.578 -6.309 1 97.81 216 THR B CA 1
ATOM 6461 C C . THR B 1 216 ? -13.508 29.734 -7.238 1 97.81 216 THR B C 1
ATOM 6463 O O . THR B 1 216 ? -13.531 29.578 -8.461 1 97.81 216 THR B O 1
ATOM 6466 N N . ASP B 1 217 ? -13.75 30.906 -6.688 1 96.69 217 ASP B N 1
ATOM 6467 C CA . ASP B 1 217 ? -13.969 32.094 -7.484 1 96.69 217 ASP B CA 1
ATOM 6468 C C . ASP B 1 217 ? -12.734 32.438 -8.305 1 96.69 217 ASP B C 1
ATOM 6470 O O . ASP B 1 217 ? -12.844 32.938 -9.438 1 96.69 217 ASP B O 1
ATOM 6474 N N . ALA B 1 218 ? -11.586 32.25 -7.703 1 96 218 ALA B N 1
ATOM 6475 C CA . ALA B 1 218 ? -10.344 32.469 -8.43 1 96 218 ALA B CA 1
ATOM 6476 C C . ALA B 1 218 ? -10.266 31.594 -9.672 1 96 218 ALA B C 1
ATOM 6478 O O . ALA B 1 218 ? -9.812 32.031 -10.727 1 96 218 ALA B O 1
ATOM 6479 N N . GLN B 1 219 ? -10.641 30.344 -9.555 1 96.5 219 GLN B N 1
ATOM 6480 C CA . GLN B 1 219 ? -10.648 29.422 -10.688 1 96.5 219 GLN B CA 1
ATOM 6481 C C . GLN B 1 219 ? -11.641 29.859 -11.75 1 96.5 219 GLN B C 1
ATOM 6483 O O . GLN B 1 219 ? -11.32 29.875 -12.945 1 96.5 219 GLN B O 1
ATOM 6488 N N . LYS B 1 220 ? -12.773 30.25 -11.32 1 96.44 220 LYS B N 1
ATOM 6489 C CA . LYS B 1 220 ? -13.797 30.719 -12.25 1 96.44 220 LYS B CA 1
ATOM 6490 C C . LYS B 1 220 ? -13.32 31.969 -13 1 96.44 220 LYS B C 1
ATOM 6492 O O . LYS B 1 220 ? -13.484 32.062 -14.219 1 96.44 220 LYS B O 1
ATOM 6497 N N . ALA B 1 221 ? -12.773 32.875 -12.258 1 95.69 221 ALA B N 1
ATOM 6498 C CA . ALA B 1 221 ? -12.266 34.094 -12.859 1 95.69 221 ALA B CA 1
ATOM 6499 C C . ALA B 1 221 ? -11.172 33.812 -13.883 1 95.69 221 ALA B C 1
ATOM 6501 O O . ALA B 1 221 ? -11.039 34.5 -14.883 1 95.69 221 ALA B O 1
ATOM 6502 N N . ALA B 1 222 ? -10.43 32.719 -13.672 1 94.38 222 ALA B N 1
ATOM 6503 C CA . ALA B 1 222 ? -9.328 32.344 -14.555 1 94.38 222 ALA B CA 1
ATOM 6504 C C . ALA B 1 222 ? -9.82 31.453 -15.688 1 94.38 222 ALA B C 1
ATOM 6506 O O . ALA B 1 222 ? -9.047 31.078 -16.562 1 94.38 222 ALA B O 1
ATOM 6507 N N . GLY B 1 223 ? -11.07 31.047 -15.695 1 93.69 223 GLY B N 1
ATOM 6508 C CA . GLY B 1 223 ? -11.641 30.203 -16.734 1 93.69 223 GLY B CA 1
ATOM 6509 C C . GLY B 1 223 ? -11.289 28.734 -16.562 1 93.69 223 GLY B C 1
ATOM 6510 O O . GLY B 1 223 ? -11.297 27.969 -17.531 1 93.69 223 GLY B O 1
ATOM 6511 N N . VAL B 1 224 ? -10.938 28.344 -15.398 1 93.12 224 VAL B N 1
ATOM 6512 C CA . VAL B 1 224 ? -10.547 26.953 -15.109 1 93.12 224 VAL B CA 1
ATOM 6513 C C . VAL B 1 224 ? -11.781 26.141 -14.734 1 93.12 224 VAL B C 1
ATOM 6515 O O . VAL B 1 224 ? -12.578 26.562 -13.898 1 93.12 224 VAL B O 1
ATOM 6518 N N . THR B 1 225 ? -11.969 25.031 -15.406 1 91.94 225 THR B N 1
ATOM 6519 C CA . THR B 1 225 ? -13.008 24.078 -15.047 1 91.94 225 THR B CA 1
ATOM 6520 C C . THR B 1 225 ? -12.391 22.75 -14.594 1 91.94 225 THR B C 1
ATOM 6522 O O . THR B 1 225 ? -11.531 22.203 -15.289 1 91.94 225 THR B O 1
ATOM 6525 N N . ILE B 1 226 ? -12.875 22.281 -13.461 1 93.44 226 ILE B N 1
ATOM 6526 C CA . ILE B 1 226 ? -12.375 21.016 -12.922 1 93.44 226 ILE B CA 1
ATOM 6527 C C . ILE B 1 226 ? -13.398 19.922 -13.172 1 93.44 226 ILE B C 1
ATOM 6529 O O . ILE B 1 226 ? -14.586 20.078 -12.867 1 93.44 226 ILE B O 1
ATOM 6533 N N . GLN B 1 227 ? -12.953 18.828 -13.727 1 90.75 227 GLN B N 1
ATOM 6534 C CA . GLN B 1 227 ? -13.805 17.641 -13.828 1 90.75 227 GLN B CA 1
ATOM 6535 C C . GLN B 1 227 ? -13.883 16.906 -12.492 1 90.75 227 GLN B C 1
ATOM 6537 O O . GLN B 1 227 ? -13.078 16 -12.227 1 90.75 227 GLN B O 1
ATOM 6542 N N . LYS B 1 228 ? -14.898 17.156 -11.758 1 94.44 228 LYS B N 1
ATOM 6543 C CA . LYS B 1 228 ? -14.984 16.719 -10.367 1 94.44 228 LYS B CA 1
ATOM 6544 C C . LYS B 1 228 ? -15.07 15.195 -10.273 1 94.44 228 LYS B C 1
ATOM 6546 O O . LYS B 1 228 ? -14.461 14.586 -9.391 1 94.44 228 LYS B O 1
ATOM 6551 N N . ASP B 1 229 ? -15.828 14.594 -11.203 1 92.38 229 ASP B N 1
ATOM 6552 C CA . ASP B 1 229 ? -15.961 13.141 -11.188 1 92.38 229 ASP B CA 1
ATOM 6553 C C . ASP B 1 229 ? -14.625 12.469 -11.508 1 92.38 229 ASP B C 1
ATOM 6555 O O . ASP B 1 229 ? -14.273 11.461 -10.898 1 92.38 229 ASP B O 1
ATOM 6559 N N . ARG B 1 230 ? -13.93 13 -12.453 1 91.75 230 ARG B N 1
ATOM 6560 C CA . ARG B 1 230 ? -12.602 12.5 -12.789 1 91.75 230 ARG B CA 1
ATOM 6561 C C . ARG B 1 230 ? -11.641 12.688 -11.617 1 91.75 230 ARG B C 1
ATOM 6563 O O . ARG B 1 230 ? -10.844 11.797 -11.312 1 91.75 230 ARG B O 1
ATOM 6570 N N . LEU B 1 231 ? -11.727 13.875 -11.016 1 94.81 231 LEU B N 1
ATOM 6571 C CA . LEU B 1 231 ? -10.883 14.164 -9.859 1 94.81 231 LEU B CA 1
ATOM 6572 C C . LEU B 1 231 ? -11.133 13.164 -8.734 1 94.81 231 LEU B C 1
ATOM 6574 O O . LEU B 1 231 ? -10.188 12.617 -8.164 1 94.81 231 LEU B O 1
ATOM 6578 N N . LEU B 1 232 ? -12.406 12.922 -8.406 1 96.44 232 LEU B N 1
ATOM 6579 C CA . LEU B 1 232 ? -12.797 12 -7.348 1 96.44 232 LEU B CA 1
ATOM 6580 C C . LEU B 1 232 ? -12.227 10.602 -7.613 1 96.44 232 LEU B C 1
ATOM 6582 O O . LEU B 1 232 ? -11.617 10 -6.73 1 96.44 232 LEU B O 1
ATOM 6586 N N . ASN B 1 233 ? -12.391 10.125 -8.797 1 94.5 233 ASN B N 1
ATOM 6587 C CA . ASN B 1 233 ? -11.969 8.766 -9.125 1 94.5 233 ASN B CA 1
ATOM 6588 C C . ASN B 1 233 ? -10.453 8.664 -9.258 1 94.5 233 ASN B C 1
ATOM 6590 O O . ASN B 1 233 ? -9.867 7.633 -8.922 1 94.5 233 ASN B O 1
ATOM 6594 N N . GLU B 1 234 ? -9.805 9.695 -9.742 1 93.69 234 GLU B N 1
ATOM 6595 C CA . GLU B 1 234 ? -8.352 9.68 -9.828 1 93.69 234 GLU B CA 1
ATOM 6596 C C . GLU B 1 234 ? -7.715 9.68 -8.438 1 93.69 234 GLU B C 1
ATOM 6598 O O . GLU B 1 234 ? -6.727 8.984 -8.195 1 93.69 234 GLU B O 1
ATOM 6603 N N . LEU B 1 235 ? -8.281 10.484 -7.555 1 96.19 235 LEU B N 1
ATOM 6604 C CA . LEU B 1 235 ? -7.797 10.469 -6.18 1 96.19 235 LEU B CA 1
ATOM 6605 C C . LEU B 1 235 ? -7.969 9.086 -5.559 1 96.19 235 LEU B C 1
ATOM 6607 O O . LEU B 1 235 ? -7.059 8.578 -4.898 1 96.19 235 LEU B O 1
ATOM 6611 N N . ALA B 1 236 ? -9.102 8.547 -5.773 1 96.38 236 ALA B N 1
ATOM 6612 C CA . ALA B 1 236 ? -9.359 7.203 -5.262 1 96.38 236 ALA B CA 1
ATOM 6613 C C . ALA B 1 236 ? -8.406 6.188 -5.891 1 96.38 236 ALA B C 1
ATOM 6615 O O . ALA B 1 236 ? -7.965 5.246 -5.23 1 96.38 236 ALA B O 1
ATOM 6616 N N . ARG B 1 237 ? -8.078 6.363 -7.148 1 94 237 ARG B N 1
ATOM 6617 C CA . ARG B 1 237 ? -7.172 5.453 -7.844 1 94 237 ARG B CA 1
ATOM 6618 C C . ARG B 1 237 ? -5.773 5.496 -7.23 1 94 237 ARG B C 1
ATOM 6620 O O . ARG B 1 237 ? -5.141 4.457 -7.051 1 94 237 ARG B O 1
ATOM 6627 N N . TYR B 1 238 ? -5.297 6.715 -6.93 1 94.75 238 TYR B N 1
ATOM 6628 C CA . TYR B 1 238 ? -4.004 6.828 -6.262 1 94.75 238 TYR B CA 1
ATOM 6629 C C . TYR B 1 238 ? -3.961 5.965 -5.004 1 94.75 238 TYR B C 1
ATOM 6631 O O . TYR B 1 238 ? -2.93 5.367 -4.691 1 94.75 238 TYR B O 1
ATOM 6639 N N . ALA B 1 239 ? -5.145 5.84 -4.371 1 97.06 239 ALA B N 1
ATOM 6640 C CA . ALA B 1 239 ? -5.234 5.109 -3.111 1 97.06 239 ALA B CA 1
ATOM 6641 C C . ALA B 1 239 ? -5.645 3.658 -3.348 1 97.06 239 ALA B C 1
ATOM 6643 O O . ALA B 1 239 ? -5.816 2.891 -2.398 1 97.06 239 ALA B O 1
ATOM 6644 N N . SER B 1 240 ? -5.828 3.199 -4.547 1 96.44 240 SER B N 1
ATOM 6645 C CA . SER B 1 240 ? -6.43 1.911 -4.879 1 96.44 240 SER B CA 1
ATOM 6646 C C . SER B 1 240 ? -7.781 1.736 -4.191 1 96.44 240 SER B C 1
ATOM 6648 O O . SER B 1 240 ? -8.109 0.642 -3.729 1 96.44 240 SER B O 1
ATOM 6650 N N . TYR B 1 241 ? -8.445 2.863 -3.963 1 97 241 TYR B N 1
ATOM 6651 C CA . TYR B 1 241 ? -9.766 2.957 -3.35 1 97 241 TYR B CA 1
ATOM 6652 C C . TYR B 1 241 ? -9.719 2.553 -1.882 1 97 241 TYR B C 1
ATOM 6654 O O . TYR B 1 241 ? -10.758 2.316 -1.262 1 97 241 TYR B O 1
ATOM 6662 N N . LYS B 1 242 ? -8.547 2.424 -1.281 1 98.38 242 LYS B N 1
ATOM 6663 C CA . LYS B 1 242 ? -8.414 2.307 0.168 1 98.38 242 LYS B CA 1
ATOM 6664 C C . LYS B 1 242 ? -8.633 3.652 0.851 1 98.38 242 LYS B C 1
ATOM 6666 O O . LYS B 1 242 ? -7.797 4.098 1.641 1 98.38 242 LYS B O 1
ATOM 6671 N N . CYS B 1 243 ? -9.68 4.223 0.553 1 98.31 243 CYS B N 1
ATOM 6672 C CA . CYS B 1 243 ? -10.133 5.52 1.039 1 98.31 243 CYS B CA 1
ATOM 6673 C C . CYS B 1 243 ? -11.656 5.574 1.114 1 98.31 243 CYS B C 1
ATOM 6675 O O . CYS B 1 243 ? -12.336 4.656 0.65 1 98.31 243 CYS B O 1
ATOM 6677 N N . ASP B 1 244 ? -12.172 6.539 1.825 1 98.31 244 ASP B N 1
ATOM 6678 C CA . ASP B 1 244 ? -13.602 6.84 1.832 1 98.31 244 ASP B CA 1
ATOM 6679 C C . ASP B 1 244 ? -13.93 7.957 0.849 1 98.31 244 ASP B C 1
ATOM 6681 O O . ASP B 1 244 ? -13.617 9.125 1.098 1 98.31 244 ASP B O 1
ATOM 6685 N N . MET B 1 245 ? -14.641 7.633 -0.237 1 97.94 245 MET B N 1
ATOM 6686 C CA . MET B 1 245 ? -14.922 8.609 -1.285 1 97.94 245 MET B CA 1
ATOM 6687 C C . MET B 1 245 ? -15.812 9.727 -0.758 1 97.94 245 MET B C 1
ATOM 6689 O O . MET B 1 245 ? -15.758 10.859 -1.256 1 97.94 245 MET B O 1
ATOM 6693 N N . ASP B 1 246 ? -16.578 9.469 0.262 1 97.62 246 ASP B N 1
ATOM 6694 C CA . ASP B 1 246 ? -17.406 10.516 0.851 1 97.62 246 ASP B CA 1
ATOM 6695 C C . ASP B 1 246 ? -16.547 11.578 1.533 1 97.62 246 ASP B C 1
ATOM 6697 O O . ASP B 1 246 ? -16.891 12.758 1.545 1 97.62 246 ASP B O 1
ATOM 6701 N N . VAL B 1 247 ? -15.461 11.156 2.133 1 98.38 247 VAL B N 1
ATOM 6702 C CA . VAL B 1 247 ? -14.531 12.094 2.752 1 98.38 247 VAL B CA 1
ATOM 6703 C C . VAL B 1 247 ? -13.844 12.93 1.674 1 98.38 247 VAL B C 1
ATOM 6705 O O . VAL B 1 247 ? -13.656 14.141 1.84 1 98.38 247 VAL B O 1
ATOM 6708 N N . ILE B 1 248 ? -13.484 12.336 0.542 1 98.62 248 ILE B N 1
ATOM 6709 C CA . ILE B 1 248 ? -12.906 13.062 -0.58 1 98.62 248 ILE B CA 1
ATOM 6710 C C . ILE B 1 248 ? -13.922 14.07 -1.123 1 98.62 248 ILE B C 1
ATOM 6712 O O . ILE B 1 248 ? -13.586 15.227 -1.38 1 98.62 248 ILE B O 1
ATOM 6716 N N . LYS B 1 249 ? -15.148 13.664 -1.27 1 97.88 249 LYS B N 1
ATOM 6717 C CA . LYS B 1 249 ? -16.203 14.531 -1.771 1 97.88 249 LYS B CA 1
ATOM 6718 C C . LYS B 1 249 ? -16.422 15.734 -0.851 1 97.88 249 LYS B C 1
ATOM 6720 O O . LYS B 1 249 ? -16.734 16.828 -1.313 1 97.88 249 LYS B O 1
ATOM 6725 N N . MET B 1 250 ? -16.297 15.477 0.411 1 97.56 250 MET B N 1
ATOM 6726 C CA . MET B 1 250 ? -16.422 16.594 1.349 1 97.56 250 MET B CA 1
ATOM 6727 C C . MET B 1 250 ? -15.43 17.703 1.003 1 97.56 250 MET B C 1
ATOM 6729 O O . MET B 1 250 ? -15.789 18.875 0.995 1 97.56 250 MET B O 1
ATOM 6733 N N . TRP B 1 251 ? -14.195 17.375 0.695 1 98.5 251 TRP B N 1
ATOM 6734 C CA . TRP B 1 251 ? -13.203 18.359 0.284 1 98.5 251 TRP B CA 1
ATOM 6735 C C . TRP B 1 251 ? -13.586 18.984 -1.055 1 98.5 251 TRP B C 1
ATOM 6737 O O . TRP B 1 251 ? -13.578 20.219 -1.198 1 98.5 251 TRP B O 1
ATOM 6747 N N . ILE B 1 252 ? -13.945 18.109 -2.012 1 98.06 252 ILE B N 1
ATOM 6748 C CA . ILE B 1 252 ? -14.258 18.578 -3.357 1 98.06 252 ILE B CA 1
ATOM 6749 C C . ILE B 1 252 ? -15.414 19.578 -3.305 1 98.06 252 ILE B C 1
ATOM 6751 O O . ILE B 1 252 ? -15.383 20.609 -3.986 1 98.06 252 ILE B O 1
ATOM 6755 N N . GLN B 1 253 ? -16.328 19.375 -2.463 1 97.19 253 GLN B N 1
ATOM 6756 C CA . GLN B 1 253 ? -17.578 20.125 -2.457 1 97.19 253 GLN B CA 1
ATOM 6757 C C . GLN B 1 253 ? -17.469 21.359 -1.555 1 97.19 253 GLN B C 1
ATOM 6759 O O . GLN B 1 253 ? -18.281 22.281 -1.657 1 97.19 253 GLN B O 1
ATOM 6764 N N . ASN B 1 254 ? -16.438 21.375 -0.676 1 97.81 254 ASN B N 1
ATOM 6765 C CA . ASN B 1 254 ? -16.469 22.422 0.335 1 97.81 254 ASN B CA 1
ATOM 6766 C C . ASN B 1 254 ? -15.188 23.266 0.311 1 97.81 254 ASN B C 1
ATOM 6768 O O . ASN B 1 254 ? -15.094 24.297 0.99 1 97.81 254 ASN B O 1
ATOM 6772 N N . SER B 1 255 ? -14.25 22.891 -0.466 1 98.25 255 SER B N 1
ATOM 6773 C CA . SER B 1 255 ? -12.977 23.594 -0.466 1 98.25 255 SER B CA 1
ATOM 6774 C C . SER B 1 255 ? -13.133 25.016 -1.018 1 98.25 255 SER B C 1
ATOM 6776 O O . SER B 1 255 ? -12.414 25.922 -0.604 1 98.25 255 SER B O 1
ATOM 6778 N N . ALA B 1 256 ? -14.078 25.219 -1.935 1 98.06 256 ALA B N 1
ATOM 6779 C CA . ALA B 1 256 ? -14.328 26.562 -2.451 1 98.06 256 ALA B CA 1
ATOM 6780 C C . ALA B 1 256 ? -14.836 27.484 -1.35 1 98.06 256 ALA B C 1
ATOM 6782 O O . ALA B 1 256 ? -14.445 28.641 -1.278 1 98.06 256 ALA B O 1
ATOM 6783 N N . GLU B 1 257 ? -15.727 26.953 -0.593 1 97.75 257 GLU B N 1
ATOM 6784 C CA . GLU B 1 257 ? -16.25 27.734 0.52 1 97.75 257 GLU B CA 1
ATOM 6785 C C . GLU B 1 257 ? -15.148 28.094 1.51 1 97.75 257 GLU B C 1
ATOM 6787 O O . GLU B 1 257 ? -15.117 29.219 2.035 1 97.75 257 GLU B O 1
ATOM 6792 N N . MET B 1 258 ? -14.266 27.188 1.8 1 98 258 MET B N 1
ATOM 6793 C CA . MET B 1 258 ? -13.125 27.438 2.678 1 98 258 MET B CA 1
ATOM 6794 C C . MET B 1 258 ? -12.258 28.578 2.135 1 98 258 MET B C 1
ATOM 6796 O O . MET B 1 258 ? -11.891 29.484 2.873 1 98 258 MET B O 1
ATOM 6800 N N . VAL B 1 259 ? -12 28.594 0.839 1 98.06 259 VAL B N 1
ATOM 6801 C CA . VAL B 1 259 ? -11.203 29.641 0.215 1 98.06 259 VAL B CA 1
ATOM 6802 C C . VAL B 1 259 ? -11.961 30.969 0.274 1 98.06 259 VAL B C 1
ATOM 6804 O O . VAL B 1 259 ? -11.375 32.031 0.551 1 98.06 259 VAL B O 1
ATOM 6807 N N . SER B 1 260 ? -13.227 30.906 0.016 1 97.69 260 SER B N 1
ATOM 6808 C CA . SER B 1 260 ? -14.062 32.094 0.106 1 97.69 260 SER B CA 1
ATOM 6809 C C . SER B 1 260 ? -14.055 32.688 1.518 1 97.69 260 SER B C 1
ATOM 6811 O O . SER B 1 260 ? -14.102 33.906 1.696 1 97.69 260 SER B O 1
ATOM 6813 N N . TYR B 1 261 ? -14.078 31.875 2.469 1 97.81 261 TYR B N 1
ATOM 6814 C CA . TYR B 1 261 ? -13.984 32.312 3.854 1 97.81 261 TYR B CA 1
ATOM 6815 C C . TYR B 1 261 ? -12.695 33.094 4.098 1 97.81 261 TYR B C 1
ATOM 6817 O O . TYR B 1 261 ? -12.703 34.156 4.707 1 97.81 261 TYR B O 1
ATOM 6825 N N . LEU B 1 262 ? -11.555 32.531 3.623 1 97.62 262 LEU B N 1
ATOM 6826 C CA . LEU B 1 262 ? -10.289 33.25 3.742 1 97.62 262 LEU B CA 1
ATOM 6827 C C . LEU B 1 262 ? -10.367 34.625 3.074 1 97.62 262 LEU B C 1
ATOM 6829 O O . LEU B 1 262 ? -9.844 35.594 3.598 1 97.62 262 LEU B O 1
ATOM 6833 N N . GLU B 1 263 ? -11.031 34.656 1.979 1 96.75 263 GLU B N 1
ATOM 6834 C CA . GLU B 1 263 ? -11.242 35.938 1.283 1 96.75 263 GLU B CA 1
ATOM 6835 C C . GLU B 1 263 ? -12.047 36.906 2.141 1 96.75 263 GLU B C 1
ATOM 6837 O O . GLU B 1 263 ? -11.781 38.094 2.137 1 96.75 263 GLU B O 1
ATOM 6842 N N . SER B 1 264 ? -12.992 36.375 2.768 1 97.38 264 SER B N 1
ATOM 6843 C CA . SER B 1 264 ? -13.836 37.219 3.617 1 97.38 264 SER B CA 1
ATOM 6844 C C . SER B 1 264 ? -13.039 37.812 4.773 1 97.38 264 SER B C 1
ATOM 6846 O O . SER B 1 264 ? -13.43 38.844 5.34 1 97.38 264 SER B O 1
ATOM 6848 N N . LEU B 1 265 ? -11.984 37.219 5.172 1 96.88 265 LEU B N 1
ATOM 6849 C CA . LEU B 1 265 ? -11.109 37.719 6.215 1 96.88 265 LEU B CA 1
ATOM 6850 C C . LEU B 1 265 ? -10.133 38.75 5.645 1 96.88 265 LEU B C 1
ATOM 6852 O O . LEU B 1 265 ? -9.273 39.25 6.363 1 96.88 265 LEU B O 1
ATOM 6856 N N . GLY B 1 266 ? -10.211 38.969 4.336 1 96.44 266 GLY B N 1
ATOM 6857 C CA . GLY B 1 266 ? -9.391 39.969 3.682 1 96.44 266 GLY B CA 1
ATOM 6858 C C . GLY B 1 266 ? -8.242 39.406 2.889 1 96.44 266 GLY B C 1
ATOM 6859 O O . GLY B 1 266 ? -7.496 40.125 2.232 1 96.44 266 GLY B O 1
ATOM 6860 N N . MET B 1 267 ? -8.078 38.094 2.877 1 96.81 267 MET B N 1
ATOM 6861 C CA . MET B 1 267 ? -6.996 37.469 2.131 1 96.81 267 MET B CA 1
ATOM 6862 C C . MET B 1 267 ? -7.324 37.406 0.644 1 96.81 267 MET B C 1
ATOM 6864 O O . MET B 1 267 ? -8.469 37.625 0.247 1 96.81 267 MET B O 1
ATOM 6868 N N . ARG B 1 268 ? -6.301 37.156 -0.188 1 95.94 268 ARG B N 1
ATOM 6869 C CA . ARG B 1 268 ? -6.465 37.25 -1.636 1 95.94 268 ARG B CA 1
ATOM 6870 C C . ARG B 1 268 ? -5.973 35.969 -2.305 1 95.94 268 ARG B C 1
ATOM 6872 O O . ARG B 1 268 ? -4.781 35.812 -2.584 1 95.94 268 ARG B O 1
ATOM 6879 N N . PRO B 1 269 ? -6.906 35.062 -2.635 1 95.56 269 PRO B N 1
ATOM 6880 C CA . PRO B 1 269 ? -6.531 33.812 -3.32 1 95.56 269 PRO B CA 1
ATOM 6881 C C . PRO B 1 269 ? -6.281 34.031 -4.812 1 95.56 269 PRO B C 1
ATOM 6883 O O . PRO B 1 269 ? -6.973 34.812 -5.457 1 95.56 269 PRO B O 1
ATOM 6886 N N . SER B 1 270 ? -5.27 33.375 -5.332 1 94.81 270 SER B N 1
ATOM 6887 C CA . SER B 1 270 ? -4.992 33.25 -6.762 1 94.81 270 SER B CA 1
ATOM 6888 C C . SER B 1 270 ? -4.727 31.797 -7.148 1 94.81 270 SER B C 1
ATOM 6890 O O . SER B 1 270 ? -4.312 31 -6.312 1 94.81 270 SER B O 1
ATOM 6892 N N . VAL B 1 271 ? -5.074 31.438 -8.383 1 94.75 271 VAL B N 1
ATOM 6893 C CA . VAL B 1 271 ? -4.922 30.062 -8.828 1 94.75 271 VAL B CA 1
ATOM 6894 C C . VAL B 1 271 ? -3.795 29.969 -9.859 1 94.75 271 VAL B C 1
ATOM 6896 O O . VAL B 1 271 ? -3.643 30.859 -10.703 1 94.75 271 VAL B O 1
ATOM 6899 N N . HIS B 1 272 ? -2.951 28.922 -9.719 1 91.38 272 HIS B N 1
ATOM 6900 C CA . HIS B 1 272 ? -1.934 28.578 -10.703 1 91.38 272 HIS B CA 1
ATOM 6901 C C . HIS B 1 272 ? -2.488 27.641 -11.766 1 91.38 272 HIS B C 1
ATOM 6903 O O . HIS B 1 272 ? -3.061 26.594 -11.438 1 91.38 272 HIS B O 1
ATOM 6909 N N . ILE B 1 273 ? -2.291 28 -12.984 1 87.25 273 ILE B N 1
ATOM 6910 C CA . ILE B 1 273 ? -2.871 27.25 -14.086 1 87.25 273 ILE B CA 1
ATOM 6911 C C . ILE B 1 273 ? -1.866 26.219 -14.586 1 87.25 273 ILE B C 1
ATOM 6913 O O . ILE B 1 273 ? -0.731 26.562 -14.93 1 87.25 273 ILE B O 1
ATOM 6917 N N . ALA B 1 274 ? -2.301 24.938 -14.578 1 81.62 274 ALA B N 1
ATOM 6918 C CA . ALA B 1 274 ? -1.482 23.859 -15.133 1 81.62 274 ALA B CA 1
ATOM 6919 C C . ALA B 1 274 ? -1.409 23.938 -16.656 1 81.62 274 ALA B C 1
ATOM 6921 O O . ALA B 1 274 ? -2.408 24.234 -17.312 1 81.62 274 ALA B O 1
ATOM 6922 N N . PRO B 1 275 ? -0.137 23.75 -17.141 1 72.88 275 PRO B N 1
ATOM 6923 C CA . PRO B 1 275 ? -0.06 23.734 -18.594 1 72.88 275 PRO B CA 1
ATOM 6924 C C . PRO B 1 275 ? -0.796 22.547 -19.219 1 72.88 275 PRO B C 1
ATOM 6926 O O . PRO B 1 275 ? -0.806 21.453 -18.641 1 72.88 275 PRO B O 1
ATOM 6929 N N . GLU B 1 276 ? -1.473 22.797 -20.25 1 61.94 276 GLU B N 1
ATOM 6930 C CA . GLU B 1 276 ? -2.232 21.766 -20.969 1 61.94 276 GLU B CA 1
ATOM 6931 C C . GLU B 1 276 ? -1.342 20.594 -21.359 1 61.94 276 GLU B C 1
ATOM 6933 O O . GLU B 1 276 ? -1.812 19.453 -21.438 1 61.94 276 GLU B O 1
ATOM 6938 N N . THR B 1 277 ? -0.09 20.891 -21.594 1 58.75 277 THR B N 1
ATOM 6939 C CA . THR B 1 277 ? 0.837 19.875 -22.078 1 58.75 277 THR B CA 1
ATOM 6940 C C . THR B 1 277 ? 1.163 18.875 -20.969 1 58.75 277 THR B C 1
ATOM 6942 O O . THR B 1 277 ? 1.683 17.797 -21.234 1 58.75 277 THR B O 1
ATOM 6945 N N . HIS B 1 278 ? 0.97 19.25 -19.797 1 59.44 278 HIS B N 1
ATOM 6946 C CA . HIS B 1 278 ? 1.325 18.359 -18.703 1 59.44 278 HIS B CA 1
ATOM 6947 C C . HIS B 1 278 ? 0.34 17.203 -18.594 1 59.44 278 HIS B C 1
ATOM 6949 O O . HIS B 1 278 ? 0.602 16.219 -17.891 1 59.44 278 HIS B O 1
ATOM 6955 N N . VAL B 1 279 ? -0.819 17.422 -19.344 1 47.25 279 VAL B N 1
ATOM 6956 C CA . VAL B 1 279 ? -1.898 16.438 -19.375 1 47.25 279 VAL B CA 1
ATOM 6957 C C . VAL B 1 279 ? -1.546 15.312 -20.344 1 47.25 279 VAL B C 1
ATOM 6959 O O . VAL B 1 279 ? -1.216 15.562 -21.516 1 47.25 279 VAL B O 1
ATOM 6962 N N . GLY B 1 280 ? -1.242 14.047 -19.984 1 49.69 280 GLY B N 1
ATOM 6963 C CA . GLY B 1 280 ? -1.419 12.867 -20.828 1 49.69 280 GLY B CA 1
ATOM 6964 C C . GLY B 1 280 ? -0.121 12.367 -21.422 1 49.69 280 GLY B C 1
ATOM 6965 O O . GLY B 1 280 ? -0.089 11.289 -22.031 1 49.69 280 GLY B O 1
ATOM 6966 N N . GLY B 1 281 ? 0.771 13.297 -21.562 1 46.12 281 GLY B N 1
ATOM 6967 C CA . GLY B 1 281 ? 1.801 12.922 -22.516 1 46.12 281 GLY B CA 1
ATOM 6968 C C . GLY B 1 281 ? 2.594 11.703 -22.094 1 46.12 281 GLY B C 1
ATOM 6969 O O . GLY B 1 281 ? 3.371 11.156 -22.891 1 46.12 281 GLY B O 1
ATOM 6970 N N . ASN B 1 282 ? 2.68 11.438 -20.859 1 50 282 ASN B N 1
ATOM 6971 C CA . ASN B 1 282 ? 3.875 10.711 -20.453 1 50 282 ASN B CA 1
ATOM 6972 C C . ASN B 1 282 ? 3.596 9.219 -20.297 1 50 282 ASN B C 1
ATOM 6974 O O . ASN B 1 282 ? 4.016 8.602 -19.312 1 50 282 ASN B O 1
ATOM 6978 N N . ASN B 1 283 ? 3.02 8.539 -21.422 1 57.34 283 ASN B N 1
ATOM 6979 C CA . ASN B 1 283 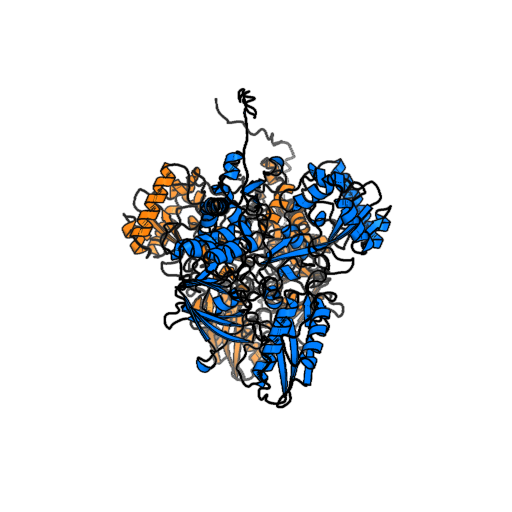? 2.84 7.098 -21.297 1 57.34 283 ASN B CA 1
ATOM 6980 C C . ASN B 1 283 ? 2.215 6.719 -19.953 1 57.34 283 ASN B C 1
ATOM 6982 O O . ASN B 1 283 ? 2.111 5.539 -19.625 1 57.34 283 ASN B O 1
ATOM 6986 N N . MET B 1 284 ? 1.829 7.762 -19.094 1 62.03 284 MET B N 1
ATOM 6987 C CA . MET B 1 284 ? 1.137 7.453 -17.844 1 62.03 284 MET B CA 1
ATOM 6988 C C . MET B 1 284 ? -0.163 8.242 -17.734 1 62.03 284 MET B C 1
ATOM 6990 O O . MET B 1 284 ? -1.015 7.934 -16.906 1 62.03 284 MET B O 1
ATOM 6994 N N . GLU B 1 285 ? -0.856 8.547 -18.5 1 72.62 285 GLU B N 1
ATOM 6995 C CA . GLU B 1 285 ? -2.068 9.359 -18.578 1 72.62 285 GLU B CA 1
ATOM 6996 C C . GLU B 1 285 ? -2.516 9.812 -17.203 1 72.62 285 GLU B C 1
ATOM 6998 O O . GLU B 1 285 ? -3.602 9.453 -16.734 1 72.62 285 GLU B O 1
ATOM 7003 N N . TYR B 1 286 ? -1.735 10.617 -16.453 1 81.25 286 TYR B N 1
ATOM 7004 C CA . TYR B 1 286 ? -2.141 11.211 -15.18 1 81.25 286 TYR B CA 1
ATOM 7005 C C . TYR B 1 286 ? -3.064 12.406 -15.406 1 81.25 286 TYR B C 1
ATOM 7007 O O . TYR B 1 286 ? -2.949 13.102 -16.422 1 81.25 286 TYR B O 1
ATOM 7015 N N . TYR B 1 287 ? -4.051 12.633 -14.484 1 86.06 287 TYR B N 1
ATOM 7016 C CA . TYR B 1 287 ? -4.875 13.836 -14.453 1 86.06 287 TYR B CA 1
ATOM 7017 C C . TYR B 1 287 ? -4.18 14.953 -13.695 1 86.06 287 TYR B C 1
ATOM 7019 O O . TYR B 1 287 ? -3.809 14.789 -12.531 1 86.06 287 TYR B O 1
ATOM 7027 N N . VAL B 1 288 ? -3.885 16.125 -14.359 1 88 288 VAL B N 1
ATOM 7028 C CA . VAL B 1 288 ? -3.201 17.25 -13.75 1 88 288 VAL B CA 1
ATOM 7029 C C . VAL B 1 288 ? -4.113 18.484 -13.758 1 88 288 VAL B C 1
ATOM 7031 O O . VAL B 1 288 ? -3.959 19.375 -14.594 1 88 288 VAL B O 1
ATOM 7034 N N . PRO B 1 289 ? -4.98 18.609 -12.734 1 90.31 289 PRO B N 1
ATOM 7035 C CA . PRO B 1 289 ? -5.918 19.734 -12.695 1 90.31 289 PRO B CA 1
ATOM 7036 C C . PRO B 1 289 ? -5.316 20.984 -12.055 1 90.31 289 PRO B C 1
ATOM 7038 O O . PRO B 1 289 ? -4.418 20.875 -11.219 1 90.31 289 PRO B O 1
ATOM 7041 N N . SER B 1 290 ? -5.812 22.172 -12.461 1 92.62 290 SER B N 1
ATOM 7042 C CA . SER B 1 290 ? -5.402 23.453 -11.891 1 92.62 290 SER B CA 1
ATOM 7043 C C . SER B 1 290 ? -6.066 23.688 -10.539 1 92.62 290 SER B C 1
ATOM 7045 O O . SER B 1 290 ? -6.938 24.547 -10.414 1 92.62 290 SER B O 1
ATOM 7047 N N . LEU B 1 291 ? -5.574 22.953 -9.492 1 94.69 291 LEU B N 1
ATOM 7048 C CA . LEU B 1 291 ? -6.137 23.031 -8.141 1 94.69 291 LEU B CA 1
ATOM 7049 C C . LEU B 1 291 ? -5.293 23.938 -7.254 1 94.69 291 LEU B C 1
ATOM 7051 O O . LEU B 1 291 ? -5.711 24.297 -6.148 1 94.69 291 LEU B O 1
ATOM 7055 N N . TRP B 1 292 ? -4.184 24.375 -7.715 1 93.81 292 TRP B N 1
ATOM 7056 C CA . TRP B 1 292 ? -3.117 25.016 -6.949 1 93.81 292 TRP B CA 1
ATOM 7057 C C . TRP B 1 292 ? -3.439 26.484 -6.68 1 93.81 292 TRP B C 1
ATOM 7059 O O . TRP B 1 292 ? -3.459 27.297 -7.605 1 93.81 292 TRP B O 1
ATOM 7069 N N . HIS B 1 293 ? -3.627 26.875 -5.352 1 95.94 293 HIS B N 1
ATOM 7070 C CA . HIS B 1 293 ? -3.9 28.25 -4.973 1 95.94 293 HIS B CA 1
ATOM 7071 C C . HIS B 1 293 ? -2.783 28.812 -4.098 1 95.94 293 HIS B C 1
ATOM 7073 O O . HIS B 1 293 ? -2.211 28.094 -3.277 1 95.94 293 HIS B O 1
ATOM 7079 N N . THR B 1 294 ? -2.479 30 -4.289 1 94.81 294 THR B N 1
ATOM 7080 C CA . THR B 1 294 ? -1.773 30.828 -3.322 1 94.81 294 THR B CA 1
ATOM 7081 C C . THR B 1 294 ? -2.721 31.844 -2.691 1 94.81 294 THR B C 1
ATOM 7083 O O . THR B 1 294 ? -3.588 32.406 -3.369 1 94.81 294 THR B O 1
ATOM 7086 N N . VAL B 1 295 ? -2.543 32.031 -1.377 1 95.12 295 VAL B N 1
ATOM 7087 C CA . VAL B 1 295 ? -3.406 32.969 -0.668 1 95.12 295 VAL B CA 1
ATOM 7088 C C . VAL B 1 295 ? -2.555 34.031 0.039 1 95.12 295 VAL B C 1
ATOM 7090 O O . VAL B 1 295 ? -1.939 33.75 1.07 1 95.12 295 VAL B O 1
ATOM 7093 N N . ASP B 1 296 ? -2.664 35.25 -0.475 1 95 296 ASP B N 1
ATOM 7094 C CA . ASP B 1 296 ? -1.913 36.344 0.112 1 95 296 ASP B CA 1
ATOM 7095 C C . ASP B 1 296 ? -2.652 36.938 1.309 1 95 296 ASP B C 1
ATOM 7097 O O . ASP B 1 296 ? -3.885 37 1.32 1 95 296 ASP B O 1
ATOM 7101 N N . LEU B 1 297 ? -1.855 37.375 2.281 1 95.25 297 LEU B N 1
ATOM 7102 C CA . LEU B 1 297 ? -2.426 38.094 3.428 1 95.25 297 LEU B CA 1
ATOM 7103 C C . LEU B 1 297 ? -3.096 39.375 2.994 1 95.25 297 LEU B C 1
ATOM 7105 O O . LEU B 1 297 ? -2.85 39.875 1.89 1 95.25 297 LEU B O 1
ATOM 7109 N N . PRO B 1 298 ? -3.998 39.906 3.838 1 94.62 298 PRO B N 1
ATOM 7110 C CA . PRO B 1 298 ? -4.605 41.188 3.512 1 94.62 298 PRO B CA 1
ATOM 7111 C C . PRO B 1 298 ? -3.568 42.281 3.307 1 94.62 298 PRO B C 1
ATOM 7113 O O . PRO B 1 298 ? -2.523 42.281 3.963 1 94.62 298 PRO B O 1
ATOM 7116 N N . GLU B 1 299 ? -3.984 43.219 2.41 1 92.25 299 GLU B N 1
ATOM 7117 C CA . GLU B 1 299 ? -3.102 44.375 2.199 1 92.25 299 GLU B CA 1
ATOM 7118 C C . GLU B 1 299 ? -2.852 45.125 3.504 1 92.25 299 GLU B C 1
ATOM 7120 O O . GLU B 1 299 ? -3.787 45.406 4.258 1 92.25 299 GLU B O 1
ATOM 7125 N N . GLY B 1 300 ? -1.644 45.344 3.789 1 91.12 300 GLY B N 1
ATOM 7126 C CA . GLY B 1 300 ? -1.296 46.125 4.969 1 91.12 300 GLY B CA 1
ATOM 7127 C C . GLY B 1 300 ? -1.102 45.281 6.207 1 91.12 300 GLY B C 1
ATOM 7128 O O . GLY B 1 300 ? -0.714 45.781 7.262 1 91.12 300 GLY B O 1
ATOM 7129 N N . SER B 1 301 ? -1.352 43.969 5.992 1 92.06 301 SER B N 1
ATOM 7130 C CA . SER B 1 301 ? -1.16 43.125 7.148 1 92.06 301 SER B CA 1
ATOM 7131 C C . SER B 1 301 ? 0.304 43.062 7.57 1 92.06 301 SER B C 1
ATOM 7133 O O . SER B 1 301 ? 1.199 43.031 6.727 1 92.06 301 SER B O 1
ATOM 7135 N N . GLU B 1 302 ? 0.584 43.062 8.883 1 91 302 GLU B N 1
ATOM 7136 C CA . GLU B 1 302 ? 1.936 42.969 9.43 1 91 302 GLU B CA 1
ATOM 7137 C C . GLU B 1 302 ? 2.242 41.531 9.891 1 91 302 GLU B C 1
ATOM 7139 O O . GLU B 1 302 ? 3.35 41.25 10.352 1 91 302 GLU B O 1
ATOM 7144 N N . ALA B 1 303 ? 1.248 40.719 9.75 1 91.06 303 ALA B N 1
ATOM 7145 C CA . ALA B 1 303 ? 1.466 39.344 10.156 1 91.06 303 ALA B CA 1
ATOM 7146 C C . ALA B 1 303 ? 2.514 38.656 9.266 1 91.06 303 ALA B C 1
ATOM 7148 O O . ALA B 1 303 ? 2.551 38.906 8.055 1 91.06 303 ALA B O 1
ATOM 7149 N N . LYS B 1 304 ? 3.355 37.812 9.836 1 89 304 LYS B N 1
ATOM 7150 C CA . LYS B 1 304 ? 4.457 37.188 9.102 1 89 304 LYS B CA 1
ATOM 7151 C C . LYS B 1 304 ? 3.949 36.094 8.172 1 89 304 LYS B C 1
ATOM 7153 O O . LYS B 1 304 ? 4.59 35.781 7.164 1 89 304 LYS B O 1
ATOM 7158 N N . ASP B 1 305 ? 2.873 35.438 8.516 1 92.69 305 ASP B N 1
ATOM 7159 C CA . ASP B 1 305 ? 2.262 34.375 7.711 1 92.69 305 ASP B CA 1
ATOM 7160 C C . ASP B 1 305 ? 0.797 34.188 8.094 1 92.69 305 ASP B C 1
ATOM 7162 O O . ASP B 1 305 ? 0.238 34.969 8.867 1 92.69 305 ASP B O 1
ATOM 7166 N N . ARG B 1 306 ? 0.169 33.25 7.441 1 94.31 306 ARG B N 1
ATOM 7167 C CA . ARG B 1 306 ? -1.266 33.031 7.609 1 94.31 306 ARG B CA 1
ATOM 7168 C C . ARG B 1 306 ? -1.594 32.625 9.039 1 94.31 306 ARG B C 1
ATOM 7170 O O . ARG B 1 306 ? -2.602 33.062 9.602 1 94.31 306 ARG B O 1
ATOM 7177 N N . HIS B 1 307 ? -0.802 31.812 9.695 1 94.38 307 HIS B N 1
ATOM 7178 C CA . HIS B 1 307 ? -1.055 31.375 11.062 1 94.38 307 HIS B CA 1
ATOM 7179 C C . HIS B 1 307 ? -1.022 32.531 12.039 1 94.38 307 HIS B C 1
ATOM 7181 O O . HIS B 1 307 ? -1.885 32.656 12.914 1 94.38 307 HIS B O 1
ATOM 7187 N N . ALA B 1 308 ? -0.024 33.375 11.875 1 93.75 308 ALA B N 1
ATOM 7188 C CA . ALA B 1 308 ? 0.069 34.562 12.711 1 93.75 308 ALA B CA 1
ATOM 7189 C C . ALA B 1 308 ? -1.144 35.469 12.516 1 93.75 308 ALA B C 1
ATOM 7191 O O . ALA B 1 308 ? -1.674 36.031 13.484 1 93.75 308 ALA B O 1
ATOM 7192 N N . PHE B 1 309 ? -1.519 35.656 11.305 1 96 309 PHE B N 1
ATOM 7193 C CA . PHE B 1 309 ? -2.689 36.469 11 1 96 309 PHE B CA 1
ATOM 7194 C C . PHE B 1 309 ? -3.938 35.906 11.656 1 96 309 PHE B C 1
ATOM 7196 O O . PHE B 1 309 ? -4.727 36.625 12.258 1 96 309 PHE B O 1
ATOM 7203 N N . LEU B 1 310 ? -4.121 34.562 11.516 1 97.19 310 LEU B N 1
ATOM 7204 C CA . LEU B 1 310 ? -5.297 33.906 12.086 1 97.19 310 LEU B CA 1
ATOM 7205 C C . LEU B 1 310 ? -5.277 33.969 13.609 1 97.19 310 LEU B C 1
ATOM 7207 O O . LEU B 1 310 ? -6.328 34.094 14.242 1 97.19 310 LEU B O 1
ATOM 7211 N N . GLU B 1 311 ? -4.086 33.844 14.211 1 96.56 311 GLU B N 1
ATOM 7212 C CA . GLU B 1 311 ? -3.979 34 15.664 1 96.56 311 GLU B CA 1
ATOM 7213 C C . GLU B 1 311 ? -4.406 35.406 16.094 1 96.56 311 GLU B C 1
ATOM 7215 O O . GLU B 1 311 ? -5.137 35.562 17.078 1 96.56 311 GLU B O 1
ATOM 7220 N N . GLN B 1 312 ? -3.93 36.438 15.375 1 96.19 312 GLN B N 1
ATOM 7221 C CA . GLN B 1 312 ? -4.34 37.812 15.656 1 96.19 312 GLN B CA 1
ATOM 7222 C C . GLN B 1 312 ? -5.852 37.969 15.555 1 96.19 312 GLN B C 1
ATOM 7224 O O . GLN B 1 312 ? -6.473 38.656 16.375 1 96.19 312 GLN B O 1
ATOM 7229 N N . TYR B 1 313 ? -6.371 37.344 14.57 1 97 313 TYR B N 1
ATOM 7230 C CA . TYR B 1 313 ? -7.805 37.438 14.328 1 97 313 TYR B CA 1
ATOM 7231 C C . TYR B 1 313 ? -8.594 36.906 15.523 1 97 313 TYR B C 1
ATOM 7233 O O . TYR B 1 313 ? -9.531 37.531 15.984 1 97 313 TYR B O 1
ATOM 7241 N N . ILE B 1 314 ? -8.219 35.719 16.047 1 97.69 314 ILE B N 1
ATOM 7242 C CA . ILE B 1 314 ? -8.984 35.156 17.172 1 97.69 314 ILE B CA 1
ATOM 7243 C C . ILE B 1 314 ? -8.703 35.969 18.438 1 97.69 314 ILE B C 1
ATOM 7245 O O . ILE B 1 314 ? -9.57 36.094 19.297 1 97.69 314 ILE B O 1
ATOM 7249 N N . ASN B 1 315 ? -7.5 36.562 18.578 1 97.44 315 ASN B N 1
ATOM 7250 C CA . ASN B 1 315 ? -7.191 37.438 19.703 1 97.44 315 ASN B CA 1
ATOM 7251 C C . ASN B 1 315 ? -8.102 38.656 19.734 1 97.44 315 ASN B C 1
ATOM 7253 O O . ASN B 1 315 ? -8.57 39.062 20.797 1 97.44 315 ASN B O 1
ATOM 7257 N N . GLU B 1 316 ? -8.273 39.188 18.625 1 96.81 316 GLU B N 1
ATOM 7258 C CA . GLU B 1 316 ? -9.141 40.344 18.5 1 96.81 316 GLU B CA 1
ATOM 7259 C C . GLU B 1 316 ? -10.57 40.031 18.922 1 96.81 316 GLU B C 1
ATOM 7261 O O . GLU B 1 316 ? -11.328 40.906 19.328 1 96.81 316 GLU B O 1
ATOM 7266 N N . LYS B 1 317 ? -10.883 38.812 18.859 1 97.12 317 LYS B N 1
ATOM 7267 C CA . LYS B 1 317 ? -12.227 38.375 19.234 1 97.12 317 LYS B CA 1
ATOM 7268 C C . LYS B 1 317 ? -12.266 37.875 20.672 1 97.12 317 LYS B C 1
ATOM 7270 O O . LYS B 1 317 ? -13.297 37.375 21.141 1 97.12 317 LYS B O 1
ATOM 7275 N N . GLY B 1 318 ? -11.148 37.875 21.344 1 96.88 318 GLY B N 1
ATOM 7276 C CA . GLY B 1 318 ? -11.102 37.594 22.781 1 96.88 318 GLY B CA 1
ATOM 7277 C C . GLY B 1 318 ? -10.633 36.188 23.094 1 96.88 318 GLY B C 1
ATOM 7278 O O . GLY B 1 318 ? -10.734 35.75 24.25 1 96.88 318 GLY B O 1
ATOM 7279 N N . TYR B 1 319 ? -10.148 35.5 22.109 1 97.62 319 TYR B N 1
ATOM 7280 C CA . TYR B 1 319 ? -9.664 34.125 22.328 1 97.62 319 TYR B CA 1
ATOM 7281 C C . TYR B 1 319 ? -8.148 34.062 22.25 1 97.62 319 TYR B C 1
ATOM 7283 O O . TYR B 1 319 ? -7.512 34.969 21.688 1 97.62 319 TYR B O 1
ATOM 7291 N N . GLU B 1 320 ? -7.555 33.031 22.906 1 95.19 320 GLU B N 1
ATOM 7292 C CA . GLU B 1 320 ? -6.105 32.844 22.859 1 95.19 320 GLU B CA 1
ATOM 7293 C C . GLU B 1 320 ? -5.742 31.391 22.719 1 95.19 320 GLU B C 1
ATOM 7295 O O . GLU B 1 320 ? -6.535 30.516 23.078 1 95.19 320 GLU B O 1
ATOM 7300 N N . ILE B 1 321 ? -4.566 31.172 22.172 1 97.31 321 ILE B N 1
ATOM 7301 C CA . ILE B 1 321 ? -3.988 29.844 22.109 1 97.31 321 ILE B CA 1
ATOM 7302 C C . ILE B 1 321 ? -3.273 29.531 23.438 1 97.31 321 ILE B C 1
ATOM 7304 O O . ILE B 1 321 ? -2.52 30.359 23.938 1 97.31 321 ILE B O 1
ATOM 7308 N N . GLN B 1 322 ? -3.553 28.422 24.031 1 97.38 322 GLN B N 1
ATOM 7309 C CA . GLN B 1 322 ? -2.77 27.953 25.172 1 97.38 322 GLN B CA 1
ATOM 7310 C C . GLN B 1 322 ? -1.563 27.141 24.703 1 97.38 322 GLN B C 1
ATOM 7312 O O . GLN B 1 322 ? -1.695 25.953 24.359 1 97.38 322 GLN B O 1
ATOM 7317 N N . TYR B 1 323 ? -0.446 27.75 24.734 1 94.56 323 TYR B N 1
ATOM 7318 C CA . TYR B 1 323 ? 0.805 27.125 24.328 1 94.56 323 TYR B CA 1
ATOM 7319 C C . TYR B 1 323 ? 1.37 26.234 25.438 1 94.56 323 TYR B C 1
ATOM 7321 O O . TYR B 1 323 ? 0.96 26.344 26.594 1 94.56 323 TYR B O 1
ATOM 7329 N N . GLY B 1 324 ? 2.25 25.297 25.094 1 90.62 324 GLY B N 1
ATOM 7330 C CA . GLY B 1 324 ? 2.934 24.438 26.062 1 90.62 324 GLY B CA 1
ATOM 7331 C C . GLY B 1 324 ? 2.039 23.359 26.641 1 90.62 324 GLY B C 1
ATOM 7332 O O . GLY B 1 324 ? 2.312 22.844 27.719 1 90.62 324 GLY B O 1
ATOM 7333 N N . MET B 1 325 ? 0.979 23.094 25.969 1 93.88 325 MET B N 1
ATOM 7334 C CA . MET B 1 325 ? 0.023 22.094 26.422 1 93.88 325 MET B CA 1
ATOM 7335 C C . MET B 1 325 ? 0.201 20.797 25.641 1 93.88 325 MET B C 1
ATOM 7337 O O . MET B 1 325 ? -0.369 20.625 24.562 1 93.88 325 MET B O 1
ATOM 7341 N N . THR B 1 326 ? 0.915 19.812 26.203 1 92.38 326 THR B N 1
ATOM 7342 C CA . THR B 1 326 ? 1.187 18.547 25.531 1 92.38 326 THR B CA 1
ATOM 7343 C C . THR B 1 326 ? 0.107 17.516 25.859 1 92.38 326 THR B C 1
ATOM 7345 O O . THR B 1 326 ? -0.132 17.203 27.031 1 92.38 326 THR B O 1
ATOM 7348 N N . LEU B 1 327 ? -0.517 16.969 24.828 1 96.38 327 LEU B N 1
ATOM 7349 C CA . LEU B 1 327 ? -1.566 15.977 25.016 1 96.38 327 LEU B CA 1
ATOM 7350 C C . LEU B 1 327 ? -1.011 14.711 25.656 1 96.38 327 LEU B C 1
ATOM 7352 O O . LEU B 1 327 ? 0.009 14.18 25.219 1 96.38 327 LEU B O 1
ATOM 7356 N N . VAL B 1 328 ? -1.69 14.266 26.719 1 93.5 328 VAL B N 1
ATOM 7357 C CA . VAL B 1 328 ? -1.307 13.031 27.391 1 93.5 328 VAL B CA 1
ATOM 7358 C C . VAL B 1 328 ? -2.277 11.914 27.016 1 93.5 328 VAL B C 1
ATOM 7360 O O . VAL B 1 328 ? -1.854 10.812 26.641 1 93.5 328 VAL B O 1
ATOM 7363 N N . ARG B 1 329 ? -3.57 12.211 27.125 1 95.69 329 ARG B N 1
ATOM 7364 C CA . ARG B 1 329 ? -4.609 11.266 26.719 1 95.69 329 ARG B CA 1
ATOM 7365 C C . ARG B 1 329 ? -5.969 11.945 26.641 1 95.69 329 ARG B C 1
ATOM 7367 O O . ARG B 1 329 ? -6.148 13.047 27.156 1 95.69 329 ARG B O 1
ATOM 7374 N N . LEU B 1 330 ? -6.887 11.281 25.953 1 98.44 330 LEU B N 1
ATOM 7375 C CA . LEU B 1 330 ? -8.281 11.711 25.938 1 98.44 330 LEU B CA 1
ATOM 7376 C C . LEU B 1 330 ? -9.016 11.203 27.188 1 98.44 330 LEU B C 1
ATOM 7378 O O . LEU B 1 330 ? -8.586 10.234 27.812 1 98.44 330 LEU B O 1
ATOM 7382 N N . VAL B 1 331 ? -10.031 11.914 27.562 1 98.25 331 VAL B N 1
ATOM 7383 C CA . VAL B 1 331 ? -10.906 11.516 28.656 1 98.25 331 VAL B CA 1
ATOM 7384 C C . VAL B 1 331 ? -12.242 11.031 28.109 1 98.25 331 VAL B C 1
ATOM 7386 O O . VAL B 1 331 ? -12.805 11.656 27.203 1 98.25 331 VAL B O 1
ATOM 7389 N N . GLN B 1 332 ? -12.727 9.93 28.594 1 98.19 332 GLN B N 1
ATOM 7390 C CA . GLN B 1 332 ? -13.984 9.344 28.141 1 98.19 332 GLN B CA 1
ATOM 7391 C C . GLN B 1 332 ? -14.914 9.07 29.328 1 98.19 332 GLN B C 1
ATOM 7393 O O . GLN B 1 332 ? -14.453 8.797 30.438 1 98.19 332 GLN B O 1
ATOM 7398 N N . ASP B 1 333 ? -16.188 9.172 29.141 1 97.69 333 ASP B N 1
ATOM 7399 C CA . ASP B 1 333 ? -17.141 8.742 30.156 1 97.69 333 ASP B CA 1
ATOM 7400 C C . ASP B 1 333 ? -17.438 7.25 30.031 1 97.69 333 ASP B C 1
ATOM 7402 O O . ASP B 1 333 ? -16.797 6.539 29.25 1 97.69 333 ASP B O 1
ATOM 7406 N N . ALA B 1 334 ? -18.359 6.789 30.75 1 95.94 334 ALA B N 1
ATOM 7407 C CA . ALA B 1 334 ? -18.641 5.359 30.859 1 95.94 334 ALA B CA 1
ATOM 7408 C C . ALA B 1 334 ? -19.219 4.816 29.547 1 95.94 334 ALA B C 1
ATOM 7410 O O . ALA B 1 334 ? -19.109 3.623 29.266 1 95.94 334 ALA B O 1
ATOM 7411 N N . SER B 1 335 ? -19.766 5.672 28.719 1 96.44 335 SER B N 1
ATOM 7412 C CA . SER B 1 335 ? -20.359 5.246 27.453 1 96.44 335 SER B CA 1
ATOM 7413 C C . SER B 1 335 ? -19.312 5.203 26.344 1 96.44 335 SER B C 1
ATOM 7415 O O . SER B 1 335 ? -19.578 4.672 25.266 1 96.44 335 SER B O 1
ATOM 7417 N N . GLY B 1 336 ? -18.141 5.766 26.609 1 97.56 336 GLY B N 1
ATOM 7418 C CA . GLY B 1 336 ? -17.094 5.828 25.609 1 97.56 336 GLY B CA 1
ATOM 7419 C C . GLY B 1 336 ? -17.031 7.168 24.891 1 97.56 336 GLY B C 1
ATOM 7420 O O . GLY B 1 336 ? -16.141 7.391 24.062 1 97.56 336 GLY B O 1
ATOM 7421 N N . LYS B 1 337 ? -17.953 8.023 25.297 1 98.5 337 LYS B N 1
ATOM 7422 C CA . LYS B 1 337 ? -17.922 9.367 24.719 1 98.5 337 LYS B CA 1
ATOM 7423 C C . LYS B 1 337 ? -16.688 10.133 25.172 1 98.5 337 LYS B C 1
ATOM 7425 O O . LYS B 1 337 ? -16.297 10.055 26.344 1 98.5 337 LYS B O 1
ATOM 7430 N N . VAL B 1 338 ? -16.062 10.781 24.281 1 98.88 338 VAL B N 1
ATOM 7431 C CA . VAL B 1 338 ? -14.938 11.648 24.625 1 98.88 338 VAL B CA 1
ATOM 7432 C C . VAL B 1 338 ? -15.453 12.953 25.219 1 98.88 338 VAL B C 1
ATOM 7434 O O . VAL B 1 338 ? -16.25 13.656 24.578 1 98.88 338 VAL B O 1
ATOM 7437 N N . THR B 1 339 ? -14.938 13.289 26.406 1 98.75 339 THR B N 1
ATOM 7438 C CA . THR B 1 339 ? -15.453 14.438 27.141 1 98.75 339 THR B CA 1
ATOM 7439 C C . THR B 1 339 ? -14.328 15.422 27.453 1 98.75 339 THR B C 1
ATOM 7441 O O . THR B 1 339 ? -14.477 16.281 28.328 1 98.75 339 THR B O 1
ATOM 7444 N N . GLY B 1 340 ? -13.227 15.258 26.859 1 98.75 340 GLY B N 1
ATOM 7445 C CA . GLY B 1 340 ? -12.109 16.172 27.062 1 98.75 340 GLY B CA 1
ATOM 7446 C C . GLY B 1 340 ? -10.758 15.492 26.922 1 98.75 340 GLY B C 1
ATOM 7447 O O . GLY B 1 340 ? -10.625 14.508 26.203 1 98.75 340 GLY B O 1
ATOM 7448 N N . ALA B 1 341 ? -9.719 16.109 27.562 1 98.62 341 ALA B N 1
ATOM 7449 C CA . ALA B 1 341 ? -8.352 15.594 27.484 1 98.62 341 ALA B CA 1
ATOM 7450 C C . ALA B 1 341 ? -7.531 16.047 28.688 1 98.62 341 ALA B C 1
ATOM 7452 O O . ALA B 1 341 ? -7.887 17.016 29.359 1 98.62 341 ALA B O 1
ATOM 7453 N N . ILE B 1 342 ? -6.523 15.281 28.969 1 97.06 342 ILE B N 1
ATOM 7454 C CA . ILE B 1 342 ? -5.512 15.648 29.953 1 97.06 342 ILE B CA 1
ATOM 7455 C C . ILE B 1 342 ? -4.223 16.047 29.25 1 97.06 342 ILE B C 1
ATOM 7457 O O . ILE B 1 342 ? -3.795 15.391 28.297 1 97.06 342 ILE B O 1
ATOM 7461 N N . PHE B 1 343 ? -3.713 17.172 29.719 1 96.19 343 PHE B N 1
ATOM 7462 C CA . PHE B 1 343 ? -2.469 17.703 29.188 1 96.19 343 PHE B CA 1
ATOM 7463 C C . PHE B 1 343 ? -1.397 17.766 30.266 1 96.19 343 PHE B C 1
ATOM 7465 O O . PHE B 1 343 ? -1.708 17.719 31.453 1 96.19 343 PHE B O 1
ATOM 7472 N N . SER B 1 344 ? -0.12 17.797 29.828 1 90.06 344 SER B N 1
ATOM 7473 C CA . SER B 1 344 ? 0.962 18.328 30.641 1 90.06 344 SER B CA 1
ATOM 7474 C C . SER B 1 344 ? 1.342 19.734 30.219 1 90.06 344 SER B C 1
ATOM 7476 O O . SER B 1 344 ? 1.593 19.984 29.031 1 90.06 344 SER B O 1
ATOM 7478 N N . ASP B 1 345 ? 1.359 20.641 31.078 1 88.5 345 ASP B N 1
ATOM 7479 C CA . ASP B 1 345 ? 1.691 22.016 30.719 1 88.5 345 ASP B CA 1
ATOM 7480 C C . ASP B 1 345 ? 3.201 22.25 30.734 1 88.5 345 ASP B C 1
ATOM 7482 O O . ASP B 1 345 ? 3.975 21.281 30.797 1 88.5 345 ASP B O 1
ATOM 7486 N N . GLU B 1 346 ? 3.629 23.469 30.547 1 82.38 346 GLU B N 1
ATOM 7487 C CA . GLU B 1 346 ? 5.047 23.797 30.406 1 82.38 346 GLU B CA 1
ATOM 7488 C C . GLU B 1 346 ? 5.82 23.422 31.672 1 82.38 346 GLU B C 1
ATOM 7490 O O . GLU B 1 346 ? 7.031 23.188 31.609 1 82.38 346 GLU B O 1
ATOM 7495 N N . THR B 1 347 ? 5.098 23.312 32.812 1 78.5 347 THR B N 1
ATOM 7496 C CA . THR B 1 347 ? 5.75 22.984 34.094 1 78.5 347 THR B CA 1
ATOM 7497 C C . THR B 1 347 ? 5.758 21.484 34.312 1 78.5 347 THR B C 1
ATOM 7499 O O . THR B 1 347 ? 6.41 20.984 35.219 1 78.5 347 THR B O 1
ATOM 7502 N N . GLY B 1 348 ? 5.039 20.781 33.469 1 79.44 348 GLY B N 1
ATOM 7503 C CA . GLY B 1 348 ? 4.938 19.344 33.625 1 79.44 348 GLY B CA 1
ATOM 7504 C C . GLY B 1 348 ? 3.699 18.922 34.406 1 79.44 348 GLY B C 1
ATOM 7505 O O . GLY B 1 348 ? 3.406 17.734 34.531 1 79.44 348 GLY B O 1
ATOM 7506 N N . ALA B 1 349 ? 2.936 19.875 34.906 1 84.62 349 ALA B N 1
ATOM 7507 C CA . ALA B 1 349 ? 1.728 19.578 35.688 1 84.62 349 ALA B CA 1
ATOM 7508 C C . ALA B 1 349 ? 0.604 19.094 34.75 1 84.62 349 ALA B C 1
ATOM 7510 O O . ALA B 1 349 ? 0.482 19.547 33.625 1 84.62 349 ALA B O 1
ATOM 7511 N N . TYR B 1 350 ? -0.201 18.219 35.312 1 90.62 350 TYR B N 1
ATOM 7512 C CA . TYR B 1 350 ? -1.355 17.734 34.562 1 90.62 350 TYR B CA 1
ATOM 7513 C C . TYR B 1 350 ? -2.5 18.734 34.625 1 90.62 350 TYR B C 1
ATOM 7515 O O . TYR B 1 350 ? -2.852 19.234 35.719 1 90.62 350 TYR B O 1
ATOM 7523 N N . VAL B 1 351 ? -3.018 19.078 33.531 1 95.06 351 VAL B N 1
ATOM 7524 C CA . VAL B 1 351 ? -4.18 19.953 33.375 1 95.06 351 VAL B CA 1
ATOM 7525 C C . VAL B 1 351 ? -5.289 19.203 32.625 1 95.06 351 VAL B C 1
ATOM 7527 O O . VAL B 1 351 ? -5.051 18.641 31.562 1 95.06 351 VAL B O 1
ATOM 7530 N N . GLN B 1 352 ? -6.445 19.203 33.188 1 97.44 352 GLN B N 1
ATOM 7531 C CA . GLN B 1 352 ? -7.582 18.578 32.531 1 97.44 352 GLN B CA 1
ATOM 7532 C C . GLN B 1 352 ? -8.477 19.641 31.875 1 97.44 352 GLN B C 1
ATOM 7534 O O . GLN B 1 352 ? -8.789 20.656 32.5 1 97.44 352 GLN B O 1
ATOM 7539 N N . VAL B 1 353 ? -8.828 19.469 30.656 1 98.75 353 VAL B N 1
ATOM 7540 C CA . VAL B 1 353 ? -9.812 20.297 29.969 1 98.75 353 VAL B CA 1
ATOM 7541 C C . VAL B 1 353 ? -11.039 19.469 29.625 1 98.75 353 VAL B C 1
ATOM 7543 O O . VAL B 1 353 ? -10.969 18.547 28.797 1 98.75 353 VAL B O 1
ATOM 7546 N N . ASN B 1 354 ? -12.133 19.734 30.234 1 98.69 354 ASN B N 1
ATOM 7547 C CA . ASN B 1 354 ? -13.406 19.125 29.891 1 98.69 354 ASN B CA 1
ATOM 7548 C C . ASN B 1 354 ? -14.062 19.828 28.703 1 98.69 354 ASN B C 1
ATOM 7550 O O . ASN B 1 354 ? -14.039 21.062 28.609 1 98.69 354 ASN B O 1
ATOM 7554 N N . ALA B 1 355 ? -14.602 19.047 27.781 1 98.81 355 ALA B N 1
ATOM 7555 C CA . ALA B 1 355 ? -15.227 19.641 26.594 1 98.81 355 ALA B CA 1
ATOM 7556 C C . ALA B 1 355 ? -16.328 18.734 26.062 1 98.81 355 ALA B C 1
ATOM 7558 O O . ALA B 1 355 ? -16.25 17.5 26.172 1 98.81 355 ALA B O 1
ATOM 7559 N N . GLU B 1 356 ? -17.344 19.312 25.438 1 98.06 356 GLU B N 1
ATOM 7560 C CA . GLU B 1 356 ? -18.422 18.562 24.797 1 98.06 356 GLU B CA 1
ATOM 7561 C C . GLU B 1 356 ? -17.922 17.891 23.516 1 98.06 356 GLU B C 1
ATOM 7563 O O . GLU B 1 356 ? -18.359 16.797 23.172 1 98.06 356 GLU B O 1
ATOM 7568 N N . ASN B 1 357 ? -17.141 18.609 22.781 1 98.69 357 ASN B N 1
ATOM 7569 C CA . ASN B 1 357 ? -16.531 18.125 21.547 1 98.69 357 ASN B CA 1
ATOM 7570 C C . ASN B 1 357 ? -15.023 18.391 21.547 1 98.69 357 ASN B C 1
ATOM 7572 O O . ASN B 1 357 ? -14.562 19.406 22.047 1 98.69 357 ASN B O 1
ATOM 7576 N N . VAL B 1 358 ? -14.25 17.422 21.031 1 98.94 358 VAL B N 1
ATOM 7577 C CA . VAL B 1 358 ? -12.797 17.516 20.891 1 98.94 358 VAL B CA 1
ATOM 7578 C C . VAL B 1 358 ? -12.398 17.344 19.438 1 98.94 358 VAL B C 1
ATOM 7580 O O . VAL B 1 358 ? -12.828 16.391 18.766 1 98.94 358 VAL B O 1
ATOM 7583 N N . ILE B 1 359 ? -11.633 18.25 18.859 1 98.94 359 ILE B N 1
ATOM 7584 C CA . ILE B 1 359 ? -11.023 18.125 17.547 1 98.94 359 ILE B CA 1
ATOM 7585 C C . ILE B 1 359 ? -9.531 17.844 17.688 1 98.94 359 ILE B C 1
ATOM 7587 O O . ILE B 1 359 ? -8.789 18.656 18.219 1 98.94 359 ILE B O 1
ATOM 7591 N N . LEU B 1 360 ? -9.102 16.688 17.266 1 98.94 360 LEU B N 1
ATOM 7592 C CA . LEU B 1 360 ? -7.68 16.391 17.141 1 98.94 360 LEU B CA 1
ATOM 7593 C C . LEU B 1 360 ? -7.121 17 15.852 1 98.94 360 LEU B C 1
ATOM 7595 O O . LEU B 1 360 ? -7.57 16.672 14.75 1 98.94 360 LEU B O 1
ATOM 7599 N N . ALA B 1 361 ? -6.199 17.875 15.898 1 98.56 361 ALA B N 1
ATOM 7600 C CA . ALA B 1 361 ? -5.48 18.531 14.805 1 98.56 361 ALA B CA 1
ATOM 7601 C C . ALA B 1 361 ? -3.977 18.516 15.055 1 98.56 361 ALA B C 1
ATOM 7603 O O . ALA B 1 361 ? -3.316 19.547 14.922 1 98.56 361 ALA B O 1
ATOM 7604 N N . THR B 1 362 ? -3.369 17.375 15.352 1 97.12 362 THR B N 1
ATOM 7605 C CA . THR B 1 362 ? -2.043 17.266 15.945 1 97.12 362 THR B CA 1
ATOM 7606 C C . THR B 1 362 ? -1.003 16.891 14.898 1 97.12 362 THR B C 1
ATOM 7608 O O . THR B 1 362 ? 0.171 16.703 15.219 1 97.12 362 THR B O 1
ATOM 7611 N N . GLY B 1 363 ? -1.392 16.781 13.68 1 96.75 363 GLY B N 1
ATOM 7612 C CA . GLY B 1 363 ? -0.45 16.391 12.633 1 96.75 363 GLY B CA 1
ATOM 7613 C C . GLY B 1 363 ? -0.149 14.906 12.617 1 96.75 363 GLY B C 1
ATOM 7614 O O . GLY B 1 363 ? -0.699 14.148 13.414 1 96.75 363 GLY B O 1
ATOM 7615 N N . GLY B 1 364 ? 0.696 14.484 11.695 1 97 364 GLY B N 1
ATOM 7616 C CA . GLY B 1 364 ? 1.047 13.078 11.547 1 97 364 GLY B CA 1
ATOM 7617 C C . GLY B 1 364 ? 2.115 12.625 12.516 1 97 364 GLY B C 1
ATOM 7618 O O . GLY B 1 364 ? 2.094 13 13.695 1 97 364 GLY B O 1
ATOM 7619 N N . TYR B 1 365 ? 3.029 11.648 12.047 1 96.25 365 TYR B N 1
ATOM 7620 C CA . TYR B 1 365 ? 4.004 11.086 12.977 1 96.25 365 TYR B CA 1
ATOM 7621 C C . TYR B 1 365 ? 5.391 11.031 12.344 1 96.25 365 TYR B C 1
ATOM 7623 O O . TYR B 1 365 ? 6.199 10.164 12.672 1 96.25 365 TYR B O 1
ATOM 7631 N N . PRO B 1 366 ? 5.676 11.875 11.344 1 95.31 366 PRO B N 1
ATOM 7632 C CA . PRO B 1 366 ? 6.984 11.797 10.695 1 95.31 366 PRO B CA 1
ATOM 7633 C C . PRO B 1 366 ? 8.141 11.977 11.672 1 95.31 366 PRO B C 1
ATOM 7635 O O . PRO B 1 366 ? 9.25 11.5 11.422 1 95.31 366 PRO B O 1
ATOM 7638 N N . GLY B 1 367 ? 7.867 12.703 12.812 1 92.06 367 GLY B N 1
ATOM 7639 C CA . GLY B 1 367 ? 8.914 12.992 13.781 1 92.06 367 GLY B CA 1
ATOM 7640 C C . GLY B 1 367 ? 9.094 11.891 14.812 1 92.06 367 GLY B C 1
ATOM 7641 O O . GLY B 1 367 ? 9.812 12.062 15.797 1 92.06 367 GLY B O 1
ATOM 7642 N N . ASN B 1 368 ? 8.477 10.75 14.648 1 91.31 368 ASN B N 1
ATOM 7643 C CA . ASN B 1 368 ? 8.539 9.594 15.539 1 91.31 368 ASN B CA 1
ATOM 7644 C C . ASN B 1 368 ? 9.094 8.367 14.82 1 91.31 368 ASN B C 1
ATOM 7646 O O . ASN B 1 368 ? 8.336 7.566 14.266 1 91.31 368 ASN B O 1
ATOM 7650 N N . PRO B 1 369 ? 10.445 8.148 14.875 1 90.88 369 PRO B N 1
ATOM 7651 C CA . PRO B 1 369 ? 11.062 7.055 14.125 1 90.88 369 PRO B CA 1
ATOM 7652 C C . PRO B 1 369 ? 10.469 5.691 14.477 1 90.88 369 PRO B C 1
ATOM 7654 O O . PRO B 1 369 ? 10.391 4.809 13.625 1 90.88 369 PRO B O 1
ATOM 7657 N N . LYS B 1 370 ? 10.062 5.488 15.703 1 89.88 370 LYS B N 1
ATOM 7658 C CA . LYS B 1 370 ? 9.477 4.211 16.094 1 89.88 370 LYS B CA 1
ATOM 7659 C C . LYS B 1 370 ? 8.164 3.955 15.359 1 89.88 370 LYS B C 1
ATOM 7661 O O . LYS B 1 370 ? 7.93 2.855 14.859 1 89.88 370 LYS B O 1
ATOM 7666 N N . MET B 1 371 ? 7.328 4.996 15.344 1 94.19 371 MET B N 1
ATOM 7667 C CA . MET B 1 371 ? 6.078 4.875 14.609 1 94.19 371 MET B CA 1
ATOM 7668 C C . MET B 1 371 ? 6.344 4.703 13.109 1 94.19 371 MET B C 1
ATOM 7670 O O . MET B 1 371 ? 5.699 3.885 12.453 1 94.19 371 MET B O 1
ATOM 7674 N N . VAL B 1 372 ? 7.316 5.469 12.602 1 95.69 372 VAL B N 1
ATOM 7675 C CA . VAL B 1 372 ? 7.609 5.422 11.172 1 95.69 372 VAL B CA 1
ATOM 7676 C C . VAL B 1 372 ? 8.078 4.02 10.789 1 95.69 372 VAL B C 1
ATOM 7678 O O . VAL B 1 372 ? 7.562 3.426 9.836 1 95.69 372 VAL B O 1
ATOM 7681 N N . LYS B 1 373 ? 8.953 3.416 11.547 1 94.25 373 LYS B N 1
ATOM 7682 C CA . LYS B 1 373 ? 9.5 2.098 11.234 1 94.25 373 LYS B CA 1
ATOM 7683 C C . LYS B 1 373 ? 8.414 1.025 11.305 1 94.25 373 LYS B C 1
ATOM 7685 O O . LYS B 1 373 ? 8.414 0.086 10.5 1 94.25 373 LYS B O 1
ATOM 7690 N N . ALA B 1 374 ? 7.52 1.229 12.227 1 93.88 374 ALA B N 1
ATOM 7691 C CA . ALA B 1 374 ? 6.488 0.217 12.43 1 93.88 374 ALA B CA 1
ATOM 7692 C C . ALA B 1 374 ? 5.355 0.375 11.422 1 93.88 374 ALA B C 1
ATOM 7694 O O . ALA B 1 374 ? 4.836 -0.616 10.898 1 93.88 374 ALA B O 1
ATOM 7695 N N . LEU B 1 375 ? 4.961 1.616 11.133 1 95.94 375 LEU B N 1
ATOM 7696 C CA . LEU B 1 375 ? 3.713 1.859 10.414 1 95.94 375 LEU B CA 1
ATOM 7697 C C . LEU B 1 375 ? 3.98 2.164 8.945 1 95.94 375 LEU B C 1
ATOM 7699 O O . LEU B 1 375 ? 3.1 1.994 8.102 1 95.94 375 LEU B O 1
ATOM 7703 N N . ALA B 1 376 ? 5.16 2.645 8.641 1 96.94 376 ALA B N 1
ATOM 7704 C CA . ALA B 1 376 ? 5.527 3.023 7.277 1 96.94 376 ALA B CA 1
ATOM 7705 C C . ALA B 1 376 ? 6.973 2.639 6.969 1 96.94 376 ALA B C 1
ATOM 7707 O O . ALA B 1 376 ? 7.793 3.498 6.641 1 96.94 376 ALA B O 1
ATOM 7708 N N . PRO B 1 377 ? 7.246 1.372 6.945 1 96.25 377 PRO B N 1
ATOM 7709 C CA . PRO B 1 377 ? 8.633 0.917 6.832 1 96.25 377 PRO B CA 1
ATOM 7710 C C . PRO B 1 377 ? 9.273 1.309 5.504 1 96.25 377 PRO B C 1
ATOM 7712 O O . PRO B 1 377 ? 10.5 1.362 5.398 1 96.25 377 PRO B O 1
ATOM 7715 N N . ILE B 1 378 ? 8.516 1.599 4.469 1 97.62 378 ILE B N 1
ATOM 7716 C CA . ILE B 1 378 ? 9.047 1.965 3.16 1 97.62 378 ILE B CA 1
ATOM 7717 C C . ILE B 1 378 ? 9.852 3.256 3.271 1 97.62 378 ILE B C 1
ATOM 7719 O O . ILE B 1 378 ? 10.797 3.477 2.506 1 97.62 378 ILE B O 1
ATOM 7723 N N . ILE B 1 379 ? 9.469 4.133 4.246 1 98.19 379 ILE B N 1
ATOM 7724 C CA . ILE B 1 379 ? 10.18 5.387 4.465 1 98.19 379 ILE B CA 1
ATOM 7725 C C . ILE B 1 379 ? 11.648 5.098 4.77 1 98.19 379 ILE B C 1
ATOM 7727 O O . ILE B 1 379 ? 12.547 5.723 4.195 1 98.19 379 ILE B O 1
ATOM 7731 N N . ASN B 1 380 ? 11.883 4.133 5.605 1 96.94 380 ASN B N 1
ATOM 7732 C CA . ASN B 1 380 ? 13.234 3.779 6.027 1 96.94 380 ASN B CA 1
ATOM 7733 C C . ASN B 1 380 ? 14.047 3.186 4.879 1 96.94 380 ASN B C 1
ATOM 7735 O O . ASN B 1 380 ? 15.273 3.098 4.957 1 96.94 380 ASN B O 1
ATOM 7739 N N . GLU B 1 381 ? 13.414 2.885 3.791 1 97.81 381 GLU B N 1
ATOM 7740 C CA . GLU B 1 381 ? 14.086 2.207 2.689 1 97.81 381 GLU B CA 1
ATOM 7741 C C . GLU B 1 381 ? 14.43 3.186 1.566 1 97.81 381 GLU B C 1
ATOM 7743 O O . GLU B 1 381 ? 15.172 2.844 0.643 1 97.81 381 GLU B O 1
ATOM 7748 N N . CYS B 1 382 ? 13.93 4.453 1.669 1 98.44 382 CYS B N 1
ATOM 7749 C CA . CYS B 1 382 ? 14.148 5.293 0.495 1 98.44 382 CYS B CA 1
ATOM 7750 C C . CYS B 1 382 ? 14.336 6.75 0.894 1 98.44 382 CYS B C 1
ATOM 7752 O O . CYS B 1 382 ? 14.602 7.602 0.043 1 98.44 382 CYS B O 1
ATOM 7754 N N . VAL B 1 383 ? 14.242 7.129 2.15 1 98.62 383 VAL B N 1
ATOM 7755 C CA . VAL B 1 383 ? 14.32 8.516 2.6 1 98.62 383 VAL B CA 1
ATOM 7756 C C . VAL B 1 383 ? 15.711 8.797 3.158 1 98.62 383 VAL B C 1
ATOM 7758 O O . VAL B 1 383 ? 16.266 7.98 3.889 1 98.62 383 VAL B O 1
ATOM 7761 N N . THR B 1 384 ? 16.234 9.992 2.793 1 98.12 384 THR B N 1
ATOM 7762 C CA . THR B 1 384 ? 17.562 10.383 3.268 1 98.12 384 THR B CA 1
ATOM 7763 C C . THR B 1 384 ? 17.5 11.688 4.055 1 98.12 384 THR B C 1
ATOM 7765 O O . THR B 1 384 ? 18.438 12.039 4.773 1 98.12 384 THR B O 1
ATOM 7768 N N . ALA B 1 385 ? 16.391 12.406 3.877 1 95.56 385 ALA B N 1
ATOM 7769 C CA . ALA B 1 385 ? 16.312 13.734 4.488 1 95.56 385 ALA B CA 1
ATOM 7770 C C . ALA B 1 385 ? 14.922 13.992 5.062 1 95.56 385 ALA B C 1
ATOM 7772 O O . ALA B 1 385 ? 13.969 13.281 4.738 1 95.56 385 ALA B O 1
ATOM 7773 N N . ASN B 1 386 ? 14.859 14.969 5.934 1 91.25 386 ASN B N 1
ATOM 7774 C CA . ASN B 1 386 ? 13.586 15.352 6.531 1 91.25 386 ASN B CA 1
ATOM 7775 C C . ASN B 1 386 ? 13.203 16.781 6.184 1 91.25 386 ASN B C 1
ATOM 7777 O O . ASN B 1 386 ? 14.07 17.656 6.098 1 91.25 386 ASN B O 1
ATOM 7781 N N . SER B 1 387 ? 11.969 16.984 5.883 1 89.5 387 SER B N 1
ATOM 7782 C CA . SER B 1 387 ? 11.367 18.297 5.699 1 89.5 387 SER B CA 1
ATOM 7783 C C . SER B 1 387 ? 10.055 18.406 6.477 1 89.5 387 SER B C 1
ATOM 7785 O O . SER B 1 387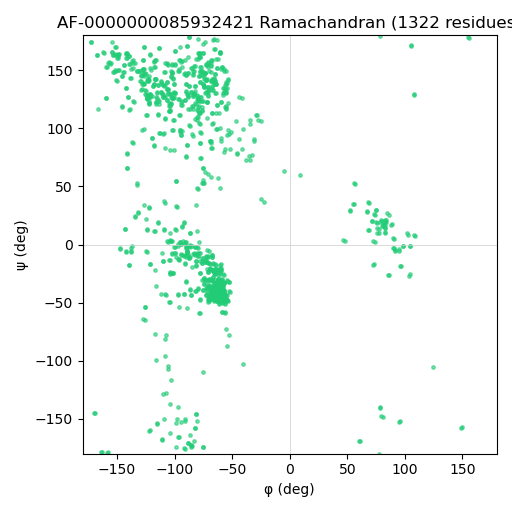 ? 9.156 19.156 6.082 1 89.5 387 SER B O 1
ATOM 7787 N N . TYR B 1 388 ? 9.977 17.672 7.512 1 87.81 388 TYR B N 1
ATOM 7788 C CA . TYR B 1 388 ? 8.773 17.688 8.328 1 87.81 388 TYR B CA 1
ATOM 7789 C C . TYR B 1 388 ? 8.961 18.578 9.555 1 87.81 388 TYR B C 1
ATOM 7791 O O . TYR B 1 388 ? 10.07 19.031 9.828 1 87.81 388 TYR B O 1
ATOM 7799 N N . PHE B 1 389 ? 7.785 18.875 10.195 1 88.38 389 PHE B N 1
ATOM 7800 C CA . PHE B 1 389 ? 7.805 19.531 11.492 1 88.38 389 PHE B CA 1
ATOM 7801 C C . PHE B 1 389 ? 8.117 18.531 12.602 1 88.38 389 PHE B C 1
ATOM 7803 O O . PHE B 1 389 ? 7.344 17.609 12.852 1 88.38 389 PHE B O 1
ATOM 7810 N N . GLY B 1 390 ? 9.25 18.641 13.25 1 85.75 390 GLY B N 1
ATOM 7811 C CA . GLY B 1 390 ? 9.82 17.672 14.172 1 85.75 390 GLY B CA 1
ATOM 7812 C C . GLY B 1 390 ? 8.852 17.25 15.258 1 85.75 390 GLY B C 1
ATOM 7813 O O . GLY B 1 390 ? 8.734 16.062 15.562 1 85.75 390 GLY B O 1
ATOM 7814 N N . PRO B 1 391 ? 8.133 18.141 15.773 1 87.06 391 PRO B N 1
ATOM 7815 C CA . PRO B 1 391 ? 7.242 17.828 16.891 1 87.06 391 PRO B CA 1
ATOM 7816 C C . PRO B 1 391 ? 6.023 17.016 16.469 1 87.06 391 PRO B C 1
ATOM 7818 O O . PRO B 1 391 ? 5.273 16.531 17.312 1 87.06 391 PRO B O 1
ATOM 7821 N N . ASP B 1 392 ? 5.75 16.844 15.188 1 92.56 392 ASP B N 1
ATOM 7822 C CA . ASP B 1 392 ? 4.688 15.945 14.734 1 92.56 392 ASP B CA 1
ATOM 7823 C C . ASP B 1 392 ? 5.047 14.492 15.016 1 92.56 392 ASP B C 1
ATOM 7825 O O . ASP B 1 392 ? 5.551 13.789 14.133 1 92.56 392 ASP B O 1
ATOM 7829 N N . ALA B 1 393 ? 4.676 14.039 16.203 1 91.81 393 ALA B N 1
ATOM 7830 C CA . ALA B 1 393 ? 5.188 12.75 16.656 1 91.81 393 ALA B CA 1
ATOM 7831 C C . ALA B 1 393 ? 4.055 11.742 16.859 1 91.81 393 ALA B C 1
ATOM 7833 O O . ALA B 1 393 ? 4.25 10.688 17.453 1 91.81 393 ALA B O 1
ATOM 7834 N N . GLY B 1 394 ? 2.861 12.039 16.406 1 95.75 394 GLY B N 1
ATOM 7835 C CA . GLY B 1 394 ? 1.803 11.047 16.297 1 95.75 394 GLY B CA 1
ATOM 7836 C C . GLY B 1 394 ? 0.97 10.93 17.562 1 95.75 394 GLY B C 1
ATOM 7837 O O . GLY B 1 394 ? 0.184 9.992 17.719 1 95.75 394 GLY B O 1
ATOM 7838 N N . MET B 1 395 ? 1.026 11.93 18.453 1 94.25 395 MET B N 1
ATOM 7839 C CA . MET B 1 395 ? 0.376 11.797 19.75 1 94.25 395 MET B CA 1
ATOM 7840 C C . MET B 1 395 ? -1.141 11.758 19.594 1 94.25 395 MET B C 1
ATOM 7842 O O . MET B 1 395 ? -1.826 11.047 20.328 1 94.25 395 MET B O 1
ATOM 7846 N N . GLY B 1 396 ? -1.664 12.625 18.734 1 97.88 396 GLY B N 1
ATOM 7847 C CA . GLY B 1 396 ? -3.102 12.586 18.516 1 97.88 396 GLY B CA 1
ATOM 7848 C C . GLY B 1 396 ? -3.588 11.234 18.016 1 97.88 396 GLY B C 1
ATOM 7849 O O . GLY B 1 396 ? -4.668 10.781 18.406 1 97.88 396 GLY B O 1
ATOM 7850 N N . ILE B 1 397 ? -2.854 10.57 17.203 1 98.44 397 ILE B N 1
ATOM 7851 C CA . ILE B 1 397 ? -3.188 9.25 16.672 1 98.44 397 ILE B CA 1
ATOM 7852 C C . ILE B 1 397 ? -3.168 8.227 17.812 1 98.44 397 ILE B C 1
ATOM 7854 O O . ILE B 1 397 ? -4.117 7.457 17.969 1 98.44 397 ILE B O 1
ATOM 7858 N N . ARG B 1 398 ? -2.152 8.25 18.656 1 96.69 398 ARG B N 1
ATOM 7859 C CA . ARG B 1 398 ? -2.057 7.324 19.797 1 96.69 398 ARG B CA 1
ATOM 7860 C C . ARG B 1 398 ? -3.211 7.523 20.766 1 96.69 398 ARG B C 1
ATOM 7862 O O . ARG B 1 398 ? -3.873 6.562 21.156 1 96.69 398 ARG B O 1
ATOM 7869 N N . ALA B 1 399 ? -3.426 8.773 21.109 1 97.81 399 ALA B N 1
ATOM 7870 C CA . ALA B 1 399 ? -4.512 9.086 22.031 1 97.81 399 ALA B CA 1
ATOM 7871 C C . ALA B 1 399 ? -5.855 8.625 21.484 1 97.81 399 ALA B C 1
ATOM 7873 O O . ALA B 1 399 ? -6.699 8.117 22.234 1 97.81 399 ALA B O 1
ATOM 7874 N N . GLY B 1 400 ? -6.066 8.836 20.188 1 98.75 400 GLY B N 1
ATOM 7875 C CA . GLY B 1 400 ? -7.289 8.367 19.547 1 98.75 400 GLY B CA 1
ATOM 7876 C C . GLY B 1 400 ? -7.453 6.863 19.594 1 98.75 400 GLY B C 1
ATOM 7877 O O . GLY B 1 400 ? -8.531 6.359 19.906 1 98.75 400 GLY B O 1
ATOM 7878 N N . ILE B 1 401 ? -6.379 6.121 19.297 1 98.31 401 ILE B N 1
ATOM 7879 C CA . ILE B 1 401 ? -6.43 4.664 19.328 1 98.31 401 ILE B CA 1
ATOM 7880 C C . ILE B 1 401 ? -6.723 4.188 20.75 1 98.31 401 ILE B C 1
ATOM 7882 O O . ILE B 1 401 ? -7.539 3.285 20.953 1 98.31 401 ILE B O 1
ATOM 7886 N N . TRP B 1 402 ? -6.086 4.809 21.781 1 97.19 402 TRP B N 1
ATOM 7887 C CA . TRP B 1 402 ? -6.352 4.469 23.188 1 97.19 402 TRP B CA 1
ATOM 7888 C C . TRP B 1 402 ? -7.824 4.68 23.516 1 97.19 402 TRP B C 1
ATOM 7890 O O . TRP B 1 402 ? -8.383 3.967 24.359 1 97.19 402 TRP B O 1
ATOM 7900 N N . ALA B 1 403 ? -8.414 5.621 22.844 1 98.5 403 ALA B N 1
ATOM 7901 C CA . ALA B 1 403 ? -9.82 5.934 23.078 1 98.5 403 ALA B CA 1
ATOM 7902 C C . ALA B 1 403 ? -10.734 5.027 22.266 1 98.5 403 ALA B C 1
ATOM 7904 O O . ALA B 1 403 ? -11.953 5.199 22.266 1 98.5 403 ALA B O 1
ATOM 7905 N N . GLY B 1 404 ? -10.172 4.148 21.484 1 98.38 404 GLY B N 1
ATOM 7906 C CA . GLY B 1 404 ? -10.953 3.145 20.781 1 98.38 404 GLY B CA 1
ATOM 7907 C C . GLY B 1 404 ? -11.039 3.391 19.281 1 98.38 404 GLY B C 1
ATOM 7908 O O . GLY B 1 404 ? -11.719 2.652 18.578 1 98.38 404 GLY B O 1
ATOM 7909 N N . ALA B 1 405 ? -10.328 4.328 18.75 1 98.81 405 ALA B N 1
ATOM 7910 C CA . ALA B 1 405 ? -10.43 4.715 17.344 1 98.81 405 ALA B CA 1
ATOM 7911 C C . ALA B 1 405 ? -9.742 3.697 16.453 1 98.81 405 ALA B C 1
ATOM 7913 O O . ALA B 1 405 ? -8.773 3.047 16.859 1 98.81 405 ALA B O 1
ATOM 7914 N N . LYS B 1 406 ? -10.242 3.543 15.25 1 98.31 406 LYS B N 1
ATOM 7915 C CA . LYS B 1 406 ? -9.602 2.773 14.188 1 98.31 406 LYS B CA 1
ATOM 7916 C C . LYS B 1 406 ? -8.68 3.656 13.352 1 98.31 406 LYS B C 1
ATOM 7918 O O . LYS B 1 406 ? -9.055 4.77 12.977 1 98.31 406 LYS B O 1
ATOM 7923 N N . ARG B 1 407 ? -7.496 3.229 13.109 1 98.25 407 ARG B N 1
ATOM 7924 C CA . ARG B 1 407 ? -6.566 3.91 12.219 1 98.25 407 ARG B CA 1
ATOM 7925 C C . ARG B 1 407 ? -6.613 3.303 10.82 1 98.25 407 ARG B C 1
ATOM 7927 O O . ARG B 1 407 ? -7.031 2.156 10.648 1 98.25 407 ARG B O 1
ATOM 7934 N N . ASP B 1 408 ? -6.168 4.051 9.828 1 98.38 408 ASP B N 1
ATOM 7935 C CA . ASP B 1 408 ? -5.965 3.512 8.484 1 98.38 408 ASP B CA 1
ATOM 7936 C C . ASP B 1 408 ? -5.066 2.277 8.516 1 98.38 408 ASP B C 1
ATOM 7938 O O . ASP B 1 408 ? -4.09 2.232 9.266 1 98.38 408 ASP B O 1
ATOM 7942 N N . THR B 1 409 ? -5.395 1.321 7.695 1 96.56 409 THR B N 1
ATOM 7943 C CA . THR B 1 409 ? -4.621 0.083 7.648 1 96.56 409 THR B CA 1
ATOM 7944 C C . THR B 1 409 ? -3.299 0.297 6.922 1 96.56 409 THR B C 1
ATOM 7946 O O . THR B 1 409 ? -2.266 -0.239 7.332 1 96.56 409 THR B O 1
ATOM 7949 N N . GLU B 1 410 ? -3.328 1.072 5.883 1 96.38 410 GLU B N 1
ATOM 7950 C CA . GLU B 1 410 ? -2.143 1.35 5.078 1 96.38 410 GLU B CA 1
ATOM 7951 C C . GLU B 1 410 ? -1.57 2.729 5.395 1 96.38 410 GLU B C 1
ATOM 7953 O O . GLU B 1 410 ? -2.314 3.656 5.719 1 96.38 410 GLU B O 1
ATOM 7958 N N . CYS B 1 411 ? -0.237 2.867 5.289 1 97.69 411 CYS B N 1
ATOM 7959 C CA . CYS B 1 411 ? 0.409 4.16 5.48 1 97.69 411 CYS B CA 1
ATOM 7960 C C . CYS B 1 411 ? 0.251 5.035 4.246 1 97.69 411 CYS B C 1
ATOM 7962 O O . CYS B 1 411 ? -0.106 4.547 3.174 1 97.69 411 CYS B O 1
ATOM 7964 N N . ALA B 1 412 ? 0.44 6.309 4.414 1 98.25 412 ALA B N 1
ATOM 7965 C CA . ALA B 1 412 ? 0.437 7.289 3.33 1 98.25 412 ALA B CA 1
ATOM 7966 C C . ALA B 1 412 ? 1.502 8.359 3.553 1 98.25 412 ALA B C 1
ATOM 7968 O O . ALA B 1 412 ? 1.185 9.492 3.912 1 98.25 412 ALA B O 1
ATOM 7969 N N . PRO B 1 413 ? 2.764 8.039 3.262 1 98 413 PRO B N 1
ATOM 7970 C CA . PRO B 1 413 ? 3.824 9.039 3.428 1 98 413 PRO B CA 1
ATOM 7971 C C . PRO B 1 413 ? 3.877 10.039 2.275 1 98 413 PRO B C 1
ATOM 7973 O O . PRO B 1 413 ? 3.572 9.688 1.134 1 98 413 PRO B O 1
ATOM 7976 N N . MET B 1 414 ? 4.191 11.195 2.574 1 97.56 414 MET B N 1
ATOM 7977 C CA . MET B 1 414 ? 4.52 12.203 1.57 1 97.56 414 MET B CA 1
ATOM 7978 C C . MET B 1 414 ? 6.031 12.375 1.443 1 97.56 414 MET B C 1
ATOM 7980 O O . MET B 1 414 ? 6.676 12.922 2.338 1 97.56 414 MET B O 1
ATOM 7984 N N . ILE B 1 415 ? 6.598 11.891 0.367 1 98.06 415 ILE B N 1
ATOM 7985 C CA . ILE B 1 415 ? 8.039 11.883 0.144 1 98.06 415 ILE B CA 1
ATOM 7986 C C . ILE B 1 415 ? 8.359 12.602 -1.166 1 98.06 415 ILE B C 1
ATOM 7988 O O . ILE B 1 415 ? 7.801 12.266 -2.215 1 98.06 415 ILE B O 1
ATOM 7992 N N . PHE B 1 416 ? 9.227 13.602 -1.126 1 97.06 416 PHE B N 1
ATOM 7993 C CA . PHE B 1 416 ? 9.703 14.258 -2.34 1 97.06 416 PHE B CA 1
ATOM 7994 C C . PHE B 1 416 ? 11.094 13.75 -2.717 1 97.06 416 PHE B C 1
ATOM 7996 O O . PHE B 1 416 ? 11.906 13.461 -1.842 1 97.06 416 PHE B O 1
ATOM 8003 N N . ASP B 1 417 ? 11.359 13.594 -3.961 1 97.06 417 ASP B N 1
ATOM 8004 C CA . ASP B 1 417 ? 12.648 13.148 -4.473 1 97.06 417 ASP B CA 1
ATOM 8005 C C . ASP B 1 417 ? 13.688 14.266 -4.398 1 97.06 417 ASP B C 1
ATOM 8007 O O . ASP B 1 417 ? 14.289 14.633 -5.41 1 97.06 417 ASP B O 1
ATOM 8011 N N . ARG B 1 418 ? 14.062 14.695 -3.111 1 97.5 418 ARG B N 1
ATOM 8012 C CA . ARG B 1 418 ? 14.844 15.914 -2.926 1 97.5 418 ARG B CA 1
ATOM 8013 C C . ARG B 1 418 ? 15.852 15.758 -1.797 1 97.5 418 ARG B C 1
ATOM 8015 O O . ARG B 1 418 ? 16.391 16.75 -1.296 1 97.5 418 ARG B O 1
ATOM 8022 N N . GLY B 1 419 ? 16.094 14.531 -1.327 1 98.12 419 GLY B N 1
ATOM 8023 C CA . GLY B 1 419 ? 17.031 14.305 -0.234 1 98.12 419 GLY B CA 1
ATOM 8024 C C . GLY B 1 419 ? 18.453 14.086 -0.701 1 98.12 419 GLY B C 1
ATOM 8025 O O . GLY B 1 419 ? 18.938 12.945 -0.738 1 98.12 419 GLY B O 1
ATOM 8026 N N . ILE B 1 420 ? 19.234 15.172 -0.915 1 98.19 420 ILE B N 1
ATOM 8027 C CA . ILE B 1 420 ? 20.594 15.086 -1.436 1 98.19 420 ILE B CA 1
ATOM 8028 C C . ILE B 1 420 ? 21.531 14.578 -0.341 1 98.19 420 ILE B C 1
ATOM 8030 O O . ILE B 1 420 ? 21.406 14.961 0.824 1 98.19 420 ILE B O 1
ATOM 8034 N N . VAL B 1 421 ? 22.406 13.672 -0.66 1 97.94 421 VAL B N 1
ATOM 8035 C CA . VAL B 1 421 ? 23.375 13.141 0.282 1 97.94 421 VAL B CA 1
ATOM 8036 C C . VAL B 1 421 ? 24.719 12.922 -0.43 1 97.94 421 VAL B C 1
ATOM 8038 O O . VAL B 1 421 ? 24.766 12.914 -1.662 1 97.94 421 VAL B O 1
ATOM 8041 N N . ALA B 1 422 ? 25.766 12.758 0.334 1 97.75 422 ALA B N 1
ATOM 8042 C CA . ALA B 1 422 ? 27.078 12.453 -0.206 1 97.75 422 ALA B CA 1
ATOM 8043 C C . ALA B 1 422 ? 27.141 11.039 -0.762 1 97.75 422 ALA B C 1
ATOM 8045 O O . ALA B 1 422 ? 26.328 10.188 -0.383 1 97.75 422 ALA B O 1
ATOM 8046 N N . PRO B 1 423 ? 28.094 10.797 -1.709 1 97.69 423 PRO B N 1
ATOM 8047 C CA . PRO B 1 423 ? 28.297 9.422 -2.164 1 97.69 423 PRO B CA 1
ATOM 8048 C C . PRO B 1 423 ? 28.578 8.453 -1.015 1 97.69 423 PRO B C 1
ATOM 8050 O O . PRO B 1 423 ? 29.297 8.812 -0.069 1 97.69 423 PRO B O 1
ATOM 8053 N N . GLY B 1 424 ? 28.031 7.297 -1.043 1 96.5 424 GLY B N 1
ATOM 8054 C CA . GLY B 1 424 ? 28.266 6.277 -0.031 1 96.5 424 GLY B CA 1
ATOM 8055 C C . GLY B 1 424 ? 27.203 6.25 1.043 1 96.5 424 GLY B C 1
ATOM 8056 O O . GLY B 1 424 ? 27.078 5.266 1.776 1 96.5 424 GLY B O 1
ATOM 8057 N N . VAL B 1 425 ? 26.438 7.348 1.16 1 97.19 425 VAL B N 1
ATOM 8058 C CA . VAL B 1 425 ? 25.375 7.391 2.152 1 97.19 425 VAL B CA 1
ATOM 8059 C C . VAL B 1 425 ? 24.188 6.547 1.683 1 97.19 425 VAL B C 1
ATOM 8061 O O . VAL B 1 425 ? 23.859 6.535 0.493 1 97.19 425 VAL B O 1
ATOM 8064 N N . LYS B 1 426 ? 23.578 5.773 2.602 1 97.56 426 LYS B N 1
ATOM 8065 C CA . LYS B 1 426 ? 22.406 4.941 2.328 1 97.56 426 LYS B CA 1
ATOM 8066 C C . LYS B 1 426 ? 21.141 5.602 2.844 1 97.56 426 LYS B C 1
ATOM 8068 O O . LYS B 1 426 ? 21.188 6.449 3.738 1 97.56 426 LYS B O 1
ATOM 8073 N N . ALA B 1 427 ? 20.016 5.266 2.244 1 98.31 427 ALA B N 1
ATOM 8074 C CA . ALA B 1 427 ? 18.734 5.703 2.791 1 98.31 427 ALA B CA 1
ATOM 8075 C C . ALA B 1 427 ? 18.453 5.027 4.133 1 98.31 427 ALA B C 1
ATOM 8077 O O . ALA B 1 427 ? 19.031 3.984 4.441 1 98.31 427 ALA B O 1
ATOM 8078 N N . GLY B 1 428 ? 17.562 5.68 4.891 1 97.31 428 GLY B N 1
ATOM 8079 C CA . GLY B 1 428 ? 17.125 5.129 6.164 1 97.31 428 GLY B CA 1
ATOM 8080 C C . GLY B 1 428 ? 17.734 5.836 7.363 1 97.31 428 GLY B C 1
ATOM 8081 O O . GLY B 1 428 ? 18.672 6.621 7.215 1 97.31 428 GLY B O 1
ATOM 8082 N N . TYR B 1 429 ? 17.234 5.5 8.531 1 94 429 TYR B N 1
ATOM 8083 C CA . TYR B 1 429 ? 17.656 6.109 9.789 1 94 429 TYR B CA 1
ATOM 8084 C C . TYR B 1 429 ? 19.094 5.707 10.133 1 94 429 TYR B C 1
ATOM 8086 O O . TYR B 1 429 ? 19.484 4.562 9.906 1 94 429 TYR B O 1
ATOM 8094 N N . VAL B 1 430 ? 19.797 6.633 10.625 1 91.62 430 VAL B N 1
ATOM 8095 C CA . VAL B 1 430 ? 21.078 6.387 11.273 1 91.62 430 VAL B CA 1
ATOM 8096 C C . VAL B 1 430 ? 20.969 6.668 12.766 1 91.62 430 VAL B C 1
ATOM 8098 O O . VAL B 1 430 ? 20.266 7.59 13.18 1 91.62 430 VAL B O 1
ATOM 8101 N N . GLU B 1 431 ? 21.609 5.793 13.516 1 85.06 431 GLU B N 1
ATOM 8102 C CA . GLU B 1 431 ? 21.578 5.91 14.969 1 85.06 431 GLU B CA 1
ATOM 8103 C C . GLU B 1 431 ? 22.859 6.566 15.492 1 85.06 431 GLU B C 1
ATOM 8105 O O . GLU B 1 431 ? 23.953 6.215 15.07 1 85.06 431 GLU B O 1
ATOM 8110 N N . ASP B 1 432 ? 22.656 7.523 16.297 1 77.06 432 ASP B N 1
ATOM 8111 C CA . ASP B 1 432 ? 23.844 8.133 16.891 1 77.06 432 ASP B CA 1
ATOM 8112 C C . ASP B 1 432 ? 24.25 7.402 18.156 1 77.06 432 ASP B C 1
ATOM 8114 O O . ASP B 1 432 ? 23.703 6.352 18.484 1 77.06 432 ASP B O 1
ATOM 8118 N N . GLU B 1 433 ? 25.297 7.805 18.766 1 68.69 433 GLU B N 1
ATOM 8119 C CA . GLU B 1 433 ? 25.891 7.137 19.922 1 68.69 433 GLU B CA 1
ATOM 8120 C C . GLU B 1 433 ? 24.906 7.062 21.094 1 68.69 433 GLU B C 1
ATOM 8122 O O . GLU B 1 433 ? 25.031 6.199 21.969 1 68.69 433 GLU B O 1
ATOM 8127 N N . ASN B 1 434 ? 23.828 7.902 21.031 1 64.06 434 ASN B N 1
ATOM 8128 C CA . ASN B 1 434 ? 22.859 7.949 22.125 1 64.06 434 AS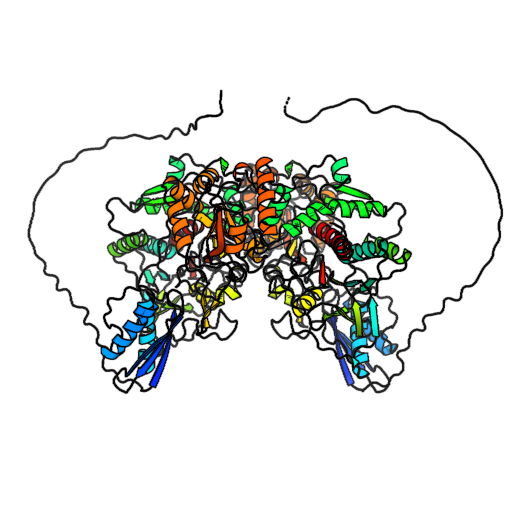N B CA 1
ATOM 8129 C C . ASN B 1 434 ? 21.578 7.219 21.766 1 64.06 434 ASN B C 1
ATOM 8131 O O . ASN B 1 434 ? 20.594 7.285 22.5 1 64.06 434 ASN B O 1
ATOM 8135 N N . GLY B 1 435 ? 21.547 6.609 20.594 1 72.75 435 GLY B N 1
ATOM 8136 C CA . GLY B 1 435 ? 20.391 5.824 20.188 1 72.75 435 GLY B CA 1
ATOM 8137 C C . GLY B 1 435 ? 19.359 6.637 19.438 1 72.75 435 GLY B C 1
ATOM 8138 O O . GLY B 1 435 ? 18.281 6.129 19.125 1 72.75 435 GLY B O 1
ATOM 8139 N N . ASN B 1 436 ? 19.688 7.938 19.156 1 74 436 ASN B N 1
ATOM 8140 C CA . ASN B 1 436 ? 18.766 8.766 18.391 1 74 436 ASN B CA 1
ATOM 8141 C C . ASN B 1 436 ? 18.781 8.391 16.906 1 74 436 ASN B C 1
ATOM 8143 O O . ASN B 1 436 ? 19.844 8.133 16.344 1 74 436 ASN B O 1
ATOM 8147 N N . LEU B 1 437 ? 17.594 8.312 16.406 1 84.06 437 LEU B N 1
ATOM 8148 C CA . LEU B 1 437 ? 17.438 7.984 15 1 84.06 437 LEU B CA 1
ATOM 8149 C C . LEU B 1 437 ? 17.141 9.234 14.18 1 84.06 437 LEU B C 1
ATOM 8151 O O . LEU B 1 437 ? 16.25 10.008 14.531 1 84.06 437 LEU B O 1
ATOM 8155 N N . ALA B 1 438 ? 17.906 9.516 13.141 1 86.19 438 ALA B N 1
ATOM 8156 C CA . ALA B 1 438 ? 17.688 10.617 12.203 1 86.19 438 ALA B CA 1
ATOM 8157 C C . ALA B 1 438 ? 18.078 10.211 10.789 1 86.19 438 ALA B C 1
ATOM 8159 O O . ALA B 1 438 ? 18.906 9.312 10.594 1 86.19 438 ALA B O 1
ATOM 8160 N N . PHE B 1 439 ? 17.531 10.805 9.836 1 92.5 439 PHE B N 1
ATOM 8161 C CA . PHE B 1 439 ? 17.984 10.594 8.469 1 92.5 439 PHE B CA 1
ATOM 8162 C C . PHE B 1 439 ? 19.344 11.266 8.25 1 92.5 439 PHE B C 1
ATOM 8164 O O . PHE B 1 439 ? 19.641 12.273 8.883 1 92.5 439 PHE B O 1
ATOM 8171 N N . PRO B 1 440 ? 20.094 10.805 7.355 1 93.38 440 PRO B N 1
ATOM 8172 C CA . PRO B 1 440 ? 21.5 11.234 7.23 1 93.38 440 PRO B CA 1
ATOM 8173 C C . PRO B 1 440 ? 21.641 12.555 6.484 1 93.38 440 PRO B C 1
ATOM 8175 O O . PRO B 1 440 ? 22.672 13.219 6.594 1 93.38 440 PRO B O 1
ATOM 8178 N N . GLY B 1 441 ? 20.625 12.969 5.754 1 92.88 441 GLY B N 1
ATOM 8179 C CA . GLY B 1 441 ? 20.75 14.18 4.957 1 92.88 441 GLY B CA 1
ATOM 8180 C C . GLY B 1 441 ? 20.812 15.445 5.797 1 92.88 441 GLY B C 1
ATOM 8181 O O . GLY B 1 441 ? 20.188 15.531 6.848 1 92.88 441 GLY B O 1
ATOM 8182 N N . THR B 1 442 ? 21.531 16.453 5.285 1 89 442 THR B N 1
ATOM 8183 C CA . THR B 1 442 ? 21.703 17.719 6 1 89 442 THR B CA 1
ATOM 8184 C C . THR B 1 442 ? 20.938 18.844 5.301 1 89 442 THR B C 1
ATOM 8186 O O . THR B 1 442 ? 20.797 19.938 5.844 1 89 442 THR B O 1
ATOM 8189 N N . VAL B 1 443 ? 20.547 18.547 4.102 1 90.94 443 VAL B N 1
ATOM 8190 C CA . VAL B 1 443 ? 19.734 19.469 3.322 1 90.94 443 VAL B CA 1
ATOM 8191 C C . VAL B 1 443 ? 18.297 18.984 3.291 1 90.94 443 VAL B C 1
ATOM 8193 O O . VAL B 1 443 ? 18.016 17.859 2.871 1 90.94 443 VAL B O 1
ATOM 8196 N N . GLY B 1 444 ? 17.344 19.797 3.756 1 90.25 444 GLY B N 1
ATOM 8197 C CA . GLY B 1 444 ? 15.938 19.406 3.812 1 90.25 444 GLY B CA 1
ATOM 8198 C C . GLY B 1 444 ? 15.367 19.047 2.457 1 90.25 444 GLY B C 1
ATOM 8199 O O . GLY B 1 444 ? 14.852 17.938 2.27 1 90.25 444 GLY B O 1
ATOM 8200 N N . GLN B 1 445 ? 15.43 20.016 1.499 1 93.88 445 GLN B N 1
ATOM 8201 C CA . GLN B 1 445 ? 14.945 19.797 0.14 1 93.88 445 GLN B CA 1
ATOM 8202 C C . GLN B 1 445 ? 15.891 20.406 -0.887 1 93.88 445 GLN B C 1
ATOM 8204 O O . GLN B 1 445 ? 16.172 21.609 -0.841 1 93.88 445 GLN B O 1
ATOM 8209 N N . PHE B 1 446 ? 16.453 19.641 -1.683 1 96.19 446 PHE B N 1
ATOM 8210 C CA . PHE B 1 446 ? 17.203 20.094 -2.844 1 96.19 446 PHE B CA 1
ATOM 8211 C C . PHE B 1 446 ? 16.328 20.078 -4.094 1 96.19 446 PHE B C 1
ATOM 8213 O O . PHE B 1 446 ? 16.219 19.047 -4.77 1 96.19 446 PHE B O 1
ATOM 8220 N N . ASN B 1 447 ? 15.773 21.156 -4.523 1 93.94 447 ASN B N 1
ATOM 8221 C CA . ASN B 1 447 ? 14.68 21.281 -5.48 1 93.94 447 ASN B CA 1
ATOM 8222 C C . ASN B 1 447 ? 15.07 20.766 -6.859 1 93.94 447 ASN B C 1
ATOM 8224 O O . ASN B 1 447 ? 14.234 20.266 -7.602 1 93.94 447 ASN B O 1
ATOM 8228 N N . LEU B 1 448 ? 16.328 20.922 -7.242 1 95.5 448 LEU B N 1
ATOM 8229 C CA . LEU B 1 448 ? 16.781 20.453 -8.547 1 95.5 448 LEU B CA 1
ATOM 8230 C C . LEU B 1 448 ? 16.578 18.953 -8.68 1 95.5 448 LEU B C 1
ATOM 8232 O O . LEU B 1 448 ? 16.438 18.438 -9.797 1 95.5 448 LEU B O 1
ATOM 8236 N N . GLY B 1 449 ? 16.484 18.266 -7.547 1 94.38 449 GLY B N 1
ATOM 8237 C CA . GLY B 1 449 ? 16.406 16.812 -7.512 1 94.38 449 GLY B CA 1
ATOM 8238 C C . GLY B 1 449 ? 15.164 16.281 -8.203 1 94.38 449 GLY B C 1
ATOM 8239 O O . GLY B 1 449 ? 15.195 15.18 -8.766 1 94.38 449 GLY B O 1
ATOM 8240 N N . THR B 1 450 ? 14.102 16.984 -8.203 1 94.44 450 THR B N 1
ATOM 8241 C CA . THR B 1 450 ? 12.812 16.516 -8.719 1 94.44 450 THR B CA 1
ATOM 8242 C C . THR B 1 450 ? 12.797 16.578 -10.242 1 94.44 450 THR B C 1
ATOM 8244 O O . THR B 1 450 ? 11.914 15.984 -10.883 1 94.44 450 THR B O 1
ATOM 8247 N N . GLN B 1 451 ? 13.719 17.25 -10.852 1 95.25 451 GLN B N 1
ATOM 8248 C CA . GLN B 1 451 ? 13.711 17.391 -12.305 1 95.25 451 GLN B CA 1
ATOM 8249 C C . GLN B 1 451 ? 14.102 16.078 -12.984 1 95.25 451 GLN B C 1
ATOM 8251 O O . GLN B 1 451 ? 14.969 15.359 -12.492 1 95.25 451 GLN B O 1
ATOM 8256 N N . PRO B 1 452 ? 13.484 15.727 -14.102 1 94.62 452 PRO B N 1
ATOM 8257 C CA . PRO B 1 452 ? 13.641 14.398 -14.703 1 94.62 452 PRO B CA 1
ATOM 8258 C C . PRO B 1 452 ? 14.938 14.258 -15.5 1 94.62 452 PRO B C 1
ATOM 8260 O O . PRO B 1 452 ? 14.93 13.734 -16.609 1 94.62 452 PRO B O 1
ATOM 8263 N N . HIS B 1 453 ? 16.062 14.672 -14.945 1 96.56 453 HIS B N 1
ATOM 8264 C CA . HIS B 1 453 ? 17.375 14.375 -15.5 1 96.56 453 HIS B CA 1
ATOM 8265 C C . HIS B 1 453 ? 17.625 12.867 -15.57 1 96.56 453 HIS B C 1
ATOM 8267 O O . HIS B 1 453 ? 16.812 12.078 -15.062 1 96.56 453 HIS B O 1
ATOM 8273 N N . LEU B 1 454 ? 18.703 12.508 -16.359 1 98.44 454 LEU B N 1
ATOM 8274 C CA . LEU B 1 454 ? 19.125 11.117 -16.281 1 98.44 454 LEU B CA 1
ATOM 8275 C C . LEU B 1 454 ? 19.422 10.719 -14.836 1 98.44 454 LEU B C 1
ATOM 8277 O O . LEU B 1 454 ? 20.125 11.438 -14.125 1 98.44 454 LEU B O 1
ATOM 8281 N N . LYS B 1 455 ? 18.859 9.602 -14.391 1 98.5 455 LYS B N 1
ATOM 8282 C CA . LYS B 1 455 ? 19.109 9.086 -13.047 1 98.5 455 LYS B CA 1
ATOM 8283 C C . LYS B 1 455 ? 19.547 7.625 -13.094 1 98.5 455 LYS B C 1
ATOM 8285 O O . LYS B 1 455 ? 19.031 6.84 -13.891 1 98.5 455 LYS B O 1
ATOM 8290 N N . VAL B 1 456 ? 20.547 7.305 -12.258 1 98.81 456 VAL B N 1
ATOM 8291 C CA . VAL B 1 456 ? 21.109 5.957 -12.258 1 98.81 456 VAL B CA 1
ATOM 8292 C C . VAL B 1 456 ? 21.234 5.449 -10.82 1 98.81 456 VAL B C 1
ATOM 8294 O O . VAL B 1 456 ? 21.391 6.242 -9.891 1 98.81 456 VAL B O 1
ATOM 8297 N N . ASN B 1 457 ? 21.109 4.133 -10.594 1 98.5 457 ASN B N 1
ATOM 8298 C CA . ASN B 1 457 ? 21.375 3.516 -9.305 1 98.5 457 ASN B CA 1
ATOM 8299 C C . ASN B 1 457 ? 22.875 3.412 -9.023 1 98.5 457 ASN B C 1
ATOM 8301 O O . ASN B 1 457 ? 23.688 3.932 -9.797 1 98.5 457 ASN B O 1
ATOM 8305 N N . LYS B 1 458 ? 23.297 2.793 -7.98 1 98.38 458 LYS B N 1
ATOM 8306 C CA . LYS B 1 458 ? 24.703 2.719 -7.559 1 98.38 458 LYS B CA 1
ATOM 8307 C C . LYS B 1 458 ? 25.516 1.826 -8.5 1 98.38 458 LYS B C 1
ATOM 8309 O O . LYS B 1 458 ? 26.734 1.859 -8.484 1 98.38 458 LYS B O 1
ATOM 8314 N N . GLU B 1 459 ? 24.844 1.027 -9.297 1 97.94 459 GLU B N 1
ATOM 8315 C CA . GLU B 1 459 ? 25.5 0.192 -10.297 1 97.94 459 GLU B CA 1
ATOM 8316 C C . GLU B 1 459 ? 25.703 0.954 -11.609 1 97.94 459 GLU B C 1
ATOM 8318 O O . GLU B 1 459 ? 26.266 0.415 -12.562 1 97.94 459 GLU B O 1
ATOM 8323 N N . GLY B 1 460 ? 25.25 2.176 -11.688 1 98.56 460 GLY B N 1
ATOM 8324 C CA . GLY B 1 460 ? 25.422 3.016 -12.867 1 98.56 460 GLY B CA 1
ATOM 8325 C C . GLY B 1 460 ? 24.375 2.758 -13.93 1 98.56 460 GLY B C 1
ATOM 8326 O O . GLY B 1 460 ? 24.578 3.088 -15.102 1 98.56 460 GLY B O 1
ATOM 8327 N N . LEU B 1 461 ? 23.25 2.178 -13.523 1 98.56 461 LEU B N 1
ATOM 8328 C CA . LEU B 1 461 ? 22.203 1.788 -14.461 1 98.56 461 LEU B CA 1
ATOM 8329 C C . LEU B 1 461 ? 20.906 2.559 -14.188 1 98.56 461 LEU B C 1
ATOM 8331 O O . LEU B 1 461 ? 20.578 2.826 -13.039 1 98.56 461 LEU B O 1
ATOM 8335 N N . ARG B 1 462 ? 20.203 2.922 -15.312 1 98.38 462 ARG B N 1
ATOM 8336 C CA . ARG B 1 462 ? 18.844 3.422 -15.133 1 98.38 462 ARG B CA 1
ATOM 8337 C C . ARG B 1 462 ? 17.938 2.352 -14.531 1 98.38 462 ARG B C 1
ATOM 8339 O O . ARG B 1 462 ? 18.172 1.156 -14.727 1 98.38 462 ARG B O 1
ATOM 8346 N N . PHE B 1 463 ? 16.875 2.768 -13.789 1 97.94 463 PHE B N 1
ATOM 8347 C CA . PHE B 1 463 ? 16.078 1.762 -13.086 1 97.94 463 PHE B CA 1
ATOM 8348 C C . PHE B 1 463 ? 14.602 2.123 -13.109 1 97.94 463 PHE B C 1
ATOM 8350 O O . PHE B 1 463 ? 13.758 1.33 -12.695 1 97.94 463 PHE B O 1
ATOM 8357 N N . ALA B 1 464 ? 14.25 3.316 -13.633 1 97 464 ALA B N 1
ATOM 8358 C CA . ALA B 1 464 ? 12.867 3.77 -13.727 1 97 464 ALA B CA 1
ATOM 8359 C C . ALA B 1 464 ? 12.727 4.914 -14.727 1 97 464 ALA B C 1
ATOM 8361 O O . ALA B 1 464 ? 13.727 5.43 -15.227 1 97 464 ALA B O 1
ATOM 8362 N N . ASN B 1 465 ? 11.484 5.188 -15.102 1 95.75 465 ASN B N 1
ATOM 8363 C CA . ASN B 1 465 ? 11.172 6.41 -15.836 1 95.75 465 ASN B CA 1
ATOM 8364 C C . ASN B 1 465 ? 11.367 7.648 -14.961 1 95.75 465 ASN B C 1
ATOM 8366 O O . ASN B 1 465 ? 10.602 7.879 -14.023 1 95.75 465 ASN B O 1
ATOM 8370 N N . GLU B 1 466 ? 12.305 8.453 -15.258 1 95.19 466 GLU B N 1
ATOM 8371 C CA . GLU B 1 466 ? 12.711 9.57 -14.414 1 95.19 466 GLU B CA 1
ATOM 8372 C C . GLU B 1 466 ? 11.625 10.641 -14.352 1 95.19 466 GLU B C 1
ATOM 8374 O O . GLU B 1 466 ? 11.68 11.555 -13.531 1 95.19 466 GLU B O 1
ATOM 8379 N N . SER B 1 467 ? 10.609 10.531 -15.156 1 91.25 467 SER B N 1
ATOM 8380 C CA . SER B 1 467 ? 9.531 11.516 -15.211 1 91.25 467 SER B CA 1
ATOM 8381 C C . SER B 1 467 ? 8.367 11.109 -14.32 1 91.25 467 SER B C 1
ATOM 8383 O O . SER B 1 467 ? 7.367 11.82 -14.227 1 91.25 467 SER B O 1
ATOM 8385 N N . CYS B 1 468 ? 8.445 9.992 -13.625 1 91.5 468 CYS B N 1
ATOM 8386 C CA . CYS B 1 468 ? 7.367 9.547 -12.75 1 91.5 468 CYS B CA 1
ATOM 8387 C C . CYS B 1 468 ? 7.18 10.5 -11.586 1 91.5 468 CYS B C 1
ATOM 8389 O O . CYS B 1 468 ? 8.016 11.375 -11.352 1 91.5 468 CYS B O 1
ATOM 8391 N N . PRO B 1 469 ? 6.086 10.391 -10.812 1 90.31 469 PRO B N 1
ATOM 8392 C CA . PRO B 1 469 ? 5.82 11.281 -9.68 1 90.31 469 PRO B CA 1
ATOM 8393 C C . PRO B 1 469 ? 6.906 11.219 -8.609 1 90.31 469 PRO B C 1
ATOM 8395 O O . PRO B 1 469 ? 7.629 10.227 -8.523 1 90.31 469 PRO B O 1
ATOM 8398 N N . TYR B 1 470 ? 6.906 12.211 -7.715 1 91.69 470 TYR B N 1
ATOM 8399 C CA . TYR B 1 470 ? 7.98 12.445 -6.758 1 91.69 470 TYR B CA 1
ATOM 8400 C C . TYR B 1 470 ? 8.227 11.203 -5.906 1 91.69 470 TYR B C 1
ATOM 8402 O O . TYR B 1 470 ? 9.344 10.672 -5.883 1 91.69 470 TYR B O 1
ATOM 8410 N N . ASP B 1 471 ? 7.223 10.781 -5.219 1 95 471 ASP B N 1
ATOM 8411 C CA . ASP B 1 471 ? 7.414 9.68 -4.281 1 95 471 ASP B CA 1
ATOM 8412 C C . ASP B 1 471 ? 7.645 8.367 -5.016 1 95 471 ASP B C 1
ATOM 8414 O O . ASP B 1 471 ? 8.32 7.469 -4.504 1 95 471 ASP B O 1
ATOM 8418 N N . PHE B 1 472 ? 7.176 8.273 -6.266 1 96 472 PHE B N 1
ATOM 8419 C CA . PHE B 1 472 ? 7.273 7.027 -7.016 1 96 472 PHE B CA 1
ATOM 8420 C C . PHE B 1 472 ? 8.727 6.699 -7.332 1 96 472 PHE B C 1
ATOM 8422 O O . PHE B 1 472 ? 9.141 5.539 -7.262 1 96 472 PHE B O 1
ATOM 8429 N N . LEU B 1 473 ? 9.523 7.715 -7.688 1 96.94 473 LEU B N 1
ATOM 8430 C CA . LEU B 1 473 ? 10.93 7.465 -7.965 1 96.94 473 LEU B CA 1
ATOM 8431 C C . LEU B 1 473 ? 11.648 6.957 -6.719 1 96.94 473 LEU B C 1
ATOM 8433 O O . LEU B 1 473 ? 12.516 6.086 -6.809 1 96.94 473 LEU B O 1
ATOM 8437 N N . ASN B 1 474 ? 11.32 7.562 -5.617 1 98.31 474 ASN B N 1
ATOM 8438 C CA . ASN B 1 474 ? 11.898 7.098 -4.359 1 98.31 474 ASN B CA 1
ATOM 8439 C C . ASN B 1 474 ? 11.484 5.664 -4.047 1 98.31 474 ASN B C 1
ATOM 8441 O O . ASN B 1 474 ? 12.297 4.867 -3.564 1 98.31 474 ASN B O 1
ATOM 8445 N N . TYR B 1 475 ? 10.266 5.332 -4.293 1 98.44 475 TYR B N 1
ATOM 8446 C CA . TYR B 1 475 ? 9.797 3.963 -4.086 1 98.44 475 TYR B CA 1
ATOM 8447 C C . TYR B 1 475 ? 10.539 2.992 -5 1 98.44 475 TYR B C 1
ATOM 8449 O O . TYR B 1 475 ? 10.922 1.901 -4.574 1 98.44 475 TYR B O 1
ATOM 8457 N N . ALA B 1 476 ? 10.711 3.377 -6.238 1 98.31 476 ALA B N 1
ATOM 8458 C CA . ALA B 1 476 ? 11.508 2.551 -7.141 1 98.31 476 ALA B CA 1
ATOM 8459 C C . ALA B 1 476 ? 12.922 2.357 -6.602 1 98.31 476 ALA B C 1
ATOM 8461 O O . ALA B 1 476 ? 13.477 1.259 -6.68 1 98.31 476 ALA B O 1
ATOM 8462 N N . ALA B 1 477 ? 13.484 3.418 -6.031 1 98.44 477 ALA B N 1
ATOM 8463 C CA . ALA B 1 477 ? 14.844 3.375 -5.496 1 98.44 477 ALA B CA 1
ATOM 8464 C C . ALA B 1 477 ? 14.93 2.441 -4.293 1 98.44 477 ALA B C 1
ATOM 8466 O O . ALA B 1 477 ? 15.984 1.861 -4.027 1 98.44 477 ALA B O 1
ATOM 8467 N N . SER B 1 478 ? 13.836 2.268 -3.572 1 98.31 478 SER B N 1
ATOM 8468 C CA . SER B 1 478 ? 13.82 1.378 -2.416 1 98.31 478 SER B CA 1
ATOM 8469 C C . SER B 1 478 ? 14.164 -0.053 -2.814 1 98.31 478 SER B C 1
ATOM 8471 O O . SER B 1 478 ? 14.578 -0.854 -1.974 1 98.31 478 SER B O 1
ATOM 8473 N N . LEU B 1 479 ? 14.023 -0.389 -4.09 1 97.81 479 LEU B N 1
ATOM 8474 C CA . LEU B 1 479 ? 14.336 -1.725 -4.59 1 97.81 479 LEU B CA 1
ATOM 8475 C C . LEU B 1 479 ? 15.711 -1.751 -5.25 1 97.81 479 LEU B C 1
ATOM 8477 O O . LEU B 1 479 ? 16.016 -2.67 -6.012 1 97.81 479 LEU B O 1
ATOM 8481 N N . GLN B 1 480 ? 16.5 -0.716 -5.055 1 97.75 480 GLN B N 1
ATOM 8482 C CA . GLN B 1 480 ? 17.859 -0.624 -5.543 1 97.75 480 GLN B CA 1
ATOM 8483 C C . GLN B 1 480 ? 18.859 -0.605 -4.387 1 97.75 480 GLN B C 1
ATOM 8485 O O . GLN B 1 480 ? 18.469 -0.446 -3.229 1 97.75 480 GLN B O 1
ATOM 8490 N N . THR B 1 481 ? 20.156 -0.754 -4.742 1 98.06 481 THR B N 1
ATOM 8491 C CA . THR B 1 481 ? 21.219 -0.778 -3.742 1 98.06 481 THR B CA 1
ATOM 8492 C C . THR B 1 481 ? 21.172 0.483 -2.883 1 98.06 481 THR B C 1
ATOM 8494 O O . THR B 1 481 ? 21.234 1.599 -3.404 1 98.06 481 THR B O 1
ATOM 8497 N N . ASP B 1 482 ? 20.969 0.343 -1.586 1 98.06 482 ASP B N 1
ATOM 8498 C CA . ASP B 1 482 ? 21.094 1.36 -0.547 1 98.06 482 ASP B CA 1
ATOM 8499 C C . ASP B 1 482 ? 19.953 2.365 -0.616 1 98.06 482 ASP B C 1
ATOM 8501 O O . ASP B 1 482 ? 19.938 3.35 0.125 1 98.06 482 ASP B O 1
ATOM 8505 N N . GLY B 1 483 ? 18.953 2.227 -1.504 1 98.25 483 GLY B N 1
ATOM 8506 C CA . GLY B 1 483 ? 17.75 3.033 -1.542 1 98.25 483 GLY B CA 1
ATOM 8507 C C . GLY B 1 483 ? 18 4.453 -2.012 1 98.25 483 GLY B C 1
ATOM 8508 O O . GLY B 1 483 ? 17.219 5.359 -1.697 1 98.25 483 GLY B O 1
ATOM 8509 N N . VAL B 1 484 ? 19.156 4.723 -2.729 1 98.69 484 VAL B N 1
ATOM 8510 C CA . VAL B 1 484 ? 19.516 6.035 -3.252 1 98.69 484 VAL B CA 1
ATOM 8511 C C . VAL B 1 484 ? 19.812 5.93 -4.746 1 98.69 484 VAL B C 1
ATOM 8513 O O . VAL B 1 484 ? 19.906 4.828 -5.293 1 98.69 484 VAL B O 1
ATOM 8516 N N . TYR B 1 485 ? 19.969 7.078 -5.449 1 98.75 485 TYR B N 1
ATOM 8517 C CA . TYR B 1 485 ? 20.281 7.16 -6.871 1 98.75 485 TYR B CA 1
ATOM 8518 C C . TYR B 1 485 ? 21 8.469 -7.191 1 98.75 485 TYR B C 1
ATOM 8520 O O . TYR B 1 485 ? 21 9.391 -6.379 1 98.75 485 TYR B O 1
ATOM 8528 N N . ALA B 1 486 ? 21.625 8.531 -8.32 1 98.81 486 ALA B N 1
ATOM 8529 C CA . ALA B 1 486 ? 22.344 9.719 -8.734 1 98.81 486 ALA B CA 1
ATOM 8530 C C . ALA B 1 486 ? 21.703 10.367 -9.961 1 98.81 486 ALA B C 1
ATOM 8532 O O . ALA B 1 486 ? 21.266 9.664 -10.875 1 98.81 486 ALA B O 1
ATOM 8533 N N . ALA B 1 487 ? 21.609 11.641 -9.938 1 98.69 487 ALA B N 1
ATOM 8534 C CA . ALA B 1 487 ? 21.266 12.406 -11.133 1 98.69 487 ALA B CA 1
ATOM 8535 C C . ALA B 1 487 ? 22.516 12.805 -11.906 1 98.69 487 ALA B C 1
ATOM 8537 O O . ALA B 1 487 ? 23.531 13.18 -11.312 1 98.69 487 ALA B O 1
ATOM 8538 N N . ILE B 1 488 ? 22.469 12.695 -13.234 1 98.81 488 ILE B N 1
ATOM 8539 C CA . ILE B 1 488 ? 23.578 13.039 -14.125 1 98.81 488 ILE B CA 1
ATOM 8540 C C . ILE B 1 488 ? 23.125 14.109 -15.117 1 98.81 488 ILE B C 1
ATOM 8542 O O . ILE B 1 488 ? 22.094 13.961 -15.781 1 98.81 488 ILE B O 1
ATOM 8546 N N . MET B 1 489 ? 23.875 15.141 -15.234 1 98.19 489 MET B N 1
ATOM 8547 C CA . MET B 1 489 ? 23.531 16.281 -16.078 1 98.19 489 MET B CA 1
ATOM 8548 C C . MET B 1 489 ? 24.766 16.828 -16.781 1 98.19 489 MET B C 1
ATOM 8550 O O . MET B 1 489 ? 25.891 16.5 -16.406 1 98.19 489 MET B O 1
ATOM 8554 N N . ASP B 1 490 ? 24.578 17.641 -17.797 1 97.94 490 ASP B N 1
ATOM 8555 C CA . ASP B 1 490 ? 25.672 18.391 -18.406 1 97.94 490 ASP B CA 1
ATOM 8556 C C . ASP B 1 490 ? 25.531 19.875 -18.109 1 97.94 490 ASP B C 1
ATOM 8558 O O . ASP B 1 490 ? 24.797 20.281 -17.203 1 97.94 490 ASP B O 1
ATOM 8562 N N . CYS B 1 491 ? 26.297 20.719 -18.797 1 96.94 491 CYS B N 1
ATOM 8563 C CA . CYS B 1 491 ? 26.406 22.125 -18.469 1 96.94 491 CYS B CA 1
ATOM 8564 C C . CYS B 1 491 ? 25.125 22.875 -18.828 1 96.94 491 CYS B C 1
ATOM 8566 O O . CYS B 1 491 ? 24.938 24.031 -18.438 1 96.94 491 CYS B O 1
ATOM 8568 N N . LYS B 1 492 ? 24.141 22.203 -19.453 1 97 492 LYS B N 1
ATOM 8569 C CA . LYS B 1 492 ? 22.906 22.859 -19.906 1 97 492 LYS B CA 1
ATOM 8570 C C . LYS B 1 492 ? 21.781 22.656 -18.906 1 97 492 LYS B C 1
ATOM 8572 O O . LYS B 1 492 ? 20.609 22.562 -19.281 1 97 492 LYS B O 1
ATOM 8577 N N . VAL B 1 493 ? 22.047 22.562 -17.656 1 96 493 VAL B N 1
ATOM 8578 C CA . VAL B 1 493 ? 21.109 22.25 -16.594 1 96 493 VAL B CA 1
ATOM 8579 C C . VAL B 1 493 ? 19.938 23.25 -16.609 1 96 493 VAL B C 1
ATOM 8581 O O . VAL B 1 493 ? 18.781 22.844 -16.609 1 96 493 VAL B O 1
ATOM 8584 N N . GLU B 1 494 ? 20.203 24.484 -16.641 1 96.12 494 GLU B N 1
ATOM 8585 C CA . GLU B 1 494 ? 19.172 25.516 -16.578 1 96.12 494 GLU B CA 1
ATOM 8586 C C . GLU B 1 494 ? 18.25 25.438 -17.797 1 96.12 494 GLU B C 1
ATOM 8588 O O . GLU B 1 494 ? 17.031 25.5 -17.656 1 96.12 494 GLU B O 1
ATOM 8593 N N . GLU B 1 495 ? 18.828 25.328 -18.953 1 95.94 495 GLU B N 1
ATOM 8594 C CA . GLU B 1 495 ? 18.047 25.188 -20.188 1 95.94 495 GLU B CA 1
ATOM 8595 C C . GLU B 1 495 ? 17.141 23.953 -20.125 1 95.94 495 GLU B C 1
ATOM 8597 O O . GLU B 1 495 ? 15.984 24.016 -20.531 1 95.94 495 GLU B O 1
ATOM 8602 N N . ASN B 1 496 ? 17.734 22.922 -19.672 1 96.38 496 ASN B N 1
ATOM 8603 C CA . ASN B 1 496 ? 16.984 21.672 -19.609 1 96.38 496 ASN B CA 1
ATOM 8604 C C . ASN B 1 496 ? 15.828 21.766 -18.609 1 96.38 496 ASN B C 1
ATOM 8606 O O . ASN B 1 496 ? 14.727 21.281 -18.906 1 96.38 496 ASN B O 1
ATOM 8610 N N . VAL B 1 497 ? 16.031 22.297 -17.469 1 96.19 497 VAL B N 1
ATOM 8611 C CA . VAL B 1 497 ? 15 22.438 -16.438 1 96.19 497 VAL B CA 1
ATOM 8612 C C . VAL B 1 497 ? 13.836 23.266 -16.984 1 96.19 497 VAL B C 1
ATOM 8614 O O . VAL B 1 497 ? 12.672 22.938 -16.75 1 96.19 497 VAL B O 1
ATOM 8617 N N . ILE B 1 498 ? 14.125 24.328 -17.703 1 93.75 498 ILE B N 1
ATOM 8618 C CA . ILE B 1 498 ? 13.086 25.156 -18.312 1 93.75 498 ILE B CA 1
ATOM 8619 C C . ILE B 1 498 ? 12.328 24.344 -19.359 1 93.75 498 ILE B C 1
ATOM 8621 O O . ILE B 1 498 ? 11.094 24.422 -19.438 1 93.75 498 ILE B O 1
ATOM 8625 N N . ALA B 1 499 ? 13.023 23.484 -20.094 1 91.5 499 ALA B N 1
ATOM 8626 C CA . ALA B 1 499 ? 12.422 22.688 -21.156 1 91.5 499 ALA B CA 1
ATOM 8627 C C . ALA B 1 499 ? 11.531 21.594 -20.562 1 91.5 499 ALA B C 1
ATOM 8629 O O . ALA B 1 499 ? 10.508 21.234 -21.156 1 91.5 499 ALA B O 1
ATOM 8630 N N . TYR B 1 500 ? 11.938 21 -19.453 1 89.88 500 TYR B N 1
ATOM 8631 C CA . TYR B 1 500 ? 11.164 19.938 -18.812 1 89.88 500 TYR B CA 1
ATOM 8632 C C . TYR B 1 500 ? 9.766 20.438 -18.453 1 89.88 500 TYR B C 1
ATOM 8634 O O . TYR B 1 500 ? 8.812 19.656 -18.453 1 89.88 500 TYR B O 1
ATOM 8642 N N . ASP B 1 501 ? 9.633 21.703 -18.062 1 82.88 501 ASP B N 1
ATOM 8643 C CA . ASP B 1 501 ? 8.375 22.391 -17.797 1 82.88 501 ASP B CA 1
ATOM 8644 C C . ASP B 1 501 ? 7.543 21.641 -16.766 1 82.88 501 ASP B C 1
ATOM 8646 O O . ASP B 1 501 ? 6.375 21.328 -17 1 82.88 501 ASP B O 1
ATOM 8650 N N . GLN B 1 502 ? 8.18 21.375 -15.648 1 86.38 502 GLN B N 1
ATOM 8651 C CA . GLN B 1 502 ? 7.492 20.656 -14.578 1 86.38 502 GLN B CA 1
ATOM 8652 C C . GLN B 1 502 ? 6.465 21.531 -13.883 1 86.38 502 GLN B C 1
ATOM 8654 O O . GLN B 1 502 ? 6.582 22.766 -13.914 1 86.38 502 GLN B O 1
ATOM 8659 N N . TYR B 1 503 ? 5.441 20.906 -13.281 1 82.75 503 TYR B N 1
ATOM 8660 C CA . TYR B 1 503 ? 4.336 21.578 -12.609 1 82.75 503 TYR B CA 1
ATOM 8661 C C . TYR B 1 503 ? 4.324 21.266 -11.117 1 82.75 503 TYR B C 1
ATOM 8663 O O . TYR B 1 503 ? 4.98 20.312 -10.68 1 82.75 503 TYR B O 1
ATOM 8671 N N . GLY B 1 504 ? 3.664 22.141 -10.367 1 85.94 504 GLY B N 1
ATOM 8672 C CA . GLY B 1 504 ? 3.572 21.953 -8.922 1 85.94 504 GLY B CA 1
ATOM 8673 C C . GLY B 1 504 ? 4.832 22.359 -8.188 1 85.94 504 GLY B C 1
ATOM 8674 O O . GLY B 1 504 ? 5.473 23.344 -8.547 1 85.94 504 GLY B O 1
ATOM 8675 N N . CYS B 1 505 ? 5.203 21.609 -7.203 1 84.56 505 CYS B N 1
ATOM 8676 C CA . CYS B 1 505 ? 6.352 21.969 -6.379 1 84.56 505 CYS B CA 1
ATOM 8677 C C . CYS B 1 505 ? 7.641 21.922 -7.191 1 84.56 505 CYS B C 1
ATOM 8679 O O . CYS B 1 505 ? 8.594 22.641 -6.887 1 84.56 505 CYS B O 1
ATOM 8681 N N . ALA B 1 506 ? 7.602 21.203 -8.242 1 88.19 506 ALA B N 1
ATOM 8682 C CA . ALA B 1 506 ? 8.781 21.078 -9.102 1 88.19 506 ALA B CA 1
ATOM 8683 C C . ALA B 1 506 ? 9 22.359 -9.898 1 88.19 506 ALA B C 1
ATOM 8685 O O . ALA B 1 506 ? 10.086 22.594 -10.43 1 88.19 506 ALA B O 1
ATOM 8686 N N . GLN B 1 507 ? 8.031 23.219 -9.961 1 87.44 507 GLN B N 1
ATOM 8687 C CA . GLN B 1 507 ? 8.125 24.484 -10.672 1 87.44 507 GLN B CA 1
ATOM 8688 C C . GLN B 1 507 ? 9.125 25.422 -10 1 87.44 507 GLN B C 1
ATOM 8690 O O . GLN B 1 507 ? 9.648 26.344 -10.633 1 87.44 507 GLN B O 1
ATOM 8695 N N . ILE B 1 508 ? 9.359 25.156 -8.758 1 89.69 508 ILE B N 1
ATOM 8696 C CA . ILE B 1 508 ? 10.312 26 -8.023 1 89.69 508 ILE B CA 1
ATOM 8697 C C . ILE B 1 508 ? 11.656 26 -8.742 1 89.69 508 ILE B C 1
ATOM 8699 O O . ILE B 1 508 ? 12.273 27.047 -8.914 1 89.69 508 ILE B O 1
ATOM 8703 N N . ALA B 1 509 ? 12.094 24.859 -9.18 1 93.12 509 ALA B N 1
ATOM 8704 C CA . ALA B 1 509 ? 13.359 24.766 -9.914 1 93.12 509 ALA B CA 1
ATOM 8705 C C . ALA B 1 509 ? 13.281 25.531 -11.234 1 93.12 509 ALA B C 1
ATOM 8707 O O . ALA B 1 509 ? 14.266 26.109 -11.68 1 93.12 509 ALA B O 1
ATOM 8708 N N . VAL B 1 510 ? 12.18 25.5 -11.891 1 91.5 510 VAL B N 1
ATOM 8709 C CA . VAL B 1 510 ? 11.977 26.219 -13.141 1 91.5 510 VAL B CA 1
ATOM 8710 C C . VAL B 1 510 ? 12.094 27.719 -12.898 1 91.5 510 VAL B C 1
ATOM 8712 O O . VAL B 1 510 ? 12.781 28.422 -13.641 1 91.5 510 VAL B O 1
ATOM 8715 N N . ASP B 1 511 ? 11.484 28.141 -11.852 1 91.81 511 ASP B N 1
ATOM 8716 C CA . ASP B 1 511 ? 11.547 29.562 -11.492 1 91.81 511 ASP B CA 1
ATOM 8717 C C . ASP B 1 511 ? 12.977 29.969 -11.133 1 91.81 511 ASP B C 1
ATOM 8719 O O . ASP B 1 511 ? 13.43 31.047 -11.5 1 91.81 511 ASP B O 1
ATOM 8723 N N . MET B 1 512 ? 13.664 29.125 -10.391 1 94.56 512 MET B N 1
ATOM 8724 C CA . MET B 1 512 ? 15.062 29.375 -10.047 1 94.56 512 MET B CA 1
ATOM 8725 C C . MET B 1 512 ? 15.922 29.484 -11.305 1 94.56 512 MET B C 1
ATOM 8727 O O . MET B 1 512 ? 16.812 30.328 -11.383 1 94.56 512 MET B O 1
ATOM 8731 N N . ALA B 1 513 ? 15.648 28.578 -12.227 1 95.38 513 ALA B N 1
ATOM 8732 C CA . ALA B 1 513 ? 16.391 28.594 -13.477 1 95.38 513 ALA B CA 1
ATOM 8733 C C . ALA B 1 513 ? 16.156 29.906 -14.242 1 95.38 513 ALA B C 1
ATOM 8735 O O . ALA B 1 513 ? 17.109 30.531 -14.727 1 95.38 513 ALA B O 1
ATOM 8736 N N . LYS B 1 514 ? 14.945 30.297 -14.375 1 94.25 514 LYS B N 1
ATOM 8737 C CA . LYS B 1 514 ? 14.578 31.531 -15.078 1 94.25 514 LYS B CA 1
ATOM 8738 C C . LYS B 1 514 ? 15.188 32.75 -14.391 1 94.25 514 LYS B C 1
ATOM 8740 O O . LYS B 1 514 ? 15.531 33.75 -15.055 1 94.25 514 LYS B O 1
ATOM 8745 N N . GLY B 1 515 ? 15.305 32.656 -13.086 1 95.25 515 GLY B N 1
ATOM 8746 C CA . GLY B 1 515 ? 15.844 33.781 -12.312 1 95.25 515 GLY B CA 1
ATOM 8747 C C . GLY B 1 515 ? 17.344 33.719 -12.148 1 95.25 515 GLY B C 1
ATOM 8748 O O . GLY B 1 515 ? 17.953 34.594 -11.555 1 95.25 515 GLY B O 1
ATOM 8749 N N . GLY B 1 516 ? 17.984 32.719 -12.625 1 93.38 516 GLY B N 1
ATOM 8750 C CA . GLY B 1 516 ? 19.438 32.594 -12.57 1 93.38 516 GLY B CA 1
ATOM 8751 C C . GLY B 1 516 ? 19.938 32.094 -11.234 1 93.38 516 GLY B C 1
ATOM 8752 O O . GLY B 1 516 ? 21.125 32.219 -10.914 1 93.38 516 GLY B O 1
ATOM 8753 N N . ALA B 1 517 ? 19.094 31.531 -10.406 1 94.62 517 ALA B N 1
ATOM 8754 C CA . ALA B 1 517 ? 19.453 31.125 -9.055 1 94.62 517 ALA B CA 1
ATOM 8755 C C . ALA B 1 517 ? 19.766 29.625 -9 1 94.62 517 ALA B C 1
ATOM 8757 O O . ALA B 1 517 ? 20.328 29.141 -8.008 1 94.62 517 ALA B O 1
ATOM 8758 N N . LEU B 1 518 ? 19.484 28.875 -10.039 1 96.25 518 LEU B N 1
ATOM 8759 C CA . LEU B 1 518 ? 19.594 27.422 -10.016 1 96.25 518 LEU B CA 1
ATOM 8760 C C . LEU B 1 518 ? 21.062 27 -9.984 1 96.25 518 LEU B C 1
ATOM 8762 O O . LEU B 1 518 ? 21.438 26.141 -9.188 1 96.25 518 LEU B O 1
ATOM 8766 N N . MET B 1 519 ? 21.891 27.547 -10.867 1 96.12 519 MET B N 1
ATOM 8767 C CA . MET B 1 519 ? 23.281 27.141 -10.961 1 96.12 519 MET B CA 1
ATOM 8768 C C . MET B 1 519 ? 24.047 27.531 -9.688 1 96.12 519 MET B C 1
ATOM 8770 O O . MET B 1 519 ? 24.828 26.734 -9.172 1 96.12 519 MET B O 1
ATOM 8774 N N . PRO B 1 520 ? 23.797 28.75 -9.164 1 96.12 520 PRO B N 1
ATOM 8775 C CA . PRO B 1 520 ? 24.422 29.047 -7.879 1 96.12 520 PRO B CA 1
ATOM 8776 C C . PRO B 1 520 ? 24.047 28.047 -6.785 1 96.12 520 PRO B C 1
ATOM 8778 O O . PRO B 1 520 ? 24.891 27.672 -5.973 1 96.12 520 PRO B O 1
ATOM 8781 N N . ALA B 1 521 ? 22.828 27.656 -6.73 1 95.62 521 ALA B N 1
ATOM 8782 C CA . ALA B 1 521 ? 22.391 26.656 -5.75 1 95.62 521 ALA B CA 1
ATOM 8783 C C . ALA B 1 521 ? 23.125 25.328 -5.957 1 95.62 521 ALA B C 1
ATOM 8785 O O . ALA B 1 521 ? 23.516 24.672 -4.988 1 95.62 521 ALA B O 1
ATOM 8786 N N . LEU B 1 522 ? 23.281 24.938 -7.18 1 97.44 522 LEU B N 1
ATOM 8787 C CA . LEU B 1 522 ? 24 23.703 -7.5 1 97.44 522 LEU B CA 1
ATOM 8788 C C . LEU B 1 522 ? 25.469 23.812 -7.109 1 97.44 522 LEU B C 1
ATOM 8790 O O . LEU B 1 522 ? 26.031 22.891 -6.52 1 97.44 522 LEU B O 1
ATOM 8794 N N . GLU B 1 523 ? 26.094 24.938 -7.418 1 96.75 523 GLU B N 1
ATOM 8795 C CA . GLU B 1 523 ? 27.516 25.156 -7.113 1 96.75 523 GLU B CA 1
ATOM 8796 C C . GLU B 1 523 ? 27.75 25.172 -5.609 1 96.75 523 GLU B C 1
ATOM 8798 O O . GLU B 1 523 ? 28.812 24.75 -5.141 1 96.75 523 GLU B O 1
ATOM 8803 N N . GLN B 1 524 ? 26.797 25.703 -4.895 1 96.75 524 GLN B N 1
ATOM 8804 C CA . GLN B 1 524 ? 26.891 25.656 -3.438 1 96.75 524 GLN B CA 1
ATOM 8805 C C . GLN B 1 524 ? 27 24.234 -2.934 1 96.75 524 GLN B C 1
ATOM 8807 O O . GLN B 1 524 ? 27.734 23.953 -1.985 1 96.75 524 GLN B O 1
ATOM 8812 N N . GLN B 1 525 ? 26.266 23.297 -3.543 1 97.44 525 GLN B N 1
ATOM 8813 C CA . GLN B 1 525 ? 26.328 21.891 -3.137 1 97.44 525 GLN B CA 1
ATOM 8814 C C . GLN B 1 525 ? 27.641 21.25 -3.57 1 97.44 525 GLN B C 1
ATOM 8816 O O . GLN B 1 525 ? 28.141 20.344 -2.914 1 97.44 525 GLN B O 1
ATOM 8821 N N . VAL B 1 526 ? 28.219 21.719 -4.684 1 97.94 526 VAL B N 1
ATOM 8822 C CA . VAL B 1 526 ? 29.547 21.266 -5.094 1 97.94 526 VAL B CA 1
ATOM 8823 C C . VAL B 1 526 ? 30.578 21.656 -4.031 1 97.94 526 VAL B C 1
ATOM 8825 O O . VAL B 1 526 ? 31.406 20.828 -3.629 1 97.94 526 VAL B O 1
ATOM 8828 N N . GLU B 1 527 ? 30.469 22.859 -3.553 1 97.19 527 GLU B N 1
ATOM 8829 C CA . GLU B 1 527 ? 31.375 23.344 -2.518 1 97.19 527 GLU B CA 1
ATOM 8830 C C . GLU B 1 527 ? 31.188 22.562 -1.218 1 97.19 527 GLU B C 1
ATOM 8832 O O . GLU B 1 527 ? 32.156 22.312 -0.502 1 97.19 527 GLU B O 1
ATOM 8837 N N . ALA B 1 528 ? 29.969 22.172 -0.988 1 96.19 528 ALA B N 1
ATOM 8838 C CA . ALA B 1 528 ? 29.641 21.469 0.246 1 96.19 528 ALA B CA 1
ATOM 8839 C C . ALA B 1 528 ? 30.031 19.984 0.151 1 96.19 528 ALA B C 1
ATOM 8841 O O . ALA B 1 528 ? 29.969 19.266 1.146 1 96.19 528 ALA B O 1
ATOM 8842 N N . GLY B 1 529 ? 30.391 19.484 -0.996 1 96.81 529 GLY B N 1
ATOM 8843 C CA . GLY B 1 529 ? 30.766 18.094 -1.188 1 96.81 529 GLY B CA 1
ATOM 8844 C C . GLY B 1 529 ? 29.594 17.172 -1.374 1 96.81 529 GLY B C 1
ATOM 8845 O O . GLY B 1 529 ? 29.703 15.961 -1.166 1 96.81 529 GLY B O 1
ATOM 8846 N N . LEU B 1 530 ? 28.438 17.703 -1.739 1 98.19 530 LEU B N 1
ATOM 8847 C CA . LEU B 1 530 ? 27.219 16.922 -1.945 1 98.19 530 LEU B CA 1
ATOM 8848 C C . LEU B 1 530 ? 26.938 16.75 -3.432 1 98.19 530 LEU B C 1
ATOM 8850 O O . LEU B 1 530 ? 26.188 15.844 -3.822 1 98.19 530 LEU B O 1
ATOM 8854 N N . ALA B 1 531 ? 27.438 17.641 -4.238 1 98.56 531 ALA B N 1
ATOM 8855 C CA . ALA B 1 531 ? 27.406 17.531 -5.695 1 98.56 531 ALA B CA 1
ATOM 8856 C C . ALA B 1 531 ? 28.812 17.562 -6.281 1 98.56 531 ALA B C 1
ATOM 8858 O O . ALA B 1 531 ? 29.766 17.984 -5.613 1 98.56 531 ALA B O 1
ATOM 8859 N N . PHE B 1 532 ? 28.922 17.141 -7.527 1 98.81 532 PHE B N 1
ATOM 8860 C CA . PHE B 1 532 ? 30.25 17.016 -8.117 1 98.81 532 PHE B CA 1
ATOM 8861 C C . PHE B 1 532 ? 30.25 17.516 -9.555 1 98.81 532 PHE B C 1
ATOM 8863 O O . PHE B 1 532 ? 29.266 17.359 -10.281 1 98.81 532 PHE B O 1
ATOM 8870 N N . LYS B 1 533 ? 31.312 18.125 -9.875 1 98.44 533 LYS B N 1
ATOM 8871 C CA . LYS B 1 533 ? 31.578 18.688 -11.195 1 98.44 533 LYS B CA 1
ATOM 8872 C C . LYS B 1 533 ? 32.812 18.047 -11.836 1 98.44 533 LYS B C 1
ATOM 8874 O O . LYS B 1 533 ? 33.812 17.781 -11.164 1 98.44 533 LYS B O 1
ATOM 8879 N N . ALA B 1 534 ? 32.688 17.719 -13.18 1 98.75 534 ALA B N 1
ATOM 8880 C CA . ALA B 1 534 ? 33.812 17.094 -13.883 1 98.75 534 ALA B CA 1
ATOM 8881 C C . ALA B 1 534 ? 33.781 17.453 -15.367 1 98.75 534 ALA B C 1
ATOM 8883 O O . ALA B 1 534 ? 32.75 17.844 -15.906 1 98.75 534 ALA B O 1
ATOM 8884 N N . ASP B 1 535 ? 34.938 17.234 -16.047 1 98.44 535 ASP B N 1
ATOM 8885 C CA . ASP B 1 535 ? 35.031 17.578 -17.469 1 98.44 535 ASP B CA 1
ATOM 8886 C C . ASP B 1 535 ? 34.781 16.359 -18.344 1 98.44 535 ASP B C 1
ATOM 8888 O O . ASP B 1 535 ? 34.594 16.484 -19.562 1 98.44 535 ASP B O 1
ATOM 8892 N N . THR B 1 536 ? 34.781 15.156 -17.703 1 98.69 536 THR B N 1
ATOM 8893 C CA . THR B 1 536 ? 34.438 13.93 -18.422 1 98.69 536 THR B CA 1
ATOM 8894 C C . THR B 1 536 ? 33.469 13.07 -17.594 1 98.69 536 THR B C 1
ATOM 8896 O O . THR B 1 536 ? 33.406 13.219 -16.375 1 98.69 536 THR B O 1
ATOM 8899 N N . ILE B 1 537 ? 32.719 12.219 -18.297 1 98.81 537 ILE B N 1
ATOM 8900 C CA . ILE B 1 537 ? 31.797 11.312 -17.609 1 98.81 537 ILE B CA 1
ATOM 8901 C C . ILE B 1 537 ? 32.594 10.336 -16.75 1 98.81 537 ILE B C 1
ATOM 8903 O O . ILE B 1 537 ? 32.156 9.969 -15.648 1 98.81 537 ILE B O 1
ATOM 8907 N N . GLU B 1 538 ? 33.812 9.914 -17.203 1 98.81 538 GLU B N 1
ATOM 8908 C CA . GLU B 1 538 ? 34.688 9.031 -16.438 1 98.81 538 GLU B CA 1
ATOM 8909 C C . GLU B 1 538 ? 35.062 9.641 -15.094 1 98.81 538 GLU B C 1
ATOM 8911 O O . GLU B 1 538 ? 34.938 8.992 -14.055 1 98.81 538 GLU B O 1
ATOM 8916 N N . GLU B 1 539 ? 35.5 10.883 -15.172 1 98.81 539 GLU B N 1
ATOM 8917 C CA . GLU B 1 539 ? 35.906 11.578 -13.953 1 98.81 539 GLU B CA 1
ATOM 8918 C C . GLU B 1 539 ? 34.719 11.75 -13.016 1 98.81 539 GLU B C 1
ATOM 8920 O O . GLU B 1 539 ? 34.844 11.617 -11.797 1 98.81 539 GLU B O 1
ATOM 8925 N N . LEU B 1 540 ? 33.531 12.078 -13.562 1 98.81 540 LEU B N 1
ATOM 8926 C CA . LEU B 1 540 ? 32.344 12.234 -12.75 1 98.81 540 LEU B CA 1
ATOM 8927 C C . LEU B 1 540 ? 32 10.93 -12.047 1 98.81 540 LEU B C 1
ATOM 8929 O O . LEU B 1 540 ? 31.641 10.93 -10.867 1 98.81 540 LEU B O 1
ATOM 8933 N N . ALA B 1 541 ? 32.062 9.805 -12.766 1 98.88 541 ALA B N 1
ATOM 8934 C CA . ALA B 1 541 ? 31.812 8.492 -12.188 1 98.88 541 ALA B CA 1
ATOM 8935 C C . ALA B 1 541 ? 32.719 8.219 -11 1 98.88 541 ALA B C 1
ATOM 8937 O O . ALA B 1 541 ? 32.25 7.723 -9.961 1 98.88 541 ALA B O 1
ATOM 8938 N N . GLU B 1 542 ? 34 8.516 -11.148 1 98.75 542 GLU B N 1
ATOM 8939 C CA . GLU B 1 542 ? 34.938 8.312 -10.07 1 98.75 542 GLU B CA 1
ATOM 8940 C C . GLU B 1 542 ? 34.594 9.141 -8.836 1 98.75 542 GLU B C 1
ATOM 8942 O O . GLU B 1 542 ? 34.594 8.633 -7.715 1 98.75 542 GLU B O 1
ATOM 8947 N N . LYS B 1 543 ? 34.219 10.375 -9.07 1 98.62 543 LYS B N 1
ATOM 8948 C CA . LYS B 1 543 ? 33.906 11.266 -7.965 1 98.62 543 LYS B CA 1
ATOM 8949 C C . LYS B 1 543 ? 32.625 10.797 -7.25 1 98.62 543 LYS B C 1
ATOM 8951 O O . LYS B 1 543 ? 32.5 10.953 -6.035 1 98.62 543 LYS B O 1
ATOM 8956 N N . LEU B 1 544 ? 31.703 10.203 -7.957 1 98.75 544 LEU B N 1
ATOM 8957 C CA . LEU B 1 544 ? 30.422 9.75 -7.406 1 98.75 544 LEU B CA 1
ATOM 8958 C C . LEU B 1 544 ? 30.562 8.344 -6.832 1 98.75 544 LEU B C 1
ATOM 8960 O O . LEU B 1 544 ? 29.656 7.859 -6.145 1 98.75 544 LEU B O 1
ATOM 8964 N N . GLY B 1 545 ? 31.656 7.703 -7.098 1 98.5 545 GLY B N 1
ATOM 8965 C CA . GLY B 1 545 ? 31.828 6.328 -6.656 1 98.5 545 GLY B CA 1
ATOM 8966 C C . GLY B 1 545 ? 31.031 5.332 -7.469 1 98.5 545 GLY B C 1
ATOM 8967 O O . GLY B 1 545 ? 30.562 4.316 -6.941 1 98.5 545 GLY B O 1
ATOM 8968 N N . LEU B 1 546 ? 30.781 5.598 -8.734 1 98.69 546 LEU B N 1
ATOM 8969 C CA . LEU B 1 546 ? 30.047 4.715 -9.633 1 98.69 546 LEU B CA 1
ATOM 8970 C C . LEU B 1 546 ? 31 3.92 -10.516 1 98.69 546 LEU B C 1
ATOM 8972 O O . LEU B 1 546 ? 32.125 4.363 -10.789 1 98.69 546 LEU B O 1
ATOM 8976 N N . PRO B 1 547 ? 30.562 2.756 -10.992 1 98.69 547 PRO B N 1
ATOM 8977 C CA . PRO B 1 547 ? 31.391 2.049 -11.969 1 98.69 547 PRO B CA 1
ATOM 8978 C C . PRO B 1 547 ? 31.578 2.838 -13.266 1 98.69 547 PRO B C 1
ATOM 8980 O O . PRO B 1 547 ? 30.609 3.096 -13.984 1 98.69 547 PRO B O 1
ATOM 8983 N N . VAL B 1 548 ? 32.812 3.148 -13.594 1 98.81 548 VAL B N 1
ATOM 8984 C CA . VAL B 1 548 ? 33.156 4.082 -14.664 1 98.81 548 VAL B CA 1
ATOM 8985 C C . VAL B 1 548 ? 32.625 3.549 -16 1 98.81 548 VAL B C 1
ATOM 8987 O O . VAL B 1 548 ? 31.875 4.238 -16.703 1 98.81 548 VAL B O 1
ATOM 8990 N N . ASP B 1 549 ? 32.906 2.295 -16.328 1 98.75 549 ASP B N 1
ATOM 8991 C CA . ASP B 1 549 ? 32.531 1.729 -17.625 1 98.75 549 ASP B CA 1
ATOM 8992 C C . ASP B 1 549 ? 31.016 1.662 -17.781 1 98.75 549 ASP B C 1
ATOM 8994 O O . ASP B 1 549 ? 30.484 1.943 -18.844 1 98.75 549 ASP B O 1
ATOM 8998 N N . THR B 1 550 ? 30.344 1.321 -16.688 1 98.75 550 THR B N 1
ATOM 8999 C CA . THR B 1 550 ? 28.891 1.188 -16.734 1 98.75 550 THR B CA 1
ATOM 9000 C C . THR B 1 550 ? 28.234 2.549 -16.906 1 98.75 550 THR B C 1
ATOM 9002 O O . THR B 1 550 ? 27.297 2.689 -17.703 1 98.75 550 THR B O 1
ATOM 9005 N N . LEU B 1 551 ? 28.641 3.547 -16.141 1 98.88 551 LEU B N 1
ATOM 9006 C CA . LEU B 1 551 ? 28.031 4.863 -16.266 1 98.88 551 LEU B CA 1
ATOM 9007 C C . LEU B 1 551 ? 28.25 5.426 -17.672 1 98.88 551 LEU B C 1
ATOM 9009 O O . LEU B 1 551 ? 27.344 6.02 -18.266 1 98.88 551 LEU B O 1
ATOM 9013 N N . VAL B 1 552 ? 29.484 5.305 -18.203 1 98.81 552 VAL B N 1
ATOM 9014 C CA . VAL B 1 552 ? 29.766 5.781 -19.562 1 98.81 552 VAL B CA 1
ATOM 9015 C C . VAL B 1 552 ? 28.844 5.109 -20.562 1 98.81 552 VAL B C 1
ATOM 9017 O O . VAL B 1 552 ? 28.25 5.777 -21.406 1 98.81 552 VAL B O 1
ATOM 9020 N N . ALA B 1 553 ? 28.688 3.799 -20.453 1 98.81 553 ALA B N 1
ATOM 9021 C CA . ALA B 1 553 ? 27.812 3.057 -21.344 1 98.81 553 ALA B CA 1
ATOM 9022 C C . ALA B 1 553 ? 26.375 3.529 -21.219 1 98.81 553 ALA B C 1
ATOM 9024 O O . ALA B 1 553 ? 25.641 3.625 -22.203 1 98.81 553 ALA B O 1
ATOM 9025 N N . THR B 1 554 ? 25.938 3.758 -19.969 1 98.81 554 THR B N 1
ATOM 9026 C CA . THR B 1 554 ? 24.578 4.227 -19.719 1 98.81 554 THR B CA 1
ATOM 9027 C C . THR B 1 554 ? 24.359 5.598 -20.344 1 98.81 554 THR B C 1
ATOM 9029 O O . THR B 1 554 ? 23.328 5.836 -20.969 1 98.81 554 THR B O 1
ATOM 9032 N N . VAL B 1 555 ? 25.266 6.512 -20.172 1 98.88 555 VAL B N 1
ATOM 9033 C CA . VAL B 1 555 ? 25.156 7.848 -20.734 1 98.88 555 VAL B CA 1
ATOM 9034 C C . VAL B 1 555 ? 25.125 7.758 -22.266 1 98.88 555 VAL B C 1
ATOM 9036 O O . VAL B 1 555 ? 24.344 8.438 -22.922 1 98.88 555 VAL B O 1
ATOM 9039 N N . ASP B 1 556 ? 26 6.926 -22.859 1 98.75 556 ASP B N 1
ATOM 9040 C CA . ASP B 1 556 ? 26.031 6.734 -24.297 1 98.75 556 ASP B CA 1
ATOM 9041 C C . ASP B 1 556 ? 24.688 6.211 -24.812 1 98.75 556 ASP B C 1
ATOM 9043 O O . ASP B 1 556 ? 24.156 6.715 -25.797 1 98.75 556 ASP B O 1
ATOM 9047 N N . ARG B 1 557 ? 24.172 5.258 -24.094 1 98.69 557 ARG B N 1
ATOM 9048 C CA . ARG B 1 557 ? 22.875 4.703 -24.469 1 98.69 557 ARG B CA 1
ATOM 9049 C C . ARG B 1 557 ? 21.781 5.758 -24.375 1 98.69 557 ARG B C 1
ATOM 9051 O O . ARG B 1 557 ? 20.938 5.867 -25.266 1 98.69 557 ARG B O 1
ATOM 9058 N N . TYR B 1 558 ? 21.812 6.461 -23.297 1 98.56 558 TYR B N 1
ATOM 9059 C CA . TYR B 1 558 ? 20.812 7.508 -23.109 1 98.56 558 TYR B CA 1
ATOM 9060 C C . TYR B 1 558 ? 20.875 8.547 -24.219 1 98.56 558 TYR B C 1
ATOM 9062 O O . TYR B 1 558 ? 19.859 8.992 -24.734 1 98.56 558 TYR B O 1
ATOM 9070 N N . ASN B 1 559 ? 22.047 8.961 -24.594 1 98.62 559 ASN B N 1
ATOM 9071 C CA . ASN B 1 559 ? 22.234 9.906 -25.688 1 98.62 559 ASN B CA 1
ATOM 9072 C C . ASN B 1 559 ? 21.719 9.344 -27.016 1 98.62 559 ASN B C 1
ATOM 9074 O O . ASN B 1 559 ? 21.156 10.078 -27.828 1 98.62 559 ASN B O 1
ATOM 9078 N N . GLU B 1 560 ? 21.922 8.086 -27.25 1 98.5 560 GLU B N 1
ATOM 9079 C CA . GLU B 1 560 ? 21.375 7.434 -28.438 1 98.5 560 GLU B CA 1
ATOM 9080 C C . GLU B 1 560 ? 19.844 7.512 -28.453 1 98.5 560 GLU B C 1
ATOM 9082 O O . GLU B 1 560 ? 19.25 7.797 -29.5 1 98.5 560 GLU B O 1
ATOM 9087 N N . LEU B 1 561 ? 19.219 7.223 -27.328 1 98 561 LEU B N 1
ATOM 9088 C CA . LEU B 1 561 ? 17.766 7.289 -27.203 1 98 561 LEU B CA 1
ATOM 9089 C C . LEU B 1 561 ? 17.266 8.711 -27.438 1 98 561 LEU B C 1
ATOM 9091 O O . LEU B 1 561 ? 16.234 8.922 -28.078 1 98 561 LEU B O 1
ATOM 9095 N N . CYS B 1 562 ? 17.969 9.656 -26.875 1 97.69 562 CYS B N 1
ATOM 9096 C CA . CYS B 1 562 ? 17.641 11.055 -27.094 1 97.69 562 CYS B CA 1
ATOM 9097 C C . CYS B 1 562 ? 17.656 11.391 -28.578 1 97.69 562 CYS B C 1
ATOM 9099 O O . CYS B 1 562 ? 16.75 12.07 -29.078 1 97.69 562 CYS B O 1
ATOM 9101 N N . ALA B 1 563 ? 18.656 10.984 -29.25 1 97.88 563 ALA B N 1
ATOM 9102 C CA . ALA B 1 563 ? 18.781 11.234 -30.672 1 97.88 563 ALA B CA 1
ATOM 9103 C C . ALA B 1 563 ? 17.625 10.586 -31.453 1 97.88 563 ALA B C 1
ATOM 9105 O O . ALA B 1 563 ? 17.141 11.148 -32.438 1 97.88 563 ALA B O 1
ATOM 9106 N N . LYS B 1 564 ? 17.203 9.438 -30.984 1 96.69 564 LYS B N 1
ATOM 9107 C CA . LYS B 1 564 ? 16.094 8.727 -31.609 1 96.69 564 LYS B CA 1
ATOM 9108 C C . LYS B 1 564 ? 14.758 9.398 -31.297 1 96.69 564 LYS B C 1
ATOM 9110 O O . LYS B 1 564 ? 13.781 9.219 -32.031 1 96.69 564 LYS B O 1
ATOM 9115 N N . GLY B 1 565 ? 14.68 10.016 -30.219 1 94.94 565 GLY B N 1
ATOM 9116 C CA . GLY B 1 565 ? 13.461 10.68 -29.781 1 94.94 565 GLY B CA 1
ATOM 9117 C C . GLY B 1 565 ? 12.477 9.734 -29.109 1 94.94 565 GLY B C 1
ATOM 9118 O O . GLY B 1 565 ? 11.289 10.047 -29 1 94.94 565 GLY B O 1
ATOM 9119 N N . VAL B 1 566 ? 12.883 8.57 -28.734 1 94.75 566 VAL B N 1
ATOM 9120 C CA . VAL B 1 566 ? 12.039 7.582 -28.062 1 94.75 566 VAL B CA 1
ATOM 9121 C C . VAL B 1 566 ? 12.844 6.863 -26.969 1 94.75 566 VAL B C 1
ATOM 9123 O O . VAL B 1 566 ? 13.961 6.398 -27.234 1 94.75 566 VAL B O 1
ATOM 9126 N N . ASP B 1 567 ? 12.312 6.859 -25.766 1 95.75 567 ASP B N 1
ATOM 9127 C CA . ASP B 1 567 ? 12.938 6.098 -24.688 1 95.75 567 ASP B CA 1
ATOM 9128 C C . ASP B 1 567 ? 12.477 4.641 -24.719 1 95.75 567 ASP B C 1
ATOM 9130 O O . ASP B 1 567 ? 11.531 4.273 -24.016 1 95.75 567 ASP B O 1
ATOM 9134 N N . GLU B 1 568 ? 13.203 3.807 -25.328 1 94.75 568 GLU B N 1
ATOM 9135 C CA . GLU B 1 568 ? 12.867 2.396 -25.5 1 94.75 568 GLU B CA 1
ATOM 9136 C C . GLU B 1 568 ? 13.094 1.609 -24.219 1 94.75 568 GLU B C 1
ATOM 9138 O O . GLU B 1 568 ? 12.633 0.474 -24.094 1 94.75 568 GLU B O 1
ATOM 9143 N N . ASP B 1 569 ? 13.75 2.254 -23.297 1 96.19 569 ASP B N 1
ATOM 9144 C CA . ASP B 1 569 ? 14.125 1.522 -22.094 1 96.19 569 ASP B CA 1
ATOM 9145 C C . ASP B 1 569 ? 13.055 1.666 -21.016 1 96.19 569 ASP B C 1
ATOM 9147 O O . ASP B 1 569 ? 12.68 0.682 -20.375 1 96.19 569 ASP B O 1
ATOM 9151 N N . PHE B 1 570 ? 12.492 2.902 -20.812 1 96 570 PHE B N 1
ATOM 9152 C CA . PHE B 1 570 ? 11.617 3.084 -19.672 1 96 570 PHE B CA 1
ATOM 9153 C C . PHE B 1 570 ? 10.398 3.916 -20.047 1 96 570 PHE B C 1
ATOM 9155 O O . PHE B 1 570 ? 9.508 4.129 -19.219 1 96 570 PHE B O 1
ATOM 9162 N N . GLY B 1 571 ? 10.328 4.445 -21.219 1 93.69 571 GLY B N 1
ATOM 9163 C CA . GLY B 1 571 ? 9.125 5.074 -21.734 1 93.69 571 GLY B CA 1
ATOM 9164 C C . GLY B 1 571 ? 9 6.535 -21.344 1 93.69 571 GLY B C 1
ATOM 9165 O O . GLY B 1 571 ? 7.891 7.074 -21.281 1 93.69 571 GLY B O 1
ATOM 9166 N N . LYS B 1 572 ? 10.148 7.191 -21.078 1 93 572 LYS B N 1
ATOM 9167 C CA . LYS B 1 572 ? 10.117 8.625 -20.797 1 93 572 LYS B CA 1
ATOM 9168 C C . LYS B 1 572 ? 9.648 9.414 -22.016 1 93 572 LYS B C 1
ATOM 9170 O O . LYS B 1 572 ? 10.023 9.102 -23.156 1 93 572 LYS B O 1
ATOM 9175 N N . GLU B 1 573 ? 8.812 10.477 -21.797 1 89.38 573 GLU B N 1
ATOM 9176 C CA . GLU B 1 573 ? 8.328 11.258 -22.922 1 89.38 573 GLU B CA 1
ATOM 9177 C C . GLU B 1 573 ? 9.477 11.977 -23.625 1 89.38 573 GLU B C 1
ATOM 9179 O O . GLU B 1 573 ? 10.414 12.453 -22.984 1 89.38 573 GLU B O 1
ATOM 9184 N N . ALA B 1 574 ? 9.344 12.109 -24.875 1 90.25 574 ALA B N 1
ATOM 9185 C CA . ALA B 1 574 ? 10.414 12.594 -25.75 1 90.25 574 ALA B CA 1
ATOM 9186 C C . ALA B 1 574 ? 10.828 14.016 -25.375 1 90.25 574 ALA B C 1
ATOM 9188 O O . ALA B 1 574 ? 12.016 14.344 -25.391 1 90.25 574 ALA B O 1
ATOM 9189 N N . TYR B 1 575 ? 9.922 14.859 -25.047 1 87.75 575 TYR B N 1
ATOM 9190 C CA . TYR B 1 575 ? 10.227 16.266 -24.812 1 87.75 575 TYR B CA 1
ATOM 9191 C C . TYR B 1 575 ? 11 16.453 -23.516 1 87.75 575 TYR B C 1
ATOM 9193 O O . TYR B 1 575 ? 11.602 17.5 -23.281 1 87.75 575 TYR B O 1
ATOM 9201 N N . ARG B 1 576 ? 11.117 15.383 -22.672 1 91.62 576 ARG B N 1
ATOM 9202 C CA . ARG B 1 576 ? 11.867 15.469 -21.422 1 91.62 576 ARG B CA 1
ATOM 9203 C C . ARG B 1 576 ? 13.188 14.719 -21.516 1 91.62 576 ARG B C 1
ATOM 9205 O O . ARG B 1 576 ? 13.906 14.57 -20.531 1 91.62 576 ARG B O 1
ATOM 9212 N N . MET B 1 577 ? 13.43 14.219 -22.672 1 94.44 577 MET B N 1
ATOM 9213 C CA . MET B 1 577 ? 14.727 13.594 -22.922 1 94.44 577 MET B CA 1
ATOM 9214 C C . MET B 1 577 ? 15.742 14.633 -23.406 1 94.44 577 MET B C 1
ATOM 9216 O O . MET B 1 577 ? 15.562 15.25 -24.453 1 94.44 577 MET B O 1
ATOM 9220 N N . ARG B 1 578 ? 16.781 14.82 -22.578 1 96.81 578 ARG B N 1
ATOM 9221 C CA . ARG B 1 578 ? 17.844 15.781 -22.891 1 96.81 578 ARG B CA 1
ATOM 9222 C C . ARG B 1 578 ? 19.203 15.102 -22.891 1 96.81 578 ARG B C 1
ATOM 9224 O O . ARG B 1 578 ? 19.609 14.5 -21.891 1 96.81 578 ARG B O 1
ATOM 9231 N N . PRO B 1 579 ? 19.922 15.258 -24 1 97.88 579 PRO B N 1
ATOM 9232 C CA . PRO B 1 579 ? 21.219 14.57 -24.062 1 97.88 579 PRO B CA 1
ATOM 9233 C C . PRO B 1 579 ? 22.234 15.148 -23.094 1 97.88 579 PRO B C 1
ATOM 9235 O O . PRO B 1 579 ? 22.156 16.312 -22.719 1 97.88 579 PRO B O 1
ATOM 9238 N N . ILE B 1 580 ? 23.156 14.359 -22.703 1 98.62 580 ILE B N 1
ATOM 9239 C CA . ILE B 1 580 ? 24.281 14.703 -21.844 1 98.62 580 ILE B CA 1
ATOM 9240 C C . ILE B 1 580 ? 25.594 14.609 -22.641 1 98.62 580 ILE B C 1
ATOM 9242 O O . ILE B 1 580 ? 26.219 13.547 -22.688 1 98.62 580 ILE B O 1
ATOM 9246 N N . THR B 1 581 ? 26.078 15.773 -23.172 1 97.81 581 THR B N 1
ATOM 9247 C CA . THR B 1 581 ? 27.156 15.664 -24.141 1 97.81 581 THR B CA 1
ATOM 9248 C C . THR B 1 581 ? 28.203 16.75 -23.922 1 97.81 581 THR B C 1
ATOM 9250 O O . THR B 1 581 ? 29.328 16.656 -24.406 1 97.81 581 THR B O 1
ATOM 9253 N N . GLU B 1 582 ? 27.844 17.781 -23.203 1 98.12 582 GLU B N 1
ATOM 9254 C CA . GLU B 1 582 ? 28.734 18.922 -23.109 1 98.12 582 GLU B CA 1
ATOM 9255 C C . GLU B 1 582 ? 29.234 19.125 -21.688 1 98.12 582 GLU B C 1
ATOM 9257 O O . GLU B 1 582 ? 28.438 19.266 -20.75 1 98.12 582 GLU B O 1
ATOM 9262 N N . PRO B 1 583 ? 30.5 19.203 -21.453 1 98 583 PRO B N 1
ATOM 9263 C CA . PRO B 1 583 ? 31.031 19.469 -20.109 1 98 583 PRO B CA 1
ATOM 9264 C C . PRO B 1 583 ? 30.859 20.938 -19.703 1 98 583 PRO B C 1
ATOM 9266 O O . PRO B 1 583 ? 30.656 21.797 -20.562 1 98 583 PRO B O 1
ATOM 9269 N N . PRO B 1 584 ? 31.141 21.375 -18.469 1 98.25 584 PRO B N 1
ATOM 9270 C CA . PRO B 1 584 ? 31.312 20.406 -17.375 1 98.25 584 PRO B CA 1
ATOM 9271 C C . PRO B 1 584 ? 30.062 19.562 -17.141 1 98.25 584 PRO B C 1
ATOM 9273 O O . PRO B 1 584 ? 28.953 20.016 -17.453 1 98.25 584 PRO B O 1
ATOM 9276 N N . PHE B 1 585 ? 30.281 18.406 -16.672 1 98.75 585 PHE B N 1
ATOM 9277 C CA . PHE B 1 585 ? 29.219 17.5 -16.234 1 98.75 585 PHE B CA 1
ATOM 9278 C C . PHE B 1 585 ? 29 17.609 -14.734 1 98.75 585 PHE B C 1
ATOM 9280 O O . PHE B 1 585 ? 29.938 17.906 -13.984 1 98.75 585 PHE B O 1
ATOM 9287 N N . TYR B 1 586 ? 27.75 17.375 -14.281 1 98.75 586 TYR B N 1
ATOM 9288 C CA . TYR B 1 586 ? 27.391 17.438 -12.867 1 98.75 586 TYR B CA 1
ATOM 9289 C C . TYR B 1 586 ? 26.672 16.156 -12.422 1 98.75 586 TYR B C 1
ATOM 9291 O O . TYR B 1 586 ? 26.031 15.492 -13.234 1 98.75 586 TYR B O 1
ATOM 9299 N N . GLY B 1 587 ? 26.828 15.828 -11.172 1 98.75 587 GLY B N 1
ATOM 9300 C CA . GLY B 1 587 ? 26.094 14.719 -10.586 1 98.75 587 GLY B CA 1
ATOM 9301 C C . GLY B 1 587 ? 25.969 14.82 -9.078 1 98.75 587 GLY B C 1
ATOM 9302 O O . GLY B 1 587 ? 26.766 15.508 -8.43 1 98.75 587 GLY B O 1
ATOM 9303 N N . TYR B 1 588 ? 25 14.195 -8.508 1 98.69 588 TYR B N 1
ATOM 9304 C CA . TYR B 1 588 ? 24.766 14.117 -7.07 1 98.69 588 TYR B CA 1
ATOM 9305 C C . TYR B 1 588 ? 23.875 12.93 -6.727 1 98.69 588 TYR B C 1
ATOM 9307 O O . TYR B 1 588 ? 23.094 12.469 -7.562 1 98.69 588 TYR B O 1
ATOM 9315 N N . PHE B 1 589 ? 24.016 12.383 -5.473 1 98.56 589 PHE B N 1
ATOM 9316 C CA . PHE B 1 589 ? 23.156 11.32 -4.961 1 98.56 589 PHE B CA 1
ATOM 9317 C C . PHE B 1 589 ? 21.969 11.906 -4.211 1 98.56 589 PHE B C 1
ATOM 9319 O O . PHE B 1 589 ? 22.078 12.977 -3.605 1 98.56 589 PHE B O 1
ATOM 9326 N N . MET B 1 590 ? 20.859 11.133 -4.348 1 97 590 MET B N 1
ATOM 9327 C CA . MET B 1 590 ? 19.625 11.562 -3.68 1 97 590 MET B CA 1
ATOM 9328 C C . MET B 1 590 ? 18.844 10.367 -3.17 1 97 590 MET B C 1
ATOM 9330 O O . MET B 1 590 ? 18.922 9.273 -3.734 1 97 590 MET B O 1
ATOM 9334 N N . GLY B 1 591 ? 18.109 10.555 -2.043 1 98.19 591 GLY B N 1
ATOM 9335 C CA . GLY B 1 591 ? 16.938 9.812 -1.637 1 98.19 591 GLY B CA 1
ATOM 9336 C C . GLY B 1 591 ? 15.719 10.695 -1.429 1 98.19 591 GLY B C 1
ATOM 9337 O O . GLY B 1 591 ? 15.609 11.766 -2.035 1 98.19 591 GLY B O 1
ATOM 9338 N N . GLY B 1 592 ? 14.828 10.172 -0.724 1 98.44 592 GLY B N 1
ATOM 9339 C CA . GLY B 1 592 ? 13.609 10.93 -0.479 1 98.44 592 GLY B CA 1
ATOM 9340 C C . GLY B 1 592 ? 13.742 11.922 0.664 1 98.44 592 GLY B C 1
ATOM 9341 O O . GLY B 1 592 ? 14.562 11.727 1.566 1 98.44 592 GLY B O 1
ATOM 9342 N N . SER B 1 593 ? 13.016 13.031 0.589 1 97.94 593 SER B N 1
ATOM 9343 C CA . SER B 1 593 ? 12.766 13.945 1.695 1 97.94 593 SER B CA 1
ATOM 9344 C C . SER B 1 593 ? 11.352 13.773 2.244 1 97.94 593 SER B C 1
ATOM 9346 O O . SER B 1 593 ? 10.375 13.961 1.521 1 97.94 593 SER B O 1
ATOM 9348 N N . LEU B 1 594 ? 11.258 13.328 3.502 1 97.69 594 LEU B N 1
ATOM 9349 C CA . LEU B 1 594 ? 9.961 13.094 4.125 1 97.69 594 LEU B CA 1
ATOM 9350 C C . LEU B 1 594 ? 9.336 14.398 4.586 1 97.69 594 LEU B C 1
ATOM 9352 O O . LEU B 1 594 ? 9.953 15.164 5.328 1 97.69 594 LEU B O 1
ATOM 9356 N N . LEU B 1 595 ? 8.141 14.656 4.098 1 96.62 595 LEU B N 1
ATOM 9357 C CA . LEU B 1 595 ? 7.457 15.891 4.473 1 96.62 595 LEU B CA 1
ATOM 9358 C C . LEU B 1 595 ? 6.477 15.641 5.613 1 96.62 595 LEU B C 1
ATOM 9360 O O . LEU B 1 595 ? 6.309 16.484 6.492 1 96.62 595 LEU B O 1
ATOM 9364 N N . THR B 1 596 ? 5.762 14.594 5.543 1 96.88 596 THR B N 1
ATOM 9365 C CA . THR B 1 596 ? 4.785 14.242 6.566 1 96.88 596 THR B CA 1
ATOM 9366 C C . THR B 1 596 ? 4.219 12.844 6.312 1 96.88 596 THR B C 1
ATOM 9368 O O . THR B 1 596 ? 4.652 12.148 5.395 1 96.88 596 THR B O 1
ATOM 9371 N N . THR B 1 597 ? 3.418 12.328 7.203 1 98 597 THR B N 1
ATOM 9372 C CA . THR B 1 597 ? 2.545 11.172 7.047 1 98 597 THR B CA 1
ATOM 9373 C C . THR B 1 597 ? 1.078 11.594 7.07 1 98 597 THR B C 1
ATOM 9375 O O . THR B 1 597 ? 0.674 12.406 7.902 1 98 597 THR B O 1
ATOM 9378 N N . CYS B 1 598 ? 0.309 11.109 6.094 1 97.94 598 CYS B N 1
ATOM 9379 C CA . CYS B 1 598 ? -1.055 11.602 5.938 1 97.94 598 CYS B CA 1
ATOM 9380 C C . CYS B 1 598 ? -2.068 10.5 6.211 1 97.94 598 CYS B C 1
ATOM 9382 O O . CYS B 1 598 ? -3.191 10.547 5.703 1 97.94 598 CYS B O 1
ATOM 9384 N N . ASP B 1 599 ? -1.679 9.438 6.883 1 98.38 599 ASP B N 1
ATOM 9385 C CA . ASP B 1 599 ? -2.57 8.391 7.383 1 98.38 599 ASP B CA 1
ATOM 9386 C C . ASP B 1 599 ? -2.799 8.547 8.883 1 98.38 599 ASP B C 1
ATOM 9388 O O . ASP B 1 599 ? -1.91 8.992 9.609 1 98.38 599 ASP B O 1
ATOM 9392 N N . GLY B 1 600 ? -3.998 8.234 9.336 1 98.69 600 GLY B N 1
ATOM 9393 C CA . GLY B 1 600 ? -4.352 8.414 10.734 1 98.69 600 GLY B CA 1
ATOM 9394 C C . GLY B 1 600 ? -5.68 7.773 11.102 1 98.69 600 GLY B C 1
ATOM 9395 O O . GLY B 1 600 ? -5.992 6.672 10.641 1 98.69 600 GLY B O 1
ATOM 9396 N N . LEU B 1 601 ? -6.398 8.453 12.016 1 98.88 601 LEU B N 1
ATOM 9397 C CA . LEU B 1 601 ? -7.668 7.918 12.5 1 98.88 601 LEU B CA 1
ATOM 9398 C C . LEU B 1 601 ? -8.734 7.988 11.414 1 98.88 601 LEU B C 1
ATOM 9400 O O . LEU B 1 601 ? -8.898 9.023 10.766 1 98.88 601 LEU B O 1
ATOM 9404 N N . ARG B 1 602 ? -9.469 6.934 11.219 1 98.81 602 ARG B N 1
ATOM 9405 C CA . ARG B 1 602 ? -10.539 6.926 10.219 1 98.81 602 ARG B CA 1
ATOM 9406 C C . ARG B 1 602 ? -11.672 7.867 10.625 1 98.81 602 ARG B C 1
ATOM 9408 O O . ARG B 1 602 ? -12.086 7.887 11.781 1 98.81 602 ARG B O 1
ATOM 9415 N N . ILE B 1 603 ? -12.094 8.664 9.688 1 98.81 603 ILE B N 1
ATOM 9416 C CA . ILE B 1 603 ? -13.148 9.641 9.93 1 98.81 603 ILE B CA 1
ATOM 9417 C C . ILE B 1 603 ? -14.25 9.484 8.883 1 98.81 603 ILE B C 1
ATOM 9419 O O . ILE B 1 603 ? -14.031 8.891 7.828 1 98.81 603 ILE B O 1
ATOM 9423 N N . ASN B 1 604 ? -15.453 9.977 9.211 1 98.06 604 ASN B N 1
ATOM 9424 C CA . ASN B 1 604 ? -16.5 10.141 8.211 1 98.06 604 ASN B CA 1
ATOM 9425 C C . ASN B 1 604 ? -16.453 11.531 7.57 1 98.06 604 ASN B C 1
ATOM 9427 O O . ASN B 1 604 ? -15.539 12.312 7.84 1 98.06 604 ASN B O 1
ATOM 9431 N N . ARG B 1 605 ? -17.359 11.852 6.738 1 96.5 605 ARG B N 1
ATOM 9432 C CA . ARG B 1 605 ? -17.375 13.094 5.98 1 96.5 605 ARG B CA 1
ATOM 9433 C C . ARG B 1 605 ? -17.531 14.297 6.906 1 96.5 605 ARG B C 1
ATOM 9435 O O . ARG B 1 605 ? -17.234 15.43 6.523 1 96.5 605 ARG B O 1
ATOM 9442 N N . LYS B 1 606 ? -18.047 14.102 8.117 1 97.56 606 LYS B N 1
ATOM 9443 C CA . LYS B 1 606 ? -18.203 15.18 9.086 1 97.56 606 LYS B CA 1
ATOM 9444 C C . LYS B 1 606 ? -16.969 15.297 9.969 1 97.56 606 LYS B C 1
ATOM 9446 O O . LYS B 1 606 ? -16.953 16.047 10.945 1 97.56 606 LYS B O 1
ATOM 9451 N N . CYS B 1 607 ? -15.977 14.484 9.727 1 98.56 607 CYS B N 1
ATOM 9452 C CA . CYS B 1 607 ? -14.695 14.461 10.422 1 98.56 607 CYS B CA 1
ATOM 9453 C C . CYS B 1 607 ? -14.828 13.789 11.781 1 98.56 607 CYS B C 1
ATOM 9455 O O . CYS B 1 607 ? -13.992 14 12.664 1 98.56 607 CYS B O 1
ATOM 9457 N N . GLN B 1 608 ? -15.953 13.102 12.023 1 98.81 608 GLN B N 1
ATOM 9458 C CA . GLN B 1 608 ? -16.094 12.312 13.242 1 98.81 608 GLN B CA 1
ATOM 9459 C C . GLN B 1 608 ? -15.266 11.031 13.164 1 98.81 608 GLN B C 1
ATOM 9461 O O . GLN B 1 608 ? -15.172 10.406 12.109 1 98.81 608 GLN B O 1
ATOM 9466 N N . VAL B 1 609 ? -14.695 10.617 14.273 1 98.88 609 VAL B N 1
ATOM 9467 C CA . VAL B 1 609 ? -13.758 9.5 14.305 1 98.88 609 VAL B CA 1
ATOM 9468 C C . VAL B 1 609 ? -14.516 8.188 14.484 1 98.88 609 VAL B C 1
ATOM 9470 O O . VAL B 1 609 ? -15.438 8.109 15.297 1 98.88 609 VAL B O 1
ATOM 9473 N N . TYR B 1 610 ? -14.125 7.164 13.727 1 98.75 610 TYR B N 1
ATOM 9474 C CA . TYR B 1 610 ? -14.711 5.836 13.844 1 98.75 610 TYR B CA 1
ATOM 9475 C C . TYR B 1 610 ? -13.953 4.984 14.852 1 98.75 610 TYR B C 1
ATOM 9477 O O . TYR B 1 610 ? -12.727 5.105 14.977 1 98.75 610 TYR B O 1
ATOM 9485 N N . ASP B 1 611 ? -14.695 4.137 15.547 1 98.44 611 ASP B N 1
ATOM 9486 C CA . ASP B 1 611 ? -14.055 3.121 16.391 1 98.44 611 ASP B CA 1
ATOM 9487 C C . ASP B 1 611 ? -13.773 1.853 15.586 1 98.44 611 ASP B C 1
ATOM 9489 O O . ASP B 1 611 ? -13.883 1.85 14.359 1 98.44 611 ASP B O 1
ATOM 9493 N N . GLN B 1 612 ? -13.375 0.771 16.188 1 96.06 612 GLN B N 1
ATOM 9494 C CA . GLN B 1 612 ? -12.961 -0.477 15.547 1 96.06 612 GLN B CA 1
ATOM 9495 C C . GLN B 1 612 ? -14.133 -1.148 14.836 1 96.06 612 GLN B C 1
ATOM 9497 O O . GLN B 1 612 ? -13.938 -2.01 13.977 1 96.06 612 GLN B O 1
ATOM 9502 N N . ASN B 1 613 ? -15.367 -0.73 15.156 1 95.12 613 ASN B N 1
ATOM 9503 C CA . ASN B 1 613 ? -16.562 -1.34 14.594 1 95.12 613 ASN B CA 1
ATOM 9504 C C . ASN B 1 613 ? -17.25 -0.4 13.609 1 95.12 613 ASN B C 1
ATOM 9506 O O . ASN B 1 613 ? -18.438 -0.586 13.289 1 95.12 613 ASN B O 1
ATOM 9510 N N . HIS B 1 614 ? -16.531 0.666 13.234 1 96.69 614 HIS B N 1
ATOM 9511 C CA . HIS B 1 614 ? -17.031 1.645 12.273 1 96.69 614 HIS B CA 1
ATOM 9512 C C . HIS B 1 614 ? -18.219 2.418 12.844 1 96.69 614 HIS B C 1
ATOM 9514 O O . HIS B 1 614 ? -19.141 2.781 12.109 1 96.69 614 HIS B O 1
ATOM 9520 N N . LYS B 1 615 ? -18.219 2.535 14.125 1 97.56 615 LYS B N 1
ATOM 9521 C CA . LYS B 1 615 ? -19.172 3.42 14.805 1 97.56 615 LYS B CA 1
ATOM 9522 C C . LYS B 1 615 ? -18.484 4.715 15.242 1 97.56 615 LYS B C 1
ATOM 9524 O O . LYS B 1 615 ? -17.312 4.707 15.633 1 97.56 615 LYS B O 1
ATOM 9529 N N . VAL B 1 616 ? -19.25 5.766 15.266 1 98.19 616 VAL B N 1
ATOM 9530 C CA . VAL B 1 616 ? -18.719 7.07 15.641 1 98.19 616 VAL B CA 1
ATOM 9531 C C . VAL B 1 616 ? -18.438 7.102 17.141 1 98.19 616 VAL B C 1
ATOM 9533 O O . VAL B 1 616 ? -19.25 6.652 17.953 1 98.19 616 VAL B O 1
ATOM 9536 N N . ILE B 1 617 ? -17.25 7.562 17.484 1 98.81 617 ILE B N 1
ATOM 9537 C CA . ILE B 1 617 ? -16.953 7.898 18.875 1 98.81 617 ILE B CA 1
ATOM 9538 C C . ILE B 1 617 ? -17.516 9.289 19.203 1 98.81 617 ILE B C 1
ATOM 9540 O O . ILE B 1 617 ? -16.969 10.297 18.75 1 98.81 617 ILE B O 1
ATOM 9544 N N . GLU B 1 618 ? -18.562 9.328 19.953 1 98.62 618 GLU B N 1
ATOM 9545 C CA . GLU B 1 618 ? -19.234 10.586 20.234 1 98.62 618 GLU B CA 1
ATOM 9546 C C . GLU B 1 618 ? -18.281 11.594 20.859 1 98.62 618 GLU B C 1
ATOM 9548 O O . GLU B 1 618 ? -17.484 11.234 21.734 1 98.62 618 GLU B O 1
ATOM 9553 N N . GLY B 1 619 ? -18.281 12.805 20.328 1 98.81 619 GLY B N 1
ATOM 9554 C CA . GLY B 1 619 ? -17.5 13.891 20.906 1 98.81 619 GLY B CA 1
ATOM 9555 C C . GLY B 1 619 ? -16.109 14 20.312 1 98.81 619 GLY B C 1
ATOM 9556 O O . GLY B 1 619 ? -15.367 14.93 20.641 1 98.81 619 GLY B O 1
ATOM 9557 N N . LEU B 1 620 ? -15.695 13.078 19.422 1 98.94 620 LEU B N 1
ATOM 9558 C CA . LEU B 1 620 ? -14.328 13.078 18.922 1 98.94 620 LEU B CA 1
ATOM 9559 C C . LEU B 1 620 ? -14.312 13.352 17.422 1 98.94 620 LEU B C 1
ATOM 9561 O O . LEU B 1 620 ? -14.969 12.648 16.641 1 98.94 620 LEU B O 1
ATOM 9565 N N . TYR B 1 621 ? -13.641 14.391 17.031 1 98.88 621 TYR B N 1
ATOM 9566 C CA . TYR B 1 621 ? -13.367 14.781 15.648 1 98.88 621 TYR B CA 1
ATOM 9567 C C . TYR B 1 621 ? -11.875 14.773 15.367 1 98.88 621 TYR B C 1
ATOM 9569 O O . TYR B 1 621 ? -11.062 14.875 16.281 1 98.88 621 TYR B O 1
ATOM 9577 N N . CYS B 1 622 ? -11.5 14.562 14.172 1 98.94 622 CYS B N 1
ATOM 9578 C CA . CYS B 1 622 ? -10.094 14.562 13.773 1 98.94 622 CYS B CA 1
ATOM 9579 C C . CYS B 1 622 ? -9.922 15.188 12.391 1 98.94 622 CYS B C 1
ATOM 9581 O O . CYS B 1 622 ? -10.703 14.914 11.477 1 98.94 622 CYS B O 1
ATOM 9583 N N . VAL B 1 623 ? -8.906 16.094 12.219 1 98.75 623 VAL B N 1
ATOM 9584 C CA . VAL B 1 623 ? -8.695 16.797 10.961 1 98.75 623 VAL B CA 1
ATOM 9585 C C . VAL B 1 623 ? -7.203 16.812 10.625 1 98.75 623 VAL B C 1
ATOM 9587 O O . VAL B 1 623 ? -6.359 16.719 11.516 1 98.75 623 VAL B O 1
ATOM 9590 N N . GLY B 1 624 ? -6.91 16.875 9.336 1 98.25 624 GLY B N 1
ATOM 9591 C CA . GLY B 1 624 ? -5.531 17 8.898 1 98.25 624 GLY B CA 1
ATOM 9592 C C . GLY B 1 624 ? -4.777 15.688 8.914 1 98.25 624 GLY B C 1
ATOM 9593 O O . GLY B 1 624 ? -5.359 14.625 8.664 1 98.25 624 GLY B O 1
ATOM 9594 N N . ASP B 1 625 ? -3.473 15.75 9.18 1 97.88 625 ASP B N 1
ATOM 9595 C CA . ASP B 1 625 ? -2.588 14.625 8.891 1 97.88 625 ASP B CA 1
ATOM 9596 C C . ASP B 1 625 ? -2.664 13.57 9.984 1 97.88 625 ASP B C 1
ATOM 9598 O O . ASP B 1 625 ? -2.133 12.469 9.836 1 97.88 625 ASP B O 1
ATOM 9602 N N . CYS B 1 626 ? -3.361 13.875 11.078 1 98.38 626 CYS B N 1
ATOM 9603 C CA . CYS B 1 626 ? -3.631 12.812 12.039 1 98.38 626 CYS B CA 1
ATOM 9604 C C . CYS B 1 626 ? -4.934 12.094 11.711 1 98.38 626 CYS B C 1
ATOM 9606 O O . CYS B 1 626 ? -5.281 11.109 12.359 1 98.38 626 CYS B O 1
ATOM 9608 N N . SER B 1 627 ? -5.648 12.578 10.758 1 98.69 627 SER B N 1
ATOM 9609 C CA . SER B 1 627 ? -6.836 11.883 10.266 1 98.69 627 SER B CA 1
ATOM 9610 C C . SER B 1 627 ? -6.504 11 9.062 1 98.69 627 SER B C 1
ATOM 9612 O O . SER B 1 627 ? -5.473 11.188 8.414 1 98.69 627 SER B O 1
ATOM 9614 N N . GLY B 1 628 ? -7.371 10.008 8.859 1 98.44 628 GLY B N 1
ATOM 9615 C CA . GLY B 1 628 ? -7.242 9.086 7.746 1 98.44 628 GLY B CA 1
ATOM 9616 C C . GLY B 1 628 ? -8.391 9.18 6.758 1 98.44 628 GLY B C 1
ATOM 9617 O O . GLY B 1 628 ? -8.906 10.266 6.496 1 98.44 628 GLY B O 1
ATOM 9618 N N . SER B 1 629 ? -8.656 8.117 6.039 1 98.56 629 SER B N 1
ATOM 9619 C CA . SER B 1 629 ? -9.812 7.887 5.18 1 98.56 629 SER B CA 1
ATOM 9620 C C . SER B 1 629 ? -9.68 8.633 3.855 1 98.56 629 SER B C 1
ATOM 9622 O O . SER B 1 629 ? -10.633 8.703 3.076 1 98.56 629 SER B O 1
ATOM 9624 N N . PHE B 1 630 ? -8.5 9.234 3.516 1 98.62 630 PHE B N 1
ATOM 9625 C CA . PHE B 1 630 ? -8.367 10.078 2.336 1 98.62 630 PHE B CA 1
ATOM 9626 C C . PHE B 1 630 ? -7.23 9.594 1.445 1 98.62 630 PHE B C 1
ATOM 9628 O O . PHE B 1 630 ? -7.422 9.375 0.248 1 98.62 630 PHE B O 1
ATOM 9635 N N . PHE B 1 631 ? -6.043 9.43 1.963 1 98.56 631 PHE B N 1
ATOM 9636 C CA . PHE B 1 631 ? -4.844 8.977 1.262 1 98.56 631 PHE B CA 1
ATOM 9637 C C . PHE B 1 631 ? -4.5 7.543 1.644 1 98.56 631 PHE B C 1
ATOM 9639 O O . PHE B 1 631 ? -4.844 7.09 2.736 1 98.56 631 PHE B O 1
ATOM 9646 N N . SER B 1 632 ? -3.783 6.832 0.753 1 98.25 632 SER B N 1
ATOM 9647 C CA . SER B 1 632 ? -3.287 5.496 1.063 1 98.25 632 SER B CA 1
ATOM 9648 C C . SER B 1 632 ? -2.129 5.109 0.15 1 98.25 632 SER B C 1
ATOM 9650 O O . SER B 1 632 ? -2.205 5.285 -1.067 1 98.25 632 SER B O 1
ATOM 9652 N N . GLY B 1 633 ? -1.047 4.73 0.73 1 97.25 633 GLY B N 1
ATOM 9653 C CA . GLY B 1 633 ? 0.047 4.086 0.023 1 97.25 633 GLY B CA 1
ATOM 9654 C C . GLY B 1 633 ? 1.015 5.07 -0.605 1 97.25 633 GLY B C 1
ATOM 9655 O O . GLY B 1 633 ? 2.166 4.727 -0.883 1 97.25 633 GLY B O 1
ATOM 9656 N N . ASN B 1 634 ? 0.596 6.23 -0.924 1 97.25 634 ASN B N 1
ATOM 9657 C CA . ASN B 1 634 ? 1.345 7.27 -1.619 1 97.25 634 ASN B CA 1
ATOM 9658 C C . ASN B 1 634 ? 0.677 8.633 -1.473 1 97.25 634 ASN B C 1
ATOM 9660 O O . ASN B 1 634 ? -0.268 8.789 -0.697 1 97.25 634 ASN B O 1
ATOM 9664 N N . TYR B 1 635 ? 1.286 9.625 -2.111 1 96.56 635 TYR B N 1
ATOM 9665 C CA . TYR B 1 635 ? 0.734 10.977 -2.166 1 96.56 635 TYR B CA 1
ATOM 9666 C C . TYR B 1 635 ? 0.551 11.43 -3.607 1 96.56 635 TYR B C 1
ATOM 9668 O O . TYR B 1 635 ? 1.469 11.312 -4.422 1 96.56 635 TYR B O 1
ATOM 9676 N N . PRO B 1 636 ? -0.65 11.922 -3.969 1 94.88 636 PRO B N 1
ATOM 9677 C CA . PRO B 1 636 ? -0.914 12.391 -5.332 1 94.88 636 PRO B CA 1
ATOM 9678 C C . PRO B 1 636 ? -0.338 13.781 -5.594 1 94.88 636 PRO B C 1
ATOM 9680 O O . PRO B 1 636 ? -1.079 14.766 -5.613 1 94.88 636 PRO B O 1
ATOM 9683 N N . GLU B 1 637 ? 0.865 13.875 -5.988 1 90.38 637 GLU B N 1
ATOM 9684 C CA . GLU B 1 637 ? 1.631 15.117 -6.027 1 90.38 637 GLU B CA 1
ATOM 9685 C C . GLU B 1 637 ? 1.096 16.062 -7.098 1 90.38 637 GLU B C 1
ATOM 9687 O O . GLU B 1 637 ? 1.302 17.281 -7.02 1 90.38 637 GLU B O 1
ATOM 9692 N N . TYR B 1 638 ? 0.346 15.531 -8.102 1 89.12 638 TYR B N 1
ATOM 9693 C CA . TYR B 1 638 ? -0.153 16.375 -9.18 1 89.12 638 TYR B CA 1
ATOM 9694 C C . TYR B 1 638 ? -1.417 17.109 -8.75 1 89.12 638 TYR B C 1
ATOM 9696 O O . TYR B 1 638 ? -1.851 18.062 -9.414 1 89.12 638 TYR B O 1
ATOM 9704 N N . PHE B 1 639 ? -1.965 16.672 -7.707 1 93.69 639 PHE B N 1
ATOM 9705 C CA . PHE B 1 639 ? -3.027 17.453 -7.086 1 93.69 639 PHE B CA 1
ATOM 9706 C C . PHE B 1 639 ? -2.457 18.422 -6.059 1 93.69 639 PHE B C 1
ATOM 9708 O O . PHE B 1 639 ? -2.633 18.234 -4.855 1 93.69 639 PHE B O 1
ATOM 9715 N N . VAL B 1 640 ? -1.866 19.484 -6.621 1 94.56 640 VAL B N 1
ATOM 9716 C CA . VAL B 1 640 ? -1.003 20.391 -5.871 1 94.56 640 VAL B CA 1
ATOM 9717 C C . VAL B 1 640 ? -1.785 21.016 -4.719 1 94.56 640 VAL B C 1
ATOM 9719 O O . VAL B 1 640 ? -2.838 21.625 -4.93 1 94.56 640 VAL B O 1
ATOM 9722 N N . GLY B 1 641 ? -1.245 20.797 -3.486 1 96.12 641 GLY B N 1
ATOM 9723 C CA . GLY B 1 641 ? -1.805 21.422 -2.299 1 96.12 641 GLY B CA 1
ATOM 9724 C C . GLY B 1 641 ? -2.994 20.672 -1.731 1 96.12 641 GLY B C 1
ATOM 9725 O O . GLY B 1 641 ? -3.65 21.141 -0.803 1 96.12 641 GLY B O 1
ATOM 9726 N N . VAL B 1 642 ? -3.26 19.469 -2.225 1 97.56 642 VAL B N 1
ATOM 9727 C CA . VAL B 1 642 ? -4.469 18.75 -1.834 1 97.56 642 VAL B CA 1
ATOM 9728 C C . VAL B 1 642 ? -4.422 18.422 -0.343 1 97.56 642 VAL B C 1
ATOM 9730 O O . VAL B 1 642 ? -5.449 18.453 0.34 1 97.56 642 VAL B O 1
ATOM 9733 N N . ALA B 1 643 ? -3.266 18.125 0.22 1 97.12 643 ALA B N 1
ATOM 9734 C CA . ALA B 1 643 ? -3.17 17.812 1.643 1 97.12 643 ALA B CA 1
ATOM 9735 C C . ALA B 1 643 ? -3.547 19.016 2.498 1 97.12 643 ALA B C 1
ATOM 9737 O O . ALA B 1 643 ? -4.34 18.891 3.436 1 97.12 643 ALA B O 1
ATOM 9738 N N . VAL B 1 644 ? -2.996 20.188 2.158 1 97.25 644 VAL B N 1
ATOM 9739 C CA . VAL B 1 644 ? -3.285 21.391 2.924 1 97.25 644 VAL B CA 1
ATOM 9740 C C . VAL B 1 644 ? -4.73 21.828 2.684 1 97.25 644 VAL B C 1
ATOM 9742 O O . VAL B 1 644 ? -5.434 22.219 3.619 1 97.25 644 VAL B O 1
ATOM 9745 N N . GLY B 1 645 ? -5.141 21.812 1.387 1 98.12 645 GLY B N 1
ATOM 9746 C CA . GLY B 1 645 ? -6.523 22.141 1.078 1 98.12 645 GLY B CA 1
ATOM 9747 C C . GLY B 1 645 ? -7.523 21.297 1.849 1 98.12 645 GLY B C 1
ATOM 9748 O O . GLY B 1 645 ? -8.477 21.828 2.424 1 98.12 645 GLY B O 1
ATOM 9749 N N . ARG B 1 646 ? -7.285 19.984 1.836 1 98.25 646 ARG B N 1
ATOM 9750 C CA . ARG B 1 646 ? -8.133 19.062 2.584 1 98.25 646 ARG B CA 1
ATOM 9751 C C . ARG B 1 646 ? -8.086 19.359 4.078 1 98.25 646 ARG B C 1
ATOM 9753 O O . ARG B 1 646 ? -9.125 19.375 4.746 1 98.25 646 ARG B O 1
ATOM 9760 N N . THR B 1 647 ? -6.926 19.656 4.676 1 98.38 647 THR B N 1
ATOM 9761 C CA . THR B 1 647 ? -6.742 19.922 6.098 1 98.38 647 THR B CA 1
ATOM 9762 C C . THR B 1 647 ? -7.512 21.172 6.523 1 98.38 647 THR B C 1
ATOM 9764 O O . THR B 1 647 ? -8.25 21.156 7.512 1 98.38 647 THR B O 1
ATOM 9767 N N . MET B 1 648 ? -7.363 22.219 5.777 1 98.38 648 MET B N 1
ATOM 9768 C CA . MET B 1 648 ? -8.016 23.484 6.102 1 98.38 648 MET B CA 1
ATOM 9769 C C . MET B 1 648 ? -9.531 23.359 5.938 1 98.38 648 MET B C 1
ATOM 9771 O O . MET B 1 648 ? -10.289 23.891 6.754 1 98.38 648 MET B O 1
ATOM 9775 N N . THR B 1 649 ? -9.961 22.672 4.891 1 98.69 649 THR B N 1
ATOM 9776 C CA . THR B 1 649 ? -11.383 22.438 4.684 1 98.69 649 THR B CA 1
ATOM 9777 C C . THR B 1 649 ? -11.977 21.641 5.836 1 98.69 649 THR B C 1
ATOM 9779 O O . THR B 1 649 ? -13.047 21.953 6.344 1 98.69 649 THR B O 1
ATOM 9782 N N . GLN B 1 650 ? -11.281 20.609 6.27 1 98.75 650 GLN B N 1
ATOM 9783 C CA . GLN B 1 650 ? -11.727 19.781 7.383 1 98.75 650 GLN B CA 1
ATOM 9784 C C . GLN B 1 650 ? -11.852 20.594 8.664 1 98.75 650 GLN B C 1
ATOM 9786 O O . GLN B 1 650 ? -12.828 20.453 9.406 1 98.75 650 GLN B O 1
ATOM 9791 N N . GLY B 1 651 ? -10.867 21.422 8.93 1 98.69 651 GLY B N 1
ATOM 9792 C CA . GLY B 1 651 ? -10.914 22.25 10.125 1 98.69 651 GLY B CA 1
ATOM 9793 C C . GLY B 1 651 ? -12.172 23.094 10.219 1 98.69 651 GLY B C 1
ATOM 9794 O O . GLY B 1 651 ? -12.836 23.125 11.25 1 98.69 651 GLY B O 1
ATOM 9795 N N . ARG B 1 652 ? -12.484 23.75 9.141 1 98.31 652 ARG B N 1
ATOM 9796 C CA . ARG B 1 652 ? -13.68 24.594 9.086 1 98.31 652 ARG B CA 1
ATOM 9797 C C . ARG B 1 652 ? -14.945 23.75 9.109 1 98.31 652 ARG B C 1
ATOM 9799 O O . ARG B 1 652 ? -15.875 24.031 9.867 1 98.31 652 ARG B O 1
ATOM 9806 N N . TYR B 1 653 ? -14.93 22.719 8.344 1 97.88 653 TYR B N 1
ATOM 9807 C CA . TYR B 1 653 ? -16.109 21.875 8.164 1 97.88 653 TYR B CA 1
ATOM 9808 C C . TYR B 1 653 ? -16.484 21.172 9.461 1 97.88 653 TYR B C 1
ATOM 9810 O O . TYR B 1 653 ? -17.656 21 9.766 1 97.88 653 TYR B O 1
ATOM 9818 N N . ALA B 1 654 ? -15.523 20.688 10.219 1 98.44 654 ALA B N 1
ATOM 9819 C CA . ALA B 1 654 ? -15.773 20 11.484 1 98.44 654 ALA B CA 1
ATOM 9820 C C . ALA B 1 654 ? -16.547 20.891 12.445 1 98.44 654 ALA B C 1
ATOM 9822 O O . ALA B 1 654 ? -17.5 20.438 13.094 1 98.44 654 ALA B O 1
ATOM 9823 N N . VAL B 1 655 ? -16.156 22.156 12.578 1 98.62 655 VAL B N 1
ATOM 9824 C CA . VAL B 1 655 ? -16.844 23.094 13.477 1 98.62 655 VAL B CA 1
ATOM 9825 C C . VAL B 1 655 ? -18.25 23.359 12.969 1 98.62 655 VAL B C 1
ATOM 9827 O O . VAL B 1 655 ? -19.203 23.391 13.75 1 98.62 655 VAL B O 1
ATOM 9830 N N . LYS B 1 656 ? -18.422 23.547 11.68 1 97.94 656 LYS B N 1
ATOM 9831 C CA . LYS B 1 656 ? -19.75 23.734 11.117 1 97.94 656 LYS B CA 1
ATOM 9832 C C . LYS B 1 656 ? -20.641 22.531 11.414 1 97.94 656 LYS B C 1
ATOM 9834 O O . LYS B 1 656 ? -21.828 22.703 11.711 1 97.94 656 LYS B O 1
ATOM 9839 N N . ALA B 1 657 ? -20.047 21.359 11.289 1 97.12 657 ALA B N 1
ATOM 9840 C CA . ALA B 1 657 ? -20.797 20.141 11.609 1 97.12 657 ALA B CA 1
ATOM 9841 C C . ALA B 1 657 ? -21.219 20.125 13.078 1 97.12 657 ALA B C 1
ATOM 9843 O O . ALA B 1 657 ? -22.344 19.75 13.406 1 97.12 657 ALA B O 1
ATOM 9844 N N . ILE B 1 658 ? -20.344 20.5 13.977 1 97.81 658 ILE B N 1
ATOM 9845 C CA . ILE B 1 658 ? -20.609 20.547 15.406 1 97.81 658 ILE B CA 1
ATOM 9846 C C . ILE B 1 658 ? -21.734 21.547 15.688 1 97.81 658 ILE B C 1
ATOM 9848 O O . ILE B 1 658 ? -22.594 21.297 16.547 1 97.81 658 ILE B O 1
ATOM 9852 N N . LEU B 1 659 ? -21.75 22.625 14.914 1 96.62 659 LEU B N 1
ATOM 9853 C CA . LEU B 1 659 ? -22.75 23.672 15.086 1 96.62 659 LEU B CA 1
ATOM 9854 C C . LEU B 1 659 ? -24.078 23.266 14.461 1 96.62 659 LEU B C 1
ATOM 9856 O O . LEU B 1 659 ? -25.094 23.953 14.625 1 96.62 659 LEU B O 1
ATOM 9860 N N . GLY B 1 660 ? -24.109 22.109 13.719 1 91.88 660 GLY B N 1
ATOM 9861 C CA . GLY B 1 660 ? -25.344 21.609 13.117 1 91.88 660 GLY B CA 1
ATOM 9862 C C . GLY B 1 660 ? -25.672 22.281 11.797 1 91.88 660 GLY B C 1
ATOM 9863 O O . GLY B 1 660 ? -26.828 22.25 11.352 1 91.88 660 GLY B O 1
ATOM 9864 N N . GLU B 1 661 ? -24.766 22.875 11.258 1 84.25 661 GLU B N 1
ATOM 9865 C CA . GLU B 1 661 ? -24.984 23.5 9.953 1 84.25 661 GLU B CA 1
ATOM 9866 C C . GLU B 1 661 ? -25.078 22.453 8.844 1 84.25 661 GLU B C 1
ATOM 9868 O O . GLU B 1 661 ? -24.438 21.406 8.93 1 84.25 661 GLU B O 1
ATOM 9873 N N . THR B 1 662 ? -26.141 22.625 8.039 1 69.12 662 THR B N 1
ATOM 9874 C CA . THR B 1 662 ? -26.266 21.719 6.902 1 69.12 662 THR B CA 1
ATOM 9875 C C . THR B 1 662 ? -25.109 21.906 5.93 1 69.12 662 THR B C 1
ATOM 9877 O O . THR B 1 662 ? -24.906 23 5.395 1 69.12 662 THR B O 1
ATOM 9880 N N . VAL B 1 663 ? -24.203 21.078 6.035 1 58.41 663 VAL B N 1
ATOM 9881 C CA . VAL B 1 663 ? -23.047 21.094 5.145 1 58.41 663 VAL B CA 1
ATOM 9882 C C . VAL B 1 663 ? -23.312 20.203 3.938 1 58.41 663 VAL B C 1
ATOM 9884 O O . VAL B 1 663 ? -23.984 19.188 4.051 1 58.41 663 VAL B O 1
#

Organism: NCBI:txid2903556

Sequence (1326 aa):
MRKTYIARRDFLRGAAVGALGLAATSLAACGSASSSTAASSSAAAAGSYTPGTYTATVKGYSSYITVEMTFDESSITACSVNAAGETPEIGTKAAEELASLIVSDQSVDATTTATADITLPAVRKAANNCIQQAQGKAVALNENAGDTGDDWLGEAPEIDASQISATQDTELLIIGAGNGGMMAAVTAADAGMDFIVCEQNQTMGDTRHWIGAVDTDAQKAAGVTIQKDRLLNELARYASYKCDMDVIKMWIQNSAEMVSYLESLGMRPSVHIAPETHVGGNNMEYYVPSLWHTVDLPEGSEAKDRHAFLEQYINEKGYEIQYGMTLVRLVQDASGKVTGAIFSDETGAYVQVNAENVILATGGYPGNPKMVKALAPIINECVTANSYFGPDAGMGIRAGIWAGAKRDTECAPMIFDRGIVAPGVKAGYVEDENGNLAFPGTVGQFNLGTQPHLKVNKEGLRFANESCPYDFLNYAASLQTDGVYAAIMDCKVEENVIAYDQYGCAQIAVDMAKGGALMPALEQQVEAGLAFKADTIEELAEKLGLPVDTLVATVDRYNELCAKGVDEDFGKEAYRMRPITEPPFYGYFMGGSLLTTCDGLRINRKCQVYDQNHKVIEGLYCVGDCSGSFFSGNYPEYFVGVAVGRTMTQGRYAVKAILGETVMRKTYIARRDFLRGAAVGALGLAATSLAACGSASSSTAASSSAAAAGSYTPGTYTATVKGYSSYITVEMTFDESSITACSVNAAGETPEIGTKAAEELASLIVSDQSVDATTTATADITLPAVRKAANNCIQQAQGKAVALNENAGDTGDDWLGEAPEIDASQISATQDTELLIIGAGNGGMMAAVTAADAGMDFIVCEQNQTMGDTRHWIGAVDTDAQKAAGVTIQKDRLLNELARYASYKCDMDVIKMWIQNSAEMVSYLESLGMRPSVHIAPETHVGGNNMEYYVPSLWHTVDLPEGSEAKDRHAFLEQYINEKGYEIQYGMTLVRLVQDASGKVTGAIFSDETGAYVQVNAENVILATGGYPGNPKMVKALAPIINECVTANSYFGPDAGMGIRAGIWAGAKRDTECAPMIFDRGIVAPGVKAGYVEDENGNLAFPGTVGQFNLGTQPHLKVNKEGLRFANESCPYDFLNYAASLQTDGVYAAIMDCKVEENVIAYDQYGCAQIAVDMAKGGALMPALEQQVEAGLAFKADTIEELAEKLGLPVDTLVATVDRYNELCAKGVDEDFGKEAYRMRPITEPPFYGYFMGGSLLTTCDGLRINRKCQVYDQNHKVIEGLYCVGDCSGSFFSGNYPEYFVGVAVGRTMTQGRYAVKAILGETV

Foldseek 3Di:
DPDDDDPDDDDDDDDDDYYDDYDDDDDDDDDDDPDPPPPPPPQPPLAFFQFDKDKAWFFFFQWIKMWIWTDDGRATQAIDIDPVRDDVVAQVVLLRVQRVQCRVVRHLPRDDPGDRQGNSLRSSLRVLQRVCVRNVADFPGDPQPPPPDLDRQDAADDDDPVNAPAEAEFAEEEEALALLSLLLLLLCLVVVGGYAYEAQGPDHDDHDFKAFAEPAPQCVVVVFHDPLVCVLVLLCVLFVVLFFSLQVVLLHVFLNVLVVVLVVLQKDKHWDADDPVVAQFFVPRHDQGRRIIGIGDHPPDPQPDDSRSSQVSSVVSPYHHHYNWAFRAFDADPVLATFWTWTQGSSRGIYTYGHQFYEYPLFFAPLAQSCCCNQPVLQQLFAQAAAARNSSHLVSQSNCVSSFFDWRNFWAFEWFFFQFDAAPAFGGWDQDPVRITGHNGPDQGHLLRLALADKAAQQLAGQARSPDDGVVVQSSLSPGPRSKIKGKAAPCSLVLLCQSSDDASSCVLVVCSVVVNNVVSQVVCCVVNQKHWAQDQQVRCVSNVYDSVSNVVNLVVLQVCLVVQADPPHRGHSSNRDHHDGDRMMMGMTGIYTHGIQIAFEAGNLQFGAGPVRDGNRNYGYAASNYHSRHGDYDPRSSHNHRSSSRSSNSSSNSCVVVVHDD/DDDPDDDPLPQPDDDDDDDDDDDDDDDDDDDPPPDPPPPPPPPPPLAFFQFDKDKAWFFFFQWIKMWIWTDDGRATQAIDIDPVRDDVVAQVVLLRVLRVQCRVSRHLPRDDPGDRQGNSLRSSLRVLQRVCVRNVADFPGDPQPPPPDLDRQDAADDDDPVQAPAEAEFAEEEEALALLSLLLLLLCLVVVGGYAYEAQGPDHDDHDFKAFAEPAPQCVSVVFHDPLVCVLVLLCVLFVVLFFSLQVVLLHVFLNVLVVVLVVLQKDKHWDADDPVVAQQFVPRHDFGRRIIGIGDHPPDPQPDDSSVSQVSSVVSPYHHHYNWAFRAFDADPVLATFWTWTQGSSRGIYTYGHQFYEYPLFAAPLAQSCCCNQPVLQQLFAQAAAARNSSHLVSQSRCVSSFFDWRNFWAFEWFFFQFDAAPAFGGWDQDPVRITGHNGPDQGHLLRLALADKAAQQLAGQARSPDDGVVVQSSLSPGPRSKIKGKAAPCSLVLLCQSVDDASSCVLVVCSVVVNNVVSQVVCCVVNQKHWAQDQQVRCVSNVYDSVSNVVNLVVLQVCLVVQADPPHRGHSSNRDHHDGDRMMMGMTGIYTHGIQIATEAGNLQFGAGPVRDGNRNYGYAASNYHSRHGDYDPVSSHNHRSSSRSSNSSSNSCVVVVHDD

InterPro domains:
  IPR003953 FAD-dependent oxidoreductase 2, FAD-binding domain [PF00890] (172-636)
  IPR006311 Twin-arginine translocation pathway, signal sequence [PS51318] (1-38)
  IPR007329 FMN-binding [PF04205] (60-132)
  IPR007329 FMN-binding [SM00900] (60-134)
  IPR027477 Succinate dehydrogenase/fumarate reductase flavoprotein, catalytic domain superfamily [G3DSA:3.90.700.10] (441-588)
  IPR027477 Succinate dehydrogenase/fumarate reductase flavoprotein, catalytic domain superfamily [SSF56425] (446-601)
  IPR036188 FAD/NAD(P)-binding domain superfamily [G3DSA:3.50.50.60] (155-434)
  IPR036188 FAD/NAD(P)-binding domain superfamily [G3DSA:3.50.50.60] (589-662)
  IPR036188 FAD/NAD(P)-binding domain superfamily [SSF51905] (168-661)
  IPR050315 FAD-dependent oxidoreductase 2 [PTHR43400] (163-657)

Secondary structure (DSSP, 8-state):
--SS-----------------------------------------------EEEEEEEE-SSSEEEEEEEE-SSSEEEEEEE-TTS-IIIIIHHHHHHHHHHHHHTSTT-------TTHHHHHHHHHHHHHHHHTT-----BSSTT--TT-SS--PPP--GGGEEEEEEEEEEEE--SHHHHHHHHHHHHHT--EEEEESSSS--PPP-EEE-SS-HHHHHHT----HHHHHHHHHHHTTT-S-HHHHHHHHHHHHHHHHHHHHTT-EEEEPPPPGGGSS-SSS-------EEEEEPPTT---SSHHHHHHHHHHHTT--EEES-EEEEEEE-TTS-EEEEEEE-TTS-EEEEEEEEEEE----STT-HHHHHHH-HHHHHHEEEE-S-TT--SHHHHHHHHTTBPBPSS--EEEEEEEEE-TTPPSS-EE-TTS-EE-S-S-S--GGGGS--EEE-TTS---S-TTS-HHHHHHHHTTSGGG-EEEEE-TTHHHHHHHH---GGGHHHHHHHHHT-HHHHHHHHHHHTSEEEESSHHHHHHHHT--HHHHHHHHHHHHHHHHHT--TTT---GGG-----SSSEEEEEEEEEEEEE---B-B-TT-EEEBTTS-EEEEEEE-GGGB-SS--SS--TTSTTHHHHHHHHHHHHHHHHHTT---/---------------------------------------------------EEEEEEEE-SSSEEEEEEEE-SSSEEEEEEE-TTS-IIIIIHHHHHHHHHHHHHTSTT-------TTHHHHHHHHHHHHHHHHTT-----BSSTT--TT-SS--PPP--GGGEEEEEEEEEEEE--SHHHHHHHHHHHHTT--EEEEESSSS--PPP-EEE-SS-HHHHHHT----HHHHHHHHHHHTTT-S-HHHHHHHHHHHHHHHHHHHHTT-EEEEPPPPGGGSS-SSS-------EEEEEPPTT---SSHHHHHHHHHHHTT--EEES-EEEEEEE-TTS-EEEEEEE-TTS-EEEEEEEEEEE----STT-HHHHHHH-HHHHHHEEEE-S-TT--SHHHHHHHHTTBPBPSS--EEEEEEEEE-TTPPSS-EE-TTS-EE-S-S-S--GGGGS--EEE-TTS---S-TTS-HHHHHHHHTTSGGG-EEEEE-TTHHHHHHHH---GGGHHHHHHHHHT-HHHHHHHHHHHTSEEEESSHHHHHHHHT--HHHHHHHHHHHHHHHHHT--TTT---GGG-----SSSEEEEEEEEEEEEE---B-B-TT-EEEBTTS-EEEEEEE-GGGB-SS--SS--TTSTTHHHHHHHHHHHHHHHHHTT---

Solvent-accessible surface area (backbone atoms only — not comparable to full-atom values): 67829 Å² total; per-residue (Å²): 151,103,74,89,76,79,85,80,84,77,91,89,83,91,89,92,86,89,92,90,86,89,94,87,92,85,87,90,82,88,75,85,79,80,81,76,80,72,78,70,72,76,63,61,66,75,45,69,31,53,60,45,75,33,70,17,35,23,64,20,43,61,29,69,29,38,26,39,35,30,32,39,51,58,46,53,74,38,49,46,60,49,35,81,57,25,57,57,94,38,27,25,52,39,39,49,51,46,25,54,35,23,36,77,62,53,25,77,80,47,88,68,88,65,79,34,78,50,34,46,55,25,50,35,25,14,44,28,28,22,50,34,46,30,57,72,42,75,49,83,47,61,62,76,66,67,52,72,77,88,49,65,71,72,75,77,78,87,78,58,76,88,53,48,74,44,76,46,81,38,51,32,36,32,38,22,56,35,67,16,22,44,33,25,49,45,49,35,51,76,70,66,53,55,64,45,37,31,20,53,43,81,57,72,66,80,69,79,68,48,31,18,43,37,84,29,71,46,31,52,76,69,68,55,81,79,62,60,45,36,50,54,40,45,54,32,52,67,22,49,24,44,28,38,53,59,38,48,44,43,34,54,75,36,17,21,56,47,53,50,51,46,36,72,75,47,28,49,67,40,61,49,79,55,60,72,73,69,43,45,60,53,46,53,58,55,82,52,61,63,26,30,25,44,68,41,74,32,89,87,59,83,53,90,45,67,58,51,43,50,51,51,54,32,42,76,71,74,45,69,75,42,57,21,30,33,81,66,38,65,35,60,51,95,87,52,32,31,40,29,33,34,24,28,36,55,57,20,45,30,34,34,39,39,16,60,30,34,36,38,18,43,30,17,27,67,47,21,65,61,45,33,57,69,60,36,47,66,52,46,34,10,22,12,11,55,56,46,64,29,70,21,46,25,58,48,36,43,30,39,42,69,67,44,35,25,56,48,88,53,38,11,50,35,37,37,31,15,3,41,31,41,69,89,64,52,30,14,70,43,68,48,100,84,67,45,62,39,49,73,27,87,43,40,70,41,57,69,52,58,52,48,48,54,48,23,38,62,73,22,39,70,66,66,40,53,71,53,58,48,44,28,53,24,35,30,23,42,76,39,53,52,7,28,34,29,41,47,45,27,62,55,49,52,64,47,46,52,59,52,61,55,70,56,81,46,27,55,39,32,51,27,32,76,68,64,47,40,63,59,55,51,50,51,32,36,74,69,58,37,28,46,77,25,77,42,67,54,57,39,22,55,74,54,67,31,46,40,72,43,34,48,51,42,51,53,50,50,34,52,28,38,74,70,51,47,38,88,84,51,28,41,39,49,79,50,53,73,66,66,82,47,60,51,28,37,37,35,31,32,19,10,12,37,44,42,26,36,32,17,34,26,39,48,63,61,24,37,26,21,24,81,74,61,40,74,38,51,33,35,30,41,21,35,27,22,13,25,28,57,42,16,74,39,62,69,67,55,47,25,28,40,69,51,20,40,10,34,25,37,13,36,46,34,46,40,45,74,72,63,47,90,121,147,83,96,64,84,80,82,74,76,77,69,89,68,77,79,89,82,85,89,79,88,81,89,85,88,87,87,90,80,86,80,79,82,80,79,79,80,72,79,69,74,75,63,63,67,75,48,71,31,54,59,47,75,33,70,17,35,23,65,20,44,59,29,69,29,37,26,39,35,30,34,40,52,60,46,52,74,38,49,46,61,49,33,80,57,25,56,57,94,38,30,25,50,38,38,51,52,48,27,55,35,22,38,76,62,54,25,77,79,46,86,69,88,66,79,34,81,50,34,46,57,25,50,35,26,12,46,26,29,24,51,34,47,31,55,73,42,73,48,82,47,60,63,76,67,65,52,72,76,88,49,64,70,72,75,75,77,88,77,56,76,87,55,49,74,44,78,46,78,39,52,32,35,32,38,22,56,37,67,16,22,45,32,23,48,45,50,34,51,74,70,66,55,56,64,44,38,31,20,52,43,83,57,70,64,80,71,78,68,50,31,18,44,38,84,29,70,46,31,52,71,70,63,56,81,78,60,61,45,37,49,55,39,43,51,33,52,67,21,48,24,43,28,38,54,58,39,49,45,43,34,54,74,38,17,22,58,47,52,50,51,46,35,72,76,47,28,48,68,42,60,49,79,56,62,74,72,70,44,46,62,52,45,52,58,55,81,54,61,63,25,29,25,43,66,41,74,34,89,86,60,82,52,90,44,66,59,53,41,49,50,51,54,31,41,76,72,74,45,69,75,42,56,21,30,33,82,64,38,64,35,60,52,96,87,52,33,31,41,31,34,35,25,29,37,55,57,21,44,31,34,34,38,39,14,60,30,33,37,39,19,42,31,18,27,69,47,21,65,61,45,33,55,69,59,36,49,66,52,47,34,9,21,11,10,56,56,47,65,30,70,20,47,25,58,48,35,42,30,39,42,68,67,43,35,26,58,47,89,50,38,11,50,36,36,39,32,16,3,42,31,40,70,88,64,49,29,14,69,41,68,49,99,84,67,45,62,41,47,73,28,88,42,40,68,39,59,69,53,57,52,46,49,54,49,23,38,63,70,21,37,71,66,66,40,52,72,54,57,48,44,27,52,24,34,30,22,42,76,38,53,53,6,27,33,30,42,47,45,28,62,56,50,51,62,47,46,53,60,52,60,55,68,57,80,47,29,54,39,32,52,27,33,76,68,63,48,40,63,59,55,50,50,52,32,36,74,68,59,37,28,44,77,23,78,41,68,55,57,38,23,56,75,53,68,30,46,41,71,43,34,49,52,41,50,53,49,50,35,51,28,37,74,68,51,47,39,87,84,53,28,41,39,47,79,52,52,73,66,66,83,46,61,50,28,37,38,35,31,32,18,10,12,36,44,41,26,39,31,18,32,26,39,49,62,60,23,37,26,21,24,79,73,61,40,74,37,49,33,36,30,39,21,36,26,23,13,25,30,57,42,16,74,38,61,68,66,54,47,24,28,39,69,52,19,42,10,34,26,38,12,37,46,33,48,40,45,74,72,63,48,90,121

Nearest PDB structures (foldseek):
  1qo8-assembly1_D  TM=7.884E-01  e=4.216E-34  Shewanella frigidimarina
  1q9i-assembly1_A  TM=7.539E-01  e=8.822E-33  Shewanella frigidimarina
  1p2e-assembly1_A  TM=7.293E-01  e=6.253E-33  Shewanella frigidimarina
  1jry-assembly1_A  TM=7.272E-01  e=1.479E-32  Shewanella frigidimarina
  4at2-assembly1_A-2  TM=7.617E-01  e=9.600E-29  Rhodococcus jostii RHA1

pLDDT: mean 87.27, std 20.58, range [14.12, 98.94]

Radius of gyration: 34.37 Å; Cα contacts (8 Å, |Δi|>4): 3121; chains: 2; bounding box: 77×131×107 Å